Protein AF-0000000080299478 (afdb_homodimer)

Structure (mmCIF, N/CA/C/O backbone):
data_AF-0000000080299478-model_v1
#
loop_
_entity.id
_entity.type
_entity.pdbx_description
1 polymer 'Putative outer membrane efflux protein, BepC-like'
#
loop_
_atom_site.group_PDB
_atom_site.id
_atom_site.type_symbol
_atom_site.label_atom_id
_atom_site.label_alt_id
_atom_site.label_comp_id
_atom_site.label_asym_id
_atom_site.label_entity_id
_atom_site.label_seq_id
_atom_site.pdbx_PDB_ins_code
_atom_site.Cartn_x
_atom_site.Cartn_y
_atom_site.Cartn_z
_atom_site.occupancy
_atom_site.B_iso_or_equiv
_atom_site.auth_seq_id
_atom_site.auth_comp_id
_atom_site.auth_asym_id
_atom_site.auth_atom_id
_atom_site.pdbx_PDB_model_num
ATOM 1 N N . MET A 1 1 ? 66.312 7.453 -21.797 1 37.31 1 MET A N 1
ATOM 2 C CA . MET A 1 1 ? 65.938 6.301 -20.969 1 37.31 1 MET A CA 1
ATOM 3 C C . MET A 1 1 ? 64.5 6.465 -20.422 1 37.31 1 MET A C 1
ATOM 5 O O . MET A 1 1 ? 64.062 5.617 -19.656 1 37.31 1 MET A O 1
ATOM 9 N N . LYS A 1 2 ? 64.062 7.746 -20.562 1 44.59 2 LYS A N 1
ATOM 10 C CA . LYS A 1 2 ? 62.75 8.109 -20 1 44.59 2 LYS A CA 1
ATOM 11 C C . LYS A 1 2 ? 61.625 7.602 -20.891 1 44.59 2 LYS A C 1
ATOM 13 O O . LYS A 1 2 ? 60.469 7.523 -20.469 1 44.59 2 LYS A O 1
ATOM 18 N N . LYS A 1 3 ? 61.906 7.492 -22.297 1 50.28 3 LYS A N 1
ATOM 19 C CA . LYS A 1 3 ? 60.844 7.023 -23.188 1 50.28 3 LYS A CA 1
ATOM 20 C C . LYS A 1 3 ? 60.5 5.562 -22.906 1 50.28 3 LYS A C 1
ATOM 22 O O . LYS A 1 3 ? 59.344 5.133 -23.125 1 50.28 3 LYS A O 1
ATOM 27 N N . THR A 1 4 ? 61.625 4.836 -22.547 1 52.38 4 THR A N 1
ATOM 28 C CA . THR A 1 4 ? 61.375 3.4 -22.438 1 52.38 4 THR A CA 1
ATOM 29 C C . THR A 1 4 ? 60.562 3.084 -21.172 1 52.38 4 THR A C 1
ATOM 31 O O . THR A 1 4 ? 59.906 2.045 -21.109 1 52.38 4 THR A O 1
ATOM 34 N N . THR A 1 5 ? 60.625 4.039 -20.203 1 54.5 5 THR A N 1
ATOM 35 C CA . THR A 1 5 ? 59.938 3.713 -18.953 1 54.5 5 THR A CA 1
ATOM 36 C C . THR A 1 5 ? 58.406 3.873 -19.109 1 54.5 5 THR A C 1
ATOM 38 O O . THR A 1 5 ? 57.625 3.203 -18.438 1 54.5 5 THR A O 1
ATOM 41 N N . PHE A 1 6 ? 58.031 4.703 -20.109 1 54.88 6 PHE A N 1
ATOM 42 C CA . PHE A 1 6 ? 56.594 4.957 -20.188 1 54.88 6 PHE A CA 1
ATOM 43 C C . PHE A 1 6 ? 55.875 3.799 -20.875 1 54.88 6 PHE A C 1
ATOM 45 O O . PHE A 1 6 ? 54.656 3.59 -20.656 1 54.88 6 PHE A O 1
ATOM 52 N N . ILE A 1 7 ? 56.656 3.09 -21.828 1 50.91 7 ILE A N 1
ATOM 53 C CA . ILE A 1 7 ? 55.969 2.029 -22.578 1 50.91 7 ILE A CA 1
ATOM 54 C C . ILE A 1 7 ? 55.719 0.836 -21.656 1 50.91 7 ILE A C 1
ATOM 56 O O . ILE A 1 7 ? 54.719 0.149 -21.781 1 50.91 7 ILE A O 1
ATOM 60 N N . LEU A 1 8 ? 56.656 0.602 -20.688 1 48.38 8 LEU A N 1
ATOM 61 C CA . LEU A 1 8 ? 56.469 -0.589 -19.859 1 48.38 8 LEU A CA 1
ATOM 62 C C . LEU A 1 8 ? 55.281 -0.427 -18.938 1 48.38 8 LEU A C 1
ATOM 64 O O . LEU A 1 8 ? 54.531 -1.387 -18.688 1 48.38 8 LEU A O 1
ATOM 68 N N . ALA A 1 9 ? 55 0.83 -18.406 1 51.72 9 ALA A N 1
ATOM 69 C CA . ALA A 1 9 ? 53.844 1.001 -17.516 1 51.72 9 ALA A CA 1
ATOM 70 C C . ALA A 1 9 ? 52.531 0.804 -18.266 1 51.72 9 ALA A C 1
ATOM 72 O O . ALA A 1 9 ? 51.562 0.305 -17.703 1 51.72 9 ALA A O 1
ATOM 73 N N . ALA A 1 10 ? 52.531 1.104 -19.578 1 49.44 10 ALA A N 1
ATOM 74 C CA . ALA A 1 10 ? 51.281 0.94 -20.328 1 49.44 10 ALA A CA 1
ATOM 75 C C . ALA A 1 10 ? 51 -0.535 -20.594 1 49.44 10 ALA A C 1
ATOM 77 O O . ALA A 1 10 ? 49.844 -0.941 -20.656 1 49.44 10 ALA A O 1
ATOM 78 N N . LEU A 1 11 ? 52.062 -1.314 -20.781 1 45.19 11 LEU A N 1
ATOM 79 C CA . LEU A 1 11 ? 51.812 -2.725 -21.078 1 45.19 11 LEU A CA 1
ATOM 80 C C . LEU A 1 11 ? 51.312 -3.449 -19.844 1 45.19 11 LEU A C 1
ATOM 82 O O . LEU A 1 11 ? 50.594 -4.457 -19.953 1 45.19 11 LEU A O 1
ATOM 86 N N . LEU A 1 12 ? 51.812 -3.068 -18.609 1 45.59 12 LEU A N 1
ATOM 87 C CA . LEU A 1 12 ? 51.344 -3.838 -17.453 1 45.59 12 LEU A CA 1
ATOM 88 C C . LEU A 1 12 ? 49.875 -3.557 -17.156 1 45.59 12 LEU A C 1
ATOM 90 O O . LEU A 1 12 ? 49.281 -4.215 -16.312 1 45.59 12 LEU A O 1
ATOM 94 N N . SER A 1 13 ? 49.375 -2.391 -17.562 1 40.62 13 SER A N 1
ATOM 95 C CA . SER A 1 13 ? 48 -2.156 -17.125 1 40.62 13 SER A CA 1
ATOM 96 C C . SER A 1 13 ? 47 -3.033 -17.906 1 40.62 13 SER A C 1
ATOM 98 O O . SER A 1 13 ? 45.812 -3.02 -17.625 1 40.62 13 SER A O 1
ATOM 100 N N . ALA A 1 14 ? 47.344 -3.471 -19.109 1 38.91 14 ALA A N 1
ATOM 101 C CA . ALA A 1 14 ? 46.281 -4.094 -19.891 1 38.91 14 ALA A CA 1
ATOM 102 C C . ALA A 1 14 ? 45.844 -5.418 -19.266 1 38.91 14 ALA A C 1
ATOM 104 O O . ALA A 1 14 ? 44.719 -5.867 -19.453 1 38.91 14 ALA A O 1
ATOM 105 N N . ALA A 1 15 ? 46.906 -6.207 -18.953 1 37.97 15 ALA A N 1
ATOM 106 C CA . ALA A 1 15 ? 46.406 -7.562 -18.75 1 37.97 15 ALA A CA 1
ATOM 107 C C . ALA A 1 15 ? 45.531 -7.641 -17.484 1 37.97 15 ALA A C 1
ATOM 109 O O . ALA A 1 15 ? 46 -8.055 -16.438 1 37.97 15 ALA A O 1
ATOM 110 N N . CYS A 1 16 ? 45.094 -6.586 -16.906 1 39.25 16 CYS A N 1
ATOM 111 C CA . CYS A 1 16 ? 44.094 -6.945 -15.906 1 39.25 16 CYS A CA 1
ATOM 112 C C . CYS A 1 16 ? 43.094 -7.965 -16.469 1 39.25 16 CYS A C 1
ATOM 114 O O . CYS A 1 16 ? 42.156 -7.602 -17.156 1 39.25 16 CYS A O 1
ATOM 116 N N . ILE A 1 17 ? 43.625 -9.039 -17.016 1 38.62 17 ILE A N 1
ATOM 117 C CA . ILE A 1 17 ? 42.75 -10.195 -17.266 1 38.62 17 ILE A CA 1
ATOM 118 C C . ILE A 1 17 ? 41.688 -10.297 -16.172 1 38.62 17 ILE A C 1
ATOM 120 O O . ILE A 1 17 ? 42.031 -10.508 -15 1 38.62 17 ILE A O 1
ATOM 124 N N . SER A 1 18 ? 40.719 -9.461 -16.109 1 43.16 18 SER A N 1
ATOM 125 C CA . SER A 1 18 ? 39.5 -9.688 -15.305 1 43.16 18 SER A CA 1
ATOM 126 C C . SER A 1 18 ? 39.156 -11.172 -15.211 1 43.16 18 SER A C 1
ATOM 128 O O . SER A 1 18 ? 38.719 -11.766 -16.203 1 43.16 18 SER A O 1
ATOM 130 N N . ALA A 1 19 ? 39.969 -11.992 -14.656 1 47.12 19 ALA A N 1
ATOM 131 C CA . ALA A 1 19 ? 39.625 -13.367 -14.297 1 47.12 19 ALA A CA 1
ATOM 132 C C . ALA A 1 19 ? 38.125 -13.5 -14.023 1 47.12 19 ALA A C 1
ATOM 134 O O . ALA A 1 19 ? 37.562 -12.664 -13.32 1 47.12 19 ALA A O 1
ATOM 135 N N . GLN A 1 20 ? 37.438 -14.016 -14.953 1 60.38 20 GLN A N 1
ATOM 136 C CA . GLN A 1 20 ? 36.062 -14.422 -14.734 1 60.38 20 GLN A CA 1
ATOM 137 C C . GLN A 1 20 ? 35.875 -14.938 -13.312 1 60.38 20 GLN A C 1
ATOM 139 O O . GLN A 1 20 ? 36.469 -15.945 -12.922 1 60.38 20 GLN A O 1
ATOM 144 N N . GLU A 1 21 ? 35.781 -14.086 -12.367 1 69.38 21 GLU A N 1
ATOM 145 C CA . GLU A 1 21 ? 35.625 -14.367 -10.945 1 69.38 21 GLU A CA 1
ATOM 146 C C . GLU A 1 21 ? 34.344 -15.164 -10.672 1 69.38 21 GLU A C 1
ATOM 148 O O . GLU A 1 21 ? 33.25 -14.781 -11.125 1 69.38 21 GLU A O 1
ATOM 153 N N . THR A 1 22 ? 34.5 -16.406 -10.398 1 85.31 22 THR A N 1
ATOM 154 C CA . THR A 1 22 ? 33.375 -17.203 -9.945 1 85.31 22 THR A CA 1
ATOM 155 C C . THR A 1 22 ? 32.875 -16.703 -8.594 1 85.31 22 THR A C 1
ATOM 157 O O . THR A 1 22 ? 33.594 -16.703 -7.605 1 85.31 22 THR A O 1
ATOM 160 N N . LEU A 1 23 ? 31.703 -16.125 -8.688 1 91.12 23 LEU A N 1
ATOM 161 C CA . LEU A 1 23 ? 31.125 -15.539 -7.488 1 91.12 23 LEU A CA 1
ATOM 162 C C . LEU A 1 23 ? 30.234 -16.547 -6.758 1 91.12 23 LEU A C 1
ATOM 164 O O . LEU A 1 23 ? 29.438 -17.25 -7.383 1 91.12 23 LEU A O 1
ATOM 168 N N . THR A 1 24 ? 30.547 -16.672 -5.48 1 92.75 24 THR A N 1
ATOM 169 C CA . THR A 1 24 ? 29.703 -17.516 -4.641 1 92.75 24 THR A CA 1
ATOM 170 C C . THR A 1 24 ? 28.453 -16.75 -4.176 1 92.75 24 THR A C 1
ATOM 172 O O . THR A 1 24 ? 28.391 -15.531 -4.324 1 92.75 24 THR A O 1
ATOM 175 N N . LEU A 1 25 ? 27.516 -17.531 -3.738 1 94.31 25 LEU A N 1
ATOM 176 C CA . LEU A 1 25 ? 26.281 -16.922 -3.242 1 94.31 25 LEU A CA 1
ATOM 177 C C . LEU A 1 25 ? 26.562 -15.945 -2.115 1 94.31 25 LEU A C 1
ATOM 179 O O . LEU A 1 25 ? 26 -14.844 -2.084 1 94.31 25 LEU A O 1
ATOM 183 N N . GLU A 1 26 ? 27.469 -16.266 -1.198 1 92.88 26 GLU A N 1
ATOM 184 C CA . GLU A 1 26 ? 27.812 -15.422 -0.056 1 92.88 26 GLU A CA 1
ATOM 185 C C . GLU A 1 26 ? 28.469 -14.117 -0.507 1 92.88 26 GLU A C 1
ATOM 187 O O . GLU A 1 26 ? 28.188 -13.055 0.048 1 92.88 26 GLU A O 1
ATOM 192 N N . GLN A 1 27 ? 29.219 -14.25 -1.506 1 94.12 27 GLN A N 1
ATOM 193 C CA . GLN A 1 27 ? 29.875 -13.062 -2.043 1 94.12 27 GLN A CA 1
ATOM 194 C C . GLN A 1 27 ? 28.859 -12.125 -2.689 1 94.12 27 GLN A C 1
ATOM 196 O O . GLN A 1 27 ? 28.938 -10.906 -2.516 1 94.12 27 GLN A O 1
ATOM 201 N N . CYS A 1 28 ? 27.953 -12.742 -3.412 1 95.88 28 CYS A N 1
ATOM 202 C CA . CYS A 1 28 ? 26.922 -11.938 -4.055 1 95.88 28 CYS A CA 1
ATOM 203 C C . CYS A 1 28 ? 26.047 -11.234 -3.018 1 95.88 28 CYS A C 1
ATOM 205 O O . CYS A 1 28 ? 25.672 -10.078 -3.203 1 95.88 28 CYS A O 1
ATOM 207 N N . ARG A 1 29 ? 25.766 -11.922 -1.951 1 95.25 29 ARG A N 1
ATOM 208 C CA . ARG A 1 29 ? 25 -11.344 -0.864 1 95.25 29 ARG A CA 1
ATOM 209 C C . ARG A 1 29 ? 25.703 -10.133 -0.268 1 95.25 29 ARG A C 1
ATOM 211 O O . ARG A 1 29 ? 25.094 -9.078 -0.069 1 95.25 29 ARG A O 1
ATOM 218 N N . GLU A 1 30 ? 26.969 -10.273 -0.003 1 95.5 30 GLU A N 1
ATOM 219 C CA . GLU A 1 30 ? 27.766 -9.203 0.593 1 95.5 30 GLU A CA 1
ATOM 220 C C . GLU A 1 30 ? 27.859 -8.008 -0.35 1 95.5 30 GLU A C 1
ATOM 222 O O . GLU A 1 30 ? 27.734 -6.859 0.077 1 95.5 30 GLU A O 1
ATOM 227 N N . MET A 1 31 ? 28.078 -8.367 -1.581 1 95.88 31 MET A N 1
ATOM 228 C CA . MET A 1 31 ? 28.188 -7.301 -2.572 1 95.88 31 MET A CA 1
ATOM 229 C C . MET A 1 31 ? 26.875 -6.543 -2.711 1 95.88 31 MET A C 1
ATOM 231 O O . MET A 1 31 ? 26.875 -5.316 -2.848 1 95.88 31 MET A O 1
ATOM 235 N N . ALA A 1 32 ? 25.766 -7.281 -2.742 1 97.06 32 ALA A N 1
ATOM 236 C CA . ALA A 1 32 ? 24.453 -6.648 -2.865 1 97.06 32 ALA A CA 1
ATOM 237 C C . ALA A 1 32 ? 24.188 -5.699 -1.698 1 97.06 32 ALA A C 1
ATOM 239 O O . ALA A 1 32 ? 23.703 -4.582 -1.895 1 97.06 32 ALA A O 1
ATOM 240 N N . LEU A 1 33 ? 24.578 -6.133 -0.486 1 96.19 33 LEU A N 1
ATOM 241 C CA . LEU A 1 33 ? 24.359 -5.312 0.699 1 96.19 33 LEU A CA 1
ATOM 242 C C . LEU A 1 33 ? 25.234 -4.07 0.673 1 96.19 33 LEU A C 1
ATOM 244 O O . LEU A 1 33 ? 24.844 -3.016 1.18 1 96.19 33 LEU A O 1
ATOM 248 N N . LYS A 1 34 ? 26.328 -4.176 0.038 1 94.69 34 LYS A N 1
ATOM 249 C CA . LYS A 1 34 ? 27.297 -3.084 0.067 1 94.69 34 LYS A CA 1
ATOM 250 C C . LYS A 1 34 ? 27.094 -2.133 -1.107 1 94.69 34 LYS A C 1
ATOM 252 O O . LYS A 1 34 ? 27.203 -0.915 -0.955 1 94.69 34 LYS A O 1
ATOM 257 N N . TYR A 1 35 ? 26.703 -2.715 -2.277 1 95.19 35 TYR A N 1
ATOM 258 C CA . TYR A 1 35 ? 26.812 -1.898 -3.48 1 95.19 35 TYR A CA 1
ATOM 259 C C . TYR A 1 35 ? 25.438 -1.682 -4.113 1 95.19 35 TYR A C 1
ATOM 261 O O . TYR A 1 35 ? 25.297 -0.884 -5.043 1 95.19 35 TYR A O 1
ATOM 269 N N . ASN A 1 36 ? 24.391 -2.346 -3.688 1 96.5 36 ASN A N 1
ATOM 270 C CA . ASN A 1 36 ? 23.062 -2.178 -4.266 1 96.5 36 ASN A CA 1
ATOM 271 C C . ASN A 1 36 ? 22.531 -0.763 -4.051 1 96.5 36 ASN A C 1
ATOM 273 O O . ASN A 1 36 ? 22.641 -0.214 -2.953 1 96.5 36 ASN A O 1
ATOM 277 N N . LYS A 1 37 ? 21.938 -0.202 -5.121 1 96.69 37 LYS A N 1
ATOM 278 C CA . LYS A 1 37 ? 21.5 1.19 -5.078 1 96.69 37 LYS A CA 1
ATOM 279 C C . LYS A 1 37 ? 20.266 1.352 -4.203 1 96.69 37 LYS A C 1
ATOM 281 O O . LYS A 1 37 ? 20.062 2.4 -3.586 1 96.69 37 LYS A O 1
ATOM 286 N N . GLU A 1 38 ? 19.406 0.378 -4.184 1 96.38 38 GLU A N 1
ATOM 287 C CA . GLU A 1 38 ? 18.234 0.431 -3.303 1 96.38 38 GLU A CA 1
ATOM 288 C C . GLU A 1 38 ? 18.656 0.455 -1.836 1 96.38 38 GLU A C 1
ATOM 290 O O . GLU A 1 38 ? 18.062 1.168 -1.025 1 96.38 38 GLU A O 1
ATOM 295 N N . MET A 1 39 ? 19.688 -0.338 -1.507 1 95.94 39 MET A N 1
ATOM 296 C CA . MET A 1 39 ? 20.234 -0.361 -0.153 1 95.94 39 MET A CA 1
ATOM 297 C C . MET A 1 39 ? 20.844 0.988 0.212 1 95.94 39 MET A C 1
ATOM 299 O O . MET A 1 39 ? 20.625 1.492 1.316 1 95.94 39 MET A O 1
ATOM 303 N N . ALA A 1 40 ? 21.516 1.563 -0.72 1 95.94 40 ALA A N 1
ATOM 304 C CA . ALA A 1 40 ? 22.141 2.865 -0.489 1 95.94 40 ALA A CA 1
ATOM 305 C C . ALA A 1 40 ? 21.094 3.945 -0.266 1 95.94 40 ALA A C 1
ATOM 307 O O . ALA A 1 40 ? 21.234 4.801 0.607 1 95.94 40 ALA A O 1
ATOM 308 N N . ALA A 1 41 ? 20.062 3.885 -1.051 1 96.94 41 ALA A N 1
ATOM 309 C CA . ALA A 1 41 ? 18.969 4.844 -0.905 1 96.94 41 ALA A CA 1
ATOM 310 C C . ALA A 1 41 ? 18.297 4.695 0.453 1 96.94 41 ALA A C 1
ATOM 312 O O . ALA A 1 41 ? 17.953 5.691 1.096 1 96.94 41 ALA A O 1
ATOM 313 N N . ALA A 1 42 ? 18.109 3.479 0.903 1 96.88 42 ALA A N 1
ATOM 314 C CA . ALA A 1 42 ? 17.5 3.223 2.203 1 96.88 42 ALA A CA 1
ATOM 315 C C . ALA A 1 42 ? 18.375 3.76 3.336 1 96.88 42 ALA A C 1
ATOM 317 O O . ALA A 1 42 ? 17.859 4.301 4.316 1 96.88 42 ALA A O 1
ATOM 318 N N . ALA A 1 43 ? 19.641 3.66 3.184 1 96.5 43 ALA A N 1
ATOM 319 C CA . ALA A 1 43 ? 20.562 4.176 4.188 1 96.5 43 ALA A CA 1
ATOM 320 C C . ALA A 1 43 ? 20.469 5.695 4.293 1 96.5 43 ALA A C 1
ATOM 322 O O . ALA A 1 43 ? 20.531 6.254 5.391 1 96.5 43 ALA A O 1
ATOM 323 N N . ARG A 1 44 ? 20.281 6.359 3.113 1 97.31 44 ARG A N 1
ATOM 324 C CA . ARG A 1 44 ? 20.141 7.812 3.113 1 97.31 44 ARG A CA 1
ATOM 325 C C . ARG A 1 44 ? 18.828 8.234 3.754 1 97.31 44 ARG A C 1
ATOM 327 O O . ARG A 1 44 ? 18.75 9.273 4.414 1 97.31 44 ARG A O 1
ATOM 334 N N . GLN A 1 45 ? 17.859 7.441 3.576 1 96.94 45 GLN A N 1
ATOM 335 C CA . GLN A 1 45 ? 16.594 7.719 4.223 1 96.94 45 GLN A CA 1
ATOM 336 C C . GLN A 1 45 ? 16.703 7.621 5.738 1 96.94 45 GLN A C 1
ATOM 338 O O . GLN A 1 45 ? 16.141 8.438 6.465 1 96.94 45 GLN A O 1
ATOM 343 N N . THR A 1 46 ? 17.438 6.609 6.211 1 97.44 46 THR A N 1
ATOM 344 C CA . THR A 1 46 ? 17.672 6.465 7.641 1 97.44 46 THR A CA 1
ATOM 345 C C . THR A 1 46 ? 18.469 7.648 8.18 1 97.44 46 THR A C 1
ATOM 347 O O . THR A 1 46 ? 18.172 8.156 9.266 1 97.44 46 THR A O 1
ATOM 350 N N . GLU A 1 47 ? 19.375 8.125 7.402 1 97.25 47 GLU A N 1
ATOM 351 C CA . GLU A 1 47 ? 20.156 9.289 7.785 1 97.25 47 GLU A CA 1
ATOM 352 C C . GLU A 1 47 ? 19.281 10.539 7.887 1 97.25 47 GLU A C 1
ATOM 354 O O . GLU A 1 47 ? 19.422 11.32 8.828 1 97.25 47 GLU A O 1
ATOM 359 N N . SER A 1 48 ? 18.453 10.648 6.938 1 97.38 48 SER A N 1
ATOM 360 C CA . SER A 1 48 ? 17.531 11.773 6.961 1 97.38 48 SER A CA 1
ATOM 361 C C . SER A 1 48 ? 16.656 11.742 8.203 1 97.38 48 SER A C 1
ATOM 363 O O . SER A 1 48 ? 16.453 12.766 8.859 1 97.38 48 SER A O 1
ATOM 365 N N . ALA A 1 49 ? 16.141 10.578 8.547 1 96.62 49 ALA A N 1
ATOM 366 C CA . ALA A 1 49 ? 15.289 10.43 9.727 1 96.62 49 ALA A CA 1
ATOM 367 C C . ALA A 1 49 ? 16.078 10.719 11.008 1 96.62 49 ALA A C 1
ATOM 369 O O . ALA A 1 49 ? 15.531 11.289 11.953 1 96.62 49 ALA A O 1
ATOM 370 N N . ARG A 1 50 ? 17.344 10.352 11.016 1 97 50 ARG A N 1
ATOM 371 C CA . ARG A 1 50 ? 18.219 10.625 12.156 1 97 50 ARG A CA 1
ATOM 372 C C . ARG A 1 50 ? 18.391 12.125 12.375 1 97 50 ARG A C 1
ATOM 374 O O . ARG A 1 50 ? 18.25 12.617 13.5 1 97 50 ARG A O 1
ATOM 381 N N . TYR A 1 51 ? 18.547 12.852 11.258 1 97.06 51 TYR A N 1
ATOM 382 C CA . TYR A 1 51 ? 18.719 14.297 11.367 1 97.06 51 TYR A CA 1
ATOM 383 C C . TYR A 1 51 ? 17.406 14.969 11.727 1 97.06 51 TYR A C 1
ATOM 385 O O . TYR A 1 51 ? 17.391 15.984 12.438 1 97.06 51 TYR A O 1
ATOM 393 N N . THR A 1 52 ? 16.344 14.391 11.281 1 96.56 52 THR A N 1
ATOM 394 C CA . THR A 1 52 ? 15.039 14.922 11.656 1 96.56 52 THR A CA 1
ATOM 395 C C . THR A 1 52 ? 14.812 14.789 13.164 1 96.56 52 THR A C 1
ATOM 397 O O . THR A 1 52 ? 14.336 15.719 13.812 1 96.56 52 THR A O 1
ATOM 400 N N . ALA A 1 53 ? 15.18 13.672 13.727 1 96.5 53 ALA A N 1
ATOM 401 C CA . ALA A 1 53 ? 15.047 13.461 15.172 1 96.5 53 ALA A CA 1
ATOM 402 C C . ALA A 1 53 ? 15.922 14.445 15.945 1 96.5 53 ALA A C 1
ATOM 404 O O . ALA A 1 53 ? 15.492 14.992 16.969 1 96.5 53 ALA A O 1
ATOM 405 N N . LYS A 1 54 ? 17.094 14.719 15.383 1 96.06 54 LYS A N 1
ATOM 406 C CA . LYS A 1 54 ? 18 15.688 16.016 1 96.06 54 LYS A CA 1
ATOM 407 C C . LYS A 1 54 ? 17.406 17.094 15.961 1 96.06 54 LYS A C 1
ATOM 409 O O . LYS A 1 54 ? 17.578 17.875 16.906 1 96.06 54 LYS A O 1
ATOM 414 N N . SER A 1 55 ? 16.75 17.344 14.875 1 95.62 55 SER A N 1
ATOM 415 C CA . SER A 1 55 ? 16.109 18.641 14.727 1 95.62 55 SER A CA 1
ATOM 416 C C . SER A 1 55 ? 15.008 18.844 15.75 1 95.62 55 SER A C 1
ATOM 418 O O . SER A 1 55 ? 14.891 19.922 16.344 1 95.62 55 SER A O 1
ATOM 420 N N . TYR A 1 56 ? 14.266 17.812 16.062 1 94.31 56 TYR A N 1
ATOM 421 C CA . TYR A 1 56 ? 13.172 17.922 17.031 1 94.31 56 TYR A CA 1
ATOM 422 C C . TYR A 1 56 ? 13.703 18.031 18.453 1 94.31 56 TYR A C 1
ATOM 424 O O . TYR A 1 56 ? 13.062 18.641 19.312 1 94.31 56 TYR A O 1
ATOM 432 N N . LYS A 1 57 ? 14.906 17.469 18.703 1 94.12 57 LYS A N 1
ATOM 433 C CA . LYS A 1 57 ? 15.539 17.609 20.016 1 94.12 57 LYS A CA 1
ATOM 434 C C . LYS A 1 57 ? 15.875 19.062 20.312 1 94.12 57 LYS A C 1
ATOM 436 O O . LYS A 1 57 ? 15.82 19.484 21.469 1 94.12 57 LYS A O 1
ATOM 441 N N . GLY A 1 58 ? 16.141 19.766 19.219 1 92.88 58 GLY A N 1
ATOM 442 C CA . GLY A 1 58 ? 16.484 21.172 19.359 1 92.88 58 GLY A CA 1
ATOM 443 C C . GLY A 1 58 ? 15.336 22 19.906 1 92.88 58 GLY A C 1
ATOM 444 O O . GLY A 1 58 ? 15.555 23.062 20.484 1 92.88 58 GLY A O 1
ATOM 445 N N . ASN A 1 59 ? 14.086 21.484 19.844 1 91.62 59 ASN A N 1
ATOM 446 C CA . ASN A 1 59 ? 12.914 22.234 20.281 1 91.62 59 ASN A CA 1
ATOM 447 C C . ASN A 1 59 ? 12.82 22.281 21.812 1 91.62 59 ASN A C 1
ATOM 449 O O . ASN A 1 59 ? 12.055 23.078 22.359 1 91.62 59 ASN A O 1
ATOM 453 N N . PHE A 1 60 ? 13.727 21.453 22.594 1 92.75 60 PHE A N 1
ATOM 454 C CA . PHE A 1 60 ? 13.758 21.469 24.047 1 92.75 60 PHE A CA 1
ATOM 455 C C . PHE A 1 60 ? 14.609 22.625 24.562 1 92.75 60 PHE A C 1
ATOM 457 O O . PHE A 1 60 ? 14.508 23 25.734 1 92.75 60 PHE A O 1
ATOM 464 N N . PHE A 1 61 ? 15.375 23.25 23.641 1 92.94 61 PHE A N 1
ATOM 465 C CA . PHE A 1 61 ? 16.344 24.266 24.047 1 92.94 61 PHE A CA 1
ATOM 466 C C . PHE A 1 61 ? 15.883 25.656 23.594 1 92.94 61 PHE A C 1
ATOM 468 O O . PHE A 1 61 ? 15.023 25.781 22.719 1 92.94 61 PHE A O 1
ATOM 475 N N . PRO A 1 62 ? 16.406 26.734 24.234 1 93.56 62 PRO A N 1
ATOM 476 C CA . PRO A 1 62 ? 16 28.094 23.891 1 93.56 62 PRO A CA 1
ATOM 477 C C . PRO A 1 62 ? 16.406 28.484 22.469 1 93.56 62 PRO A C 1
ATOM 479 O O . PRO A 1 62 ? 17.422 28 21.953 1 93.56 62 PRO A O 1
ATOM 482 N N . ASN A 1 63 ? 15.617 29.25 21.906 1 93.19 63 ASN A N 1
ATOM 483 C CA . ASN A 1 63 ? 15.906 29.859 20.609 1 93.19 63 ASN A CA 1
ATOM 484 C C . ASN A 1 63 ? 16.422 31.281 20.766 1 93.19 63 ASN A C 1
ATOM 486 O O . ASN A 1 63 ? 15.883 32.062 21.547 1 93.19 63 ASN A O 1
ATOM 490 N N . PHE A 1 64 ? 17.578 31.547 20.078 1 93.88 64 PHE A N 1
ATOM 491 C CA . PHE A 1 64 ? 18.172 32.875 20.109 1 93.88 64 PHE A CA 1
ATOM 492 C C . PHE A 1 64 ? 17.922 33.594 18.797 1 93.88 64 PHE A C 1
ATOM 494 O O . PHE A 1 64 ? 18.172 33.062 17.719 1 93.88 64 PHE A O 1
ATOM 501 N N . SER A 1 65 ? 17.406 34.812 18.875 1 93.62 65 SER A N 1
ATOM 502 C CA . SER A 1 65 ? 17.172 35.594 17.672 1 93.62 65 SER A CA 1
ATOM 503 C C . SER A 1 65 ? 17.562 37.062 17.859 1 93.62 65 SER A C 1
ATOM 505 O O . SER A 1 65 ? 17.578 37.562 18.984 1 93.62 65 SER A O 1
ATOM 507 N N . LEU A 1 66 ? 18.016 37.656 16.734 1 92.88 66 LEU A N 1
ATOM 508 C CA . LEU A 1 66 ? 18.281 39.062 16.656 1 92.88 66 LEU A CA 1
ATOM 509 C C . LEU A 1 66 ? 17.219 39.781 15.836 1 92.88 66 LEU A C 1
ATOM 511 O O . LEU A 1 66 ? 16.844 39.312 14.766 1 92.88 66 LEU A O 1
ATOM 515 N N . SER A 1 67 ? 16.703 40.875 16.5 1 90.62 67 SER A N 1
ATOM 516 C CA . SER A 1 67 ? 15.695 41.625 15.781 1 90.62 67 SER A CA 1
ATOM 517 C C . SER A 1 67 ? 16 43.125 15.82 1 90.62 67 SER A C 1
ATOM 519 O O . SER A 1 67 ? 16.609 43.625 16.766 1 90.62 67 SER A O 1
ATOM 521 N N . GLY A 1 68 ? 15.656 43.812 14.688 1 87.88 68 GLY A N 1
ATOM 522 C CA . GLY A 1 68 ? 15.75 45.25 14.562 1 87.88 68 GLY A CA 1
ATOM 523 C C . GLY A 1 68 ? 14.57 45.875 13.836 1 87.88 68 GLY A C 1
ATOM 524 O O . GLY A 1 68 ? 14.07 45.312 12.859 1 87.88 68 GLY A O 1
ATOM 525 N N . THR A 1 69 ? 14.102 46.906 14.578 1 88.19 69 THR A N 1
ATOM 526 C CA . THR A 1 69 ? 12.969 47.594 13.977 1 88.19 69 THR A CA 1
ATOM 527 C C . THR A 1 69 ? 13.211 49.094 13.945 1 88.19 69 THR A C 1
ATOM 529 O O . THR A 1 69 ? 13.688 49.688 14.922 1 88.19 69 THR A O 1
ATOM 532 N N . GLY A 1 70 ? 12.992 49.75 12.805 1 80.94 70 GLY A N 1
ATOM 533 C CA . GLY A 1 70 ? 12.984 51.188 12.641 1 80.94 70 GLY A CA 1
ATOM 534 C C . GLY A 1 70 ? 11.609 51.75 12.305 1 80.94 70 GLY A C 1
ATOM 535 O O . GLY A 1 70 ? 10.922 51.219 11.438 1 80.94 70 GLY A O 1
ATOM 536 N N . ILE A 1 71 ? 11.258 52.688 13.211 1 83.19 71 ILE A N 1
ATOM 537 C CA . ILE A 1 71 ? 9.961 53.281 12.984 1 83.19 71 ILE A CA 1
ATOM 538 C C . ILE A 1 71 ? 10.133 54.781 12.695 1 83.19 71 ILE A C 1
ATOM 540 O O . ILE A 1 71 ? 10.867 55.469 13.406 1 83.19 71 ILE A O 1
ATOM 544 N N . TYR A 1 72 ? 9.531 55.219 11.633 1 82.25 72 TYR A N 1
ATOM 545 C CA . TYR A 1 72 ? 9.414 56.656 11.359 1 82.25 72 TYR A CA 1
ATOM 546 C C . TYR A 1 72 ? 7.961 57.094 11.398 1 82.25 72 TYR A C 1
ATOM 548 O O . TYR A 1 72 ? 7.105 56.5 10.727 1 82.25 72 TYR A O 1
ATOM 556 N N . SER A 1 73 ? 7.785 57.875 12.32 1 79.69 73 SER A N 1
ATOM 557 C CA . SER A 1 73 ? 6.426 58.406 12.438 1 79.69 73 SER A CA 1
ATOM 558 C C . SER A 1 73 ? 6.422 59.906 12.477 1 79.69 73 SER A C 1
ATOM 560 O O . SER A 1 73 ? 7.328 60.531 13.039 1 79.69 73 SER A O 1
ATOM 562 N N . THR A 1 74 ? 5.379 60.531 11.812 1 78.12 74 THR A N 1
ATOM 563 C CA . THR A 1 74 ? 5.211 61.969 11.836 1 78.12 74 THR A CA 1
ATOM 564 C C . THR A 1 74 ? 4.18 62.406 12.883 1 78.12 74 THR A C 1
ATOM 566 O O . THR A 1 74 ? 3.748 63.531 12.914 1 78.12 74 THR A O 1
ATOM 569 N N . SER A 1 75 ? 3.908 61.344 13.648 1 70.75 75 SER A N 1
ATOM 570 C CA . SER A 1 75 ? 2.908 61.688 14.656 1 70.75 75 SER A CA 1
ATOM 571 C C . SER A 1 75 ? 3.459 62.688 15.672 1 70.75 75 SER A C 1
ATOM 573 O O . SER A 1 75 ? 4.582 62.531 16.156 1 70.75 75 SER A O 1
ATOM 575 N N . ASP A 1 76 ? 2.861 63.906 15.852 1 66.69 76 ASP A N 1
ATOM 576 C CA . ASP A 1 76 ? 3.242 64.938 16.828 1 66.69 76 ASP A CA 1
ATOM 577 C C . ASP A 1 76 ? 2.031 65.438 17.609 1 66.69 76 ASP A C 1
ATOM 579 O O . ASP A 1 76 ? 0.888 65.188 17.219 1 66.69 76 ASP A O 1
ATOM 583 N N . GLY A 1 77 ? 2.113 65.312 18.844 1 67.31 77 GLY A N 1
ATOM 584 C CA . GLY A 1 77 ? 1.044 65.875 19.672 1 67.31 77 GLY A CA 1
ATOM 585 C C . GLY A 1 77 ? 1.549 66.688 20.828 1 67.31 77 GLY A C 1
ATOM 586 O O . GLY A 1 77 ? 2.76 66.875 21.016 1 67.31 77 GLY A O 1
ATOM 587 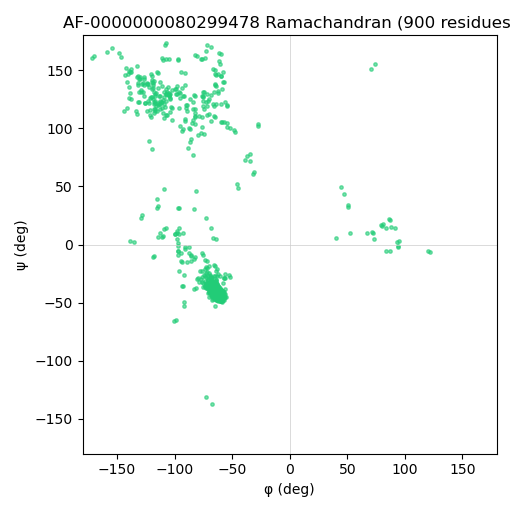N N . SER A 1 78 ? 0.761 67.688 21.359 1 63.12 78 SER A N 1
ATOM 588 C CA . SER A 1 78 ? 1.097 68.562 22.469 1 63.12 78 SER A CA 1
ATOM 589 C C . SER A 1 78 ? 0.085 68.438 23.594 1 63.12 78 SER A C 1
ATOM 591 O O . SER A 1 78 ? -1.102 68.188 23.359 1 63.12 78 SER A O 1
ATOM 593 N N . LEU A 1 79 ? 0.691 67.812 24.734 1 61.5 79 LEU A N 1
ATOM 594 C CA . LEU A 1 79 ? -0.149 67.875 25.922 1 61.5 79 LEU A CA 1
ATOM 595 C C . LEU A 1 79 ? 0.179 69.125 26.719 1 61.5 79 LEU A C 1
ATOM 597 O O . LEU A 1 79 ? 1.339 69.375 27.062 1 61.5 79 LEU A O 1
ATOM 601 N N . GLY A 1 80 ? -0.626 70.125 26.734 1 59.19 80 GLY A N 1
ATOM 602 C CA . GLY A 1 80 ? -0.38 71.375 27.422 1 59.19 80 GLY A CA 1
ATOM 603 C C . GLY A 1 80 ? -1.257 71.625 28.656 1 59.19 80 GLY A C 1
ATOM 604 O O . GLY A 1 80 ? -2.402 71.125 28.672 1 59.19 80 GLY A O 1
ATOM 605 N N . ILE A 1 81 ? -0.533 71.625 29.891 1 61.72 81 ILE A N 1
ATOM 606 C CA . ILE A 1 81 ? -1.235 72.188 31.047 1 61.72 81 ILE A CA 1
ATOM 607 C C . ILE A 1 81 ? -1.255 73.75 30.953 1 61.72 81 ILE A C 1
ATOM 609 O O . ILE A 1 81 ? -0.207 74.375 30.797 1 61.72 81 ILE A O 1
ATOM 613 N N . ALA A 1 82 ? -2.408 74.25 30.891 1 64 82 ALA A N 1
ATOM 614 C CA . ALA A 1 82 ? -2.586 75.688 30.766 1 64 82 ALA A CA 1
ATOM 615 C C . ALA A 1 82 ? -1.971 76.438 31.953 1 64 82 ALA A C 1
ATOM 617 O O . ALA A 1 82 ? -2.031 75.938 33.094 1 64 82 ALA A O 1
ATOM 618 N N . GLY A 1 83 ? -1.036 77.312 31.625 1 61.19 83 GLY A N 1
ATOM 619 C CA . GLY A 1 83 ? -0.568 78.188 32.688 1 61.19 83 GLY A CA 1
ATOM 620 C C . GLY A 1 83 ? -1.684 79 33.312 1 61.19 83 GLY A C 1
ATOM 621 O O . GLY A 1 83 ? -2.783 79.125 32.75 1 61.19 83 GLY A O 1
ATOM 622 N N . GLY A 1 84 ? -1.572 79.312 34.625 1 63.56 84 GLY A N 1
ATOM 623 C CA . GLY A 1 84 ? -2.492 80.125 35.344 1 63.56 84 GLY A CA 1
ATOM 624 C C . GLY A 1 84 ? -1.834 80.938 36.469 1 63.56 84 GLY A C 1
ATOM 625 O O . GLY A 1 84 ? -0.637 80.75 36.719 1 63.56 84 GLY A O 1
ATOM 626 N N . ASN A 1 85 ? -2.559 81.938 36.969 1 62.28 85 ASN A N 1
ATOM 627 C CA . ASN A 1 85 ? -2.129 82.75 38.094 1 62.28 85 ASN A CA 1
ATOM 628 C C . ASN A 1 85 ? -2.326 81.938 39.406 1 62.28 85 ASN A C 1
ATOM 630 O O . ASN A 1 85 ? -3.434 81.5 39.719 1 62.28 85 ASN A O 1
ATOM 634 N N . LEU A 1 86 ? -1.11 81.562 39.969 1 65.62 86 LEU A N 1
ATOM 635 C CA . LEU A 1 86 ? -1.17 80.938 41.281 1 65.62 86 LEU A CA 1
ATOM 636 C C . LEU A 1 86 ? -1.23 82 42.375 1 65.62 86 LEU A C 1
ATOM 638 O O . LEU A 1 86 ? -0.407 82.875 42.406 1 65.62 86 LEU A O 1
ATOM 642 N N . PRO A 1 87 ? -2.207 82 43.188 1 65.62 87 PRO A N 1
ATOM 643 C CA . PRO A 1 87 ? -2.277 83 44.25 1 65.62 87 PRO A CA 1
ATOM 644 C C . PRO A 1 87 ? -1.126 82.938 45.25 1 65.62 87 PRO A C 1
ATOM 646 O O . PRO A 1 87 ? -0.666 81.812 45.562 1 65.62 87 PRO A O 1
ATOM 649 N N . THR A 1 88 ? -0.439 84.125 45.562 1 64.75 88 THR A N 1
ATOM 650 C CA . THR A 1 88 ? 0.611 84.125 46.594 1 64.75 88 THR A CA 1
ATOM 651 C C . THR A 1 88 ? 0.054 84.625 47.938 1 64.75 88 THR A C 1
ATOM 653 O O . THR A 1 88 ? -0.902 85.375 47.969 1 64.75 88 THR A O 1
ATOM 656 N N . PHE A 1 89 ? 0.476 83.875 49 1 64.12 89 PHE A N 1
ATOM 657 C CA . PHE A 1 89 ? 0.115 84.312 50.375 1 64.12 89 PHE A CA 1
ATOM 658 C C . PHE A 1 89 ? 1.325 84.875 51.094 1 64.12 89 PHE A C 1
ATOM 660 O O . PHE A 1 89 ? 2.455 84.438 50.875 1 64.12 89 PHE A O 1
ATOM 667 N N . LEU A 1 90 ? 1.313 86.062 51.719 1 61.75 90 LEU A N 1
ATOM 668 C CA . LEU A 1 90 ? 2.346 86.625 52.594 1 61.75 90 LEU A CA 1
ATOM 669 C C . LEU A 1 90 ? 1.972 86.438 54.062 1 61.75 90 LEU A C 1
ATOM 671 O O . LEU A 1 90 ? 0.796 86.562 54.438 1 61.75 90 LEU A O 1
ATOM 675 N N . PRO A 1 91 ? 2.926 86 54.844 1 61.59 91 PRO A N 1
ATOM 676 C CA . PRO A 1 91 ? 2.652 85.938 56.281 1 61.59 91 PRO A CA 1
ATOM 677 C C . PRO A 1 91 ? 2.434 87.312 56.938 1 61.59 91 PRO A C 1
ATOM 679 O O . PRO A 1 91 ? 3.113 88.25 56.562 1 61.59 91 PRO A O 1
ATOM 682 N N . ASP A 1 92 ? 1.302 87.562 57.5 1 55.59 92 ASP A N 1
ATOM 683 C CA . ASP A 1 92 ? 1.146 88.75 58.344 1 55.59 92 ASP A CA 1
ATOM 684 C C . ASP A 1 92 ? 1.939 88.625 59.625 1 55.59 92 ASP A C 1
ATOM 686 O O . ASP A 1 92 ? 2.566 87.562 59.875 1 55.59 92 ASP A O 1
ATOM 690 N N . ALA A 1 93 ? 2.115 89.75 60.5 1 67.88 93 ALA A N 1
ATOM 691 C CA . ALA A 1 93 ? 2.848 89.812 61.781 1 67.88 93 ALA A CA 1
ATOM 692 C C . ALA A 1 93 ? 2.414 88.75 62.719 1 67.88 93 ALA A C 1
ATOM 694 O O . ALA A 1 93 ? 3.158 88.375 63.625 1 67.88 93 ALA A O 1
ATOM 695 N N . THR A 1 94 ? 1.261 88.375 62.562 1 65.31 94 THR A N 1
ATOM 696 C CA . THR A 1 94 ? 0.78 87.375 63.5 1 65.31 94 THR A CA 1
ATOM 697 C C . THR A 1 94 ? 0.991 85.938 62.969 1 65.31 94 THR A C 1
ATOM 699 O O . THR A 1 94 ? 0.596 84.938 63.594 1 65.31 94 THR A O 1
ATOM 702 N N . GLY A 1 95 ? 1.741 85.688 61.844 1 61.31 95 GLY A N 1
ATOM 703 C CA . GLY A 1 95 ? 2.055 84.375 61.281 1 61.31 95 GLY A CA 1
ATOM 704 C C . GLY A 1 95 ? 0.969 83.812 60.375 1 61.31 95 GLY A C 1
ATOM 705 O O . GLY A 1 95 ? 1.043 82.688 59.938 1 61.31 95 GLY A O 1
ATOM 706 N N . GLN A 1 96 ? -0.223 84.5 60.25 1 61.03 96 GLN A N 1
ATOM 707 C CA . GLN A 1 96 ? -1.32 84 59.406 1 61.03 96 GLN A CA 1
ATOM 708 C C . GLN A 1 96 ? -1.124 84.375 57.969 1 61.03 96 GLN A C 1
ATOM 710 O O . GLN A 1 96 ? -0.648 85.438 57.656 1 61.03 96 GLN A O 1
ATOM 715 N N . PHE A 1 97 ? -1.205 83.375 56.969 1 57.69 97 PHE A N 1
ATOM 716 C CA . PHE A 1 97 ? -1.037 83.562 55.531 1 57.69 97 PHE A CA 1
ATOM 717 C C . PHE A 1 97 ? -2.271 84.25 54.906 1 57.69 97 PHE A C 1
ATOM 719 O O . PHE A 1 97 ? -3.361 83.625 54.938 1 57.69 97 PHE A O 1
ATOM 726 N N . LEU A 1 98 ? -2.305 85.562 54.719 1 60.31 98 LEU A N 1
ATOM 727 C CA . LEU A 1 98 ? -3.395 86.312 54.094 1 60.31 98 LEU A CA 1
ATOM 728 C C . LEU A 1 98 ? -3.158 86.438 52.594 1 60.31 98 LEU A C 1
ATOM 730 O O . LEU A 1 98 ? -2.018 86.625 52.156 1 60.31 98 LEU A O 1
ATOM 734 N N . PRO A 1 99 ? -4.223 86.25 51.75 1 61.72 99 PRO A N 1
ATOM 735 C CA . PRO A 1 99 ? -4.105 86.5 50.312 1 61.72 99 PRO A CA 1
ATOM 736 C C . PRO A 1 99 ? -3.646 87.938 49.969 1 61.72 99 PRO A C 1
ATOM 738 O O . PRO A 1 99 ? -4.129 88.875 50.562 1 61.72 99 PRO A O 1
ATOM 741 N N . ASN A 1 100 ? -2.393 88.125 49.562 1 59.5 100 ASN A N 1
ATOM 742 C CA . ASN A 1 100 ? -1.9 89.5 49.281 1 59.5 100 ASN A CA 1
ATOM 743 C C . ASN A 1 100 ? -2.293 89.938 47.875 1 59.5 100 ASN A C 1
ATOM 745 O O . ASN A 1 100 ? -1.656 90.812 47.281 1 59.5 100 ASN A O 1
ATOM 749 N N . LYS A 1 101 ? -3.412 89.5 47.281 1 65.12 101 LYS A N 1
ATOM 750 C CA . LYS A 1 101 ? -3.936 89.875 45.969 1 65.12 101 LYS A CA 1
ATOM 751 C C . LYS A 1 101 ? -2.861 89.688 44.906 1 65.12 101 LYS A C 1
ATOM 753 O O . LYS A 1 101 ? -3.018 90.188 43.781 1 65.12 101 LYS A O 1
ATOM 758 N N . GLY A 1 102 ? -1.74 89.062 45.219 1 61.19 102 GLY A N 1
ATOM 759 C CA . GLY A 1 102 ? -0.718 88.812 44.219 1 61.19 102 GLY A CA 1
ATOM 760 C C . GLY A 1 102 ? -0.845 87.438 43.594 1 61.19 102 GLY A C 1
ATOM 761 O O . GLY A 1 102 ? -1.651 86.625 44.031 1 61.19 102 GLY A O 1
ATOM 762 N N . PHE A 1 103 ? -0.446 87.375 42.344 1 66.88 103 PHE A N 1
ATOM 763 C CA . PHE A 1 103 ? -0.474 86.062 41.688 1 66.88 103 PHE A CA 1
ATOM 764 C C . PHE A 1 103 ? 0.9 85.688 41.125 1 66.88 103 PHE A C 1
ATOM 766 O O . PHE A 1 103 ? 1.712 86.562 40.844 1 66.88 103 PHE A O 1
ATOM 773 N N . ALA A 1 104 ? 1.309 84.375 41.281 1 67 104 ALA A N 1
ATOM 774 C CA . ALA A 1 104 ? 2.432 83.812 40.531 1 67 104 ALA A CA 1
ATOM 775 C C . ALA A 1 104 ? 1.96 83.188 39.219 1 67 104 ALA A C 1
ATOM 777 O O . ALA A 1 104 ? 1.04 82.375 39.219 1 67 104 ALA A O 1
ATOM 778 N N . TYR A 1 105 ? 2.508 83.75 38.094 1 62.47 105 TYR A N 1
ATOM 779 C CA . TYR A 1 105 ? 2.104 83.25 36.781 1 62.47 105 TYR A CA 1
ATOM 780 C C . TYR A 1 105 ? 2.764 81.875 36.5 1 62.47 105 TYR A C 1
ATOM 782 O O . TYR A 1 105 ? 3.992 81.812 36.469 1 62.47 105 TYR A O 1
ATOM 790 N N . PHE A 1 106 ? 1.998 80.938 36.375 1 65.19 106 PHE A N 1
ATOM 791 C CA . PHE A 1 106 ? 2.404 79.625 35.906 1 65.19 106 PHE A CA 1
ATOM 792 C C . PHE A 1 106 ? 2.262 79.562 34.375 1 65.19 106 PHE A C 1
ATOM 794 O O . PHE A 1 106 ? 1.156 79.688 33.844 1 65.19 106 PHE A O 1
ATOM 801 N N . PRO A 1 107 ? 3.348 79.562 33.594 1 62.31 107 PRO A N 1
ATOM 802 C CA . PRO A 1 107 ? 3.279 79.625 32.125 1 62.31 107 PRO A CA 1
ATOM 803 C C . PRO A 1 107 ? 2.648 78.375 31.516 1 62.31 107 PRO A C 1
ATOM 805 O O . PRO A 1 107 ? 2.279 78.375 30.344 1 62.31 107 PRO A O 1
ATOM 808 N N . GLY A 1 108 ? 2.174 77.5 32.25 1 62.91 108 GLY A N 1
ATOM 809 C CA . GLY A 1 108 ? 1.655 76.25 31.703 1 62.91 108 GLY A CA 1
ATOM 810 C C . GLY A 1 108 ? 2.744 75.312 31.25 1 62.91 108 GLY A C 1
ATOM 811 O O . GLY A 1 108 ? 3.93 75.625 31.297 1 62.91 108 GLY A O 1
ATOM 812 N N . ILE A 1 109 ? 2.512 74 31.203 1 61.94 109 ILE A N 1
ATOM 813 C CA . ILE A 1 109 ? 3.434 73 30.719 1 61.94 109 ILE A CA 1
ATOM 814 C C . ILE A 1 109 ? 2.932 72.438 29.391 1 61.94 109 ILE A C 1
ATOM 816 O O . ILE A 1 109 ? 1.776 72 29.281 1 61.94 109 ILE A O 1
ATOM 820 N N . ASP A 1 110 ? 3.656 72.812 28.281 1 60.31 110 ASP A N 1
ATOM 821 C CA . ASP A 1 110 ? 3.367 72.25 26.984 1 60.31 110 ASP A CA 1
ATOM 822 C C . ASP A 1 110 ? 4.277 71 26.734 1 60.31 110 ASP A C 1
ATOM 824 O O . ASP A 1 110 ? 5.5 71.188 26.641 1 60.31 110 ASP A O 1
ATOM 828 N N . LEU A 1 111 ? 3.75 69.875 26.938 1 64.75 111 LEU A N 1
ATOM 829 C CA . LEU A 1 111 ? 4.484 68.625 26.594 1 64.75 111 LEU A CA 1
ATOM 830 C C . LEU A 1 111 ? 4.242 68.25 25.141 1 64.75 111 LEU A C 1
ATOM 832 O O . LEU A 1 111 ? 3.152 67.812 24.781 1 64.75 111 LEU A O 1
ATOM 836 N N . ASN A 1 112 ? 5.098 68.812 24.266 1 65.94 112 ASN A N 1
ATOM 837 C CA . ASN A 1 112 ? 5.039 68.438 22.859 1 65.94 112 ASN A CA 1
ATOM 838 C C . ASN A 1 112 ? 5.805 67.188 22.594 1 65.94 112 ASN A C 1
ATOM 840 O O . ASN A 1 112 ? 6.941 67 23.047 1 65.94 112 ASN A O 1
ATOM 844 N N . TYR A 1 113 ? 5.078 66.062 22.125 1 69.5 113 TYR A N 1
ATOM 845 C CA . TYR A 1 113 ? 5.781 64.875 21.781 1 69.5 113 TYR A CA 1
ATOM 846 C C . TYR A 1 113 ? 5.898 64.688 20.281 1 69.5 113 TYR A C 1
ATOM 848 O O . TYR A 1 113 ? 5.039 65.125 19.531 1 69.5 113 TYR A O 1
ATOM 856 N N . LYS A 1 114 ? 7.074 64.5 19.672 1 70 114 LYS A N 1
ATOM 857 C CA . LYS A 1 114 ? 7.344 64.125 18.281 1 70 114 LYS A CA 1
ATOM 858 C C . LYS A 1 114 ? 7.961 62.719 18.203 1 70 114 LYS A C 1
ATOM 860 O O . LYS A 1 114 ? 8.938 62.406 18.891 1 70 114 LYS A O 1
ATOM 865 N N . ILE A 1 115 ? 7.184 61.844 17.547 1 71.69 115 ILE A N 1
ATOM 866 C CA . ILE A 1 115 ? 7.742 60.531 17.25 1 71.69 115 ILE A CA 1
ATOM 867 C C . ILE A 1 115 ? 8.57 60.594 15.969 1 71.69 115 ILE A C 1
ATOM 869 O O . ILE A 1 115 ? 8.031 60.781 14.875 1 71.69 115 ILE A O 1
ATOM 873 N N . GLY A 1 116 ? 9.812 61.125 15.977 1 73.75 116 GLY A N 1
ATOM 874 C CA . GLY A 1 116 ? 10.695 61.125 14.82 1 73.75 116 GLY A CA 1
ATOM 875 C C . GLY A 1 116 ? 11.156 59.719 14.438 1 73.75 116 GLY A C 1
ATOM 876 O O . GLY A 1 116 ? 10.336 58.812 14.266 1 73.75 116 GLY A O 1
ATOM 877 N N . MET A 1 117 ? 12.383 59.594 14.133 1 80.38 117 MET A N 1
ATOM 878 C CA . MET A 1 117 ? 12.984 58.312 13.836 1 80.38 117 MET A CA 1
ATOM 879 C C . MET A 1 117 ? 13.289 57.531 15.117 1 80.38 117 MET A C 1
ATOM 881 O O . MET A 1 117 ? 14.047 58 15.969 1 80.38 117 MET A O 1
ATOM 885 N N . VAL A 1 118 ? 12.594 56.531 15.32 1 82.06 118 VAL A N 1
ATOM 886 C CA . VAL A 1 118 ? 12.812 55.656 16.469 1 82.06 118 VAL A CA 1
ATOM 887 C C . VAL A 1 118 ? 13.414 54.344 16.016 1 82.06 118 VAL A C 1
ATOM 889 O O . VAL A 1 118 ? 12.953 53.719 15.039 1 82.06 118 VAL A O 1
ATOM 892 N N . TYR A 1 119 ? 14.633 53.938 16.438 1 85.69 119 TYR A N 1
ATOM 893 C CA . TYR A 1 119 ? 15.242 52.625 16.172 1 85.69 119 TYR A CA 1
ATOM 894 C C . TYR A 1 119 ? 15.25 51.75 17.422 1 85.69 119 TYR A C 1
ATOM 896 O O . TYR A 1 119 ? 15.453 52.25 18.531 1 85.69 119 TYR A O 1
ATOM 904 N N . MET A 1 120 ? 14.82 50.625 17.219 1 85.94 120 MET A N 1
ATOM 905 C CA . MET A 1 120 ? 14.867 49.656 18.312 1 85.94 120 MET A CA 1
ATOM 906 C C . MET A 1 120 ? 15.555 48.375 17.875 1 85.94 120 MET A C 1
ATOM 908 O O . MET A 1 120 ? 15.422 47.969 16.719 1 85.94 120 MET A O 1
ATOM 912 N N . GLY A 1 121 ? 16.5 47.812 18.594 1 86.94 121 GLY A N 1
ATOM 913 C CA . GLY A 1 121 ? 17.172 46.531 18.391 1 86.94 121 GLY A CA 1
ATOM 914 C C . GLY A 1 121 ? 17.406 45.75 19.672 1 86.94 121 GLY A C 1
ATOM 915 O O . GLY A 1 121 ? 17.516 46.344 20.75 1 86.94 121 GLY A O 1
ATOM 916 N N . GLY A 1 122 ? 17.391 44.5 19.469 1 90.12 122 GLY A N 1
ATOM 917 C CA . GLY A 1 122 ? 17.625 43.719 20.672 1 90.12 122 GLY A CA 1
ATOM 918 C C . GLY A 1 122 ? 17.797 42.25 20.406 1 90.12 122 GLY A C 1
ATOM 919 O O . GLY A 1 122 ? 17.656 41.781 19.266 1 90.12 122 GLY A O 1
ATOM 920 N N . ILE A 1 123 ? 18.406 41.5 21.344 1 93.25 123 ILE A N 1
ATOM 921 C CA . ILE A 1 123 ? 18.547 40.062 21.375 1 93.25 123 ILE A CA 1
ATOM 922 C C . ILE A 1 123 ? 17.453 39.438 22.234 1 93.25 123 ILE A C 1
ATOM 924 O O . ILE A 1 123 ? 17.109 40 23.297 1 93.25 123 ILE A O 1
ATOM 928 N N . GLN A 1 124 ? 16.875 38.438 21.594 1 93.94 124 GLN A N 1
ATOM 929 C CA . GLN A 1 124 ? 15.797 37.781 22.328 1 93.94 124 GLN A CA 1
ATOM 930 C C . GLN A 1 124 ? 16.078 36.312 22.484 1 93.94 124 GLN A C 1
ATOM 932 O O . GLN A 1 124 ? 16.625 35.656 21.594 1 93.94 124 GLN A O 1
ATOM 937 N N . VAL A 1 125 ? 15.82 35.719 23.688 1 93.88 125 VAL A N 1
ATOM 938 C CA . VAL A 1 125 ? 15.883 34.281 24 1 93.88 125 VAL A CA 1
ATOM 939 C C . VAL A 1 125 ? 14.508 33.781 24.406 1 93.88 125 VAL A C 1
ATOM 941 O O . VAL A 1 125 ? 13.844 34.375 25.25 1 93.88 125 VAL A O 1
ATOM 944 N N . GLU A 1 126 ? 14.055 32.812 23.656 1 94 126 GLU A N 1
ATOM 945 C CA . GLU A 1 126 ? 12.766 32.219 23.969 1 94 126 GLU A CA 1
ATOM 946 C C . GLU A 1 126 ? 12.922 30.75 24.344 1 94 126 GLU A C 1
ATOM 948 O O . GLU A 1 126 ? 13.586 29.984 23.641 1 94 126 GLU A O 1
ATOM 953 N N . GLN A 1 127 ? 12.32 30.375 25.469 1 93.69 127 GLN A N 1
ATOM 954 C CA . GLN A 1 127 ? 12.391 29 25.969 1 93.69 127 GLN A CA 1
ATOM 955 C C . GLN A 1 127 ? 11.016 28.484 26.375 1 93.69 127 GLN A C 1
ATOM 957 O O . GLN A 1 127 ? 10.398 29.016 27.297 1 93.69 127 GLN A O 1
ATOM 962 N N . PRO A 1 128 ? 10.555 27.5 25.578 1 91.81 128 PRO A N 1
ATOM 963 C CA . PRO A 1 128 ? 9.32 26.875 26.047 1 91.81 128 PRO A CA 1
ATOM 964 C C . PRO A 1 128 ? 9.531 26.031 27.312 1 91.81 128 PRO A C 1
ATOM 966 O O . PRO A 1 128 ? 10.445 25.219 27.359 1 91.81 128 PRO A O 1
ATOM 969 N N . LEU A 1 129 ? 8.789 26.281 28.406 1 91.56 129 LEU A N 1
ATOM 970 C CA . LEU A 1 129 ? 8.914 25.547 29.656 1 91.56 129 LEU A CA 1
ATOM 971 C C . LEU A 1 129 ? 7.945 24.359 29.688 1 91.56 129 LEU A C 1
ATOM 973 O O . LEU A 1 129 ? 8.336 23.25 30.016 1 91.56 129 LEU A O 1
ATOM 977 N N . TYR A 1 130 ? 6.754 24.688 29.375 1 93 130 TYR A N 1
ATOM 978 C CA . TYR A 1 130 ? 5.711 23.656 29.328 1 93 130 TYR A CA 1
ATOM 979 C C . TYR A 1 130 ? 4.723 23.938 28.203 1 93 130 TYR A C 1
ATOM 981 O O . TYR A 1 130 ? 4.02 24.953 28.234 1 93 130 TYR A O 1
ATOM 989 N N . MET A 1 131 ? 4.688 23.078 27.234 1 93.12 131 MET A N 1
ATOM 990 C CA . MET A 1 131 ? 3.807 23.234 26.078 1 93.12 131 MET A CA 1
ATOM 991 C C . MET A 1 131 ? 2.762 22.125 26.031 1 93.12 131 MET A C 1
ATOM 993 O O . MET A 1 131 ? 2.449 21.609 24.953 1 93.12 131 MET A O 1
ATOM 997 N N . GLY A 1 132 ? 2.32 21.656 27.219 1 93.25 132 GLY A N 1
ATOM 998 C CA . GLY A 1 132 ? 1.298 20.625 27.297 1 93.25 132 GLY A CA 1
ATOM 999 C C . GLY A 1 132 ? 1.8 19.266 26.875 1 93.25 132 GLY A C 1
ATOM 1000 O O . GLY A 1 132 ? 1.006 18.375 26.531 1 93.25 132 GLY A O 1
ATOM 1001 N N . GLY A 1 133 ? 3.086 19.078 26.703 1 94.12 133 GLY A N 1
ATOM 1002 C CA . GLY A 1 133 ? 3.664 17.812 26.297 1 94.12 133 GLY A CA 1
ATOM 1003 C C . GLY A 1 133 ? 3.848 17.703 24.797 1 94.12 133 GLY A C 1
ATOM 1004 O O . GLY A 1 133 ? 4.215 16.641 24.281 1 94.12 133 GLY A O 1
ATOM 1005 N N . LYS A 1 134 ? 3.521 18.734 24 1 95 134 LYS A N 1
ATOM 1006 C CA . LYS A 1 134 ? 3.619 18.734 22.547 1 95 134 LYS A CA 1
ATOM 1007 C C . LYS A 1 134 ? 5.051 18.469 22.094 1 95 134 LYS A C 1
ATOM 1009 O O . LYS A 1 134 ? 5.285 17.641 21.203 1 95 134 LYS A O 1
ATOM 1014 N N . ILE A 1 135 ? 6.012 19.141 22.719 1 94.75 135 ILE A N 1
ATOM 1015 C CA . ILE A 1 135 ? 7.41 19.016 22.328 1 94.75 135 ILE A CA 1
ATOM 1016 C C . ILE A 1 135 ? 7.906 17.594 22.609 1 94.75 135 ILE A C 1
ATOM 1018 O O . ILE A 1 135 ? 8.57 16.984 21.781 1 94.75 135 ILE A O 1
ATOM 1022 N N . ARG A 1 136 ? 7.551 17.062 23.812 1 95.62 136 ARG A N 1
ATOM 1023 C CA . ARG A 1 136 ? 7.949 15.711 24.188 1 95.62 136 ARG A CA 1
ATOM 1024 C C . ARG A 1 136 ? 7.32 14.688 23.25 1 95.62 136 ARG A C 1
ATOM 1026 O O . ARG A 1 136 ? 7.996 13.766 22.781 1 95.62 136 ARG A O 1
ATOM 1033 N N . ALA A 1 137 ? 6.016 14.914 22.969 1 96.38 137 ALA A N 1
ATOM 1034 C CA . ALA A 1 137 ? 5.32 13.984 22.062 1 96.38 137 ALA A CA 1
ATOM 1035 C C . ALA A 1 137 ? 5.906 14.047 20.656 1 96.38 137 ALA A C 1
ATOM 1037 O O . ALA A 1 137 ? 6.121 13.008 20.031 1 96.38 137 ALA A O 1
ATOM 1038 N N . ALA A 1 138 ? 6.211 15.203 20.125 1 95.56 138 ALA A N 1
ATOM 1039 C CA . ALA A 1 138 ? 6.793 15.367 18.797 1 95.56 138 ALA A CA 1
ATOM 1040 C C . ALA A 1 138 ? 8.188 14.75 18.734 1 95.56 138 ALA A C 1
ATOM 1042 O O . ALA A 1 138 ? 8.539 14.102 17.734 1 95.56 138 ALA A O 1
ATOM 1043 N N . TYR A 1 139 ? 8.961 14.992 19.828 1 96.62 139 TYR A N 1
ATOM 1044 C CA . TYR A 1 139 ? 10.297 14.414 19.875 1 96.62 139 TYR A CA 1
ATOM 1045 C C . TYR A 1 139 ? 10.227 12.891 19.906 1 96.62 139 TYR A C 1
ATOM 1047 O O . TYR A 1 139 ? 10.938 12.211 19.156 1 96.62 139 TYR A O 1
ATOM 1055 N N . LYS A 1 140 ? 9.359 12.375 20.734 1 97.44 140 LYS A N 1
ATOM 1056 C CA . LYS A 1 140 ? 9.203 10.93 20.812 1 97.44 140 LYS A CA 1
ATOM 1057 C C . LYS A 1 140 ? 8.734 10.352 19.484 1 97.44 140 LYS A C 1
ATOM 1059 O O . LYS A 1 140 ? 9.188 9.289 19.062 1 97.44 140 LYS A O 1
ATOM 1064 N N . MET A 1 141 ? 7.777 11.016 18.766 1 97.06 141 MET A N 1
ATOM 1065 C CA . MET A 1 141 ? 7.324 10.594 17.438 1 97.06 141 MET A CA 1
ATOM 1066 C C . MET A 1 141 ? 8.492 10.547 16.453 1 97.06 141 MET A C 1
ATOM 1068 O O . MET A 1 141 ? 8.586 9.633 15.641 1 97.06 141 MET A O 1
ATOM 1072 N N . SER A 1 142 ? 9.367 11.547 16.547 1 96.88 142 SER A N 1
ATOM 1073 C CA . SER A 1 142 ? 10.516 11.586 15.633 1 96.88 142 SER A CA 1
ATOM 1074 C C . SER A 1 142 ? 11.477 10.438 15.922 1 96.88 142 SER A C 1
ATOM 1076 O O . SER A 1 142 ? 12.078 9.883 15 1 96.88 142 SER A O 1
ATOM 1078 N N . LEU A 1 143 ? 11.703 10.086 17.281 1 97.56 143 LEU A N 1
ATOM 1079 C CA . LEU A 1 143 ? 12.539 8.945 17.641 1 97.56 143 LEU A CA 1
ATOM 1080 C C . LEU A 1 143 ? 11.953 7.648 17.078 1 97.56 143 LEU A C 1
ATOM 1082 O O . LEU A 1 143 ? 12.688 6.812 16.547 1 97.56 143 LEU A O 1
ATOM 1086 N N . LEU A 1 144 ? 10.641 7.523 17.234 1 97.81 144 LEU A N 1
ATOM 1087 C CA . LEU A 1 144 ? 9.969 6.355 16.688 1 97.81 144 LEU A CA 1
ATOM 1088 C C . LEU A 1 144 ? 10.094 6.324 15.164 1 97.81 144 LEU A C 1
ATOM 1090 O O . LEU A 1 144 ? 10.266 5.258 14.57 1 97.81 144 LEU A O 1
ATOM 1094 N N . GLY A 1 145 ? 10.008 7.492 14.523 1 96.81 145 GLY A N 1
ATOM 1095 C CA . GLY A 1 145 ? 10.234 7.59 13.094 1 96.81 145 GLY A CA 1
ATOM 1096 C C . GLY A 1 145 ? 11.625 7.148 12.672 1 96.81 145 GLY A C 1
ATOM 1097 O O . GLY A 1 145 ? 11.781 6.477 11.656 1 96.81 145 GLY A O 1
ATOM 1098 N N . LYS A 1 146 ? 12.594 7.492 13.469 1 97.25 146 LYS A N 1
ATOM 1099 C CA . LYS A 1 146 ? 13.961 7.066 13.219 1 97.25 146 LYS A CA 1
ATOM 1100 C C . LYS A 1 146 ? 14.102 5.551 13.32 1 97.25 146 LYS A C 1
ATOM 1102 O O . LYS A 1 146 ? 14.703 4.918 12.453 1 97.25 146 LYS A O 1
ATOM 1107 N N . GLU A 1 147 ? 13.547 5.023 14.352 1 97.44 147 GLU A N 1
ATOM 1108 C CA . GLU A 1 147 ? 13.57 3.574 14.523 1 97.44 147 GLU A CA 1
ATOM 1109 C C . GLU A 1 147 ? 12.859 2.871 13.367 1 97.44 147 GLU A C 1
ATOM 1111 O O . GLU A 1 147 ? 13.328 1.842 12.875 1 97.44 147 GLU A O 1
ATOM 1116 N N . MET A 1 148 ? 11.734 3.389 12.93 1 96.94 148 MET A N 1
ATOM 1117 C CA . MET A 1 148 ? 10.984 2.836 11.805 1 96.94 148 MET A CA 1
ATOM 1118 C C . MET A 1 148 ? 11.828 2.865 10.531 1 96.94 148 MET A C 1
ATOM 1120 O O . MET A 1 148 ? 11.789 1.926 9.734 1 96.94 148 MET A O 1
ATOM 1124 N N . ALA A 1 149 ? 12.539 3.938 10.352 1 96.81 149 ALA A N 1
ATOM 1125 C CA . ALA A 1 149 ? 13.414 4.043 9.18 1 96.81 149 ALA A CA 1
ATOM 1126 C C . ALA A 1 149 ? 14.5 2.971 9.211 1 96.81 149 ALA A C 1
ATOM 1128 O O . ALA A 1 149 ? 14.844 2.395 8.172 1 96.81 149 ALA A O 1
ATOM 1129 N N . GLN A 1 150 ? 15.039 2.725 10.398 1 97.5 150 GLN A N 1
ATOM 1130 C CA . GLN A 1 150 ? 16.047 1.673 10.555 1 97.5 150 GLN A CA 1
ATOM 1131 C C . GLN A 1 150 ? 15.453 0.303 10.227 1 97.5 150 GLN A C 1
ATOM 1133 O O . GLN A 1 150 ? 16.078 -0.505 9.547 1 97.5 150 GLN A O 1
ATOM 1138 N N . LEU A 1 151 ? 14.25 0.075 10.727 1 97.19 151 LEU A N 1
ATOM 1139 C CA . LEU A 1 151 ? 13.57 -1.183 10.438 1 97.19 151 LEU A CA 1
ATOM 1140 C C . LEU A 1 151 ? 13.258 -1.309 8.953 1 97.19 151 LEU A C 1
ATOM 1142 O O . LEU A 1 151 ? 13.367 -2.396 8.383 1 97.19 151 LEU A O 1
ATOM 1146 N N . SER A 1 152 ? 12.852 -0.228 8.328 1 97.19 152 SER A N 1
ATOM 1147 C CA . SER A 1 152 ? 12.594 -0.215 6.891 1 97.19 152 SER A CA 1
ATOM 1148 C C . SER A 1 152 ? 13.867 -0.51 6.105 1 97.19 152 SER A C 1
ATOM 1150 O O . SER A 1 152 ? 13.82 -1.152 5.055 1 97.19 152 SER A O 1
ATOM 1152 N N . GLU A 1 153 ? 14.938 -0.012 6.621 1 96.81 153 GLU A N 1
ATOM 1153 C CA . GLU A 1 153 ? 16.234 -0.326 6.016 1 96.81 153 GLU A CA 1
ATOM 1154 C C . GLU A 1 153 ? 16.516 -1.822 6.082 1 96.81 153 GLU A C 1
ATOM 1156 O O . GLU A 1 153 ? 16.969 -2.416 5.102 1 96.81 153 GLU A O 1
ATOM 1161 N N . THR A 1 154 ? 16.281 -2.414 7.203 1 96.44 154 THR A N 1
ATOM 1162 C CA . THR A 1 154 ? 16.453 -3.854 7.363 1 96.44 154 THR A CA 1
ATOM 1163 C C . THR A 1 154 ? 15.523 -4.617 6.426 1 96.44 154 THR A C 1
ATOM 1165 O O . THR A 1 154 ? 15.906 -5.637 5.855 1 96.44 154 THR A O 1
ATOM 1168 N N . LEU A 1 155 ? 14.266 -4.164 6.281 1 96.62 155 LEU A N 1
ATOM 1169 C CA . LEU A 1 155 ? 13.328 -4.77 5.348 1 96.62 155 LEU A CA 1
ATOM 1170 C C . LEU A 1 155 ? 13.852 -4.699 3.918 1 96.62 155 LEU A C 1
ATOM 1172 O O . LEU A 1 155 ? 13.789 -5.684 3.182 1 96.62 155 LEU A O 1
ATOM 1176 N N . THR A 1 156 ? 14.406 -3.588 3.57 1 97 156 THR A N 1
ATOM 1177 C CA . THR A 1 156 ? 14.984 -3.422 2.242 1 97 156 THR A CA 1
ATOM 1178 C C . THR A 1 156 ? 16.156 -4.371 2.041 1 97 156 THR A C 1
ATOM 1180 O O . THR A 1 156 ? 16.312 -4.953 0.967 1 97 156 THR A O 1
ATOM 1183 N N . ALA A 1 157 ? 16.969 -4.492 3.078 1 96.5 157 ALA A N 1
ATOM 1184 C CA . ALA A 1 157 ? 18.078 -5.434 3.018 1 96.5 157 ALA A CA 1
ATOM 1185 C C . ALA A 1 157 ? 17.578 -6.848 2.732 1 96.5 157 ALA A C 1
ATOM 1187 O O . ALA A 1 157 ? 18.141 -7.547 1.88 1 96.5 157 ALA A O 1
ATOM 1188 N N . SER A 1 158 ? 16.562 -7.23 3.434 1 95.88 158 SER A N 1
ATOM 1189 C CA . SER A 1 158 ? 15.984 -8.555 3.229 1 95.88 158 SER A CA 1
ATOM 1190 C C . SER A 1 158 ? 15.453 -8.711 1.808 1 95.88 158 SER A C 1
ATOM 1192 O O . SER A 1 158 ? 15.641 -9.758 1.182 1 95.88 158 SER A O 1
ATOM 1194 N N . GLU A 1 159 ? 14.789 -7.703 1.308 1 96.62 159 GLU A N 1
ATOM 1195 C CA . GLU A 1 159 ? 14.234 -7.75 -0.041 1 96.62 159 GLU A CA 1
ATOM 1196 C C . GLU A 1 159 ? 15.336 -7.82 -1.093 1 96.62 159 GLU A C 1
ATOM 1198 O O . GLU A 1 159 ? 15.227 -8.562 -2.068 1 96.62 159 GLU A O 1
ATOM 1203 N N . VAL A 1 160 ? 16.375 -7.059 -0.831 1 97.12 160 VAL A N 1
ATOM 1204 C CA . VAL A 1 160 ? 17.5 -7.043 -1.764 1 97.12 160 VAL A CA 1
ATOM 1205 C C . VAL A 1 160 ? 18.188 -8.406 -1.775 1 97.12 160 VAL A C 1
ATOM 1207 O O . VAL A 1 160 ? 18.562 -8.914 -2.836 1 97.12 160 VAL A O 1
ATOM 1210 N N . ILE A 1 161 ? 18.312 -8.992 -0.649 1 97 161 ILE A N 1
ATOM 1211 C CA . ILE A 1 161 ? 18.953 -10.297 -0.558 1 97 161 ILE A CA 1
ATOM 1212 C C . ILE A 1 161 ? 18.094 -11.336 -1.282 1 97 161 ILE A C 1
ATOM 1214 O O . ILE A 1 161 ? 18.625 -12.172 -2.027 1 97 161 ILE A O 1
ATOM 1218 N N . VAL A 1 162 ? 16.766 -11.281 -1.112 1 97.19 162 VAL A N 1
ATOM 1219 C CA . VAL A 1 162 ? 15.883 -12.211 -1.797 1 97.19 162 VAL A CA 1
ATOM 1220 C C . VAL A 1 162 ? 16.016 -12.039 -3.309 1 97.19 162 VAL A C 1
ATOM 1222 O O . VAL A 1 162 ? 16.172 -13.023 -4.039 1 97.19 162 VAL A O 1
ATOM 1225 N N . LYS A 1 163 ? 15.992 -10.852 -3.76 1 97.31 163 LYS A N 1
ATOM 1226 C CA . LYS A 1 163 ? 16.094 -10.578 -5.191 1 97.31 163 LYS A CA 1
ATOM 1227 C C . LYS A 1 163 ? 17.453 -11.023 -5.738 1 97.31 163 LYS A C 1
ATOM 1229 O O . LYS A 1 163 ? 17.531 -11.57 -6.84 1 97.31 163 LYS A O 1
ATOM 1234 N N . THR A 1 164 ? 18.469 -10.805 -4.945 1 97.44 164 THR A N 1
ATOM 1235 C CA . THR A 1 164 ? 19.812 -11.195 -5.355 1 97.44 164 THR A CA 1
ATOM 1236 C C . THR A 1 164 ? 19.938 -12.711 -5.453 1 97.44 164 THR A C 1
ATOM 1238 O O . THR A 1 164 ? 20.453 -13.234 -6.438 1 97.44 164 THR A O 1
ATOM 1241 N N . GLU A 1 165 ? 19.438 -13.398 -4.465 1 96.75 165 GLU A N 1
ATOM 1242 C CA . GLU A 1 165 ? 19.516 -14.852 -4.48 1 96.75 165 GLU A CA 1
ATOM 1243 C C . GLU A 1 165 ? 18.672 -15.438 -5.613 1 96.75 165 GLU A C 1
ATOM 1245 O O . GLU A 1 165 ? 19.047 -16.438 -6.23 1 96.75 165 GLU A O 1
ATOM 1250 N N . GLN A 1 166 ? 17.516 -14.789 -5.828 1 97.25 166 GLN A N 1
ATOM 1251 C CA . GLN A 1 166 ? 16.688 -15.211 -6.957 1 97.25 166 GLN A CA 1
ATOM 1252 C C . GLN A 1 166 ? 17.422 -15 -8.281 1 97.25 166 GLN A C 1
ATOM 1254 O O . GLN A 1 166 ? 17.391 -15.867 -9.156 1 97.25 166 GLN A O 1
ATOM 1259 N N . ALA A 1 167 ? 18.047 -13.883 -8.375 1 97.69 167 ALA A N 1
ATOM 1260 C CA . ALA A 1 167 ? 18.812 -13.594 -9.594 1 97.69 167 ALA A CA 1
ATOM 1261 C C . ALA A 1 167 ? 19.969 -14.57 -9.758 1 97.69 167 ALA A C 1
ATOM 1263 O O . ALA A 1 167 ? 20.234 -15.039 -10.867 1 97.69 167 ALA A O 1
ATOM 1264 N N . TYR A 1 168 ? 20.719 -14.898 -8.719 1 97.12 168 TYR A N 1
ATOM 1265 C CA . TYR A 1 168 ? 21.812 -15.859 -8.727 1 97.12 168 TYR A CA 1
ATOM 1266 C C . TYR A 1 168 ? 21.312 -17.234 -9.188 1 97.12 168 TYR A C 1
ATOM 1268 O O . TYR A 1 168 ? 21.922 -17.844 -10.07 1 97.12 168 TYR A O 1
ATOM 1276 N N . ALA A 1 169 ? 20.188 -17.625 -8.562 1 97.12 169 ALA A N 1
ATOM 1277 C CA . ALA A 1 169 ? 19.609 -18.906 -8.938 1 97.12 169 ALA A CA 1
ATOM 1278 C C . ALA A 1 169 ? 19.156 -18.906 -10.391 1 97.12 169 ALA A C 1
ATOM 1280 O O . ALA A 1 169 ? 19.219 -19.922 -11.078 1 97.12 169 ALA A O 1
ATOM 1281 N N . GLN A 1 170 ? 18.688 -17.766 -10.852 1 97.56 170 GLN A N 1
ATOM 1282 C CA . GLN A 1 170 ? 18.234 -17.656 -12.234 1 97.56 170 GLN A CA 1
ATOM 1283 C C . GLN A 1 170 ? 19.391 -17.812 -13.219 1 97.56 170 GLN A C 1
ATOM 1285 O O . GLN A 1 170 ? 19.203 -18.359 -14.305 1 97.56 170 GLN A O 1
ATOM 1290 N N . VAL A 1 171 ? 20.562 -17.359 -12.844 1 97.19 171 VAL A N 1
ATOM 1291 C CA . VAL A 1 171 ? 21.734 -17.547 -13.68 1 97.19 171 VAL A CA 1
ATOM 1292 C C . VAL A 1 171 ? 22.078 -19.031 -13.766 1 97.19 171 VAL A C 1
ATOM 1294 O O . VAL A 1 171 ? 22.359 -19.547 -14.844 1 97.19 171 VAL A O 1
ATOM 1297 N N . ILE A 1 172 ? 22.031 -19.672 -12.633 1 96.94 172 ILE A N 1
ATOM 1298 C CA . ILE A 1 172 ? 22.328 -21.094 -12.602 1 96.94 172 ILE A CA 1
ATOM 1299 C C . ILE A 1 172 ? 21.312 -21.859 -13.453 1 96.94 172 ILE A C 1
ATOM 1301 O O . ILE A 1 172 ? 21.688 -22.75 -14.219 1 96.94 172 ILE A O 1
ATOM 1305 N N . LYS A 1 173 ? 20 -21.484 -13.289 1 97.69 173 LYS A N 1
ATOM 1306 C CA . LYS A 1 173 ? 18.953 -22.125 -14.102 1 97.69 173 LYS A CA 1
ATOM 1307 C C . LYS A 1 173 ? 19.219 -21.922 -15.586 1 97.69 173 LYS A C 1
ATOM 1309 O O . LYS A 1 173 ? 19.156 -22.875 -16.375 1 97.69 173 LYS A O 1
ATOM 1314 N N . ALA A 1 174 ? 19.531 -20.703 -15.945 1 97.31 174 ALA A N 1
ATOM 1315 C CA . ALA A 1 174 ? 19.781 -20.391 -17.344 1 97.31 174 ALA A CA 1
ATOM 1316 C C . ALA A 1 174 ? 20.984 -21.141 -17.891 1 97.31 174 ALA A C 1
ATOM 1318 O O . ALA A 1 174 ? 20.969 -21.641 -19.016 1 97.31 174 ALA A O 1
ATOM 1319 N N . LYS A 1 175 ? 22.031 -21.281 -17.141 1 96.31 175 LYS A N 1
ATOM 1320 C CA . LYS A 1 175 ? 23.219 -22.031 -17.516 1 96.31 175 LYS A CA 1
ATOM 1321 C C . LYS A 1 175 ? 22.906 -23.5 -17.734 1 96.31 175 LYS A C 1
ATOM 1323 O O . LYS A 1 175 ? 23.328 -24.094 -18.719 1 96.31 175 LYS A O 1
ATOM 1328 N N . GLU A 1 176 ? 22.156 -24.016 -16.766 1 96.5 176 GLU A N 1
ATOM 1329 C CA . GLU A 1 176 ? 21.766 -25.422 -16.891 1 96.5 176 GLU A CA 1
ATOM 1330 C C . GLU A 1 176 ? 20.859 -25.656 -18.094 1 96.5 176 GLU A C 1
ATOM 1332 O O . GLU A 1 176 ? 20.984 -26.656 -18.781 1 96.5 176 GLU A O 1
ATOM 1337 N N . MET A 1 177 ? 19.953 -24.734 -18.328 1 97.5 177 MET A N 1
ATOM 1338 C CA . MET A 1 177 ? 19.047 -24.844 -19.484 1 97.5 177 MET A CA 1
ATOM 1339 C C . MET A 1 177 ? 19.828 -24.781 -20.797 1 97.5 177 MET A C 1
ATOM 1341 O O . MET A 1 177 ? 19.484 -25.469 -21.75 1 97.5 177 MET A O 1
ATOM 1345 N N . LYS A 1 178 ? 20.828 -23.984 -20.828 1 96.94 178 LYS A N 1
ATOM 1346 C CA . LYS A 1 178 ? 21.688 -23.922 -22 1 96.94 178 LYS A CA 1
ATOM 1347 C C . LYS A 1 178 ? 22.438 -25.234 -22.203 1 96.94 178 LYS A C 1
ATOM 1349 O O . LYS A 1 178 ? 22.531 -25.734 -23.328 1 96.94 178 LYS A O 1
ATOM 1354 N N . LYS A 1 179 ? 22.906 -25.766 -21.109 1 96.25 179 LYS A N 1
ATOM 1355 C CA . LYS A 1 179 ? 23.578 -27.047 -21.172 1 96.25 179 LYS A CA 1
ATOM 1356 C C . LYS A 1 179 ? 22.656 -28.125 -21.75 1 96.25 179 LYS A C 1
ATOM 1358 O O . LYS A 1 179 ? 23.078 -28.922 -22.594 1 96.25 179 LYS A O 1
ATOM 1363 N N . VAL A 1 180 ? 21.422 -28.094 -21.281 1 96.12 180 VAL A N 1
ATOM 1364 C CA . VAL A 1 180 ? 20.438 -29.062 -21.766 1 96.12 180 VAL A CA 1
ATOM 1365 C C . VAL A 1 180 ? 20.203 -28.844 -23.25 1 96.12 180 VAL A C 1
ATOM 1367 O O . VAL A 1 180 ? 20.172 -29.797 -24.031 1 96.12 180 VAL A O 1
ATOM 1370 N N . ALA A 1 181 ? 20.062 -27.625 -23.641 1 96.62 181 ALA A N 1
ATOM 1371 C CA . ALA A 1 181 ? 19.828 -27.297 -25.047 1 96.62 181 ALA A CA 1
ATOM 1372 C C . ALA A 1 181 ? 21.016 -27.719 -25.906 1 96.62 181 ALA A C 1
ATOM 1374 O O . ALA A 1 181 ? 20.828 -28.266 -27 1 96.62 181 ALA A O 1
ATOM 1375 N N . ASP A 1 182 ? 22.219 -27.516 -25.453 1 96.44 182 ASP A N 1
ATOM 1376 C CA . ASP A 1 182 ? 23.422 -27.891 -26.188 1 96.44 182 ASP A CA 1
ATOM 1377 C C . ASP A 1 182 ? 23.531 -29.406 -26.328 1 96.44 182 ASP A C 1
ATOM 1379 O O . ASP A 1 182 ? 23.859 -29.922 -27.406 1 96.44 182 ASP A O 1
ATOM 1383 N N . LYS A 1 183 ? 23.234 -30.062 -25.25 1 95.38 183 LYS A N 1
ATOM 1384 C CA . LYS A 1 183 ? 23.297 -31.516 -25.281 1 95.38 183 LYS A CA 1
ATOM 1385 C C . LYS A 1 183 ? 22.281 -32.094 -26.266 1 95.38 183 LYS A C 1
ATOM 1387 O O . LYS A 1 183 ? 22.594 -33.031 -27.016 1 95.38 183 LYS A O 1
ATOM 1392 N N . TYR A 1 184 ? 21.094 -31.578 -26.234 1 95.56 184 TYR A N 1
ATOM 1393 C CA . TYR A 1 184 ? 20.047 -32.031 -27.141 1 95.56 184 TYR A CA 1
ATOM 1394 C C . TYR A 1 184 ? 20.422 -31.766 -28.594 1 95.56 184 TYR A C 1
ATOM 1396 O O . TYR A 1 184 ? 20.219 -32.625 -29.453 1 95.56 184 TYR A O 1
ATOM 1404 N N . SER A 1 185 ? 21 -30.609 -28.844 1 95.94 185 SER A N 1
ATOM 1405 C CA . SER A 1 185 ? 21.438 -30.25 -30.188 1 95.94 185 SER A CA 1
ATOM 1406 C C . SER A 1 185 ? 22.547 -31.188 -30.688 1 95.94 185 SER A C 1
ATOM 1408 O O . SER A 1 185 ? 22.562 -31.578 -31.844 1 95.94 185 SER A O 1
ATOM 1410 N N . ALA A 1 186 ? 23.422 -31.516 -29.828 1 95.19 186 ALA A N 1
ATOM 1411 C CA . ALA A 1 186 ? 24.516 -32.438 -30.188 1 95.19 186 ALA A CA 1
ATOM 1412 C C . ALA A 1 186 ? 23.969 -33.812 -30.562 1 95.19 186 ALA A C 1
ATOM 1414 O O . ALA A 1 186 ? 24.438 -34.406 -31.531 1 95.19 186 ALA A O 1
ATOM 1415 N N . VAL A 1 187 ? 23.016 -34.219 -29.797 1 93.44 187 VAL A N 1
ATOM 1416 C CA . VAL A 1 187 ? 22.406 -35.531 -30.047 1 93.44 187 VAL A CA 1
ATOM 1417 C C . VAL A 1 187 ? 21.688 -35.5 -31.406 1 93.44 187 VAL A C 1
ATOM 1419 O O . VAL A 1 187 ? 21.812 -36.438 -32.188 1 93.44 187 VAL A O 1
ATOM 1422 N N . LEU A 1 188 ? 21.031 -34.438 -31.719 1 94.75 188 LEU A N 1
ATOM 1423 C CA . LEU A 1 188 ? 20.297 -34.312 -32.969 1 94.75 188 LEU A CA 1
ATOM 1424 C C . LEU A 1 188 ? 21.25 -34.188 -34.156 1 94.75 188 LEU A C 1
ATOM 1426 O O . LEU A 1 188 ? 20.984 -34.719 -35.25 1 94.75 188 LEU A O 1
ATOM 1430 N N . THR A 1 189 ? 22.344 -33.5 -33.969 1 95 189 THR A N 1
ATOM 1431 C CA . THR A 1 189 ? 23.344 -33.344 -35 1 95 189 THR A CA 1
ATOM 1432 C C . THR A 1 189 ? 23.969 -34.688 -35.375 1 95 189 THR A C 1
ATOM 1434 O O . THR A 1 189 ? 24.156 -35 -36.562 1 95 189 THR A O 1
ATOM 1437 N N . GLU A 1 190 ? 24.219 -35.469 -34.375 1 93.62 190 GLU A N 1
ATOM 1438 C CA . GLU A 1 190 ? 24.734 -36.812 -34.625 1 93.62 190 GLU A CA 1
ATOM 1439 C C . GLU A 1 190 ? 23.719 -37.688 -35.344 1 93.62 190 GLU A C 1
ATOM 1441 O O . GLU A 1 190 ? 24.062 -38.406 -36.281 1 93.62 190 GLU A O 1
ATOM 1446 N N . LEU A 1 191 ? 22.5 -37.531 -34.938 1 93 191 LEU A N 1
ATOM 1447 C CA . LEU A 1 191 ? 21.422 -38.281 -35.594 1 93 191 LEU A CA 1
ATOM 1448 C C . LEU A 1 191 ? 21.266 -37.844 -37.062 1 93 191 LEU A C 1
ATOM 1450 O O . LEU A 1 191 ? 21.062 -38.688 -37.938 1 93 191 LEU A O 1
ATOM 1454 N N . MET A 1 192 ? 21.391 -36.594 -37.312 1 94.5 192 MET A N 1
ATOM 1455 C CA . MET A 1 192 ? 21.281 -36.062 -38.656 1 94.5 192 MET A CA 1
ATOM 1456 C C . MET A 1 192 ? 22.359 -36.625 -39.562 1 94.5 192 MET A C 1
ATOM 1458 O O . MET A 1 192 ? 22.078 -37.062 -40.688 1 94.5 192 MET A O 1
ATOM 1462 N N . LYS A 1 193 ? 23.547 -36.719 -39.062 1 94.38 193 LYS A N 1
ATOM 1463 C CA . LYS A 1 193 ? 24.656 -37.281 -39.844 1 94.38 193 LYS A CA 1
ATOM 1464 C C . LYS A 1 193 ? 24.406 -38.75 -40.188 1 94.38 193 LYS A C 1
ATOM 1466 O O . LYS A 1 193 ? 24.625 -39.156 -41.344 1 94.38 193 LYS A O 1
ATOM 1471 N N . ASN A 1 194 ? 23.859 -39.438 -39.25 1 92.69 194 ASN A N 1
ATOM 1472 C CA . ASN A 1 194 ? 23.594 -40.875 -39.438 1 92.69 194 ASN A CA 1
ATOM 1473 C C . ASN A 1 194 ? 22.453 -41.094 -40.438 1 92.69 194 ASN A C 1
ATOM 1475 O O . ASN A 1 194 ? 22.562 -41.938 -41.344 1 92.69 194 ASN A O 1
ATOM 1479 N N . VAL A 1 195 ? 21.422 -40.281 -40.312 1 93.56 195 VAL A N 1
ATOM 1480 C CA . VAL A 1 195 ? 20.25 -40.438 -41.156 1 93.56 195 VAL A CA 1
ATOM 1481 C C . VAL A 1 195 ? 20.562 -39.969 -42.594 1 93.56 195 VAL A C 1
ATOM 1483 O O . VAL A 1 195 ? 20.109 -40.562 -43.562 1 93.56 195 VAL A O 1
ATOM 1486 N N . GLU A 1 196 ? 21.328 -38.938 -42.719 1 93.25 196 GLU A N 1
ATOM 1487 C CA . GLU A 1 196 ? 21.75 -38.438 -44 1 93.25 196 GLU A CA 1
ATOM 1488 C C . GLU A 1 196 ? 22.609 -39.469 -44.75 1 93.25 196 GLU A C 1
ATOM 1490 O O . GLU A 1 196 ? 22.453 -39.656 -45.938 1 93.25 196 GLU A O 1
ATOM 1495 N N . SER A 1 197 ? 23.531 -40.062 -44 1 92.88 197 SER A N 1
ATOM 1496 C CA . SER A 1 197 ? 24.391 -41.094 -44.562 1 92.88 197 SER A CA 1
ATOM 1497 C C . SER A 1 197 ? 23.578 -42.312 -45 1 92.88 197 SER A C 1
ATOM 1499 O O . SER A 1 197 ? 23.812 -42.875 -46.094 1 92.88 197 SER A O 1
ATOM 1501 N N . ALA A 1 198 ? 22.609 -42.688 -44.25 1 91.88 198 ALA A N 1
ATOM 1502 C CA . ALA A 1 198 ? 21.75 -43.844 -44.562 1 91.88 198 ALA A CA 1
ATOM 1503 C C . ALA A 1 198 ? 20.875 -43.531 -45.781 1 91.88 198 ALA A C 1
ATOM 1505 O O . ALA A 1 198 ? 20.594 -44.406 -46.594 1 91.88 198 ALA A O 1
ATOM 1506 N N . HIS A 1 199 ? 20.438 -42.312 -45.938 1 91.44 199 HIS A N 1
ATOM 1507 C CA . HIS A 1 199 ? 19.641 -41.906 -47.094 1 91.44 199 HIS A CA 1
ATOM 1508 C C . HIS A 1 199 ? 20.469 -41.906 -48.375 1 91.44 199 HIS A C 1
ATOM 1510 O O . HIS A 1 199 ? 20 -42.375 -49.406 1 91.44 199 HIS A O 1
ATOM 1516 N N . LYS A 1 200 ? 21.656 -41.438 -48.25 1 92.06 200 LYS A N 1
ATOM 1517 C CA . LYS A 1 200 ? 22.547 -41.438 -49.406 1 92.06 200 LYS A CA 1
ATOM 1518 C C . LYS A 1 200 ? 22.828 -42.844 -49.906 1 92.06 200 LYS A C 1
ATOM 1520 O O . LYS A 1 200 ? 23.016 -43.031 -51.125 1 92.06 200 LYS A O 1
ATOM 1525 N N . HIS A 1 201 ? 22.719 -43.812 -49.031 1 92.81 201 HIS A N 1
ATOM 1526 C CA . HIS A 1 201 ? 22.969 -45.188 -49.406 1 92.81 201 HIS A CA 1
ATOM 1527 C C . HIS A 1 201 ? 21.656 -45.938 -49.656 1 92.81 201 HIS A C 1
ATOM 1529 O O . HIS A 1 201 ? 21.641 -47.156 -49.812 1 92.81 201 HIS A O 1
ATOM 1535 N N . GLY A 1 202 ? 20.453 -45.219 -49.688 1 88.81 202 GLY A N 1
ATOM 1536 C CA . GLY A 1 202 ? 19.156 -45.75 -50.062 1 88.81 202 GLY A CA 1
ATOM 1537 C C . GLY A 1 202 ? 18.469 -46.531 -48.969 1 88.81 202 GLY A C 1
ATOM 1538 O O . GLY A 1 202 ? 17.5 -47.25 -49.219 1 88.81 202 GLY A O 1
ATOM 1539 N N . LEU A 1 203 ? 18.922 -46.375 -47.75 1 87.44 203 LEU A N 1
ATOM 1540 C CA . LEU A 1 203 ? 18.422 -47.219 -46.656 1 87.44 203 LEU A CA 1
ATOM 1541 C C . LEU A 1 203 ? 17.297 -46.5 -45.906 1 87.44 203 LEU A C 1
ATOM 1543 O O . LEU A 1 203 ? 16.5 -47.125 -45.219 1 87.44 203 LEU A O 1
ATOM 1547 N N . LYS A 1 204 ? 17.297 -45.156 -46.031 1 89.06 204 LYS A N 1
ATOM 1548 C CA . LYS A 1 204 ? 16.266 -44.344 -45.344 1 89.06 204 LYS A CA 1
ATOM 1549 C C . LYS A 1 204 ? 15.609 -43.375 -46.312 1 89.06 204 LYS A C 1
ATOM 1551 O O . LYS A 1 204 ? 16.266 -42.844 -47.219 1 89.06 204 LYS A O 1
ATOM 1556 N N . PRO A 1 205 ? 14.328 -43.156 -46.125 1 91.38 205 PRO A N 1
ATOM 1557 C CA . PRO A 1 205 ? 13.641 -42.219 -47 1 91.38 205 PRO A CA 1
ATOM 1558 C C . PRO A 1 205 ? 14.008 -40.75 -46.719 1 91.38 205 PRO A C 1
ATOM 1560 O O . PRO A 1 205 ? 14.539 -40.438 -45.625 1 91.38 205 PRO A O 1
ATOM 1563 N N . GLN A 1 206 ? 13.625 -39.875 -47.688 1 91.5 206 GLN A N 1
ATOM 1564 C CA . GLN A 1 206 ? 13.891 -38.438 -47.562 1 91.5 206 GLN A CA 1
ATOM 1565 C C . GLN A 1 206 ? 13.07 -37.844 -46.406 1 91.5 206 GLN A C 1
ATOM 1567 O O . GLN A 1 206 ? 13.516 -36.875 -45.781 1 91.5 206 GLN A O 1
ATOM 1572 N N . ASN A 1 207 ? 11.945 -38.375 -46.188 1 92.31 207 ASN A N 1
ATOM 1573 C CA . ASN A 1 207 ? 11.062 -37.906 -45.125 1 92.31 207 ASN A CA 1
ATOM 1574 C C . ASN A 1 207 ? 11.742 -37.969 -43.75 1 92.31 207 ASN A C 1
ATOM 1576 O O . ASN A 1 207 ? 11.508 -37.125 -42.875 1 92.31 207 ASN A O 1
ATOM 1580 N N . ASP A 1 208 ? 12.602 -38.938 -43.562 1 93 208 ASP A N 1
ATOM 1581 C CA . ASP A 1 208 ? 13.32 -39.062 -42.312 1 93 208 ASP A CA 1
ATOM 1582 C C . ASP A 1 208 ? 14.344 -37.938 -42.125 1 93 208 ASP A C 1
ATOM 1584 O O . ASP A 1 208 ? 14.492 -37.406 -41.031 1 93 208 ASP A O 1
ATOM 1588 N N . VAL A 1 209 ? 14.953 -37.625 -43.188 1 93.69 209 VAL A N 1
ATOM 1589 C CA . VAL A 1 209 ? 15.93 -36.562 -43.156 1 93.69 209 VAL A CA 1
ATOM 1590 C C . VAL A 1 209 ? 15.227 -35.25 -42.812 1 93.69 209 VAL A C 1
ATOM 1592 O O . VAL A 1 209 ? 15.703 -34.469 -41.969 1 93.69 209 VAL A O 1
ATOM 1595 N N . LEU A 1 210 ? 14.047 -35.062 -43.344 1 94.56 210 LEU A N 1
ATOM 1596 C CA . LEU A 1 210 ? 13.289 -33.844 -43.125 1 94.56 210 LEU A CA 1
ATOM 1597 C C . LEU A 1 210 ? 12.797 -33.75 -41.688 1 94.56 210 LEU A C 1
ATOM 1599 O O . LEU A 1 210 ? 12.773 -32.688 -41.094 1 94.56 210 LEU A O 1
ATOM 1603 N N . LYS A 1 211 ? 12.375 -34.844 -41.062 1 94.06 211 LYS A N 1
ATOM 1604 C CA . LYS A 1 211 ? 11.922 -34.906 -39.688 1 94.06 211 LYS A CA 1
ATOM 1605 C C . LYS A 1 211 ? 13.031 -34.469 -38.719 1 94.06 211 LYS A C 1
ATOM 1607 O O . LYS A 1 211 ? 12.789 -33.656 -37.812 1 94.06 211 LYS A O 1
ATOM 1612 N N . VAL A 1 212 ? 14.211 -34.938 -38.938 1 94.38 212 VAL A N 1
ATOM 1613 C CA . VAL A 1 212 ? 15.336 -34.594 -38.094 1 94.38 212 VAL A CA 1
ATOM 1614 C C . VAL A 1 212 ? 15.719 -33.125 -38.281 1 94.38 212 VAL A C 1
ATOM 1616 O O . VAL A 1 212 ? 16.062 -32.438 -37.344 1 94.38 212 VAL A O 1
ATOM 1619 N N . GLN A 1 213 ? 15.57 -32.688 -39.562 1 94.31 213 GLN A N 1
ATOM 1620 C CA . GLN A 1 213 ? 15.914 -31.312 -39.875 1 94.31 213 GLN A CA 1
ATOM 1621 C C . GLN A 1 213 ? 14.992 -30.344 -39.125 1 94.31 213 GLN A C 1
ATOM 1623 O O . GLN A 1 213 ? 15.438 -29.297 -38.656 1 94.31 213 GLN A O 1
ATOM 1628 N N . VAL A 1 214 ? 13.758 -30.641 -39.062 1 94.75 214 VAL A N 1
ATOM 1629 C CA . VAL A 1 214 ? 12.797 -29.812 -38.344 1 94.75 214 VAL A CA 1
ATOM 1630 C C . VAL A 1 214 ? 13.18 -29.719 -36.875 1 94.75 214 VAL A C 1
ATOM 1632 O O . VAL A 1 214 ? 13.18 -28.641 -36.281 1 94.75 214 VAL A O 1
ATOM 1635 N N . LYS A 1 215 ? 13.5 -30.875 -36.219 1 95.06 215 LYS A N 1
ATOM 1636 C CA . LYS A 1 215 ? 13.891 -30.906 -34.812 1 95.06 215 LYS A CA 1
ATOM 1637 C C . LYS A 1 215 ? 15.188 -30.141 -34.594 1 95.06 215 LYS A C 1
ATOM 1639 O O . LYS A 1 215 ? 15.367 -29.5 -33.562 1 95.06 215 LYS A O 1
ATOM 1644 N N . LEU A 1 216 ? 16.047 -30.188 -35.562 1 94.75 216 LEU A N 1
ATOM 1645 C CA . LEU A 1 216 ? 17.312 -29.453 -35.438 1 94.75 216 LEU A CA 1
ATOM 1646 C C . LEU A 1 216 ? 17.062 -27.953 -35.5 1 94.75 216 LEU A C 1
ATOM 1648 O O . LEU A 1 216 ? 17.688 -27.188 -34.75 1 94.75 216 LEU A O 1
ATOM 1652 N N . ASN A 1 217 ? 16.141 -27.516 -36.344 1 94.94 217 ASN A N 1
ATOM 1653 C CA . ASN A 1 217 ? 15.766 -26.109 -36.406 1 94.94 217 ASN A CA 1
ATOM 1654 C C . ASN A 1 217 ? 15.188 -25.625 -35.062 1 94.94 217 ASN A C 1
ATOM 1656 O O . ASN A 1 217 ? 15.508 -24.531 -34.594 1 94.94 217 ASN A O 1
ATOM 1660 N N . GLU A 1 218 ? 14.305 -26.422 -34.5 1 95 218 GLU A N 1
ATOM 1661 C CA . GLU A 1 218 ? 13.734 -26.109 -33.188 1 95 218 GLU A CA 1
ATOM 1662 C C . GLU A 1 218 ? 14.82 -26.016 -32.125 1 95 218 GLU A C 1
ATOM 1664 O O . GLU A 1 218 ? 14.75 -25.156 -31.25 1 95 218 GLU A O 1
ATOM 1669 N N . SER A 1 219 ? 15.758 -26.891 -32.219 1 95.62 219 SER A N 1
ATOM 1670 C CA . SER A 1 219 ? 16.844 -26.891 -31.234 1 95.62 219 SER A CA 1
ATOM 1671 C C . SER A 1 219 ? 17.703 -25.641 -31.359 1 95.62 219 SER A C 1
ATOM 1673 O O . SER A 1 219 ? 18.188 -25.109 -30.359 1 95.62 219 SER A O 1
ATOM 1675 N N . GLU A 1 220 ? 17.891 -25.172 -32.562 1 94.56 220 GLU A N 1
ATOM 1676 C CA . GLU A 1 220 ? 18.641 -23.938 -32.781 1 94.56 220 GLU A CA 1
ATOM 1677 C C . GLU A 1 220 ? 17.953 -22.75 -32.094 1 94.56 220 GLU A C 1
ATOM 1679 O O . GLU A 1 220 ? 18.609 -21.906 -31.5 1 94.56 220 GLU A O 1
ATOM 1684 N N . LEU A 1 221 ? 16.688 -22.719 -32.312 1 95.25 221 LEU A N 1
ATOM 1685 C CA . LEU A 1 221 ? 15.906 -21.672 -31.641 1 95.25 221 LEU A CA 1
ATOM 1686 C C . LEU A 1 221 ? 16.047 -21.766 -30.125 1 95.25 221 LEU A C 1
ATOM 1688 O O . LEU A 1 221 ? 16.219 -20.75 -29.438 1 95.25 221 LEU A O 1
ATOM 1692 N N . ASN A 1 222 ? 15.922 -22.953 -29.578 1 96 222 ASN A N 1
ATOM 1693 C CA . ASN A 1 222 ? 16.016 -23.172 -28.141 1 96 222 ASN A CA 1
ATOM 1694 C C . ASN A 1 222 ? 17.375 -22.766 -27.594 1 96 222 ASN A C 1
ATOM 1696 O O . ASN A 1 222 ? 17.469 -22.219 -26.484 1 96 222 ASN A O 1
ATOM 1700 N N . ILE A 1 223 ? 18.422 -23.031 -28.312 1 96.56 223 ILE A N 1
ATOM 1701 C CA . ILE A 1 223 ? 19.766 -22.625 -27.906 1 96.56 223 ILE A CA 1
ATOM 1702 C C . ILE A 1 223 ? 19.844 -21.109 -27.859 1 96.56 223 ILE A C 1
ATOM 1704 O O . ILE A 1 223 ? 20.391 -20.531 -26.906 1 96.56 223 ILE A O 1
ATOM 1708 N N . ARG A 1 224 ? 19.266 -20.438 -28.859 1 96.75 224 ARG A N 1
ATOM 1709 C CA . ARG A 1 224 ? 19.266 -18.984 -28.875 1 96.75 224 ARG A CA 1
ATOM 1710 C C . ARG A 1 224 ? 18.5 -18.406 -27.688 1 96.75 224 ARG A C 1
ATOM 1712 O O . ARG A 1 224 ? 18.953 -17.453 -27.062 1 96.75 224 ARG A O 1
ATOM 1719 N N . LYS A 1 225 ? 17.297 -18.953 -27.438 1 97.19 225 LYS A N 1
ATOM 1720 C CA . LYS A 1 225 ? 16.516 -18.531 -26.281 1 97.19 225 LYS A CA 1
ATOM 1721 C C . LYS A 1 225 ? 17.297 -18.703 -24.984 1 97.19 225 LYS A C 1
ATOM 1723 O O . LYS A 1 225 ? 17.266 -17.828 -24.125 1 97.19 225 LYS A O 1
ATOM 1728 N N . ALA A 1 226 ? 17.953 -19.859 -24.828 1 97.25 226 ALA A N 1
ATOM 1729 C CA . ALA A 1 226 ? 18.734 -20.141 -23.625 1 97.25 226 ALA A CA 1
ATOM 1730 C C . ALA A 1 226 ? 19.906 -19.172 -23.484 1 97.25 226 ALA A C 1
ATOM 1732 O O . ALA A 1 226 ? 20.203 -18.703 -22.375 1 97.25 226 ALA A O 1
ATOM 1733 N N . ASP A 1 227 ? 20.516 -18.828 -24.625 1 96.38 227 ASP A N 1
ATOM 1734 C CA . ASP A 1 227 ? 21.609 -17.875 -24.625 1 96.38 227 ASP A CA 1
ATOM 1735 C C . ASP A 1 227 ? 21.156 -16.5 -24.188 1 96.38 227 ASP A C 1
ATOM 1737 O O . ASP A 1 227 ? 21.812 -15.844 -23.359 1 96.38 227 ASP A O 1
ATOM 1741 N N . ASN A 1 228 ? 20.078 -16.078 -24.75 1 97.06 228 ASN A N 1
ATOM 1742 C CA . ASN A 1 228 ? 19.516 -14.789 -24.391 1 97.06 228 ASN A CA 1
ATOM 1743 C C . ASN A 1 228 ? 19.109 -14.758 -22.906 1 97.06 228 ASN A C 1
ATOM 1745 O O . ASN A 1 228 ? 19.328 -13.758 -22.234 1 97.06 228 ASN A O 1
ATOM 1749 N N . ALA A 1 229 ? 18.516 -15.812 -22.484 1 97.38 229 ALA A N 1
ATOM 1750 C CA . ALA A 1 229 ? 18.094 -15.898 -21.094 1 97.38 229 ALA A CA 1
ATOM 1751 C C . ALA A 1 229 ? 19.297 -15.82 -20.156 1 97.38 229 ALA A C 1
ATOM 1753 O O . ALA A 1 229 ? 19.234 -15.172 -19.109 1 97.38 229 ALA A O 1
ATOM 1754 N N . LEU A 1 230 ? 20.344 -16.531 -20.516 1 96.75 230 LEU A N 1
ATOM 1755 C CA . LEU A 1 230 ? 21.562 -16.516 -19.688 1 96.75 230 LEU A CA 1
ATOM 1756 C C . LEU A 1 230 ? 22.156 -15.109 -19.625 1 96.75 230 LEU A C 1
ATOM 1758 O O . LEU A 1 230 ? 22.516 -14.641 -18.547 1 96.75 230 LEU A O 1
ATOM 1762 N N . ARG A 1 231 ? 22.172 -14.438 -20.719 1 96.06 231 ARG A N 1
ATOM 1763 C CA . ARG A 1 231 ? 22.688 -13.07 -20.781 1 96.06 231 ARG A CA 1
ATOM 1764 C C . ARG A 1 231 ? 21.859 -12.141 -19.906 1 96.06 231 ARG A C 1
ATOM 1766 O O . ARG A 1 231 ? 22.406 -11.367 -19.109 1 96.06 231 ARG A O 1
ATOM 1773 N N . LEU A 1 232 ? 20.531 -12.227 -20.047 1 97.25 232 LEU A N 1
ATOM 1774 C CA . LEU A 1 232 ? 19.641 -11.367 -19.266 1 97.25 232 LEU A CA 1
ATOM 1775 C C . LEU A 1 232 ? 19.75 -11.672 -17.781 1 97.25 232 LEU A C 1
ATOM 1777 O O . LEU A 1 232 ? 19.75 -10.758 -16.953 1 97.25 232 LEU A O 1
ATOM 1781 N N . ALA A 1 233 ? 19.766 -12.938 -17.469 1 97.69 233 ALA A N 1
ATOM 1782 C CA . ALA A 1 233 ? 19.891 -13.328 -16.062 1 97.69 233 ALA A CA 1
ATOM 1783 C C . ALA A 1 233 ? 21.188 -12.797 -15.453 1 97.69 233 ALA A C 1
ATOM 1785 O O . ALA A 1 233 ? 21.203 -12.336 -14.312 1 97.69 233 ALA A O 1
ATOM 1786 N N . THR A 1 234 ? 22.266 -12.875 -16.219 1 96.44 234 THR A N 1
ATOM 1787 C CA . THR A 1 234 ? 23.562 -12.383 -15.742 1 96.44 234 THR A CA 1
ATOM 1788 C C . THR A 1 234 ? 23.531 -10.875 -15.547 1 96.44 234 THR A C 1
ATOM 1790 O O . THR A 1 234 ? 24.031 -10.359 -14.539 1 96.44 234 THR A O 1
ATOM 1793 N N . MET A 1 235 ? 22.906 -10.188 -16.484 1 97.06 235 MET A N 1
ATOM 1794 C CA . MET A 1 235 ? 22.75 -8.742 -16.359 1 97.06 235 MET A CA 1
ATOM 1795 C C . MET A 1 235 ? 21.938 -8.383 -15.109 1 97.06 235 MET A C 1
ATOM 1797 O O . MET A 1 235 ? 22.281 -7.434 -14.406 1 97.06 235 MET A O 1
ATOM 1801 N N . ASN A 1 236 ? 20.906 -9.086 -14.93 1 97.5 236 ASN A N 1
ATOM 1802 C CA . ASN A 1 236 ? 20.047 -8.844 -13.766 1 97.5 236 ASN A CA 1
ATOM 1803 C C . ASN A 1 236 ? 20.812 -9.047 -12.461 1 97.5 236 ASN A C 1
ATOM 1805 O O . ASN A 1 236 ? 20.641 -8.266 -11.516 1 97.5 236 ASN A O 1
ATOM 1809 N N . LEU A 1 237 ? 21.609 -10.117 -12.391 1 97.56 237 LEU A N 1
ATOM 1810 C CA . LEU A 1 237 ? 22.438 -10.352 -11.203 1 97.56 237 LEU A CA 1
ATOM 1811 C C . LEU A 1 237 ? 23.422 -9.219 -10.992 1 97.56 237 LEU A C 1
ATOM 1813 O O . LEU A 1 237 ? 23.594 -8.734 -9.867 1 97.56 237 LEU A O 1
ATOM 1817 N N . CYS A 1 238 ? 24.047 -8.773 -12.062 1 96.94 238 CYS A N 1
ATOM 1818 C CA . CYS A 1 238 ? 24.984 -7.664 -11.984 1 96.94 238 CYS A CA 1
ATOM 1819 C C . CYS A 1 238 ? 24.312 -6.418 -11.422 1 96.94 238 CYS A C 1
ATOM 1821 O O . CYS A 1 238 ? 24.906 -5.691 -10.625 1 96.94 238 CYS A O 1
ATOM 1823 N N . HIS A 1 239 ? 23.062 -6.191 -11.844 1 97.31 239 HIS A N 1
ATOM 1824 C CA . HIS A 1 239 ? 22.297 -5.055 -11.344 1 97.31 239 HIS A CA 1
ATOM 1825 C C . HIS A 1 239 ? 22.172 -5.094 -9.828 1 97.31 239 HIS A C 1
ATOM 1827 O O . HIS A 1 239 ? 22.406 -4.086 -9.156 1 97.31 239 HIS A O 1
ATOM 1833 N N . TYR A 1 240 ? 21.922 -6.219 -9.242 1 97.38 240 TYR A N 1
ATOM 1834 C CA . TYR A 1 240 ? 21.656 -6.328 -7.812 1 97.38 240 TYR A CA 1
ATOM 1835 C C . TYR A 1 240 ? 22.969 -6.281 -7.02 1 97.38 240 TYR A C 1
ATOM 1837 O O . TYR A 1 240 ? 23 -5.785 -5.895 1 97.38 240 TYR A O 1
ATOM 1845 N N . ILE A 1 241 ? 24.078 -6.816 -7.613 1 96.44 241 ILE A N 1
ATOM 1846 C CA . ILE A 1 241 ? 25.328 -6.879 -6.855 1 96.44 241 ILE A CA 1
ATOM 1847 C C . ILE A 1 241 ? 26.141 -5.609 -7.09 1 96.44 241 ILE A C 1
ATOM 1849 O O . ILE A 1 241 ? 27.219 -5.449 -6.527 1 96.44 241 ILE A O 1
ATOM 1853 N N . GLY A 1 242 ? 25.734 -4.695 -7.926 1 95.06 242 GLY A N 1
ATOM 1854 C CA . GLY A 1 242 ? 26.344 -3.381 -8.094 1 95.06 242 GLY A CA 1
ATOM 1855 C C . GLY A 1 242 ? 27.484 -3.369 -9.094 1 95.06 242 GLY A C 1
ATOM 1856 O O . GLY A 1 242 ? 28.359 -2.518 -9.016 1 95.06 242 GLY A O 1
ATOM 1857 N N . LYS A 1 243 ? 27.5 -4.367 -9.969 1 94.31 243 LYS A N 1
ATOM 1858 C CA . LYS A 1 243 ? 28.484 -4.41 -11.047 1 94.31 243 LYS A CA 1
ATOM 1859 C C . LYS A 1 243 ? 27.906 -3.857 -12.344 1 94.31 243 LYS A C 1
ATOM 1861 O O . LYS A 1 243 ? 26.672 -3.748 -12.484 1 94.31 243 LYS A O 1
ATOM 1866 N N . PRO A 1 244 ? 28.797 -3.473 -13.219 1 94.5 244 PRO A N 1
ATOM 1867 C CA . PRO A 1 244 ? 28.266 -3.074 -14.531 1 94.5 244 PRO A CA 1
ATOM 1868 C C . PRO A 1 244 ? 27.469 -4.18 -15.203 1 94.5 244 PRO A C 1
ATOM 1870 O O . PRO A 1 244 ? 27.797 -5.359 -15.078 1 94.5 244 PRO A O 1
ATOM 1873 N N . LEU A 1 245 ? 26.375 -3.791 -15.828 1 94 245 LEU A N 1
ATOM 1874 C CA . LEU A 1 245 ? 25.438 -4.738 -16.406 1 94 245 LEU A CA 1
ATOM 1875 C C . LEU A 1 245 ? 26.125 -5.664 -17.391 1 94 245 LEU A C 1
ATOM 1877 O O . LEU A 1 245 ? 25.688 -6.801 -17.594 1 94 245 LEU A O 1
ATOM 1881 N N . THR A 1 246 ? 27.266 -5.23 -18.016 1 91.44 246 THR A N 1
ATOM 1882 C CA . THR A 1 246 ? 27.922 -6.008 -19.062 1 91.44 246 THR A CA 1
ATOM 1883 C C . THR A 1 246 ? 29.125 -6.773 -18.5 1 91.44 246 THR A C 1
ATOM 1885 O O . THR A 1 246 ? 29.906 -7.355 -19.25 1 91.44 246 THR A O 1
ATOM 1888 N N . ALA A 1 247 ? 29.281 -6.785 -17.188 1 90.62 247 ALA A N 1
ATOM 1889 C CA . ALA A 1 247 ? 30.375 -7.52 -16.578 1 90.62 247 ALA A CA 1
ATOM 1890 C C . ALA A 1 247 ? 30.234 -9.023 -16.812 1 90.62 247 ALA A C 1
ATOM 1892 O O . ALA A 1 247 ? 29.125 -9.562 -16.766 1 90.62 247 ALA A O 1
ATOM 1893 N N . ASP A 1 248 ? 31.328 -9.594 -17.125 1 88 248 ASP A N 1
ATOM 1894 C CA . ASP A 1 248 ? 31.328 -11.039 -17.312 1 88 248 ASP A CA 1
ATOM 1895 C C . ASP A 1 248 ? 31.547 -11.773 -15.992 1 88 248 ASP A C 1
ATOM 1897 O O . ASP A 1 248 ? 32.656 -11.828 -15.492 1 88 248 ASP A O 1
ATOM 1901 N N . ILE A 1 249 ? 30.453 -12.219 -15.461 1 90.56 249 ILE A N 1
ATOM 1902 C CA . ILE A 1 249 ? 30.547 -12.93 -14.188 1 90.56 249 ILE A CA 1
ATOM 1903 C C . ILE A 1 249 ? 30.141 -14.391 -14.383 1 90.56 249 ILE A C 1
ATOM 1905 O O . ILE A 1 249 ? 29.344 -14.703 -15.266 1 90.56 249 ILE A O 1
ATOM 1909 N N . ARG A 1 250 ? 30.812 -15.219 -13.562 1 88.94 250 ARG A N 1
ATOM 1910 C CA . ARG A 1 250 ? 30.453 -16.625 -13.539 1 88.94 250 ARG A CA 1
ATOM 1911 C C . ARG A 1 250 ? 29.953 -17.047 -12.156 1 88.94 250 ARG A C 1
ATOM 1913 O O . ARG A 1 250 ? 30.391 -16.516 -11.141 1 88.94 250 ARG A O 1
ATOM 1920 N N . THR A 1 251 ? 28.922 -17.891 -12.117 1 90.69 251 THR A N 1
ATOM 1921 C CA . THR A 1 251 ? 28.375 -18.422 -10.867 1 90.69 251 THR A CA 1
ATOM 1922 C C . THR A 1 251 ? 28.719 -19.891 -10.703 1 90.69 251 THR A C 1
ATOM 1924 O O . THR A 1 251 ? 29.328 -20.5 -11.586 1 90.69 251 THR A O 1
ATOM 1927 N N . ALA A 1 252 ? 28.391 -20.422 -9.445 1 86.31 252 ALA A N 1
ATOM 1928 C CA . ALA A 1 252 ? 28.5 -21.859 -9.25 1 86.31 252 ALA A CA 1
ATOM 1929 C C . ALA A 1 252 ? 27.594 -22.609 -10.227 1 86.31 252 ALA A C 1
ATOM 1931 O O . ALA A 1 252 ? 26.688 -22.031 -10.812 1 86.31 252 ALA A O 1
ATOM 1932 N N . ASP A 1 253 ? 27.859 -23.859 -10.344 1 85.94 253 ASP A N 1
ATOM 1933 C CA . ASP A 1 253 ? 27.141 -24.672 -11.32 1 85.94 253 ASP A CA 1
ATOM 1934 C C . ASP A 1 253 ? 25.922 -25.344 -10.688 1 85.94 253 ASP A C 1
ATOM 1936 O O . ASP A 1 253 ? 25.047 -25.859 -11.398 1 85.94 253 ASP A O 1
ATOM 1940 N N . THR A 1 254 ? 25.953 -25.312 -9.367 1 87.44 254 THR A N 1
ATOM 1941 C CA . THR A 1 254 ? 24.859 -26.031 -8.695 1 87.44 254 THR A CA 1
ATOM 1942 C C . THR A 1 254 ? 24.062 -25.078 -7.816 1 87.44 254 THR A C 1
ATOM 1944 O O . THR A 1 254 ? 24.578 -24.078 -7.32 1 87.44 254 THR A O 1
ATOM 1947 N N . PHE A 1 255 ? 22.734 -25.469 -7.816 1 90.56 255 PHE A N 1
ATOM 1948 C CA . PHE A 1 255 ? 21.875 -24.703 -6.922 1 90.56 255 PHE A CA 1
ATOM 1949 C C . PHE A 1 255 ? 22.359 -24.828 -5.48 1 90.56 255 PHE A C 1
ATOM 1951 O O . PHE A 1 255 ? 22.875 -25.859 -5.07 1 90.56 255 PHE A O 1
ATOM 1958 N N . PRO A 1 256 ? 22.219 -23.734 -4.707 1 87 256 PRO A N 1
ATOM 1959 C CA . PRO A 1 256 ? 22.578 -23.828 -3.291 1 87 256 PRO A CA 1
ATOM 1960 C C . PRO A 1 256 ? 21.75 -24.859 -2.527 1 87 256 PRO A C 1
ATOM 1962 O O . PRO A 1 256 ? 20.625 -25.172 -2.928 1 87 256 PRO A O 1
ATOM 1965 N N . GLU A 1 257 ? 22.344 -25.312 -1.493 1 82.31 257 GLU A N 1
ATOM 1966 C CA . GLU A 1 257 ? 21.703 -26.375 -0.724 1 82.31 257 GLU A CA 1
ATOM 1967 C C . GLU A 1 257 ? 20.5 -25.859 0.048 1 82.31 257 GLU A C 1
ATOM 1969 O O . GLU A 1 257 ? 20.531 -24.75 0.594 1 82.31 257 GLU A O 1
ATOM 1974 N N . VAL A 1 258 ? 19.391 -26.578 -0.126 1 85.44 258 VAL A N 1
ATOM 1975 C CA . VAL A 1 258 ? 18.188 -26.312 0.66 1 85.44 258 VAL A CA 1
ATOM 1976 C C . VAL A 1 258 ? 18.203 -27.141 1.936 1 85.44 258 VAL A C 1
ATOM 1978 O O . VAL A 1 258 ? 18.422 -28.359 1.885 1 85.44 258 VAL A O 1
ATOM 1981 N N . ALA A 1 259 ? 18.219 -26.469 3.074 1 74.62 259 ALA A N 1
ATOM 1982 C CA . ALA A 1 259 ? 18.25 -27.188 4.344 1 74.62 259 ALA A CA 1
ATOM 1983 C C . ALA A 1 259 ? 17.094 -28.188 4.441 1 74.62 259 ALA A C 1
ATOM 1985 O O . ALA A 1 259 ? 15.945 -27.844 4.164 1 74.62 259 ALA A O 1
ATOM 1986 N N . GLN A 1 260 ? 17.281 -29.484 4.59 1 65.56 260 GLN A N 1
ATOM 1987 C CA . GLN A 1 260 ? 16.281 -30.547 4.648 1 65.56 260 GLN A CA 1
ATOM 1988 C C . GLN A 1 260 ? 15.516 -30.516 5.973 1 65.56 260 GLN A C 1
ATOM 1990 O O . GLN A 1 260 ? 14.336 -30.859 6.027 1 65.56 260 GLN A O 1
ATOM 1995 N N . ASP A 1 261 ? 16.219 -30.156 7.141 1 61.5 261 ASP A N 1
ATOM 1996 C CA . ASP A 1 261 ? 15.633 -30.359 8.461 1 61.5 261 ASP A CA 1
ATOM 1997 C C . ASP A 1 261 ? 14.977 -29.078 8.969 1 61.5 261 ASP A C 1
ATOM 1999 O O . ASP A 1 261 ? 14.992 -28.797 10.172 1 61.5 261 ASP A O 1
ATOM 2003 N N . ILE A 1 262 ? 14.477 -28.297 8.102 1 62.22 262 ILE A N 1
ATOM 2004 C CA . ILE A 1 262 ? 13.891 -27.094 8.664 1 62.22 262 ILE A CA 1
ATOM 2005 C C . ILE A 1 262 ? 12.531 -27.422 9.289 1 62.22 262 ILE A C 1
ATOM 2007 O O . ILE A 1 262 ? 11.641 -27.938 8.602 1 62.22 262 ILE A O 1
ATOM 2011 N N . ARG A 1 263 ? 12.594 -27.656 10.648 1 61.81 263 ARG A N 1
ATOM 2012 C CA . ARG A 1 263 ? 11.289 -27.688 11.305 1 61.81 263 ARG A CA 1
ATOM 2013 C C . ARG A 1 263 ? 10.445 -26.484 10.898 1 61.81 263 ARG A C 1
ATOM 2015 O O . ARG A 1 263 ? 10.727 -25.359 11.289 1 61.81 263 ARG A O 1
ATOM 2022 N N . LEU A 1 264 ? 9.562 -26.75 9.945 1 68.25 264 LEU A N 1
ATOM 2023 C CA . LEU A 1 264 ? 8.711 -25.688 9.43 1 68.25 264 LEU A CA 1
ATOM 2024 C C . LEU A 1 264 ? 7.953 -24.984 10.555 1 68.25 264 LEU A C 1
ATOM 2026 O O . LEU A 1 264 ? 7.25 -25.641 11.328 1 68.25 264 LEU A O 1
ATOM 2030 N N . GLN A 1 265 ? 8.508 -23.828 10.875 1 70.25 265 GLN A N 1
ATOM 2031 C CA . GLN A 1 265 ? 7.809 -22.984 11.852 1 70.25 265 GLN A CA 1
ATOM 2032 C C . GLN A 1 265 ? 6.598 -22.312 11.219 1 70.25 265 GLN A C 1
ATOM 2034 O O . GLN A 1 265 ? 6.699 -21.734 10.133 1 70.25 265 GLN A O 1
ATOM 2039 N N . THR A 1 266 ? 5.438 -22.5 11.898 1 69.81 266 THR A N 1
ATOM 2040 C CA . THR A 1 266 ? 4.234 -22.016 11.234 1 69.81 266 THR A CA 1
ATOM 2041 C C . THR A 1 266 ? 3.617 -20.859 12.023 1 69.81 266 THR A C 1
ATOM 2043 O O . THR A 1 266 ? 2.645 -20.25 11.578 1 69.81 266 THR A O 1
ATOM 2046 N N . ALA A 1 267 ? 4.34 -20.438 13.039 1 75.38 267 ALA A N 1
ATOM 2047 C CA . ALA A 1 267 ? 3.436 -19.594 13.805 1 75.38 267 ALA A CA 1
ATOM 2048 C C . ALA A 1 267 ? 4.152 -18.344 14.305 1 75.38 267 ALA A C 1
ATOM 2050 O O . ALA A 1 267 ? 3.523 -17.438 14.859 1 75.38 267 ALA A O 1
ATOM 2051 N N . ASP A 1 268 ? 5.375 -18.234 13.914 1 86.69 268 ASP A N 1
ATOM 2052 C CA . ASP A 1 268 ? 6.043 -17.094 14.523 1 86.69 268 ASP A CA 1
ATOM 2053 C C . ASP A 1 268 ? 6.469 -16.078 13.469 1 86.69 268 ASP A C 1
ATOM 2055 O O . ASP A 1 268 ? 7.305 -16.391 12.609 1 86.69 268 ASP A O 1
ATOM 2059 N N . ILE A 1 269 ? 5.855 -14.859 13.539 1 92.25 269 ILE A N 1
ATOM 2060 C CA . ILE A 1 269 ? 6.156 -13.812 12.57 1 92.25 269 ILE A CA 1
ATOM 2061 C C . ILE A 1 269 ? 6.883 -12.664 13.258 1 92.25 269 ILE A C 1
ATOM 2063 O O . ILE A 1 269 ? 7.121 -11.617 12.648 1 92.25 269 ILE A O 1
ATOM 2067 N N . SER A 1 270 ? 7.332 -12.781 14.516 1 91.69 270 SER A N 1
ATOM 2068 C CA . SER A 1 270 ? 7.859 -11.695 15.328 1 91.69 270 SER A CA 1
ATOM 2069 C C . SER A 1 270 ? 9.242 -11.266 14.844 1 91.69 270 SER A C 1
ATOM 2071 O O . SER A 1 270 ? 9.672 -10.141 15.094 1 91.69 270 SER A O 1
ATOM 2073 N N . ALA A 1 271 ? 9.883 -12.117 14.102 1 91.56 271 ALA A N 1
ATOM 2074 C CA . ALA A 1 271 ? 11.234 -11.812 13.633 1 91.56 271 ALA A CA 1
ATOM 2075 C C . ALA A 1 271 ? 11.203 -11 12.344 1 91.56 271 ALA A C 1
ATOM 2077 O O . ALA A 1 271 ? 12.234 -10.484 11.906 1 91.56 271 ALA A O 1
ATOM 2078 N N . ARG A 1 272 ? 9.984 -10.859 11.719 1 93.56 272 ARG A N 1
ATOM 2079 C CA . ARG A 1 272 ? 9.859 -10.102 10.477 1 93.56 272 ARG A CA 1
ATOM 2080 C C . ARG A 1 272 ? 9.953 -8.602 10.742 1 93.56 272 ARG A C 1
ATOM 2082 O O . ARG A 1 272 ? 9.32 -8.086 11.664 1 93.56 272 ARG A O 1
ATOM 2089 N N . PRO A 1 273 ? 10.789 -7.891 9.961 1 94.88 273 PRO A N 1
ATOM 2090 C CA . PRO A 1 273 ? 10.883 -6.441 10.141 1 94.88 273 PRO A CA 1
ATOM 2091 C C . PRO A 1 273 ? 9.531 -5.738 9.992 1 94.88 273 PRO A C 1
ATOM 2093 O O . PRO A 1 273 ? 9.289 -4.727 10.656 1 94.88 273 PRO A O 1
ATOM 2096 N N . GLU A 1 274 ? 8.602 -6.285 9.195 1 95.94 274 GLU A N 1
ATOM 2097 C CA . GLU A 1 274 ? 7.281 -5.699 9 1 95.94 274 GLU A CA 1
ATOM 2098 C C . GLU A 1 274 ? 6.488 -5.688 10.305 1 95.94 274 GLU A C 1
ATOM 2100 O O . GLU A 1 274 ? 5.734 -4.75 10.57 1 95.94 274 GLU A O 1
ATOM 2105 N N . TYR A 1 275 ? 6.695 -6.77 11.102 1 96.12 275 TYR A N 1
ATOM 2106 C CA . TYR A 1 275 ? 6.023 -6.867 12.391 1 96.12 275 TYR A CA 1
ATOM 2107 C C . TYR A 1 275 ? 6.43 -5.715 13.305 1 96.12 275 TYR A C 1
ATOM 2109 O O . TYR A 1 275 ? 5.574 -5.059 13.898 1 96.12 275 TYR A O 1
ATOM 2117 N N . ALA A 1 276 ? 7.707 -5.445 13.336 1 96.06 276 ALA A N 1
ATOM 2118 C CA . ALA A 1 276 ? 8.234 -4.371 14.172 1 96.06 276 ALA A CA 1
ATOM 2119 C C . ALA A 1 276 ? 7.785 -3.008 13.656 1 96.06 276 ALA A C 1
ATOM 2121 O O . ALA A 1 276 ? 7.488 -2.105 14.445 1 96.06 276 ALA A O 1
ATOM 2122 N N . ILE A 1 277 ? 7.707 -2.852 12.359 1 97 277 ILE A N 1
ATOM 2123 C CA . ILE A 1 277 ? 7.289 -1.595 11.742 1 97 277 ILE A CA 1
ATOM 2124 C C . ILE A 1 277 ? 5.848 -1.287 12.133 1 97 277 ILE A C 1
ATOM 2126 O O . ILE A 1 277 ? 5.516 -0.146 12.461 1 97 277 ILE A O 1
ATOM 2130 N N . LEU A 1 278 ? 4.965 -2.322 12.125 1 96.94 278 LEU A N 1
ATOM 2131 C CA . LEU A 1 278 ? 3.564 -2.145 12.5 1 96.94 278 LEU A CA 1
ATOM 2132 C C . LEU A 1 278 ? 3.443 -1.71 13.953 1 96.94 278 LEU A C 1
ATOM 2134 O O . LEU A 1 278 ? 2.602 -0.872 14.289 1 96.94 278 LEU A O 1
ATOM 2138 N N . ASN A 1 279 ? 4.34 -2.26 14.812 1 96.81 279 ASN A N 1
ATOM 2139 C CA . ASN A 1 279 ? 4.355 -1.853 16.219 1 96.81 279 ASN A CA 1
ATOM 2140 C C . ASN A 1 279 ? 4.723 -0.38 16.375 1 96.81 279 ASN A C 1
ATOM 2142 O O . ASN A 1 279 ? 4.109 0.339 17.156 1 96.81 279 ASN A O 1
ATOM 2146 N N . GLN A 1 280 ? 5.707 0.037 15.578 1 97.19 280 GLN A N 1
ATOM 2147 C CA . GLN A 1 280 ? 6.125 1.435 15.625 1 97.19 280 GLN A CA 1
ATOM 2148 C C . GLN A 1 280 ? 5.023 2.359 15.125 1 97.19 280 GLN A C 1
ATOM 2150 O O . GLN A 1 280 ? 4.848 3.463 15.641 1 97.19 280 GLN A O 1
ATOM 2155 N N . GLN A 1 281 ? 4.23 1.895 14.148 1 96.94 281 GLN A N 1
ATOM 2156 C CA . GLN A 1 281 ? 3.131 2.688 13.609 1 96.94 281 GLN A CA 1
ATOM 2157 C C . GLN A 1 281 ? 2.057 2.924 14.664 1 96.94 281 GLN A C 1
ATOM 2159 O O . GLN A 1 281 ? 1.525 4.031 14.781 1 96.94 281 GLN A O 1
ATOM 2164 N N . VAL A 1 282 ? 1.741 1.897 15.445 1 97.75 282 VAL A N 1
ATOM 2165 C CA . VAL A 1 282 ? 0.771 2.023 16.531 1 97.75 282 VAL A CA 1
ATOM 2166 C C . VAL A 1 282 ? 1.316 2.957 17.609 1 97.75 282 VAL A C 1
ATOM 2168 O O . VAL A 1 282 ? 0.584 3.793 18.141 1 97.75 282 VAL A O 1
ATOM 2171 N N . ALA A 1 283 ? 2.635 2.889 17.891 1 97.88 283 ALA A N 1
ATOM 2172 C CA . ALA A 1 283 ? 3.266 3.762 18.875 1 97.88 283 ALA A CA 1
ATOM 2173 C C . ALA A 1 283 ? 3.215 5.219 18.422 1 97.88 283 ALA A C 1
ATOM 2175 O O . ALA A 1 283 ? 2.979 6.117 19.234 1 97.88 283 ALA A O 1
ATOM 2176 N N . ILE A 1 284 ? 3.418 5.438 17.156 1 97.5 284 ILE A N 1
ATOM 2177 C CA . ILE A 1 284 ? 3.355 6.789 16.609 1 97.5 284 ILE A CA 1
ATOM 2178 C C . ILE A 1 284 ? 1.933 7.332 16.734 1 97.5 284 ILE A C 1
ATOM 2180 O O . ILE A 1 284 ? 1.734 8.492 17.109 1 97.5 284 ILE A O 1
ATOM 2184 N N . ALA A 1 285 ? 0.918 6.457 16.438 1 97.38 285 ALA A N 1
ATOM 2185 C CA . ALA A 1 285 ? -0.478 6.867 16.562 1 97.38 285 ALA A CA 1
ATOM 2186 C C . ALA A 1 285 ? -0.809 7.23 18 1 97.38 285 ALA A C 1
ATOM 2188 O O . ALA A 1 285 ? -1.571 8.164 18.266 1 97.38 285 ALA A O 1
ATOM 2189 N N . LYS A 1 286 ? -0.232 6.523 18.953 1 97.75 286 LYS A N 1
ATOM 2190 C CA . LYS A 1 286 ? -0.425 6.816 20.359 1 97.75 286 LYS A CA 1
ATOM 2191 C C . LYS A 1 286 ? 0.154 8.18 20.719 1 97.75 286 LYS A C 1
ATOM 2193 O O . LYS A 1 286 ? -0.469 8.953 21.469 1 97.75 286 LYS A O 1
ATOM 2198 N N . GLN A 1 287 ? 1.346 8.445 20.156 1 97.38 287 GLN A N 1
ATOM 2199 C CA . GLN A 1 287 ? 1.959 9.75 20.406 1 97.38 287 GLN A CA 1
ATOM 2200 C C . GLN A 1 287 ? 1.168 10.867 19.734 1 97.38 287 GLN A C 1
ATOM 2202 O O . GLN A 1 287 ? 1.102 11.984 20.25 1 97.38 287 GLN A O 1
ATOM 2207 N N . GLN A 1 288 ? 0.504 10.562 18.656 1 97.06 288 GLN A N 1
ATOM 2208 C CA . GLN A 1 288 ? -0.328 11.547 17.969 1 97.06 288 GLN A CA 1
ATOM 2209 C C . GLN A 1 288 ? -1.52 11.961 18.828 1 97.06 288 GLN A C 1
ATOM 2211 O O . GLN A 1 288 ? -1.931 13.117 18.812 1 97.06 288 GLN A O 1
ATOM 2216 N N . VAL A 1 289 ? -2.061 11.016 19.578 1 97.25 289 VAL A N 1
ATOM 2217 C CA . VAL A 1 289 ? -3.139 11.32 20.516 1 97.25 289 VAL A CA 1
ATOM 2218 C C . VAL A 1 289 ? -2.633 12.289 21.578 1 97.25 289 VAL A C 1
ATOM 2220 O O . VAL A 1 289 ? -3.303 13.273 21.906 1 97.25 289 VAL A O 1
ATOM 2223 N N . LYS A 1 290 ? -1.39 12.016 22.062 1 96.56 290 LYS A N 1
ATOM 2224 C CA . LYS A 1 290 ? -0.8 12.883 23.078 1 96.56 290 LYS A CA 1
ATOM 2225 C C . LYS A 1 290 ? -0.524 14.281 22.516 1 96.56 290 LYS A C 1
ATOM 2227 O O . LYS A 1 290 ? -0.698 15.281 23.219 1 96.56 290 LYS A O 1
ATOM 2232 N N . LEU A 1 291 ? -0.119 14.281 21.266 1 95.69 291 LEU A N 1
ATOM 2233 C CA . LEU A 1 291 ? 0.136 15.555 20.609 1 95.69 291 LEU A CA 1
ATOM 2234 C C . LEU A 1 291 ? -1.143 16.375 20.516 1 95.69 291 LEU A C 1
ATOM 2236 O O . LEU A 1 291 ? -1.143 17.578 20.828 1 95.69 291 LEU A O 1
ATOM 2240 N N . ASN A 1 292 ? -2.266 15.758 20.172 1 94 292 ASN A N 1
ATOM 2241 C CA . ASN A 1 292 ? -3.539 16.453 20.078 1 94 292 ASN A CA 1
ATOM 2242 C C . ASN A 1 292 ? -4.082 16.844 21.453 1 94 292 ASN A C 1
ATOM 2244 O O . ASN A 1 292 ? -4.711 17.891 21.609 1 94 292 ASN A O 1
ATOM 2248 N N . ARG A 1 293 ? -3.795 16.078 22.484 1 94.88 293 ARG A N 1
ATOM 2249 C CA . ARG A 1 293 ? -4.223 16.375 23.844 1 94.88 293 ARG A CA 1
ATOM 2250 C C . ARG A 1 293 ? -3.486 17.594 24.406 1 94.88 293 ARG A C 1
ATOM 2252 O O . ARG A 1 293 ? -4.027 18.328 25.234 1 94.88 293 ARG A O 1
ATOM 2259 N N . SER A 1 294 ? -2.287 17.781 23.844 1 94.69 294 SER A N 1
ATOM 2260 C CA . SER A 1 294 ? -1.488 18.906 24.312 1 94.69 294 SER A CA 1
ATOM 2261 C C . SER A 1 294 ? -2.18 20.234 24.016 1 94.69 294 SER A C 1
ATOM 2263 O O . SER A 1 294 ? -1.931 21.234 24.688 1 94.69 294 SER A O 1
ATOM 2265 N N . GLU A 1 295 ? -3.096 20.25 23.062 1 91.25 295 GLU A N 1
ATOM 2266 C CA . GLU A 1 295 ? -3.807 21.469 22.688 1 91.25 295 GLU A CA 1
ATOM 2267 C C . GLU A 1 295 ? -4.828 21.859 23.75 1 91.25 295 GLU A C 1
ATOM 2269 O O . GLU A 1 295 ? -5.277 23 23.797 1 91.25 295 GLU A O 1
ATOM 2274 N N . LEU A 1 296 ? -5.152 20.938 24.734 1 93 296 LEU A N 1
ATOM 2275 C CA . LEU A 1 296 ? -6.109 21.172 25.812 1 93 296 LEU A CA 1
ATOM 2276 C C . LEU A 1 296 ? -5.395 21.609 27.094 1 93 296 LEU A C 1
ATOM 2278 O O . LEU A 1 296 ? -6.043 22.031 28.047 1 93 296 LEU A O 1
ATOM 2282 N N . LEU A 1 297 ? -4.062 21.594 27.062 1 94.25 297 LEU A N 1
ATOM 2283 C CA . LEU A 1 297 ? -3.293 21.844 28.281 1 94.25 297 LEU A CA 1
ATOM 2284 C C . LEU A 1 297 ? -2.635 23.219 28.219 1 94.25 297 LEU A C 1
ATOM 2286 O O . LEU A 1 297 ? -2.504 23.812 27.141 1 94.25 297 LEU A O 1
ATOM 2290 N N . PRO A 1 298 ? -2.273 23.75 29.359 1 93.88 298 PRO A N 1
ATOM 2291 C CA . PRO A 1 298 ? -1.653 25.078 29.391 1 93.88 298 PRO A CA 1
ATOM 2292 C C . PRO A 1 298 ? -0.295 25.109 28.688 1 93.88 298 PRO A C 1
ATOM 2294 O O . PRO A 1 298 ? 0.405 24.094 28.641 1 93.88 298 PRO A O 1
ATOM 2297 N N . LYS A 1 299 ? 0 26.203 28.172 1 94.31 299 LYS A N 1
ATOM 2298 C CA . LYS A 1 299 ? 1.304 26.484 27.562 1 94.31 299 LYS A CA 1
ATOM 2299 C C . LYS A 1 299 ? 2.033 27.594 28.312 1 94.31 299 LYS A C 1
ATOM 2301 O O . LYS A 1 299 ? 1.467 28.656 28.562 1 94.31 299 LYS A O 1
ATOM 2306 N N . ILE A 1 300 ? 3.256 27.281 28.781 1 94.5 300 ILE A N 1
ATOM 2307 C CA . ILE A 1 300 ? 4.07 28.234 29.531 1 94.5 300 ILE A CA 1
ATOM 2308 C C . ILE A 1 300 ? 5.395 28.453 28.812 1 94.5 300 ILE A C 1
ATOM 2310 O O . ILE A 1 300 ? 6.062 27.5 28.406 1 94.5 300 ILE A O 1
ATOM 2314 N N . GLY A 1 301 ? 5.691 29.672 28.562 1 93.5 301 GLY A N 1
ATOM 2315 C CA . GLY A 1 301 ? 6.945 30.031 27.938 1 93.5 301 GLY A CA 1
ATOM 2316 C C . GLY A 1 301 ? 7.594 31.25 28.562 1 93.5 301 GLY A C 1
ATOM 2317 O O . GLY A 1 301 ? 6.91 32.094 29.156 1 93.5 301 GLY A O 1
ATOM 2318 N N . VAL A 1 302 ? 8.898 31.266 28.484 1 93.62 302 VAL A N 1
ATOM 2319 C CA . VAL A 1 302 ? 9.656 32.406 28.984 1 93.62 302 VAL A CA 1
ATOM 2320 C C . VAL A 1 302 ? 10.445 33.031 27.844 1 93.62 302 VAL A C 1
ATOM 2322 O O . VAL A 1 302 ? 10.969 32.344 26.969 1 93.62 302 VAL A O 1
ATOM 2325 N N . LYS A 1 303 ? 10.359 34.25 27.812 1 92.38 303 LYS A N 1
ATOM 2326 C CA . LYS A 1 303 ? 11.109 35.031 26.812 1 92.38 303 LYS A CA 1
ATOM 2327 C C . LYS A 1 303 ? 11.961 36.094 27.484 1 92.38 303 LYS A C 1
ATOM 2329 O O . LYS A 1 303 ? 11.477 36.844 28.328 1 92.38 303 LYS A O 1
ATOM 2334 N N . GLY A 1 304 ? 13.211 36.062 27.281 1 90.25 304 GLY A N 1
ATOM 2335 C CA . GLY A 1 304 ? 14.133 37.125 27.688 1 90.25 304 GLY A CA 1
ATOM 2336 C C . GLY A 1 304 ? 14.633 37.969 26.516 1 90.25 304 GLY A C 1
ATOM 2337 O O . GLY A 1 304 ? 14.891 37.438 25.438 1 90.25 304 GLY A O 1
ATOM 2338 N N . SER A 1 305 ? 14.633 39.281 26.75 1 90.31 305 SER A N 1
ATOM 2339 C CA . SER A 1 305 ? 15.125 40.125 25.672 1 90.31 305 SER A CA 1
ATOM 2340 C C . SER A 1 305 ? 15.938 41.281 26.203 1 90.31 305 SER A C 1
ATOM 2342 O O . SER A 1 305 ? 15.703 41.75 27.328 1 90.31 305 SER A O 1
ATOM 2344 N N . TYR A 1 306 ? 16.953 41.625 25.609 1 89.38 306 TYR A N 1
ATOM 2345 C CA . TYR A 1 306 ? 17.703 42.875 25.781 1 89.38 306 TYR A CA 1
ATOM 2346 C C . TYR A 1 306 ? 17.484 43.781 24.594 1 89.38 306 TYR A C 1
ATOM 2348 O O . TYR A 1 306 ? 17.922 43.5 23.469 1 89.38 306 TYR A O 1
ATOM 2356 N N . ASP A 1 307 ? 16.781 44.875 24.906 1 86.5 307 ASP A N 1
ATOM 2357 C CA . ASP A 1 307 ? 16.391 45.75 23.812 1 86.5 307 ASP A CA 1
ATOM 2358 C C . ASP A 1 307 ? 16.984 47.156 24.016 1 86.5 307 ASP A C 1
ATOM 2360 O O . ASP A 1 307 ? 17.109 47.625 25.141 1 86.5 307 ASP A O 1
ATOM 2364 N N . TYR A 1 308 ? 17.375 47.688 22.953 1 84.56 308 TYR A N 1
ATOM 2365 C CA . TYR A 1 308 ? 17.812 49.094 22.891 1 84.56 308 TYR A CA 1
ATOM 2366 C C . TYR A 1 308 ? 16.844 49.938 22.078 1 84.56 308 TYR A C 1
ATOM 2368 O O . TYR A 1 308 ? 16.422 49.531 20.984 1 84.56 308 TYR A O 1
ATOM 2376 N N . ILE A 1 309 ? 16.297 51 22.703 1 80.38 309 ILE A N 1
ATOM 2377 C CA . ILE A 1 309 ? 15.383 51.906 22 1 80.38 309 ILE A CA 1
ATOM 2378 C C . ILE A 1 309 ? 15.992 53.312 21.969 1 80.38 309 ILE A C 1
ATOM 2380 O O . ILE A 1 309 ? 16.531 53.781 22.969 1 80.38 309 ILE A O 1
ATOM 2384 N N . HIS A 1 310 ? 15.992 53.875 20.797 1 77.75 310 HIS A N 1
ATOM 2385 C CA . HIS A 1 310 ? 16.453 55.25 20.656 1 77.75 310 HIS A CA 1
ATOM 2386 C C . HIS A 1 310 ? 15.477 56.094 19.844 1 77.75 310 HIS A C 1
ATOM 2388 O O . HIS A 1 310 ? 14.891 55.594 18.875 1 77.75 310 HIS A O 1
ATOM 2394 N N . GLY A 1 311 ? 15.211 57.281 20.25 1 72.38 311 GLY A N 1
ATOM 2395 C CA . GLY A 1 311 ? 14.57 58.219 19.328 1 72.38 311 GLY A CA 1
ATOM 2396 C C . GLY A 1 311 ? 13.242 58.75 19.844 1 72.38 311 GLY A C 1
ATOM 2397 O O . GLY A 1 311 ? 12.664 59.656 19.25 1 72.38 311 GLY A O 1
ATOM 2398 N N . LEU A 1 312 ? 12.68 58.312 20.938 1 69.56 312 LEU A N 1
ATOM 2399 C CA . LEU A 1 312 ? 11.43 58.906 21.406 1 69.56 312 LEU A CA 1
ATOM 2400 C C . LEU A 1 312 ? 11.703 60.188 22.188 1 69.56 312 LEU A C 1
ATOM 2402 O O . LEU A 1 312 ? 12.336 60.125 23.25 1 69.56 312 LEU A O 1
ATOM 2406 N N . GLU A 1 313 ? 11.32 61.375 21.594 1 66.38 313 GLU A N 1
ATOM 2407 C CA . GLU A 1 313 ? 11.617 62.656 22.234 1 66.38 313 GLU A CA 1
ATOM 2408 C C . GLU A 1 313 ? 10.344 63.344 22.734 1 66.38 313 GLU A C 1
ATOM 2410 O O . GLU A 1 313 ? 9.328 63.344 22.031 1 66.38 313 GLU A O 1
ATOM 2415 N N . ILE A 1 314 ? 10.383 63.469 23.984 1 64.88 314 ILE A N 1
ATOM 2416 C CA . ILE A 1 314 ? 9.367 64.375 24.562 1 64.88 314 ILE A CA 1
ATOM 2417 C C . ILE A 1 314 ? 10.016 65.625 25.047 1 64.88 314 ILE A C 1
ATOM 2419 O O . ILE A 1 314 ? 10.938 65.625 25.859 1 64.88 314 ILE A O 1
ATOM 2423 N N . SER A 1 315 ? 9.406 66.75 24.641 1 63.84 315 SER A N 1
ATOM 2424 C CA . SER A 1 315 ? 9.883 68.125 25 1 63.84 315 SER A CA 1
ATOM 2425 C C . SER A 1 315 ? 11.391 68.188 24.828 1 63.84 315 SER A C 1
ATOM 2427 O O . SER A 1 315 ? 12.094 68.688 25.719 1 63.84 315 SER A O 1
ATOM 2429 N N . ASP A 1 316 ? 11.914 67.75 23.719 1 59.88 316 ASP A N 1
ATOM 2430 C CA . ASP A 1 316 ? 13.312 67.812 23.297 1 59.88 316 ASP A CA 1
ATOM 2431 C C . ASP A 1 316 ? 14.203 66.938 24.172 1 59.88 316 ASP A C 1
ATOM 2433 O O . ASP A 1 316 ? 15.406 67.188 24.312 1 59.88 316 ASP A O 1
ATOM 2437 N N . GLN A 1 317 ? 13.531 66.125 25.016 1 63.72 317 GLN A N 1
ATOM 2438 C CA . GLN A 1 317 ? 14.312 65.125 25.797 1 63.72 317 GLN A CA 1
ATOM 2439 C C . GLN A 1 317 ? 14.008 63.719 25.375 1 63.72 317 GLN A C 1
ATOM 2441 O O . GLN A 1 317 ? 12.867 63.406 25.031 1 63.72 317 GLN A O 1
ATOM 2446 N N . ASP A 1 318 ? 15.07 62.969 25.328 1 62.09 318 ASP A N 1
ATOM 2447 C CA . ASP A 1 318 ? 14.914 61.562 24.953 1 62.09 318 ASP A CA 1
ATOM 2448 C C . ASP A 1 318 ? 14.25 60.781 26.062 1 62.09 318 ASP A C 1
ATOM 2450 O O . ASP A 1 318 ? 14.719 60.781 27.203 1 62.09 318 ASP A O 1
ATOM 2454 N N . LEU A 1 319 ? 13.094 60.375 25.828 1 62.75 319 LEU A N 1
ATOM 2455 C CA . LEU A 1 319 ? 12.359 59.625 26.828 1 62.75 319 LEU A CA 1
ATOM 2456 C C . LEU A 1 319 ? 12.977 58.25 27.031 1 62.75 319 LEU A C 1
ATOM 2458 O O . LEU A 1 319 ? 13.031 57.719 28.156 1 62.75 319 LEU A O 1
ATOM 2462 N N . PHE A 1 320 ? 13.391 57.625 25.859 1 62 320 PHE A N 1
ATOM 2463 C CA . PHE A 1 320 ? 13.953 56.312 25.969 1 62 320 PHE A CA 1
ATOM 2464 C C . PHE A 1 320 ? 15.367 56.281 25.391 1 62 320 PHE A C 1
ATOM 2466 O O . PHE A 1 320 ? 15.586 56.656 24.25 1 62 320 PHE A O 1
ATOM 2473 N N . ASP A 1 321 ? 16.5 56.531 26.016 1 61.28 321 ASP A N 1
ATOM 2474 C CA . ASP A 1 321 ? 17.844 56.5 25.453 1 61.28 321 ASP A CA 1
ATOM 2475 C C . ASP A 1 321 ? 18.703 55.406 26.094 1 61.28 321 ASP A C 1
ATOM 2477 O O . ASP A 1 321 ? 19.875 55.625 26.391 1 61.28 321 ASP A O 1
ATOM 2481 N N . GLY A 1 322 ? 18.094 54.219 26.359 1 70.31 322 GLY A N 1
ATOM 2482 C CA . GLY A 1 322 ? 19 53.25 26.922 1 70.31 322 GLY A CA 1
ATOM 2483 C C . GLY A 1 322 ? 18.578 51.812 26.656 1 70.31 322 GLY A C 1
ATOM 2484 O O . GLY A 1 322 ? 17.578 51.562 25.969 1 70.31 322 GLY A O 1
ATOM 2485 N N . GLY A 1 323 ? 19.547 50.875 26.969 1 77.75 323 GLY A N 1
ATOM 2486 C CA . GLY A 1 323 ? 19.328 49.438 26.922 1 77.75 323 GLY A CA 1
ATOM 2487 C C . GLY A 1 323 ? 18.531 48.938 28.094 1 77.75 323 GLY A C 1
ATOM 2488 O O . GLY A 1 323 ? 18.625 49.469 29.219 1 77.75 323 GLY A O 1
ATOM 2489 N N . SER A 1 324 ? 17.5 48.219 27.844 1 80.88 324 SER A N 1
ATOM 2490 C CA . SER A 1 324 ? 16.703 47.625 28.922 1 80.88 324 SER A CA 1
ATOM 2491 C C . SER A 1 324 ? 16.594 46.125 28.781 1 80.88 324 SER A C 1
ATOM 2493 O O . SER A 1 324 ? 16.594 45.594 27.656 1 80.88 324 SER A O 1
ATOM 2495 N N . PHE A 1 325 ? 16.719 45.438 29.953 1 87.19 325 PHE A N 1
ATOM 2496 C CA . PHE A 1 325 ? 16.5 44 30.031 1 87.19 325 PHE A CA 1
ATOM 2497 C C . PHE A 1 325 ? 15.078 43.688 30.469 1 87.19 325 PHE A C 1
ATOM 2499 O O . PHE A 1 325 ? 14.523 44.375 31.328 1 87.19 325 PHE A O 1
ATOM 2506 N N . SER A 1 326 ? 14.562 42.844 29.688 1 88.31 326 SER A N 1
ATOM 2507 C CA . SER A 1 326 ? 13.203 42.469 30.062 1 88.31 326 SER A CA 1
ATOM 2508 C C . SER A 1 326 ? 13.031 40.938 30.047 1 88.31 326 SER A C 1
ATOM 2510 O O . SER A 1 326 ? 13.648 40.25 29.219 1 88.31 326 SER A O 1
ATOM 2512 N N . VAL A 1 327 ? 12.297 40.375 31.062 1 89.69 327 VAL A N 1
ATOM 2513 C CA . VAL A 1 327 ? 11.906 38.969 31.141 1 89.69 327 VAL A CA 1
ATOM 2514 C C . VAL A 1 327 ? 10.383 38.844 31.125 1 89.69 327 VAL A C 1
ATOM 2516 O O . VAL A 1 327 ? 9.695 39.562 31.859 1 89.69 327 VAL A O 1
ATOM 2519 N N . LEU A 1 328 ? 9.938 38.094 30.094 1 90.31 328 LEU A N 1
ATOM 2520 C CA . LEU A 1 328 ? 8.5 37.906 29.922 1 90.31 328 LEU A CA 1
ATOM 2521 C C . LEU A 1 328 ? 8.109 36.469 30.172 1 90.31 328 LEU A C 1
ATOM 2523 O O . LEU A 1 328 ? 8.711 35.562 29.594 1 90.31 328 LEU A O 1
ATOM 2527 N N . LEU A 1 329 ? 7.234 36.219 31.141 1 91.69 329 LEU A N 1
ATOM 2528 C CA . LEU A 1 329 ? 6.625 34.906 31.375 1 91.69 329 LEU A CA 1
ATOM 2529 C C . LEU A 1 329 ? 5.195 34.875 30.844 1 91.69 329 LEU A C 1
ATOM 2531 O O . LEU A 1 329 ? 4.359 35.688 31.234 1 91.69 329 LEU A O 1
ATOM 2535 N N . ASN A 1 330 ? 5.051 34 29.891 1 92.88 330 ASN A N 1
ATOM 2536 C CA . ASN A 1 330 ? 3.729 33.906 29.281 1 92.88 330 ASN A CA 1
ATOM 2537 C C . ASN A 1 330 ? 3.059 32.562 29.609 1 92.88 330 ASN A C 1
ATOM 2539 O O . ASN A 1 330 ? 3.666 31.5 29.453 1 92.88 330 ASN A O 1
ATOM 2543 N N . VAL A 1 331 ? 1.837 32.625 30.109 1 92.69 331 VAL A N 1
ATOM 2544 C CA . VAL A 1 331 ? 1.026 31.453 30.406 1 92.69 331 VAL A CA 1
ATOM 2545 C C . VAL A 1 331 ? -0.289 31.531 29.625 1 92.69 331 VAL A C 1
ATOM 2547 O O . VAL A 1 331 ? -0.987 32.562 29.688 1 92.69 331 VAL A O 1
ATOM 2550 N N . SER A 1 332 ? -0.526 30.562 28.844 1 92.31 332 SER A N 1
ATOM 2551 C CA . SER A 1 332 ? -1.782 30.484 28.109 1 92.31 332 SER A CA 1
ATOM 2552 C C . SER A 1 332 ? -2.52 29.188 28.391 1 92.31 332 SER A C 1
ATOM 2554 O O . SER A 1 332 ? -1.963 28.094 28.234 1 92.31 332 SER A O 1
ATOM 2556 N N . VAL A 1 333 ? -3.799 29.266 28.859 1 92.31 333 VAL A N 1
ATOM 2557 C CA . VAL A 1 333 ? -4.605 28.094 29.188 1 92.31 333 VAL A CA 1
ATOM 2558 C C . VAL A 1 333 ? -5.918 28.125 28.406 1 92.31 333 VAL A C 1
ATOM 2560 O O . VAL A 1 333 ? -6.746 29.016 28.609 1 92.31 333 VAL A O 1
ATOM 2563 N N . PRO A 1 334 ? -6.059 27.156 27.531 1 90.44 334 PRO A N 1
ATOM 2564 C CA . PRO A 1 334 ? -7.367 27.078 26.875 1 90.44 334 PRO A CA 1
ATOM 2565 C C . PRO A 1 334 ? -8.477 26.656 27.828 1 90.44 334 PRO A C 1
ATOM 2567 O O . PRO A 1 334 ? -8.312 25.688 28.594 1 90.44 334 PRO A O 1
ATOM 2570 N N . LEU A 1 335 ? -9.539 27.375 27.891 1 90.69 335 LEU A N 1
ATOM 2571 C CA . LEU A 1 335 ? -10.609 27.094 28.828 1 90.69 335 LEU A CA 1
ATOM 2572 C C . LEU A 1 335 ? -11.742 26.328 28.156 1 90.69 335 LEU A C 1
ATOM 2574 O O . LEU A 1 335 ? -12.062 25.203 28.562 1 90.69 335 LEU A O 1
ATOM 2578 N N . PHE A 1 336 ? -12.336 27.031 27.234 1 89.56 336 PHE A N 1
ATOM 2579 C CA . PHE A 1 336 ? -13.508 26.422 26.609 1 89.56 336 PHE A CA 1
ATOM 2580 C C . PHE A 1 336 ? -13.523 26.688 25.109 1 89.56 336 PHE A C 1
ATOM 2582 O O . PHE A 1 336 ? -13.367 27.828 24.672 1 89.56 336 PHE A O 1
ATOM 2589 N N . HIS A 1 337 ? -13.625 25.578 24.328 1 89.06 337 HIS A N 1
ATOM 2590 C CA . HIS A 1 337 ? -13.578 25.688 22.875 1 89.06 337 HIS A CA 1
ATOM 2591 C C . HIS A 1 337 ? -14.758 24.953 22.234 1 89.06 337 HIS A C 1
ATOM 2593 O O . HIS A 1 337 ? -14.656 24.484 21.094 1 89.06 337 HIS A O 1
ATOM 2599 N N . PHE A 1 338 ? -15.844 24.75 22.984 1 91.25 338 PHE A N 1
ATOM 2600 C CA . PHE A 1 338 ? -17.094 24.156 22.516 1 91.25 338 PHE A CA 1
ATOM 2601 C C . PHE A 1 338 ? -16.828 22.844 21.797 1 91.25 338 PHE A C 1
ATOM 2603 O O . PHE A 1 338 ? -17.391 22.609 20.719 1 91.25 338 PHE A O 1
ATOM 2610 N N . GLY A 1 339 ? -15.859 22.094 22.188 1 90.75 339 GLY A N 1
ATOM 2611 C CA . GLY A 1 339 ? -15.633 20.734 21.719 1 90.75 339 GLY A CA 1
ATOM 2612 C C . GLY A 1 339 ? -14.672 20.672 20.547 1 90.75 339 GLY A C 1
ATOM 2613 O O . GLY A 1 339 ? -14.367 19.578 20.047 1 90.75 339 GLY A O 1
ATOM 2614 N N . ALA A 1 340 ? -14.164 21.75 20.016 1 90.5 340 ALA A N 1
ATOM 2615 C CA . ALA A 1 340 ? -13.266 21.75 18.875 1 90.5 340 ALA A CA 1
ATOM 2616 C C . ALA A 1 340 ? -12 20.938 19.156 1 90.5 340 ALA A C 1
ATOM 2618 O O . ALA A 1 340 ? -11.703 19.969 18.453 1 90.5 340 ALA A O 1
ATOM 2619 N N . ASN A 1 341 ? -11.375 21.188 20.25 1 91.38 341 ASN A N 1
ATOM 2620 C CA . ASN A 1 341 ? -10.125 20.516 20.594 1 91.38 341 ASN A CA 1
ATOM 2621 C C . ASN A 1 341 ? -10.375 19.125 21.188 1 91.38 341 ASN A C 1
ATOM 2623 O O . ASN A 1 341 ? -9.633 18.188 20.891 1 91.38 341 ASN A O 1
ATOM 2627 N N . SER A 1 342 ? -11.422 19.047 21.969 1 94.31 342 SER A N 1
ATOM 2628 C CA . SER A 1 342 ? -11.734 17.75 22.562 1 94.31 342 SER A CA 1
ATOM 2629 C C . SER A 1 342 ? -12.086 16.734 21.5 1 94.31 342 SER A C 1
ATOM 2631 O O . SER A 1 342 ? -11.703 15.562 21.594 1 94.31 342 SER A O 1
ATOM 2633 N N . ASN A 1 343 ? -12.812 17.203 20.5 1 95.12 343 ASN A N 1
ATOM 2634 C CA . ASN A 1 343 ? -13.211 16.297 19.438 1 95.12 343 ASN A CA 1
ATOM 2635 C C . ASN A 1 343 ? -12.023 15.93 18.547 1 95.12 343 ASN A C 1
ATOM 2637 O O . ASN A 1 343 ? -11.992 14.836 17.969 1 95.12 343 ASN A O 1
ATOM 2641 N N . LYS A 1 344 ? -11.031 16.75 18.406 1 94.44 344 LYS A N 1
ATOM 2642 C CA . LYS A 1 344 ? -9.797 16.406 17.703 1 94.44 344 LYS A CA 1
ATOM 2643 C C . LYS A 1 344 ? -9.086 15.25 18.391 1 94.44 344 LYS A C 1
ATOM 2645 O O . LYS A 1 344 ? -8.555 14.359 17.734 1 94.44 344 LYS A O 1
ATOM 2650 N N . VAL A 1 345 ? -9.109 15.266 19.766 1 96 345 VAL A N 1
ATOM 2651 C CA . VAL A 1 345 ? -8.484 14.195 20.531 1 96 345 VAL A CA 1
ATOM 2652 C C . VAL A 1 345 ? -9.258 12.891 20.312 1 96 345 VAL A C 1
ATOM 2654 O O . VAL A 1 345 ? -8.656 11.836 20.141 1 96 345 VAL A O 1
ATOM 2657 N N . ARG A 1 346 ? -10.586 13.047 20.328 1 96.56 346 ARG A N 1
ATOM 2658 C CA . ARG A 1 346 ? -11.406 11.859 20.109 1 96.56 346 ARG A CA 1
ATOM 2659 C C . ARG A 1 346 ? -11.18 11.297 18.719 1 96.56 346 ARG A C 1
ATOM 2661 O O . ARG A 1 346 ? -11.141 10.078 18.531 1 96.56 346 ARG A O 1
ATOM 2668 N N . ALA A 1 347 ? -11.031 12.156 17.688 1 96.38 347 ALA A N 1
ATOM 2669 C CA . ALA A 1 347 ? -10.719 11.719 16.344 1 96.38 347 ALA A CA 1
ATOM 2670 C C . ALA A 1 347 ? -9.375 10.992 16.297 1 96.38 347 ALA A C 1
ATOM 2672 O O . ALA A 1 347 ? -9.234 9.969 15.625 1 96.38 347 ALA A O 1
ATOM 2673 N N . ALA A 1 348 ? -8.406 11.492 17.031 1 96.5 348 ALA A N 1
ATOM 2674 C CA . ALA A 1 348 ? -7.082 10.867 17.078 1 96.5 348 ALA A CA 1
ATOM 2675 C C . ALA A 1 348 ? -7.141 9.508 17.766 1 96.5 348 ALA A C 1
ATOM 2677 O O . ALA A 1 348 ? -6.434 8.578 17.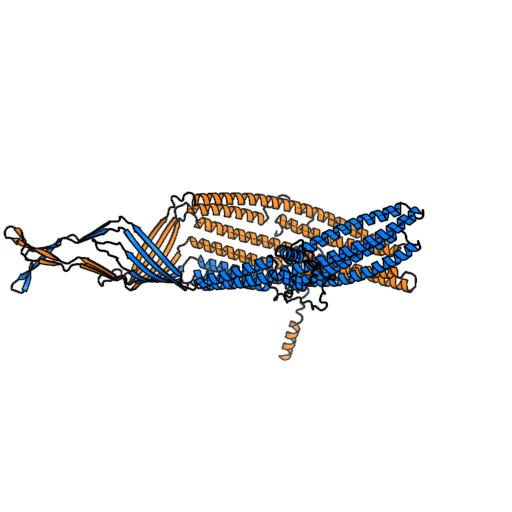375 1 96.5 348 ALA A O 1
ATOM 2678 N N . LYS A 1 349 ? -7.949 9.438 18.812 1 97.81 349 LYS A N 1
ATOM 2679 C CA . LYS A 1 349 ? -8.117 8.156 19.5 1 97.81 349 LYS A CA 1
ATOM 2680 C C . LYS A 1 349 ? -8.734 7.113 18.562 1 97.81 349 LYS A C 1
ATOM 2682 O O . LYS A 1 349 ? -8.336 5.945 18.578 1 97.81 349 LYS A O 1
ATOM 2687 N N . ALA A 1 350 ? -9.695 7.539 17.812 1 97.38 350 ALA A N 1
ATOM 2688 C CA . ALA A 1 350 ? -10.289 6.637 16.828 1 97.38 350 ALA A CA 1
ATOM 2689 C C . ALA A 1 350 ? -9.25 6.176 15.82 1 97.38 350 ALA A C 1
ATOM 2691 O O . ALA A 1 350 ? -9.227 5.004 15.43 1 97.38 350 ALA A O 1
ATOM 2692 N N . LYS A 1 351 ? -8.375 7.051 15.398 1 97.06 351 LYS A N 1
ATOM 2693 C CA . LYS A 1 351 ? -7.316 6.707 14.461 1 97.06 351 LYS A CA 1
ATOM 2694 C C . LYS A 1 351 ? -6.324 5.727 15.086 1 97.06 351 LYS A C 1
ATOM 2696 O O . LYS A 1 351 ? -5.777 4.863 14.391 1 97.06 351 LYS A O 1
ATOM 2701 N N . LEU A 1 352 ? -6.043 5.891 16.406 1 97.62 352 LEU A N 1
ATOM 2702 C CA . LEU A 1 352 ? -5.195 4.941 17.125 1 97.62 352 LEU A CA 1
ATOM 2703 C C . LEU A 1 352 ? -5.809 3.543 17.094 1 97.62 352 LEU A C 1
ATOM 2705 O O . LEU A 1 352 ? -5.117 2.562 16.812 1 97.62 352 LEU A O 1
ATOM 2709 N N . GLU A 1 353 ? -7.125 3.521 17.328 1 97.88 353 GLU A N 1
ATOM 2710 C CA . GLU A 1 353 ? -7.809 2.232 17.297 1 97.88 353 GLU A CA 1
ATOM 2711 C C . GLU A 1 353 ? -7.793 1.645 15.883 1 97.88 353 GLU A C 1
ATOM 2713 O O . GLU A 1 353 ? -7.648 0.433 15.711 1 97.88 353 GLU A O 1
ATOM 2718 N N . GLN A 1 354 ? -7.977 2.441 14.883 1 96.56 354 GLN A N 1
ATOM 2719 C CA . GLN A 1 354 ? -7.867 2.002 13.492 1 96.56 354 GLN A CA 1
ATOM 2720 C C . GLN A 1 354 ? -6.496 1.39 13.211 1 96.56 354 GLN A C 1
ATOM 2722 O O . GLN A 1 354 ? -6.402 0.323 12.602 1 96.56 354 GLN A O 1
ATOM 2727 N N . ALA A 1 355 ? -5.461 2.016 13.695 1 96.75 355 ALA A N 1
ATOM 2728 C CA . ALA A 1 355 ? -4.098 1.535 13.492 1 96.75 355 ALA A CA 1
ATOM 2729 C C . ALA A 1 355 ? -3.887 0.181 14.164 1 96.75 355 ALA A C 1
ATOM 2731 O O . ALA A 1 355 ? -3.207 -0.69 13.617 1 96.75 355 ALA A O 1
ATOM 2732 N N . ARG A 1 356 ? -4.453 0.057 15.281 1 97.62 356 ARG A N 1
ATOM 2733 C CA . ARG A 1 356 ? -4.348 -1.211 16 1 97.62 356 ARG A CA 1
ATOM 2734 C C . ARG A 1 356 ? -5.031 -2.334 15.227 1 97.62 356 ARG A C 1
ATOM 2736 O O . ARG A 1 356 ? -4.484 -3.434 15.102 1 97.62 356 ARG A O 1
ATOM 2743 N N . LEU A 1 357 ? -6.207 -2.043 14.719 1 97.12 357 LEU A N 1
ATOM 2744 C CA . LEU A 1 357 ? -6.949 -3.031 13.945 1 97.12 357 LEU A CA 1
ATOM 2745 C C . LEU A 1 357 ? -6.219 -3.371 12.648 1 97.12 357 LEU A C 1
ATOM 2747 O O . LEU A 1 357 ? -6.18 -4.535 12.242 1 97.12 357 LEU A O 1
ATOM 2751 N N . GLU A 1 358 ? -5.633 -2.41 12.031 1 96.19 358 GLU A N 1
ATOM 2752 C CA . GLU A 1 358 ? -4.832 -2.643 10.836 1 96.19 358 GLU A CA 1
ATOM 2753 C C . GLU A 1 358 ? -3.611 -3.504 11.148 1 96.19 358 GLU A C 1
ATOM 2755 O O . GLU A 1 358 ? -3.227 -4.359 10.344 1 96.19 358 GLU A O 1
ATOM 2760 N N . GLN A 1 359 ? -2.988 -3.254 12.297 1 96.81 359 GLN A N 1
ATOM 2761 C CA . GLN A 1 359 ? -1.872 -4.086 12.734 1 96.81 359 GLN A CA 1
ATOM 2762 C C . GLN A 1 359 ? -2.295 -5.547 12.875 1 96.81 359 GLN A C 1
ATOM 2764 O O . GLN A 1 359 ? -1.604 -6.445 12.391 1 96.81 359 GLN A O 1
ATOM 2769 N N . GLU A 1 360 ? -3.436 -5.758 13.469 1 96.19 360 GLU A N 1
ATOM 2770 C CA . GLU A 1 360 ? -3.938 -7.117 13.641 1 96.19 360 GLU A CA 1
ATOM 2771 C C . GLU A 1 360 ? -4.219 -7.781 12.297 1 96.19 360 GLU A C 1
ATOM 2773 O O . GLU A 1 360 ? -3.875 -8.945 12.094 1 96.19 360 GLU A O 1
ATOM 2778 N N . ASN A 1 361 ? -4.832 -7.062 11.422 1 96.38 361 ASN A N 1
ATOM 2779 C CA . ASN A 1 361 ? -5.125 -7.57 10.086 1 96.38 361 ASN A CA 1
ATOM 2780 C C . ASN A 1 361 ? -3.848 -7.949 9.344 1 96.38 361 ASN A C 1
ATOM 2782 O O . ASN A 1 361 ? -3.768 -9.031 8.75 1 96.38 361 ASN A O 1
ATOM 2786 N N . MET A 1 362 ? -2.891 -7.121 9.43 1 96.56 362 MET A N 1
ATOM 2787 C CA . MET A 1 362 ? -1.635 -7.367 8.727 1 96.56 362 MET A CA 1
ATOM 2788 C C . MET A 1 362 ? -0.882 -8.539 9.352 1 96.56 362 MET A C 1
ATOM 2790 O O . MET A 1 362 ? -0.223 -9.305 8.641 1 96.56 362 MET A O 1
ATOM 2794 N N . ASN A 1 363 ? -0.94 -8.625 10.656 1 95.38 363 ASN A N 1
ATOM 2795 C CA . ASN A 1 363 ? -0.345 -9.773 11.328 1 95.38 363 ASN A CA 1
ATOM 2796 C C . ASN A 1 363 ? -0.94 -11.086 10.828 1 95.38 363 ASN A C 1
ATOM 2798 O O . ASN A 1 363 ? -0.209 -12.031 10.531 1 95.38 363 ASN A O 1
ATOM 2802 N N . GLU A 1 364 ? -2.25 -11.125 10.703 1 94.94 364 GLU A N 1
ATOM 2803 C CA . GLU A 1 364 ? -2.914 -12.328 10.203 1 94.94 364 GLU A CA 1
ATOM 2804 C C . GLU A 1 364 ? -2.533 -12.602 8.75 1 94.94 364 GLU A C 1
ATOM 2806 O O . GLU A 1 364 ? -2.34 -13.758 8.359 1 94.94 364 GLU A O 1
ATOM 2811 N N . GLN A 1 365 ? -2.426 -11.562 7.984 1 95.62 365 GLN A N 1
ATOM 2812 C CA . GLN A 1 365 ? -2.012 -11.734 6.598 1 95.62 365 GLN A CA 1
ATOM 2813 C C . GLN A 1 365 ? -0.595 -12.289 6.512 1 95.62 365 GLN A C 1
ATOM 2815 O O . GLN A 1 365 ? -0.303 -13.125 5.648 1 95.62 365 GLN A O 1
ATOM 2820 N N . MET A 1 366 ? 0.301 -11.844 7.418 1 95.75 366 MET A N 1
ATOM 2821 C CA . MET A 1 366 ? 1.665 -12.367 7.445 1 95.75 366 MET A CA 1
ATOM 2822 C C . MET A 1 366 ? 1.679 -13.836 7.848 1 95.75 366 MET A C 1
ATOM 2824 O O . MET A 1 366 ? 2.469 -14.617 7.32 1 95.75 366 MET A O 1
ATOM 2828 N N . LEU A 1 367 ? 0.787 -14.211 8.695 1 94.88 367 LEU A N 1
ATOM 2829 C CA . LEU A 1 367 ? 0.677 -15.609 9.094 1 94.88 367 LEU A CA 1
ATOM 2830 C C . LEU A 1 367 ? 0.186 -16.469 7.926 1 94.88 367 LEU A C 1
ATOM 2832 O O . LEU A 1 367 ? 0.682 -17.578 7.715 1 94.88 367 LEU A O 1
ATOM 2836 N N . LEU A 1 368 ? -0.758 -15.93 7.184 1 94.56 368 LEU A N 1
ATOM 2837 C CA . LEU A 1 368 ? -1.246 -16.625 5.996 1 94.56 368 LEU A CA 1
ATOM 2838 C C . LEU A 1 368 ? -0.138 -16.781 4.961 1 94.56 368 LEU A C 1
ATOM 2840 O O . LEU A 1 368 ? -0.003 -17.828 4.336 1 94.56 368 LEU A O 1
ATOM 2844 N N . GLU A 1 369 ? 0.604 -15.742 4.832 1 95.38 369 GLU A N 1
ATOM 2845 C CA . GLU A 1 369 ? 1.729 -15.789 3.9 1 95.38 369 GLU A CA 1
ATOM 2846 C C . GLU A 1 369 ? 2.744 -16.844 4.324 1 95.38 369 GLU A C 1
ATOM 2848 O O . GLU A 1 369 ? 3.287 -17.562 3.48 1 95.38 369 GLU A O 1
ATOM 2853 N N . LEU A 1 370 ? 3.031 -16.922 5.617 1 94.5 370 LEU A N 1
ATOM 2854 C CA . LEU A 1 370 ? 3.941 -17.938 6.133 1 94.5 370 LEU A CA 1
ATOM 2855 C C . LEU A 1 370 ? 3.406 -19.328 5.863 1 94.5 370 LEU A C 1
ATOM 2857 O O . LEU A 1 370 ? 4.141 -20.203 5.383 1 94.5 370 LEU A O 1
ATOM 2861 N N . ALA A 1 371 ? 2.107 -19.531 6.094 1 93.25 371 ALA A N 1
ATOM 2862 C CA . ALA A 1 371 ? 1.488 -20.828 5.82 1 93.25 371 ALA A CA 1
ATOM 2863 C C . ALA A 1 371 ? 1.586 -21.172 4.34 1 93.25 371 ALA A C 1
ATOM 2865 O O . ALA A 1 371 ? 1.888 -22.312 3.982 1 93.25 371 ALA A O 1
ATOM 2866 N N . GLN A 1 372 ? 1.351 -20.219 3.51 1 94.69 372 GLN A N 1
ATOM 2867 C CA . GLN A 1 372 ? 1.453 -20.422 2.068 1 94.69 372 GLN A CA 1
ATOM 2868 C C . GLN A 1 372 ? 2.879 -20.797 1.665 1 94.69 372 GLN A C 1
ATOM 2870 O O . GLN A 1 372 ? 3.084 -21.672 0.836 1 94.69 372 GLN A O 1
ATOM 2875 N N . SER A 1 373 ? 3.797 -20.109 2.271 1 95.31 373 SER A N 1
ATOM 2876 C CA . SER A 1 373 ? 5.191 -20.375 1.935 1 95.31 373 SER A CA 1
ATOM 2877 C C . SER A 1 373 ? 5.602 -21.781 2.359 1 95.31 373 SER A C 1
ATOM 2879 O O . SER A 1 373 ? 6.359 -22.453 1.657 1 95.31 373 SER A O 1
ATOM 2881 N N . VAL A 1 374 ? 5.121 -22.25 3.488 1 93.25 374 VAL A N 1
ATOM 2882 C CA . VAL A 1 374 ? 5.402 -23.609 3.975 1 93.25 374 VAL A CA 1
ATOM 2883 C C . VAL A 1 374 ? 4.82 -24.641 3.008 1 93.25 374 VAL A C 1
ATOM 2885 O O . VAL A 1 374 ? 5.5 -25.594 2.625 1 93.25 374 VAL A O 1
ATOM 2888 N N . ASN A 1 375 ? 3.574 -24.359 2.617 1 93.38 375 ASN A N 1
ATOM 2889 C CA . ASN A 1 375 ? 2.926 -25.25 1.668 1 93.38 375 ASN A CA 1
ATOM 2890 C C . ASN A 1 375 ? 3.674 -25.297 0.338 1 93.38 375 ASN A C 1
ATOM 2892 O O . ASN A 1 375 ? 3.922 -26.375 -0.205 1 93.38 375 ASN A O 1
ATOM 2896 N N . ASN A 1 376 ? 4.023 -24.141 -0.116 1 95.31 376 ASN A N 1
ATOM 2897 C CA . ASN A 1 376 ? 4.738 -24.062 -1.385 1 95.31 376 ASN A CA 1
ATOM 2898 C C . ASN A 1 376 ? 6.078 -24.797 -1.315 1 95.31 376 ASN A C 1
ATOM 2900 O O . ASN A 1 376 ? 6.473 -25.469 -2.268 1 95.31 376 ASN A O 1
ATOM 2904 N N . LEU A 1 377 ? 6.793 -24.672 -0.186 1 94.19 377 LEU A N 1
ATOM 2905 C CA . LEU A 1 377 ? 8.078 -25.328 -0.012 1 94.19 377 LEU A CA 1
ATOM 2906 C C . LEU A 1 377 ? 7.906 -26.844 0.046 1 94.19 377 LEU A C 1
ATOM 2908 O O . LEU A 1 377 ? 8.672 -27.594 -0.572 1 94.19 377 LEU A O 1
ATOM 2912 N N . ASP A 1 378 ? 6.863 -27.281 0.702 1 92.5 378 ASP A N 1
ATOM 2913 C CA . ASP A 1 378 ? 6.547 -28.703 0.792 1 92.5 378 ASP A CA 1
ATOM 2914 C C . ASP A 1 378 ? 6.25 -29.297 -0.586 1 92.5 378 ASP A C 1
ATOM 2916 O O . ASP A 1 378 ? 6.805 -30.328 -0.959 1 92.5 378 ASP A O 1
ATOM 2920 N N . GLU A 1 379 ? 5.477 -28.594 -1.326 1 93.81 379 GLU A N 1
ATOM 2921 C CA . GLU A 1 379 ? 5.121 -29.031 -2.672 1 93.81 379 GLU A CA 1
ATOM 2922 C C . GLU A 1 379 ? 6.34 -29.047 -3.592 1 93.81 379 GLU A C 1
ATOM 2924 O O . GLU A 1 379 ? 6.523 -29.984 -4.371 1 93.81 379 GLU A O 1
ATOM 2929 N N . ALA A 1 380 ? 7.125 -28.016 -3.43 1 95.44 380 ALA A N 1
ATOM 2930 C CA . ALA A 1 380 ? 8.305 -27.906 -4.285 1 95.44 380 ALA A CA 1
ATOM 2931 C C . ALA A 1 380 ? 9.297 -29.031 -4 1 95.44 380 ALA A C 1
ATOM 2933 O O . ALA A 1 380 ? 9.953 -29.531 -4.918 1 95.44 380 ALA A O 1
ATOM 2934 N N . ARG A 1 381 ? 9.453 -29.469 -2.754 1 93.88 381 ARG A N 1
ATOM 2935 C CA . ARG A 1 381 ? 10.328 -30.578 -2.389 1 93.88 381 ARG A CA 1
ATOM 2936 C C . ARG A 1 381 ? 9.867 -31.875 -3.051 1 93.88 381 ARG A C 1
ATOM 2938 O O . ARG A 1 381 ? 10.672 -32.594 -3.66 1 93.88 381 ARG A O 1
ATOM 2945 N N . LEU A 1 382 ? 8.602 -32.094 -2.926 1 93.44 382 LEU A N 1
ATOM 2946 C CA . LEU A 1 382 ? 8.055 -33.281 -3.535 1 93.44 382 LEU A CA 1
ATOM 2947 C C . LEU A 1 382 ? 8.18 -33.25 -5.055 1 93.44 382 LEU A C 1
ATOM 2949 O O . LEU A 1 382 ? 8.547 -34.25 -5.684 1 93.44 382 LEU A O 1
ATOM 2953 N N . GLU A 1 383 ? 7.957 -32.062 -5.625 1 94.5 383 GLU A N 1
ATOM 2954 C CA . GLU A 1 383 ? 8.062 -31.891 -7.066 1 94.5 383 GLU A CA 1
ATOM 2955 C C . GLU A 1 383 ? 9.492 -32.125 -7.551 1 94.5 383 GLU A C 1
ATOM 2957 O O . GLU A 1 383 ? 9.695 -32.75 -8.602 1 94.5 383 GLU A O 1
ATOM 2962 N N . SER A 1 384 ? 10.414 -31.688 -6.828 1 94.69 384 SER A N 1
ATOM 2963 C CA . SER A 1 384 ? 11.82 -31.875 -7.188 1 94.69 384 SER A CA 1
ATOM 2964 C C . SER A 1 384 ? 12.188 -33.375 -7.168 1 94.69 384 SER A C 1
ATOM 2966 O O . SER A 1 384 ? 12.852 -33.844 -8.086 1 94.69 384 SER A O 1
ATOM 2968 N N . THR A 1 385 ? 11.703 -34.094 -6.215 1 93.62 385 THR A N 1
ATOM 2969 C CA . THR A 1 385 ? 11.977 -35.531 -6.102 1 93.62 385 THR A CA 1
ATOM 2970 C C . THR A 1 385 ? 11.352 -36.281 -7.258 1 93.62 385 THR A C 1
ATOM 2972 O O . THR A 1 385 ? 11.992 -37.156 -7.867 1 93.62 385 THR A O 1
ATOM 2975 N N . ILE A 1 386 ? 10.164 -35.906 -7.574 1 92.38 386 ILE A N 1
ATOM 2976 C CA . ILE A 1 386 ? 9.445 -36.562 -8.656 1 92.38 386 ILE A CA 1
ATOM 2977 C C . ILE A 1 386 ? 10.133 -36.25 -9.992 1 92.38 386 ILE A C 1
ATOM 2979 O O . ILE A 1 386 ? 10.266 -37.125 -10.836 1 92.38 386 ILE A O 1
ATOM 2983 N N . ALA A 1 387 ? 10.562 -35.031 -10.18 1 94.31 387 ALA A N 1
ATOM 2984 C CA . ALA A 1 387 ? 11.242 -34.625 -11.414 1 94.31 387 ALA A CA 1
ATOM 2985 C C . ALA A 1 387 ? 12.555 -35.375 -11.586 1 94.31 387 ALA A C 1
ATOM 2987 O O . ALA A 1 387 ? 12.922 -35.75 -12.695 1 94.31 387 ALA A O 1
ATOM 2988 N N . GLU A 1 388 ? 13.25 -35.594 -10.508 1 94.12 388 GLU A N 1
ATOM 2989 C CA . GLU A 1 388 ? 14.492 -36.344 -10.555 1 94.12 388 GLU A CA 1
ATOM 2990 C C . GLU A 1 388 ? 14.25 -37.781 -10.992 1 94.12 388 GLU A C 1
ATOM 2992 O O . GLU A 1 388 ? 14.969 -38.312 -11.844 1 94.12 388 GLU A O 1
ATOM 2997 N N . ARG A 1 389 ? 13.234 -38.344 -10.445 1 89.94 389 ARG A N 1
ATOM 2998 C CA . ARG A 1 389 ? 12.875 -39.719 -10.82 1 89.94 389 ARG A CA 1
ATOM 2999 C C . ARG A 1 389 ? 12.438 -39.781 -12.281 1 89.94 389 ARG A C 1
ATOM 3001 O O . ARG A 1 389 ? 12.789 -40.719 -13 1 89.94 389 ARG A O 1
ATOM 3008 N N . SER A 1 390 ? 11.734 -38.781 -12.672 1 90.12 390 SER A N 1
ATOM 3009 C CA . SER A 1 390 ? 11.258 -38.719 -14.055 1 90.12 390 SER A CA 1
ATOM 3010 C C . SER A 1 390 ? 12.422 -38.594 -15.031 1 90.12 390 SER A C 1
ATOM 3012 O O . SER A 1 390 ? 12.406 -39.188 -16.109 1 90.12 390 SER A O 1
ATOM 3014 N N . LEU A 1 391 ? 13.398 -37.875 -14.664 1 93.69 391 LEU A N 1
ATOM 3015 C CA . LEU A 1 391 ? 14.57 -37.719 -15.523 1 93.69 391 LEU A CA 1
ATOM 3016 C C . LEU A 1 391 ? 15.32 -39.062 -15.641 1 93.69 391 LEU A C 1
ATOM 3018 O O . LEU A 1 391 ? 15.727 -39.438 -16.734 1 93.69 391 LEU A O 1
ATOM 3022 N N . GLN A 1 392 ? 15.453 -39.75 -14.562 1 92.19 392 GLN A N 1
ATOM 3023 C CA . GLN A 1 392 ? 16.125 -41.062 -14.578 1 92.19 392 GLN A CA 1
ATOM 3024 C C . GLN A 1 392 ? 15.398 -42.031 -15.484 1 92.19 392 GLN A C 1
ATOM 3026 O O . GLN A 1 392 ? 16.031 -42.75 -16.266 1 92.19 392 GLN A O 1
ATOM 3031 N N . GLN A 1 393 ? 14.133 -41.969 -15.391 1 86.69 393 GLN A N 1
ATOM 3032 C CA . GLN A 1 393 ? 13.328 -42.844 -16.234 1 86.69 393 GLN A CA 1
ATOM 3033 C C . GLN A 1 393 ? 13.445 -42.469 -17.703 1 86.69 393 GLN A C 1
ATOM 3035 O O . GLN A 1 393 ? 13.539 -43.344 -18.562 1 86.69 393 GLN A O 1
ATOM 3040 N N . ALA A 1 394 ? 13.453 -41.156 -18 1 90.12 394 ALA A N 1
ATOM 3041 C CA . ALA A 1 394 ? 13.562 -40.688 -19.375 1 90.12 394 ALA A CA 1
ATOM 3042 C C . ALA A 1 394 ? 14.938 -41 -19.953 1 90.12 394 ALA A C 1
ATOM 3044 O O . ALA A 1 394 ? 15.055 -41.312 -21.141 1 90.12 394 ALA A O 1
ATOM 3045 N N . GLU A 1 395 ? 15.922 -40.969 -19.141 1 92 395 GLU A N 1
ATOM 3046 C CA . GLU A 1 395 ? 17.266 -41.312 -19.562 1 92 395 GLU A CA 1
ATOM 3047 C C . GLU A 1 395 ? 17.359 -42.812 -19.938 1 92 395 GLU A C 1
ATOM 3049 O O . GLU A 1 395 ? 17.938 -43.156 -20.953 1 92 395 GLU A O 1
ATOM 3054 N N . GLU A 1 396 ? 16.781 -43.594 -19.125 1 88.88 396 GLU A N 1
ATOM 3055 C CA . GLU A 1 396 ? 16.766 -45.031 -19.406 1 88.88 396 GLU A CA 1
ATOM 3056 C C . GLU A 1 396 ? 15.953 -45.312 -20.672 1 88.88 396 GLU A C 1
ATOM 3058 O O . GLU A 1 396 ? 16.359 -46.156 -21.484 1 88.88 396 GLU A O 1
ATOM 3063 N N . ASN A 1 397 ? 14.867 -44.625 -20.797 1 85.88 397 ASN A N 1
ATOM 3064 C CA . ASN A 1 397 ? 14.047 -44.781 -21.984 1 85.88 397 ASN A CA 1
ATOM 3065 C C . ASN A 1 397 ? 14.805 -44.406 -23.25 1 85.88 397 ASN A C 1
ATOM 3067 O O . ASN A 1 397 ? 14.695 -45.062 -24.281 1 85.88 397 ASN A O 1
ATOM 3071 N N . MET A 1 398 ? 15.523 -43.375 -23.188 1 90.56 398 MET A N 1
ATOM 3072 C CA . MET A 1 398 ? 16.312 -42.906 -24.328 1 90.56 398 MET A CA 1
ATOM 3073 C C . MET A 1 398 ? 17.422 -43.906 -24.672 1 90.56 398 MET A C 1
ATOM 3075 O O . MET A 1 398 ? 17.672 -44.188 -25.844 1 90.56 398 MET A O 1
ATOM 3079 N N . ARG A 1 399 ? 17.984 -44.5 -23.688 1 90.69 399 ARG A N 1
ATOM 3080 C CA . ARG A 1 399 ? 19.031 -45.469 -23.875 1 90.69 399 ARG A CA 1
ATOM 3081 C C . ARG A 1 399 ? 18.484 -46.719 -24.562 1 90.69 399 ARG A C 1
ATOM 3083 O O . ARG A 1 399 ? 19.078 -47.219 -25.531 1 90.69 399 ARG A O 1
ATOM 3090 N N . VAL A 1 400 ? 17.406 -47.188 -24.109 1 88 400 VAL A N 1
ATOM 3091 C CA . VAL A 1 400 ? 16.781 -48.375 -24.672 1 88 400 VAL A CA 1
ATOM 3092 C C . VAL A 1 400 ? 16.344 -48.094 -26.109 1 88 400 VAL A C 1
ATOM 3094 O O . VAL A 1 400 ? 16.547 -48.906 -27 1 88 400 VAL A O 1
ATOM 3097 N N . SER A 1 401 ? 15.766 -46.875 -26.297 1 88.88 401 SER A N 1
ATOM 3098 C CA . SER A 1 401 ? 15.312 -46.469 -27.625 1 88.88 401 SER A CA 1
ATOM 3099 C C . SER A 1 401 ? 16.484 -46.406 -28.609 1 88.88 401 SER A C 1
ATOM 3101 O O . SER A 1 401 ? 16.359 -46.844 -29.766 1 88.88 401 SER A O 1
ATOM 3103 N N . ARG A 1 402 ? 17.562 -45.969 -28.172 1 89.56 402 ARG A N 1
ATOM 3104 C CA . ARG A 1 402 ? 18.75 -45.875 -29.016 1 89.56 402 ARG A CA 1
ATOM 3105 C C . ARG A 1 402 ? 19.219 -47.25 -29.438 1 89.56 402 ARG A C 1
ATOM 3107 O O . ARG A 1 402 ? 19.5 -47.5 -30.609 1 89.56 402 ARG A O 1
ATOM 3114 N N . SER A 1 403 ? 19.219 -48.188 -28.547 1 90.62 403 SER A N 1
ATOM 3115 C CA . SER A 1 403 ? 19.641 -49.562 -28.828 1 90.62 403 SER A CA 1
ATOM 3116 C C . SER A 1 403 ? 18.703 -50.25 -29.812 1 90.62 403 SER A C 1
ATOM 3118 O O . SER A 1 403 ? 19.141 -50.938 -30.734 1 90.62 403 SER A O 1
ATOM 3120 N N . GLN A 1 404 ? 17.469 -50 -29.656 1 90.31 404 GLN A N 1
ATOM 3121 C CA . GLN A 1 404 ? 16.469 -50.625 -30.516 1 90.31 404 GLN A CA 1
ATOM 3122 C C . GLN A 1 404 ? 16.484 -50 -31.922 1 90.31 404 GLN A C 1
ATOM 3124 O O . GLN A 1 404 ? 16.281 -50.688 -32.906 1 90.31 404 GLN A O 1
ATOM 3129 N N . TYR A 1 405 ? 16.703 -48.719 -31.984 1 89.75 405 TYR A N 1
ATOM 3130 C CA . TYR A 1 405 ? 16.781 -48.062 -33.281 1 89.75 405 TYR A CA 1
ATOM 3131 C C . TYR A 1 405 ? 18.016 -48.5 -34.062 1 89.75 405 TYR A C 1
ATOM 3133 O O . TYR A 1 405 ? 17.922 -48.719 -35.281 1 89.75 405 TYR A O 1
ATOM 3141 N N . ASP A 1 406 ? 19.078 -48.75 -33.344 1 88.31 406 ASP A N 1
ATOM 3142 C CA . ASP A 1 406 ? 20.328 -49.188 -34 1 88.31 406 ASP A CA 1
ATOM 3143 C C . ASP A 1 406 ? 20.188 -50.562 -34.594 1 88.31 406 ASP A C 1
ATOM 3145 O O . ASP A 1 406 ? 20.797 -50.875 -35.625 1 88.31 406 ASP A O 1
ATOM 3149 N N . VAL A 1 407 ? 19.328 -51.406 -33.969 1 89.44 407 VAL A N 1
ATOM 3150 C CA . VAL A 1 407 ? 19.172 -52.781 -34.469 1 89.44 407 VAL A CA 1
ATOM 3151 C C . VAL A 1 407 ? 17.969 -52.875 -35.375 1 89.44 407 VAL A C 1
ATOM 3153 O O . VAL A 1 407 ? 17.625 -53.938 -35.875 1 89.44 407 VAL A O 1
ATOM 3156 N N . GLY A 1 408 ? 17.188 -51.688 -35.656 1 85.94 408 GLY A N 1
ATOM 3157 C CA . GLY A 1 408 ? 16.109 -51.625 -36.625 1 85.94 408 GLY A CA 1
ATOM 3158 C C . GLY A 1 408 ? 14.758 -52 -36.062 1 85.94 408 GLY A C 1
ATOM 3159 O O . GLY A 1 408 ? 13.797 -52.219 -36.812 1 85.94 408 GLY A O 1
ATOM 3160 N N . LEU A 1 409 ? 14.633 -52.031 -34.844 1 87.19 409 LEU A N 1
ATOM 3161 C CA . LEU A 1 409 ? 13.406 -52.5 -34.188 1 87.19 409 LEU A CA 1
ATOM 3162 C C . LEU A 1 409 ? 12.516 -51.312 -33.812 1 87.19 409 LEU A C 1
ATOM 3164 O O . LEU A 1 409 ? 11.383 -51.5 -33.344 1 87.19 409 LEU A O 1
ATOM 3168 N N . GLU A 1 410 ? 13.086 -50.094 -33.969 1 87.69 410 GLU A N 1
ATOM 3169 C CA . GLU A 1 410 ? 12.344 -48.906 -33.625 1 87.69 410 GLU A CA 1
ATOM 3170 C C . GLU A 1 410 ? 12.367 -47.875 -34.75 1 87.69 410 GLU A C 1
ATOM 3172 O O . GLU A 1 410 ? 13.367 -47.75 -35.469 1 87.69 410 GLU A O 1
ATOM 3177 N N . THR A 1 411 ? 11.211 -47.219 -34.906 1 89.25 411 THR A N 1
ATOM 3178 C CA . THR A 1 411 ? 11.125 -46.219 -35.969 1 89.25 411 THR A CA 1
ATOM 3179 C C . THR A 1 411 ? 11.852 -44.938 -35.562 1 89.25 411 THR A C 1
ATOM 3181 O O . THR A 1 411 ? 12.133 -44.719 -34.406 1 89.25 411 THR A O 1
ATOM 3184 N N . LEU A 1 412 ? 12.188 -44.188 -36.531 1 89.31 412 LEU A N 1
ATOM 3185 C CA . LEU A 1 412 ? 12.844 -42.906 -36.312 1 89.31 412 LEU A CA 1
ATOM 3186 C C . LEU A 1 412 ? 11.953 -42 -35.469 1 89.31 412 LEU A C 1
ATOM 3188 O O . LEU A 1 412 ? 12.438 -41.312 -34.562 1 89.31 412 LEU A O 1
ATOM 3192 N N . SER A 1 413 ? 10.672 -42.031 -35.75 1 88.06 413 SER A N 1
ATOM 3193 C CA . SER A 1 413 ? 9.727 -41.219 -35.031 1 88.06 413 SER A CA 1
ATOM 3194 C C . SER A 1 413 ? 9.719 -41.531 -33.562 1 88.06 413 SER A C 1
ATOM 3196 O O . SER A 1 413 ? 9.688 -40.625 -32.719 1 88.06 413 SER A O 1
ATOM 3198 N N . ASP A 1 414 ? 9.828 -42.75 -33.25 1 88.06 414 ASP A N 1
ATOM 3199 C CA . ASP A 1 414 ? 9.852 -43.188 -31.844 1 88.06 414 ASP A CA 1
ATOM 3200 C C . ASP A 1 414 ? 11.141 -42.781 -31.156 1 88.06 414 ASP A C 1
ATOM 3202 O O . ASP A 1 414 ? 11.125 -42.344 -30 1 88.06 414 ASP A O 1
ATOM 3206 N N . HIS A 1 415 ? 12.188 -42.938 -31.922 1 89.81 415 HIS A N 1
ATOM 3207 C CA . HIS A 1 415 ? 13.477 -42.562 -31.359 1 89.81 415 HIS A CA 1
ATOM 3208 C C . HIS A 1 415 ? 13.547 -41.062 -31.125 1 89.81 415 HIS A C 1
ATOM 3210 O O . HIS A 1 415 ? 14.023 -40.594 -30.078 1 89.81 415 HIS A O 1
ATOM 3216 N N . LEU A 1 416 ? 12.992 -40.312 -32.031 1 91.25 416 LEU A N 1
ATOM 3217 C CA . LEU A 1 416 ? 12.938 -38.844 -31.891 1 91.25 416 LEU A CA 1
ATOM 3218 C C . LEU A 1 416 ? 12.07 -38.469 -30.703 1 91.25 416 LEU A C 1
ATOM 3220 O O . LEU A 1 416 ? 12.383 -37.531 -29.969 1 91.25 416 LEU A O 1
ATOM 3224 N N . GLU A 1 417 ? 11.031 -39.094 -30.469 1 89.44 417 GLU A N 1
ATOM 3225 C CA . GLU A 1 417 ? 10.133 -38.844 -29.344 1 89.44 417 GLU A CA 1
ATOM 3226 C C . GLU A 1 417 ? 10.82 -39.125 -28.016 1 89.44 417 GLU A C 1
ATOM 3228 O O . GLU A 1 417 ? 10.664 -38.375 -27.062 1 89.44 417 GLU A O 1
ATOM 3233 N N . ALA A 1 418 ? 11.539 -40.219 -27.922 1 88.5 418 ALA A N 1
ATOM 3234 C CA . ALA A 1 418 ? 12.289 -40.562 -26.719 1 88.5 418 ALA A CA 1
ATOM 3235 C C . ALA A 1 418 ? 13.305 -39.469 -26.375 1 88.5 418 ALA A C 1
ATOM 3237 O O . ALA A 1 418 ? 13.477 -39.125 -25.203 1 88.5 418 ALA A O 1
ATOM 3238 N N . GLN A 1 419 ? 13.891 -39 -27.422 1 91.62 419 GLN A N 1
ATOM 3239 C CA . GLN A 1 419 ? 14.859 -37.938 -27.219 1 91.62 419 GLN A CA 1
ATOM 3240 C C . GLN A 1 419 ? 14.18 -36.656 -26.719 1 91.62 419 GLN A C 1
ATOM 3242 O O . GLN A 1 419 ? 14.688 -35.969 -25.828 1 91.62 419 GLN A O 1
ATOM 3247 N N . ALA A 1 420 ? 13.102 -36.344 -27.312 1 91.12 420 ALA A N 1
ATOM 3248 C CA . ALA A 1 420 ? 12.344 -35.156 -26.922 1 91.12 420 ALA A CA 1
ATOM 3249 C C . ALA A 1 420 ? 11.867 -35.281 -25.469 1 91.12 420 ALA A C 1
ATOM 3251 O O . ALA A 1 420 ? 11.891 -34.281 -24.719 1 91.12 420 ALA A O 1
ATOM 3252 N N . LEU A 1 421 ? 11.43 -36.406 -25.078 1 90.38 421 LEU A N 1
ATOM 3253 C CA . LEU A 1 421 ? 10.969 -36.656 -23.719 1 90.38 421 LEU A CA 1
ATOM 3254 C C . LEU A 1 421 ? 12.109 -36.469 -22.734 1 90.38 421 LEU A C 1
ATOM 3256 O O . LEU A 1 421 ? 11.906 -35.969 -21.625 1 90.38 421 LEU A O 1
ATOM 3260 N N . TRP A 1 422 ? 13.266 -37 -23.078 1 93.19 422 TRP A N 1
ATOM 3261 C CA . TRP A 1 422 ? 14.445 -36.812 -22.234 1 93.19 422 TRP A CA 1
ATOM 3262 C C . TRP A 1 422 ? 14.758 -35.344 -22.047 1 93.19 422 TRP A C 1
ATOM 3264 O O . TRP A 1 422 ? 14.992 -34.875 -20.922 1 93.19 422 TRP A O 1
ATOM 3274 N N . GLN A 1 423 ? 14.711 -34.594 -23.109 1 93.94 423 GLN A N 1
ATOM 3275 C CA . GLN A 1 423 ? 14.969 -33.156 -23.031 1 93.94 423 GLN A CA 1
ATOM 3276 C C . GLN A 1 423 ? 13.953 -32.469 -22.125 1 93.94 423 GLN A C 1
ATOM 3278 O O . GLN A 1 423 ? 14.32 -31.641 -21.281 1 93.94 423 GLN A O 1
ATOM 3283 N N . GLN A 1 424 ? 12.727 -32.75 -22.312 1 94.06 424 GLN A N 1
ATOM 3284 C CA . GLN A 1 424 ? 11.648 -32.156 -21.516 1 94.06 424 GLN A CA 1
ATOM 3285 C C . GLN A 1 424 ? 11.805 -32.5 -20.047 1 94.06 424 GLN A C 1
ATOM 3287 O O . GLN A 1 424 ? 11.617 -31.656 -19.172 1 94.06 424 GLN A O 1
ATOM 3292 N N . ALA A 1 425 ? 12.086 -33.75 -19.766 1 93.75 425 ALA A N 1
ATOM 3293 C CA . ALA A 1 425 ? 12.289 -34.188 -18.391 1 93.75 425 ALA A CA 1
ATOM 3294 C C . ALA A 1 425 ? 13.461 -33.438 -17.75 1 93.75 425 ALA A C 1
ATOM 3296 O O . ALA A 1 425 ? 13.406 -33.062 -16.578 1 93.75 425 ALA A O 1
ATOM 3297 N N . TYR A 1 426 ? 14.492 -33.281 -18.531 1 95.19 426 TYR A N 1
ATOM 3298 C CA . TYR A 1 426 ? 15.672 -32.594 -18.047 1 95.19 426 TYR A CA 1
ATOM 3299 C C . TYR A 1 426 ? 15.336 -31.125 -17.719 1 95.19 426 TYR A C 1
ATOM 3301 O O . TYR A 1 426 ? 15.695 -30.625 -16.656 1 95.19 426 TYR A O 1
ATOM 3309 N N . GLU A 1 427 ? 14.656 -30.484 -18.562 1 96 427 GLU A N 1
ATOM 3310 C CA . GLU A 1 427 ? 14.234 -29.109 -18.344 1 96 427 GLU A CA 1
ATOM 3311 C C . GLU A 1 427 ? 13.336 -29 -17.125 1 96 427 GLU A C 1
ATOM 3313 O O . GLU A 1 427 ? 13.461 -28.047 -16.328 1 96 427 GLU A O 1
ATOM 3318 N N . THR A 1 428 ? 12.43 -29.906 -17.016 1 95.81 428 THR A N 1
ATOM 3319 C CA . THR A 1 428 ? 11.508 -29.922 -15.883 1 95.81 428 THR A CA 1
ATOM 3320 C C . THR A 1 428 ? 12.266 -30.078 -14.57 1 95.81 428 THR A C 1
ATOM 3322 O O . THR A 1 428 ? 11.914 -29.438 -13.57 1 95.81 428 THR A O 1
ATOM 3325 N N . LYS A 1 429 ? 13.258 -30.953 -14.578 1 96.44 429 LYS A N 1
ATOM 3326 C CA . LYS A 1 429 ? 14.07 -31.125 -13.383 1 96.44 429 LYS A CA 1
ATOM 3327 C C . LYS A 1 429 ? 14.789 -29.844 -13 1 96.44 429 LYS A C 1
ATOM 3329 O O . LYS A 1 429 ? 14.789 -29.438 -11.836 1 96.44 429 LYS A O 1
ATOM 3334 N N . VAL A 1 430 ? 15.336 -29.156 -13.961 1 96.69 430 VAL A N 1
ATOM 3335 C CA . VAL A 1 430 ? 16.031 -27.906 -13.711 1 96.69 430 VAL A CA 1
ATOM 3336 C C . VAL A 1 430 ? 15.039 -26.875 -13.148 1 96.69 430 VAL A C 1
ATOM 3338 O O . VAL A 1 430 ? 15.352 -26.188 -12.172 1 96.69 430 VAL A O 1
ATOM 3341 N N . ASP A 1 431 ? 13.859 -26.781 -13.711 1 97.06 431 ASP A N 1
ATOM 3342 C CA . ASP A 1 431 ? 12.82 -25.859 -13.258 1 97.06 431 ASP A CA 1
ATOM 3343 C C . ASP A 1 431 ? 12.383 -26.188 -11.828 1 97.06 431 ASP A C 1
ATOM 3345 O O . ASP A 1 431 ? 12.148 -25.281 -11.023 1 97.06 431 ASP A O 1
ATOM 3349 N N . ALA A 1 432 ? 12.219 -27.453 -11.586 1 96.06 432 ALA A N 1
ATOM 3350 C CA . ALA A 1 432 ? 11.797 -27.891 -10.258 1 96.06 432 ALA A CA 1
ATOM 3351 C C . ALA A 1 432 ? 12.836 -27.516 -9.203 1 96.06 432 ALA A C 1
ATOM 3353 O O . ALA A 1 432 ? 12.484 -27.078 -8.102 1 96.06 432 ALA A O 1
ATOM 3354 N N . CYS A 1 433 ? 14.086 -27.719 -9.555 1 96 433 CYS A N 1
ATOM 3355 C CA . CYS A 1 433 ? 15.148 -27.344 -8.625 1 96 433 CYS A CA 1
ATOM 3356 C C . CYS A 1 433 ? 15.172 -25.844 -8.391 1 96 433 CYS A C 1
ATOM 3358 O O . CYS A 1 433 ? 15.375 -25.391 -7.262 1 96 433 CYS A O 1
ATOM 3360 N N . PHE A 1 434 ? 14.977 -25.109 -9.422 1 96.81 434 PHE A N 1
ATOM 3361 C CA . PHE A 1 434 ? 14.906 -23.656 -9.32 1 96.81 434 PHE A CA 1
ATOM 3362 C C . PHE A 1 434 ? 13.75 -23.234 -8.414 1 96.81 434 PHE A C 1
ATOM 3364 O O . PHE A 1 434 ? 13.938 -22.406 -7.508 1 96.81 434 PHE A O 1
ATOM 3371 N N . ARG A 1 435 ? 12.602 -23.75 -8.609 1 97 435 ARG A N 1
ATOM 3372 C CA . ARG A 1 435 ? 11.422 -23.406 -7.824 1 97 435 ARG A CA 1
ATOM 3373 C C . ARG A 1 435 ? 11.609 -23.797 -6.363 1 97 435 ARG A C 1
ATOM 3375 O O . ARG A 1 435 ? 11.148 -23.094 -5.465 1 97 435 ARG A O 1
ATOM 3382 N N . LEU A 1 436 ? 12.211 -25 -6.184 1 96.19 436 LEU A N 1
ATOM 3383 C CA . LEU A 1 436 ? 12.492 -25.406 -4.816 1 96.19 436 LEU A CA 1
ATOM 3384 C C . LEU A 1 436 ? 13.328 -24.359 -4.086 1 96.19 436 LEU A C 1
ATOM 3386 O O . LEU A 1 436 ? 12.992 -23.969 -2.967 1 96.19 436 LEU A O 1
ATOM 3390 N N . TYR A 1 437 ? 14.297 -23.891 -4.723 1 96.31 437 TYR A N 1
ATOM 3391 C CA . TYR A 1 437 ? 15.172 -22.891 -4.102 1 96.31 437 TYR A CA 1
AT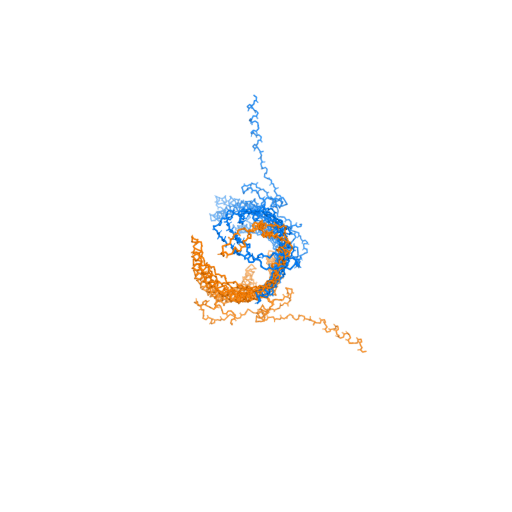OM 3392 C C . TYR A 1 437 ? 14.438 -21.578 -3.887 1 96.31 437 TYR A C 1
ATOM 3394 O O . TYR A 1 437 ? 14.594 -20.938 -2.848 1 96.31 437 TYR A O 1
ATOM 3402 N N . LEU A 1 438 ? 13.672 -21.156 -4.871 1 96.75 438 LEU A N 1
ATOM 3403 C CA . LEU A 1 438 ? 12.906 -19.922 -4.758 1 96.75 438 LEU A CA 1
ATOM 3404 C C . LEU A 1 438 ? 11.953 -19.984 -3.574 1 96.75 438 LEU A C 1
ATOM 3406 O O . LEU A 1 438 ? 11.836 -19.016 -2.814 1 96.75 438 LEU A O 1
ATOM 3410 N N . ASN A 1 439 ? 11.25 -21.094 -3.504 1 96.25 439 ASN A N 1
ATOM 3411 C CA . ASN A 1 439 ? 10.305 -21.25 -2.404 1 96.25 439 ASN A CA 1
ATOM 3412 C C . ASN A 1 439 ? 11.016 -21.312 -1.056 1 96.25 439 ASN A C 1
ATOM 3414 O O . ASN A 1 439 ? 10.484 -20.859 -0.044 1 96.25 439 ASN A O 1
ATOM 3418 N N . TYR A 1 440 ? 12.234 -21.859 -1.063 1 94.69 440 TYR A N 1
ATOM 3419 C CA . TYR A 1 440 ? 13.039 -21.906 0.151 1 94.69 440 TYR A CA 1
ATOM 3420 C C . TYR A 1 440 ? 13.383 -20.5 0.626 1 94.69 440 TYR A C 1
ATOM 3422 O O . TYR A 1 440 ? 13.203 -20.172 1.8 1 94.69 440 TYR A O 1
ATOM 3430 N N . ILE A 1 441 ? 13.82 -19.656 -0.243 1 95.31 441 ILE A N 1
ATOM 3431 C CA . ILE A 1 441 ? 14.203 -18.281 0.104 1 95.31 441 ILE A CA 1
ATOM 3432 C C . ILE A 1 441 ? 12.961 -17.5 0.534 1 95.31 441 ILE A C 1
ATOM 3434 O O . ILE A 1 441 ? 13.031 -16.688 1.452 1 95.31 441 ILE A O 1
ATOM 3438 N N . THR A 1 442 ? 11.867 -17.719 -0.167 1 94.88 442 THR A N 1
ATOM 3439 C CA . THR A 1 442 ? 10.617 -17.062 0.19 1 94.88 442 THR A CA 1
ATOM 3440 C C . THR A 1 442 ? 10.18 -17.453 1.597 1 94.88 442 THR A C 1
ATOM 3442 O O . THR A 1 442 ? 9.656 -16.625 2.348 1 94.88 442 THR A O 1
ATOM 3445 N N . TYR A 1 443 ? 10.383 -18.75 1.924 1 94.62 443 TYR A N 1
ATOM 3446 C CA . TYR A 1 443 ? 10.078 -19.234 3.262 1 94.62 443 TYR A CA 1
ATOM 3447 C C . TYR A 1 443 ? 10.953 -18.562 4.309 1 94.62 443 TYR A C 1
ATOM 3449 O O . TYR A 1 443 ? 10.469 -18.125 5.352 1 94.62 443 TYR A O 1
ATOM 3457 N N . LEU A 1 444 ? 12.219 -18.438 4.035 1 93.31 444 LEU A N 1
ATOM 3458 C CA . LEU A 1 444 ? 13.141 -17.781 4.965 1 93.31 444 LEU A CA 1
ATOM 3459 C C . LEU A 1 444 ? 12.75 -16.328 5.184 1 93.31 444 LEU A C 1
ATOM 3461 O O . LEU A 1 444 ? 12.812 -15.82 6.309 1 93.31 444 LEU A O 1
ATOM 3465 N N . LYS A 1 445 ? 12.32 -15.656 4.105 1 94.31 445 LYS A N 1
ATOM 3466 C CA . LYS A 1 445 ? 11.859 -14.273 4.227 1 94.31 445 LYS A CA 1
ATOM 3467 C C . LYS A 1 445 ? 10.609 -14.188 5.09 1 94.31 445 LYS A C 1
ATOM 3469 O O . LYS A 1 445 ? 10.492 -13.305 5.945 1 94.31 445 LYS A O 1
ATOM 3474 N N . ALA A 1 446 ? 9.688 -15.125 4.863 1 93.69 446 ALA A N 1
ATOM 3475 C CA . ALA A 1 446 ? 8.414 -15.133 5.578 1 93.69 446 ALA A CA 1
ATOM 3476 C C . ALA A 1 446 ? 8.625 -15.406 7.062 1 93.69 446 ALA A C 1
ATOM 3478 O O . ALA A 1 446 ? 7.812 -14.984 7.898 1 93.69 446 ALA A O 1
ATOM 3479 N N . THR A 1 447 ? 9.703 -16.125 7.461 1 91.88 447 THR A N 1
ATOM 3480 C CA . THR A 1 447 ? 10 -16.422 8.859 1 91.88 447 THR A CA 1
ATOM 3481 C C . THR A 1 447 ? 10.852 -15.32 9.477 1 91.88 447 THR A C 1
ATOM 3483 O O . THR A 1 447 ? 10.984 -15.242 10.695 1 91.88 447 THR A O 1
ATOM 3486 N N . GLY A 1 448 ? 11.422 -14.492 8.672 1 89.94 448 GLY A N 1
ATOM 3487 C CA . GLY A 1 448 ? 12.281 -13.43 9.164 1 89.94 448 GLY A CA 1
ATOM 3488 C C . GLY A 1 448 ? 13.695 -13.906 9.477 1 89.94 448 GLY A C 1
ATOM 3489 O O . GLY A 1 448 ? 14.438 -13.234 10.195 1 89.94 448 GLY A O 1
ATOM 3490 N N . THR A 1 449 ? 14.117 -15.031 8.984 1 86.62 449 THR A N 1
ATOM 3491 C CA . THR A 1 449 ? 15.414 -15.609 9.328 1 86.62 449 THR A CA 1
ATOM 3492 C C . THR A 1 449 ? 16.375 -15.516 8.148 1 86.62 449 THR A C 1
ATOM 3494 O O . THR A 1 449 ? 17.453 -16.125 8.164 1 86.62 449 THR A O 1
ATOM 3497 N N . LEU A 1 450 ? 16.016 -14.742 7.184 1 88.12 450 LEU A N 1
ATOM 3498 C CA . LEU A 1 450 ? 16.828 -14.633 5.977 1 88.12 450 LEU A CA 1
ATOM 3499 C C . LEU A 1 450 ? 18.172 -14 6.285 1 88.12 450 LEU A C 1
ATOM 3501 O O . LEU A 1 450 ? 19.203 -14.422 5.758 1 88.12 450 LEU A O 1
ATOM 3505 N N . LEU A 1 451 ? 18.156 -13.008 7.148 1 79.06 451 LEU A N 1
ATOM 3506 C CA . LEU A 1 451 ? 19.375 -12.242 7.402 1 79.06 451 LEU A CA 1
ATOM 3507 C C . LEU A 1 451 ? 20.203 -12.891 8.508 1 79.06 451 LEU A C 1
ATOM 3509 O O . LEU A 1 451 ? 21.312 -12.438 8.805 1 79.06 451 LEU A O 1
ATOM 3513 N N . LYS A 1 452 ? 19.75 -13.938 9.227 1 71.06 452 LYS A N 1
ATOM 3514 C CA . LYS A 1 452 ? 20.531 -14.586 10.273 1 71.06 452 LYS A CA 1
ATOM 3515 C C . LYS A 1 452 ? 21.484 -15.617 9.688 1 71.06 452 LYS A C 1
ATOM 3517 O O . LYS A 1 452 ? 21.219 -16.188 8.625 1 71.06 452 LYS A O 1
ATOM 3522 N N . MET B 1 1 ? -20.594 -35.188 50.438 1 35.81 1 MET B N 1
ATOM 3523 C CA . MET B 1 1 ? -21.359 -34.969 49.219 1 35.81 1 MET B CA 1
ATOM 3524 C C . MET B 1 1 ? -20.688 -33.938 48.312 1 35.81 1 MET B C 1
ATOM 3526 O O . MET B 1 1 ? -21.266 -33.5 47.312 1 35.81 1 MET B O 1
ATOM 3530 N N . LYS B 1 2 ? -19.688 -33.312 48.906 1 44.84 2 LYS B N 1
ATOM 3531 C CA . LYS B 1 2 ? -18.891 -32.25 48.281 1 44.84 2 LYS B CA 1
ATOM 3532 C C . LYS B 1 2 ? -17.922 -32.844 47.219 1 44.84 2 LYS B C 1
ATOM 3534 O O . LYS B 1 2 ? -17.469 -32.094 46.344 1 44.84 2 LYS B O 1
ATOM 3539 N N . LYS B 1 3 ? -17.375 -34.094 47.5 1 50.56 3 LYS B N 1
ATOM 3540 C CA . LYS B 1 3 ? -16.391 -34.656 46.562 1 50.56 3 LYS B CA 1
ATOM 3541 C C . LYS B 1 3 ? -17.031 -34.969 45.219 1 50.56 3 LYS B C 1
ATOM 3543 O O . LYS B 1 3 ? -16.375 -34.938 44.188 1 50.56 3 LYS B O 1
ATOM 3548 N N . THR B 1 4 ? -18.328 -35.438 45.406 1 52.31 4 THR B N 1
ATOM 3549 C CA . THR B 1 4 ? -18.938 -35.906 44.156 1 52.31 4 THR B CA 1
ATOM 3550 C C . THR B 1 4 ? -19.281 -34.719 43.25 1 52.31 4 THR B C 1
ATOM 3552 O O . THR B 1 4 ? -19.422 -34.906 42.031 1 52.31 4 THR B O 1
ATOM 3555 N N . THR B 1 5 ? -19.375 -33.531 43.906 1 54.19 5 THR B N 1
ATOM 3556 C CA . THR B 1 5 ? -19.812 -32.406 43.062 1 54.19 5 THR B CA 1
ATOM 3557 C C . THR B 1 5 ? -18.656 -31.906 42.219 1 54.19 5 THR B C 1
ATOM 3559 O O . THR B 1 5 ? -18.875 -31.344 41.125 1 54.19 5 THR B O 1
ATOM 3562 N N . PHE B 1 6 ? -17.406 -32.188 42.688 1 53.06 6 PHE B N 1
ATOM 3563 C CA . PHE B 1 6 ? -16.297 -31.562 41.969 1 53.06 6 PHE B CA 1
ATOM 3564 C C . PHE B 1 6 ? -15.984 -32.375 40.688 1 53.06 6 PHE B C 1
ATOM 3566 O O . PHE B 1 6 ? -15.383 -31.844 39.75 1 53.06 6 PHE B O 1
ATOM 3573 N N . ILE B 1 7 ? -16.281 -33.781 40.812 1 49.72 7 ILE B N 1
ATOM 3574 C CA . ILE B 1 7 ? -15.914 -34.594 39.656 1 49.72 7 ILE B CA 1
ATOM 3575 C C . ILE B 1 7 ? -16.859 -34.281 38.5 1 49.72 7 ILE B C 1
ATOM 3577 O O . ILE B 1 7 ? -16.453 -34.312 37.344 1 49.72 7 ILE B O 1
ATOM 3581 N N . LEU B 1 8 ? -18.156 -33.906 38.812 1 47.62 8 LEU B N 1
ATOM 3582 C CA . LEU B 1 8 ? -19.078 -33.688 37.719 1 47.62 8 LEU B CA 1
ATOM 3583 C C . LEU B 1 8 ? -18.75 -32.375 37 1 47.62 8 LEU B C 1
ATOM 3585 O O . LEU B 1 8 ? -18.906 -32.312 35.75 1 47.62 8 LEU B O 1
ATOM 3589 N N . ALA B 1 9 ? -18.297 -31.312 37.719 1 51.47 9 ALA B N 1
ATOM 3590 C CA . ALA B 1 9 ? -17.984 -30.062 37.031 1 51.47 9 ALA B CA 1
ATOM 3591 C C . ALA B 1 9 ? -16.766 -30.234 36.125 1 51.47 9 ALA B C 1
ATOM 3593 O O . ALA B 1 9 ? -16.688 -29.594 35.062 1 51.47 9 ALA B O 1
ATOM 3594 N N . ALA B 1 10 ? -15.789 -31.094 36.469 1 47.44 10 ALA B N 1
ATOM 3595 C CA . ALA B 1 10 ? -14.609 -31.281 35.625 1 47.44 10 ALA B CA 1
ATOM 3596 C C . ALA B 1 10 ? -14.961 -32.031 34.344 1 47.44 10 ALA B C 1
ATOM 3598 O O . ALA B 1 10 ? -14.359 -31.828 33.281 1 47.44 10 ALA B O 1
ATOM 3599 N N . LEU B 1 11 ? -15.938 -33 34.5 1 44.53 11 LEU B N 1
ATOM 3600 C CA . LEU B 1 11 ? -16.297 -33.75 33.281 1 44.53 11 LEU B CA 1
ATOM 3601 C C . LEU B 1 11 ? -17.047 -32.875 32.281 1 44.53 11 LEU B C 1
ATOM 3603 O O . LEU B 1 11 ? -17.047 -33.156 31.094 1 44.53 11 LEU B O 1
ATOM 3607 N N . LEU B 1 12 ? -17.875 -31.891 32.781 1 44.88 12 LEU B N 1
ATOM 3608 C CA . LEU B 1 12 ? -18.625 -31.094 31.797 1 44.88 12 LEU B CA 1
ATOM 3609 C C . LEU B 1 12 ? -17.703 -30.156 31.047 1 44.88 12 LEU B C 1
ATOM 3611 O O . LEU B 1 12 ? -18.109 -29.5 30.078 1 44.88 12 LEU B O 1
ATOM 3615 N N . SER B 1 13 ? -16.531 -29.781 31.609 1 40.31 13 SER B N 1
ATOM 3616 C CA . SER B 1 13 ? -15.75 -28.797 30.875 1 40.31 13 SER B CA 1
ATOM 3617 C C . SER B 1 13 ? -15.086 -29.422 29.656 1 40.31 13 SER B C 1
ATOM 3619 O O . SER B 1 13 ? -14.414 -28.75 28.875 1 40.31 13 SER B O 1
ATOM 3621 N N . ALA B 1 14 ? -14.82 -30.75 29.703 1 38.88 14 ALA B N 1
ATOM 3622 C CA . ALA B 1 14 ? -13.953 -31.234 28.625 1 38.88 14 ALA B CA 1
ATOM 3623 C C . ALA B 1 14 ? -14.633 -31.094 27.266 1 38.88 14 ALA B C 1
ATOM 3625 O O . ALA B 1 14 ? -13.961 -30.891 26.25 1 38.88 14 ALA B O 1
ATOM 3626 N N . ALA B 1 15 ? -15.891 -31.672 27.219 1 36.78 15 ALA B N 1
ATOM 3627 C CA . ALA B 1 15 ? -16.266 -31.922 25.828 1 36.78 15 ALA B CA 1
ATOM 3628 C C . ALA B 1 15 ? -16.594 -30.609 25.109 1 36.78 15 ALA B C 1
ATOM 3630 O O . ALA B 1 15 ? -17.75 -30.203 25.016 1 36.78 15 ALA B O 1
ATOM 3631 N N . CYS B 1 16 ? -16.141 -29.5 25.516 1 38.72 16 CYS B N 1
ATOM 3632 C CA . CYS B 1 16 ? -16.281 -28.453 24.5 1 38.72 16 CYS B CA 1
ATOM 3633 C C . CYS B 1 16 ? -15.852 -28.969 23.141 1 38.72 16 CYS B C 1
ATOM 3635 O O . CYS B 1 16 ? -14.672 -28.891 22.781 1 38.72 16 CYS B O 1
ATOM 3637 N N . ILE B 1 17 ? -16.344 -30.125 22.766 1 38.16 17 ILE B N 1
ATOM 3638 C CA . ILE B 1 17 ? -16.266 -30.562 21.375 1 38.16 17 ILE B CA 1
ATOM 3639 C C . ILE B 1 17 ? -16.5 -29.359 20.453 1 38.16 17 ILE B C 1
ATOM 3641 O O . ILE B 1 17 ? -17.594 -28.781 20.469 1 38.16 17 ILE B O 1
ATOM 3645 N N . SER B 1 18 ? -15.648 -28.453 20.297 1 44.34 18 SER B N 1
ATOM 3646 C CA . SER B 1 18 ? -15.719 -27.516 19.188 1 44.34 18 SER B CA 1
ATOM 3647 C C . SER B 1 18 ? -16.328 -28.156 17.953 1 44.34 18 SER B C 1
ATOM 3649 O O . SER B 1 18 ? -15.695 -28.984 17.281 1 44.34 18 SER B O 1
ATOM 3651 N N . ALA B 1 19 ? -17.547 -28.641 17.969 1 47.47 19 ALA B N 1
ATOM 3652 C CA . ALA B 1 19 ? -18.328 -29.094 16.812 1 47.47 19 ALA B CA 1
ATOM 3653 C C . ALA B 1 19 ? -17.906 -28.375 15.539 1 47.47 19 ALA B C 1
ATOM 3655 O O . ALA B 1 19 ? -17.766 -27.156 15.539 1 47.47 19 ALA B O 1
ATOM 3656 N N . GLN B 1 20 ? -17.188 -29.062 14.766 1 62.06 20 GLN B N 1
ATOM 3657 C CA . GLN B 1 20 ? -16.969 -28.594 13.398 1 62.06 20 GLN B CA 1
ATOM 3658 C C . GLN B 1 20 ? -18.203 -27.938 12.82 1 62.06 20 GLN B C 1
ATOM 3660 O O . GLN B 1 20 ? -19.25 -28.578 12.695 1 62.06 20 GLN B O 1
ATOM 3665 N N . GLU B 1 21 ? -18.5 -26.734 13.203 1 71.5 21 GLU B N 1
ATOM 3666 C CA . GLU B 1 21 ? -19.641 -25.938 12.797 1 71.5 21 GLU B CA 1
ATOM 3667 C C . GLU B 1 21 ? -19.672 -25.734 11.281 1 71.5 21 GLU B C 1
ATOM 3669 O O . GLU B 1 21 ? -18.688 -25.297 10.688 1 71.5 21 GLU B O 1
ATOM 3674 N N . THR B 1 22 ? -20.578 -26.453 10.617 1 86.12 22 THR B N 1
ATOM 3675 C CA . THR B 1 22 ? -20.797 -26.188 9.203 1 86.12 22 THR B CA 1
ATOM 3676 C C . THR B 1 22 ? -21.391 -24.797 9.008 1 86.12 22 THR B C 1
ATOM 3678 O O . THR B 1 22 ? -22.469 -24.5 9.5 1 86.12 22 THR B O 1
ATOM 3681 N N . LEU B 1 23 ? -20.547 -23.984 8.445 1 92.06 23 LEU B N 1
ATOM 3682 C CA . LEU B 1 23 ? -20.953 -22.594 8.25 1 92.06 23 LEU B CA 1
ATOM 3683 C C . LEU B 1 23 ? -21.578 -22.391 6.875 1 92.06 23 LEU B C 1
ATOM 3685 O O . LEU B 1 23 ? -21.047 -22.891 5.871 1 92.06 23 LEU B O 1
ATOM 3689 N N . THR B 1 24 ? -22.781 -21.797 6.883 1 93.31 24 THR B N 1
ATOM 3690 C CA . THR B 1 24 ? -23.422 -21.438 5.625 1 93.31 24 THR B CA 1
ATOM 3691 C C . THR B 1 24 ? -22.859 -20.125 5.086 1 93.31 24 THR B C 1
ATOM 3693 O O . THR B 1 24 ? -22.172 -19.406 5.801 1 93.31 24 THR B O 1
ATOM 3696 N N . LEU B 1 25 ? -23.109 -19.938 3.805 1 94.56 25 LEU B N 1
ATOM 3697 C CA . LEU B 1 25 ? -22.641 -18.703 3.166 1 94.56 25 LEU B CA 1
ATOM 3698 C C . LEU B 1 25 ? -23.188 -17.484 3.893 1 94.56 25 LEU B C 1
ATOM 3700 O O . LEU B 1 25 ? -22.453 -16.516 4.129 1 94.56 25 LEU B O 1
ATOM 3704 N N . GLU B 1 26 ? -24.469 -17.469 4.285 1 93.25 26 GLU B N 1
ATOM 3705 C CA . GLU B 1 26 ? -25.109 -16.359 4.965 1 93.25 26 GLU B CA 1
ATOM 3706 C C . GLU B 1 26 ? -24.469 -16.094 6.328 1 93.25 26 GLU B C 1
ATOM 3708 O O . GLU B 1 26 ? -24.281 -14.945 6.723 1 93.25 26 GLU B O 1
ATOM 3713 N N . GLN B 1 27 ? -24.156 -17.141 6.969 1 94.69 27 GLN B N 1
ATOM 3714 C CA . GLN B 1 27 ? -23.5 -17 8.266 1 94.69 27 GLN B CA 1
ATOM 3715 C C . GLN B 1 27 ? -22.109 -16.375 8.125 1 94.69 27 GLN B C 1
ATOM 3717 O O . GLN B 1 27 ? -21.719 -15.523 8.922 1 94.69 27 GLN B O 1
ATOM 3722 N N . CYS B 1 28 ? -21.422 -16.844 7.09 1 96.19 28 CYS B N 1
ATOM 3723 C CA . CYS B 1 28 ? -20.094 -16.297 6.848 1 96.19 28 CYS B CA 1
ATOM 3724 C C . CYS B 1 28 ? -20.156 -14.812 6.508 1 96.19 28 CYS B C 1
ATOM 3726 O O . CYS B 1 28 ? -19.312 -14.031 6.949 1 96.19 28 CYS B O 1
ATOM 3728 N N . ARG B 1 29 ? -21.172 -14.445 5.762 1 95.5 29 ARG B N 1
ATOM 3729 C CA . ARG B 1 29 ? -21.375 -13.047 5.418 1 95.5 29 ARG B CA 1
ATOM 3730 C C . ARG B 1 29 ? -21.609 -12.203 6.664 1 95.5 29 ARG B C 1
ATOM 3732 O O . ARG B 1 29 ? -20.984 -11.141 6.828 1 95.5 29 ARG B O 1
ATOM 3739 N N . GLU B 1 30 ? -22.438 -12.68 7.52 1 95.81 30 GLU B N 1
ATOM 3740 C CA . GLU B 1 30 ? -22.766 -11.953 8.742 1 95.81 30 GLU B CA 1
ATOM 3741 C C . GLU B 1 30 ? -21.562 -11.852 9.664 1 95.81 30 GLU B C 1
ATOM 3743 O O . GLU B 1 30 ? -21.297 -10.789 10.227 1 95.81 30 GLU B O 1
ATOM 3748 N N . MET B 1 31 ? -20.891 -12.945 9.75 1 96.25 31 MET B N 1
ATOM 3749 C CA . MET B 1 31 ? -19.703 -12.953 10.609 1 96.25 31 MET B CA 1
ATOM 3750 C C . MET B 1 31 ? -18.641 -12 10.078 1 96.25 31 MET B C 1
ATOM 3752 O O . MET B 1 31 ? -17.984 -11.305 10.852 1 96.25 31 MET B O 1
ATOM 3756 N N . ALA B 1 32 ? -18.438 -11.992 8.719 1 97.19 32 ALA B N 1
ATOM 3757 C CA . ALA B 1 32 ? -17.438 -11.109 8.102 1 97.19 32 ALA B CA 1
ATOM 3758 C C . ALA B 1 32 ? -17.766 -9.641 8.375 1 97.19 32 ALA B C 1
ATOM 3760 O O . ALA B 1 32 ? -16.891 -8.852 8.719 1 97.19 32 ALA B O 1
ATOM 3761 N N . LEU B 1 33 ? -19.062 -9.305 8.297 1 96.19 33 LEU B N 1
ATOM 3762 C CA . LEU B 1 33 ? -19.469 -7.926 8.531 1 96.19 33 LEU B CA 1
ATOM 3763 C C . LEU B 1 33 ? -19.281 -7.543 9.992 1 96.19 33 LEU B C 1
ATOM 3765 O O . LEU B 1 33 ? -19 -6.383 10.305 1 96.19 33 LEU B O 1
ATOM 3769 N N . LYS B 1 34 ? -19.344 -8.5 10.852 1 95.12 34 LYS B N 1
ATOM 3770 C CA . LYS B 1 34 ? -19.312 -8.211 12.281 1 95.12 34 LYS B CA 1
ATOM 3771 C C . LYS B 1 34 ? -17.891 -8.281 12.836 1 95.12 34 LYS B C 1
ATOM 3773 O O . LYS B 1 34 ? -17.5 -7.477 13.688 1 95.12 34 LYS B O 1
ATOM 3778 N N . TYR B 1 35 ? -17.078 -9.219 12.305 1 95.19 35 TYR B N 1
ATOM 3779 C CA . TYR B 1 35 ? -15.844 -9.531 13.008 1 95.19 35 TYR B CA 1
ATOM 3780 C C . TYR B 1 35 ? -14.625 -9.227 12.133 1 95.19 35 TYR B C 1
ATOM 3782 O O . TYR B 1 35 ? -13.492 -9.281 12.609 1 95.19 35 TYR B O 1
ATOM 3790 N N . ASN B 1 36 ? -14.812 -8.953 10.852 1 96.69 36 ASN 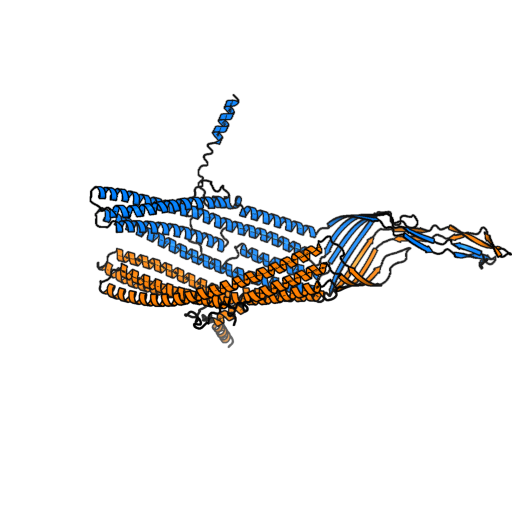B N 1
ATOM 3791 C CA . ASN B 1 36 ? -13.688 -8.656 9.969 1 96.69 36 ASN B CA 1
ATOM 3792 C C . ASN B 1 36 ? -12.938 -7.406 10.414 1 96.69 36 ASN B C 1
ATOM 3794 O O . ASN B 1 36 ? -13.555 -6.391 10.734 1 96.69 36 ASN B O 1
ATOM 3798 N N . LYS B 1 37 ? -11.609 -7.52 10.484 1 97 37 LYS B N 1
ATOM 3799 C CA . LYS B 1 37 ? -10.773 -6.434 11 1 97 37 LYS B CA 1
ATOM 3800 C C . LYS B 1 37 ? -10.789 -5.234 10.055 1 97 37 LYS B C 1
ATOM 3802 O O . LYS B 1 37 ? -10.727 -4.09 10.5 1 97 37 LYS B O 1
ATOM 3807 N N . GLU B 1 38 ? -10.859 -5.449 8.766 1 96.12 38 GLU B N 1
ATOM 3808 C CA . GLU B 1 38 ? -10.938 -4.355 7.797 1 96.12 38 GLU B CA 1
ATOM 3809 C C . GLU B 1 38 ? -12.227 -3.561 7.969 1 96.12 38 GLU B C 1
ATOM 3811 O O . GLU B 1 38 ? -12.219 -2.332 7.859 1 96.12 38 GLU B O 1
ATOM 3816 N N . MET B 1 39 ? -13.305 -4.277 8.234 1 96.19 39 MET B N 1
ATOM 3817 C CA . MET B 1 39 ? -14.594 -3.635 8.5 1 96.19 39 MET B CA 1
ATOM 3818 C C . MET B 1 39 ? -14.531 -2.801 9.773 1 96.19 39 MET B C 1
ATOM 3820 O O . MET B 1 39 ? -15.008 -1.668 9.805 1 96.19 39 MET B O 1
ATOM 3824 N N . ALA B 1 40 ? -13.898 -3.383 10.766 1 96.62 40 ALA B N 1
ATOM 3825 C CA . ALA B 1 40 ? -13.766 -2.67 12.031 1 96.62 40 ALA B CA 1
ATOM 3826 C C . ALA B 1 40 ? -12.922 -1.413 11.867 1 96.62 40 ALA B C 1
ATOM 3828 O O . ALA B 1 40 ? -13.234 -0.365 12.438 1 96.62 40 ALA B O 1
ATOM 3829 N N . ALA B 1 41 ? -11.867 -1.531 11.109 1 96.81 41 ALA B N 1
ATOM 3830 C CA . ALA B 1 41 ? -11.008 -0.383 10.852 1 96.81 41 ALA B CA 1
ATOM 3831 C C . ALA B 1 41 ? -11.758 0.708 10.094 1 96.81 41 ALA B C 1
ATOM 3833 O O . ALA B 1 41 ? -11.602 1.896 10.383 1 96.81 41 ALA B O 1
ATOM 3834 N N . ALA B 1 42 ? -12.57 0.303 9.117 1 96.5 42 ALA B N 1
ATOM 3835 C CA . ALA B 1 42 ? -13.367 1.262 8.352 1 96.5 42 ALA B CA 1
ATOM 3836 C C . ALA B 1 42 ? -14.367 1.987 9.242 1 96.5 42 ALA B C 1
ATOM 3838 O O . ALA B 1 42 ? -14.594 3.189 9.086 1 96.5 42 ALA B O 1
ATOM 3839 N N . ALA B 1 43 ? -14.922 1.296 10.195 1 96.75 43 ALA B N 1
ATOM 3840 C CA . ALA B 1 43 ? -15.859 1.897 11.141 1 96.75 43 ALA B CA 1
ATOM 3841 C C . ALA B 1 43 ? -15.164 2.947 12.008 1 96.75 43 ALA B C 1
ATOM 3843 O O . ALA B 1 43 ? -15.742 4 12.289 1 96.75 43 ALA B O 1
ATOM 3844 N N . ARG B 1 44 ? -13.945 2.605 12.406 1 97.31 44 ARG B N 1
ATOM 3845 C CA . ARG B 1 44 ? -13.188 3.566 13.203 1 97.31 44 ARG B CA 1
ATOM 3846 C C . ARG B 1 44 ? -12.828 4.797 12.375 1 97.31 44 ARG B C 1
ATOM 3848 O O . ARG B 1 44 ? -12.797 5.914 12.898 1 97.31 44 ARG B O 1
ATOM 3855 N N . GLN B 1 45 ? -12.57 4.613 11.117 1 96.25 45 GLN B N 1
ATOM 3856 C CA . GLN B 1 45 ? -12.312 5.742 10.227 1 96.25 45 GLN B CA 1
ATOM 3857 C C . GLN B 1 45 ? -13.531 6.648 10.109 1 96.25 45 GLN B C 1
ATOM 3859 O O . GLN B 1 45 ? -13.406 7.875 10.102 1 96.25 45 GLN B O 1
ATOM 3864 N N . THR B 1 46 ? -14.727 6.055 10 1 97.25 46 THR B N 1
ATOM 3865 C CA . THR B 1 46 ? -15.969 6.82 9.961 1 97.25 46 THR B CA 1
ATOM 3866 C C . THR B 1 46 ? -16.172 7.574 11.273 1 97.25 46 THR B C 1
ATOM 3868 O O . THR B 1 46 ? -16.594 8.734 11.266 1 97.25 46 THR B O 1
ATOM 3871 N N . GLU B 1 47 ? -15.812 6.941 12.352 1 97.06 47 GLU B N 1
ATOM 3872 C CA . GLU B 1 47 ? -15.906 7.586 13.664 1 97.06 47 GLU B CA 1
ATOM 3873 C C . GLU B 1 47 ? -14.969 8.781 13.758 1 97.06 47 GLU B C 1
ATOM 3875 O O . GLU B 1 47 ? -15.359 9.844 14.258 1 97.06 47 GLU B O 1
ATOM 3880 N N . SER B 1 48 ? -13.789 8.602 13.211 1 96.81 48 SER B N 1
ATOM 3881 C CA . SER B 1 48 ? -12.836 9.703 13.203 1 96.81 48 SER B CA 1
ATOM 3882 C C . SER B 1 48 ? -13.352 10.875 12.383 1 96.81 48 SER B C 1
ATOM 3884 O O . SER B 1 48 ? -13.242 12.031 12.797 1 96.81 48 SER B O 1
ATOM 3886 N N . ALA B 1 49 ? -13.922 10.57 11.258 1 96.06 49 ALA B N 1
ATOM 3887 C CA . ALA B 1 49 ? -14.461 11.625 10.398 1 96.06 49 ALA B CA 1
ATOM 3888 C C . ALA B 1 49 ? -15.633 12.336 11.07 1 96.06 49 ALA B C 1
ATOM 3890 O O . ALA B 1 49 ? -15.805 13.547 10.914 1 96.06 49 ALA B O 1
ATOM 3891 N N . ARG B 1 50 ? -16.438 11.609 11.828 1 96.81 50 ARG B N 1
ATOM 3892 C CA . ARG B 1 50 ? -17.562 12.18 12.57 1 96.81 50 ARG B CA 1
ATOM 3893 C C . ARG B 1 50 ? -17.078 13.164 13.625 1 96.81 50 ARG B C 1
ATOM 3895 O O . ARG B 1 50 ? -17.594 14.281 13.727 1 96.81 50 ARG B O 1
ATOM 3902 N N . TYR B 1 51 ? -16.031 12.758 14.336 1 96.69 51 TYR B N 1
ATOM 3903 C CA . TYR B 1 51 ? -15.484 13.641 15.359 1 96.69 51 TYR B CA 1
ATOM 3904 C C . TYR B 1 51 ? -14.805 14.852 14.727 1 96.69 51 TYR B C 1
ATOM 3906 O O . TYR B 1 51 ? -14.836 15.953 15.281 1 96.69 51 TYR B O 1
ATOM 3914 N N . THR B 1 52 ? -14.234 14.688 13.562 1 95.62 52 THR B N 1
ATOM 3915 C CA . THR B 1 52 ? -13.625 15.805 12.852 1 95.62 52 THR B CA 1
ATOM 3916 C C . THR B 1 52 ? -14.688 16.828 12.438 1 95.62 52 THR B C 1
ATOM 3918 O O . THR B 1 52 ? -14.484 18.031 12.578 1 95.62 52 THR B O 1
ATOM 3921 N N . ALA B 1 53 ? -15.836 16.375 11.977 1 96.06 53 ALA B N 1
ATOM 3922 C CA . ALA B 1 53 ? -16.938 17.266 11.617 1 96.06 53 ALA B CA 1
ATOM 3923 C C . ALA B 1 53 ? -17.438 18.016 12.844 1 96.06 53 ALA B C 1
ATOM 3925 O O . ALA B 1 53 ? -17.719 19.219 12.773 1 96.06 53 ALA B O 1
ATOM 3926 N N . LYS B 1 54 ? -17.469 17.312 13.977 1 95.25 54 LYS B N 1
ATOM 3927 C CA . LYS B 1 54 ? -17.891 17.953 15.219 1 95.25 54 LYS B CA 1
ATOM 3928 C C . LYS B 1 54 ? -16.891 19 15.664 1 95.25 54 LYS B C 1
ATOM 3930 O O . LYS B 1 54 ? -17.266 20.047 16.219 1 95.25 54 LYS B O 1
ATOM 3935 N N . SER B 1 55 ? -15.633 18.688 15.383 1 94.25 55 SER B N 1
ATOM 3936 C CA . SER B 1 55 ? -14.578 19.641 15.719 1 94.25 55 SER B CA 1
ATOM 3937 C C . SER B 1 55 ? -14.719 20.938 14.922 1 94.25 55 SER B C 1
ATOM 3939 O O . SER B 1 55 ? -14.602 22.031 15.469 1 94.25 55 SER B O 1
ATOM 3941 N N . TYR B 1 56 ? -15.039 20.828 13.648 1 93.31 56 TYR B N 1
ATOM 3942 C CA . TYR B 1 56 ? -15.164 22 12.797 1 93.31 56 TYR B CA 1
ATOM 3943 C C . TYR B 1 56 ? -16.406 22.812 13.156 1 93.31 56 TYR B C 1
ATOM 3945 O O . TYR B 1 56 ? -16.438 24.031 12.969 1 93.31 56 TYR B O 1
ATOM 3953 N N . LYS B 1 57 ? -17.453 22.172 13.711 1 93.38 57 LYS B N 1
ATOM 3954 C CA . LYS B 1 57 ? -18.641 22.875 14.18 1 93.38 57 LYS B CA 1
ATOM 3955 C C . LYS B 1 57 ? -18.312 23.812 15.344 1 93.38 57 LYS B C 1
ATOM 3957 O O . LYS B 1 57 ? -18.906 24.875 15.484 1 93.38 57 LYS B O 1
ATOM 3962 N N . GLY B 1 58 ? -17.312 23.375 16.078 1 91.06 58 GLY B N 1
ATOM 3963 C CA . GLY B 1 58 ? -16.891 24.172 17.219 1 91.06 58 GLY B CA 1
ATOM 3964 C C . GLY B 1 58 ? -16.297 25.516 16.812 1 91.06 58 GLY B C 1
ATOM 3965 O O . GLY B 1 58 ? -16.266 26.438 17.625 1 91.06 58 GLY B O 1
ATOM 3966 N N . ASN B 1 59 ? -15.883 25.703 15.531 1 89.81 59 ASN B N 1
ATOM 3967 C CA . ASN B 1 59 ? -15.242 26.938 15.07 1 89.81 59 ASN B CA 1
ATOM 3968 C C . ASN B 1 59 ? -16.25 28.062 14.875 1 89.81 59 ASN B C 1
ATOM 3970 O O . ASN B 1 59 ? -15.867 29.219 14.734 1 89.81 59 ASN B O 1
ATOM 3974 N N . PHE B 1 60 ? -17.672 27.734 14.992 1 91.88 60 PHE B N 1
ATOM 3975 C CA . PHE B 1 60 ? -18.719 28.75 14.883 1 91.88 60 PHE B CA 1
ATOM 3976 C C . PHE B 1 60 ? -18.906 29.469 16.219 1 91.88 60 PHE B C 1
ATOM 3978 O O . PHE B 1 60 ? -19.516 30.531 16.266 1 91.88 60 PHE B O 1
ATOM 3985 N N . PHE B 1 61 ? -18.266 28.906 17.281 1 91.75 61 PHE B N 1
ATOM 3986 C CA . PHE B 1 61 ? -18.531 29.422 18.625 1 91.75 61 PHE B CA 1
ATOM 3987 C C . PHE B 1 61 ? -17.297 30.141 19.172 1 91.75 61 PHE B C 1
ATOM 3989 O O . PHE B 1 61 ? -16.203 29.984 18.641 1 91.75 61 PHE B O 1
ATOM 3996 N N . PRO B 1 62 ? -17.5 30.953 20.141 1 91.94 62 PRO B N 1
ATOM 3997 C CA . PRO B 1 62 ? -16.375 31.703 20.703 1 91.94 62 PRO B CA 1
ATOM 3998 C C . PRO B 1 62 ? -15.352 30.812 21.406 1 91.94 62 PRO B C 1
ATOM 4000 O O . PRO B 1 62 ? -15.711 29.75 21.906 1 91.94 62 PRO B O 1
ATOM 4003 N N . ASN B 1 63 ? -14.172 31.234 21.406 1 91.06 63 ASN B N 1
ATOM 4004 C CA . ASN B 1 63 ? -13.094 30.578 22.125 1 91.06 63 ASN B CA 1
ATOM 4005 C C . ASN B 1 63 ? -12.711 31.344 23.391 1 91.06 63 ASN B C 1
ATOM 4007 O O . ASN B 1 63 ? -12.562 32.562 23.359 1 91.06 63 ASN B O 1
ATOM 4011 N N . PHE B 1 64 ? -12.641 30.578 24.484 1 92.19 64 PHE B N 1
ATOM 4012 C CA . PHE B 1 64 ? -12.273 31.172 25.766 1 92.19 64 PHE B CA 1
ATOM 4013 C C . PHE B 1 64 ? -10.867 30.75 26.172 1 92.19 64 PHE B C 1
ATOM 4015 O O . PHE B 1 64 ? -10.523 29.578 26.125 1 92.19 64 PHE B O 1
ATOM 4022 N N . SER B 1 65 ? -10.094 31.719 26.516 1 91.81 65 SER B N 1
ATOM 4023 C CA . SER B 1 65 ? -8.734 31.422 26.953 1 91.81 65 SER B CA 1
ATOM 4024 C C . SER B 1 65 ? -8.312 32.312 28.125 1 91.81 65 SER B C 1
ATOM 4026 O O . SER B 1 65 ? -8.844 33.406 28.281 1 91.81 65 SER B O 1
ATOM 4028 N N . LEU B 1 66 ? -7.516 31.75 28.984 1 91.88 66 LEU B N 1
ATOM 4029 C CA . LEU B 1 66 ? -6.871 32.5 30.062 1 91.88 66 LEU B CA 1
ATOM 4030 C C . LEU B 1 66 ? -5.402 32.75 29.734 1 91.88 66 LEU B C 1
ATOM 4032 O O . LEU B 1 66 ? -4.699 31.875 29.25 1 91.88 66 LEU B O 1
ATOM 4036 N N . SER B 1 67 ? -5.055 33.969 29.859 1 91.25 67 SER B N 1
ATOM 4037 C CA . SER B 1 67 ? -3.658 34.312 29.609 1 91.25 67 SER B CA 1
ATOM 4038 C C . SER B 1 67 ? -3.055 35.094 30.766 1 91.25 67 SER B C 1
ATOM 4040 O O . SER B 1 67 ? -3.756 35.844 31.453 1 91.25 67 SER B O 1
ATOM 4042 N N . GLY B 1 68 ? -1.802 34.75 31.094 1 88.56 68 GLY B N 1
ATOM 4043 C CA . GLY B 1 68 ? -1.005 35.469 32.062 1 88.56 68 GLY B CA 1
ATOM 4044 C C . GLY B 1 68 ? 0.39 35.812 31.578 1 88.56 68 GLY B C 1
ATOM 4045 O O . GLY B 1 68 ? 1.021 35 30.891 1 88.56 68 GLY B O 1
ATOM 4046 N N . THR B 1 69 ? 0.678 37.062 31.797 1 88.94 69 THR B N 1
ATOM 4047 C CA . THR B 1 69 ? 2.004 37.5 31.391 1 88.94 69 THR B CA 1
ATOM 4048 C C . THR B 1 69 ? 2.697 38.281 32.5 1 88.94 69 THR B C 1
ATOM 4050 O O . THR B 1 69 ? 2.092 39.125 33.125 1 88.94 69 THR B O 1
ATOM 4053 N N . GLY B 1 70 ? 3.838 37.844 32.906 1 86.19 70 GLY B N 1
ATOM 4054 C CA . GLY B 1 70 ? 4.711 38.562 33.812 1 86.19 70 GLY B CA 1
ATOM 4055 C C . GLY B 1 70 ? 5.902 39.188 33.094 1 86.19 70 GLY B C 1
ATOM 4056 O O . GLY B 1 70 ? 6.566 38.531 32.281 1 86.19 70 GLY B O 1
ATOM 4057 N N . ILE B 1 71 ? 5.988 40.562 33.344 1 85.12 71 ILE B N 1
ATOM 4058 C CA . ILE B 1 71 ? 7.09 41.25 32.688 1 85.12 71 ILE B CA 1
ATOM 4059 C C . ILE B 1 71 ? 7.98 41.906 33.781 1 85.12 71 ILE B C 1
ATOM 4061 O O . ILE B 1 71 ? 7.484 42.5 34.719 1 85.12 71 ILE B O 1
ATOM 4065 N N . TYR B 1 72 ? 9.18 41.625 33.719 1 84.12 72 TYR B N 1
ATOM 4066 C CA . TYR B 1 72 ? 10.164 42.375 34.5 1 84.12 72 TYR B CA 1
ATOM 4067 C C . TYR B 1 72 ? 11.086 43.156 33.594 1 84.12 72 TYR B C 1
ATOM 4069 O O . TYR B 1 72 ? 11.609 42.656 32.594 1 84.12 72 TYR B O 1
ATOM 4077 N N . SER B 1 73 ? 11.039 44.438 33.844 1 81.31 73 SER B N 1
ATOM 4078 C CA . SER B 1 73 ? 11.891 45.281 33.031 1 81.31 73 SER B CA 1
ATOM 4079 C C . SER B 1 73 ? 12.68 46.281 33.875 1 81.31 73 SER B C 1
ATOM 4081 O O . SER B 1 73 ? 12.195 46.719 34.938 1 81.31 73 SER B O 1
ATOM 4083 N N . THR B 1 74 ? 13.898 46.594 33.531 1 76.88 74 THR B N 1
ATOM 4084 C CA . THR B 1 74 ? 14.727 47.562 34.219 1 76.88 74 THR B CA 1
ATOM 4085 C C . THR B 1 74 ? 14.664 48.938 33.531 1 76.88 74 THR B C 1
ATOM 4087 O O . THR B 1 74 ? 15.43 49.844 33.875 1 76.88 74 THR B O 1
ATOM 4090 N N . SER B 1 75 ? 13.703 49.062 32.688 1 71.38 75 SER B N 1
ATOM 4091 C CA . SER B 1 75 ? 13.617 50.344 32 1 71.38 75 SER B CA 1
ATOM 4092 C C . SER B 1 75 ? 13.148 51.438 32.938 1 71.38 75 SER B C 1
ATOM 4094 O O . SER B 1 75 ? 12.211 51.25 33.719 1 71.38 75 SER B O 1
ATOM 4096 N N . ASP B 1 76 ? 14 52.531 33.156 1 66.19 76 ASP B N 1
ATOM 4097 C CA . ASP B 1 76 ? 13.641 53.656 34 1 66.19 76 ASP B CA 1
ATOM 4098 C C . ASP B 1 76 ? 13.875 54.969 33.25 1 66.19 76 ASP B C 1
ATOM 4100 O O . ASP B 1 76 ? 14.555 55 32.219 1 66.19 76 ASP B O 1
ATOM 4104 N N . GLY B 1 77 ? 12.984 55.75 33.312 1 66.81 77 GLY B N 1
ATOM 4105 C CA . GLY B 1 77 ? 13.172 57.094 32.719 1 66.81 77 GLY B CA 1
ATOM 4106 C C . GLY B 1 77 ? 12.523 58.188 33.531 1 66.81 77 GLY B C 1
ATOM 4107 O O . GLY B 1 77 ? 11.875 57.938 34.562 1 66.81 77 GLY B O 1
ATOM 4108 N N . SER B 1 78 ? 13.102 59.406 33.438 1 63.22 78 SER B N 1
ATOM 4109 C CA . SER B 1 78 ? 12.586 60.562 34.156 1 63.22 78 SER B CA 1
ATOM 4110 C C . SER B 1 78 ? 12.219 61.688 33.219 1 63.22 78 SER B C 1
ATOM 4112 O O . SER B 1 78 ? 12.859 61.875 32.188 1 63.22 78 SER B O 1
ATOM 4114 N N . LEU B 1 79 ? 10.977 61.969 33.219 1 61.09 79 LEU B N 1
ATOM 4115 C CA . LEU B 1 79 ? 10.594 63.188 32.562 1 61.09 79 LEU B CA 1
ATOM 4116 C C . LEU B 1 79 ? 10.492 64.312 33.562 1 61.09 79 LEU B C 1
ATOM 4118 O O . LEU B 1 79 ? 9.75 64.25 34.531 1 61.09 79 LEU B O 1
ATOM 4122 N N . GLY B 1 80 ? 11.523 65.25 33.656 1 59.31 80 GLY B N 1
ATOM 4123 C CA . GLY B 1 80 ? 11.516 66.312 34.594 1 59.31 80 GLY B CA 1
ATOM 4124 C C . GLY B 1 80 ? 11.164 67.625 33.969 1 59.31 80 GLY B C 1
ATOM 4125 O O . GLY B 1 80 ? 11.508 67.938 32.812 1 59.31 80 GLY B O 1
ATOM 4126 N N . ILE B 1 81 ? 10.047 68.25 34.406 1 59.09 81 ILE B N 1
ATOM 4127 C CA . ILE B 1 81 ? 9.82 69.688 34.156 1 59.09 81 ILE B CA 1
ATOM 4128 C C . ILE B 1 81 ? 10.547 70.5 35.188 1 59.09 81 ILE B C 1
ATOM 4130 O O . ILE B 1 81 ? 10.359 70.375 36.375 1 59.09 81 ILE B O 1
ATOM 4134 N N . ALA B 1 82 ? 11.562 71.25 34.812 1 59.78 82 ALA B N 1
ATOM 4135 C CA . ALA B 1 82 ? 12.375 72.125 35.688 1 59.78 82 ALA B CA 1
ATOM 4136 C C . ALA B 1 82 ? 11.516 73.125 36.469 1 59.78 82 ALA B C 1
ATOM 4138 O O . ALA B 1 82 ? 10.555 73.625 35.906 1 59.78 82 ALA B O 1
ATOM 4139 N N . GLY B 1 83 ? 11.664 72.938 37.719 1 58.84 83 GLY B N 1
ATOM 4140 C CA . GLY B 1 83 ? 11.062 74 38.531 1 58.84 83 GLY B CA 1
ATOM 4141 C C . GLY B 1 83 ? 11.672 75.375 38.312 1 58.84 83 GLY B C 1
ATOM 4142 O O . GLY B 1 83 ? 12.734 75.5 37.688 1 58.84 83 GLY B O 1
ATOM 4143 N N . GLY B 1 84 ? 10.891 76.438 38.406 1 60.59 84 GLY B N 1
ATOM 4144 C CA . GLY B 1 84 ? 11.383 77.812 38.312 1 60.59 84 GLY B CA 1
ATOM 4145 C C . GLY B 1 84 ? 10.594 78.812 39.188 1 60.59 84 GLY B C 1
ATOM 4146 O O . GLY B 1 84 ? 9.633 78.375 39.844 1 60.59 84 GLY B O 1
ATOM 4147 N N . ASN B 1 85 ? 11.266 79.938 39.406 1 60.72 85 ASN B N 1
ATOM 4148 C CA . ASN B 1 85 ? 10.617 81.062 40.156 1 60.72 85 ASN B CA 1
ATOM 4149 C C . ASN B 1 85 ? 9.539 81.688 39.312 1 60.72 85 ASN B C 1
ATOM 4151 O O . ASN B 1 85 ? 9.797 82.125 38.188 1 60.72 85 ASN B O 1
ATOM 4155 N N . LEU B 1 86 ? 8.367 81.5 39.75 1 65 86 LEU B N 1
ATOM 4156 C CA . LEU B 1 86 ? 7.266 82.188 39.125 1 65 86 LEU B CA 1
ATOM 4157 C C . LEU B 1 86 ? 7.137 83.625 39.688 1 65 86 LEU B C 1
ATOM 4159 O O . LEU B 1 86 ? 7.043 83.812 40.875 1 65 86 LEU B O 1
ATOM 4163 N N . PRO B 1 87 ? 7.301 84.562 38.938 1 64.81 87 PRO B N 1
ATOM 4164 C CA . PRO B 1 87 ? 7.137 85.938 39.438 1 64.81 87 PRO B CA 1
ATOM 4165 C C . PRO B 1 87 ? 5.738 86.188 40 1 64.81 87 PRO B C 1
ATOM 4167 O O . PRO B 1 87 ? 4.754 85.688 39.469 1 64.81 87 PRO B O 1
ATOM 4170 N N . THR B 1 88 ? 5.723 86.812 41.188 1 66.62 88 THR B N 1
ATOM 4171 C CA . THR B 1 88 ? 4.465 87.188 41.812 1 66.62 88 THR B CA 1
ATOM 4172 C C . THR B 1 88 ? 4.172 88.688 41.531 1 66.62 88 THR B C 1
ATOM 4174 O O . THR B 1 88 ? 5.094 89.5 41.438 1 66.62 88 THR B O 1
ATOM 4177 N N . PHE B 1 89 ? 2.971 88.875 41.156 1 67.12 89 PHE B N 1
ATOM 4178 C CA . PHE B 1 89 ? 2.514 90.25 40.938 1 67.12 89 PHE B CA 1
ATOM 4179 C C . PHE B 1 89 ? 1.534 90.688 42 1 67.12 89 PHE B C 1
ATOM 4181 O O . PHE B 1 89 ? 0.724 89.875 42.469 1 67.12 89 PHE B O 1
ATOM 4188 N N . LEU B 1 90 ? 1.747 91.875 42.719 1 64.38 90 LEU B N 1
ATOM 4189 C CA . LEU B 1 90 ? 0.833 92.5 43.656 1 64.38 90 LEU B CA 1
ATOM 4190 C C . LEU B 1 90 ? 0.135 93.688 43 1 64.38 90 LEU B C 1
ATOM 4192 O O . LEU B 1 90 ? 0.731 94.438 42.188 1 64.38 90 LEU B O 1
ATOM 4196 N N . PRO B 1 91 ? -1.18 93.812 43.125 1 60.28 91 PRO B N 1
ATOM 4197 C CA . PRO B 1 91 ? -1.872 95 42.594 1 60.28 91 PRO B CA 1
ATOM 4198 C C . PRO B 1 91 ? -1.469 96.312 43.281 1 60.28 91 PRO B C 1
ATOM 4200 O O . PRO B 1 91 ? -1.259 96.312 44.5 1 60.28 91 PRO B O 1
ATOM 4203 N N . ASP B 1 92 ? -0.978 97.188 42.531 1 55.88 92 ASP B N 1
ATOM 4204 C CA . ASP B 1 92 ? -0.808 98.5 43.094 1 55.88 92 ASP B CA 1
ATOM 4205 C C . ASP B 1 92 ? -2.154 99.188 43.281 1 55.88 92 ASP B C 1
ATOM 4207 O O . ASP B 1 92 ? -3.197 98.688 42.906 1 55.88 92 ASP B O 1
ATOM 4211 N N . ALA B 1 93 ? -2.271 100.438 44 1 65.06 93 ALA B N 1
ATOM 4212 C CA . ALA B 1 93 ? -3.459 101.25 44.281 1 65.06 93 ALA B CA 1
ATOM 4213 C C . ALA B 1 93 ? -4.25 101.562 43 1 65.06 93 ALA B C 1
ATOM 4215 O O . ALA B 1 93 ? -5.449 101.812 43.062 1 65.06 93 ALA B O 1
ATOM 4216 N N . THR B 1 94 ? -3.604 101.562 41.938 1 62.06 94 THR B N 1
ATOM 4217 C CA . THR B 1 94 ? -4.297 101.938 40.719 1 62.06 94 THR B CA 1
ATOM 4218 C C . THR B 1 94 ? -4.746 100.75 39.938 1 62.06 94 THR B C 1
ATOM 4220 O O . THR B 1 94 ? -5.289 100.812 38.844 1 62.06 94 THR B O 1
ATOM 4223 N N . GLY B 1 95 ? -4.668 99.5 40.5 1 57.97 95 GLY B N 1
ATOM 4224 C CA . GLY B 1 95 ? -5.156 98.312 39.844 1 57.97 95 GLY B CA 1
ATOM 4225 C C . GLY B 1 95 ? -4.133 97.688 38.938 1 57.97 95 GLY B C 1
ATOM 4226 O O . GLY B 1 95 ? -4.441 96.688 38.219 1 57.97 95 GLY B O 1
ATOM 4227 N N . GLN B 1 96 ? -2.965 98.25 38.688 1 58.78 96 GLN B N 1
ATOM 4228 C CA . GLN B 1 96 ? -1.961 97.75 37.781 1 58.78 96 GLN B CA 1
ATOM 4229 C C . GLN B 1 96 ? -1.052 96.75 38.5 1 58.78 96 GLN B C 1
ATOM 4231 O O . GLN B 1 96 ? -0.696 96.938 39.656 1 58.78 96 GLN B O 1
ATOM 4236 N N . PHE B 1 97 ? -0.873 95.5 38 1 58.41 97 PHE B N 1
ATOM 4237 C CA . PHE B 1 97 ? -0.079 94.438 38.594 1 58.41 97 PHE B CA 1
ATOM 4238 C C . PHE B 1 97 ? 1.41 94.688 38.375 1 58.41 97 PHE B C 1
ATOM 4240 O O . PHE B 1 97 ? 1.885 94.812 37.25 1 58.41 97 PHE B O 1
ATOM 4247 N N . LEU B 1 98 ? 2.092 95.188 39.375 1 60.22 98 LEU B N 1
ATOM 4248 C CA . LEU B 1 98 ? 3.531 95.438 39.344 1 60.22 98 LEU B CA 1
ATOM 4249 C C . LEU B 1 98 ? 4.297 94.25 39.906 1 60.22 98 LEU B C 1
ATOM 4251 O O . LEU B 1 98 ? 3.85 93.625 40.875 1 60.22 98 LEU B O 1
ATOM 4255 N N . PRO B 1 99 ? 5.363 93.75 39.312 1 60.44 99 PRO B N 1
ATOM 4256 C CA . PRO B 1 99 ? 6.207 92.688 39.844 1 60.44 99 PRO B CA 1
ATOM 4257 C C . PRO B 1 99 ? 6.738 93 41.25 1 60.44 99 PRO B C 1
ATOM 4259 O O . PRO B 1 99 ? 7.129 94.125 41.5 1 60.44 99 PRO B O 1
ATOM 4262 N N . ASN B 1 100 ? 6.188 92.375 42.344 1 58.41 100 ASN B N 1
ATOM 4263 C CA . ASN B 1 100 ? 6.641 92.688 43.688 1 58.41 100 ASN B CA 1
ATOM 4264 C C . ASN B 1 100 ? 7.906 91.938 44.031 1 58.41 100 ASN B C 1
ATOM 4266 O O . ASN B 1 100 ? 8.188 91.688 45.219 1 58.41 100 ASN B O 1
ATOM 4270 N N . LYS B 1 101 ? 8.938 91.875 43.156 1 60.5 101 LYS B N 1
ATOM 4271 C CA . LYS B 1 101 ? 10.219 91.188 43.406 1 60.5 101 LYS B CA 1
ATOM 4272 C C . LYS B 1 101 ? 10.039 89.875 44.125 1 60.5 101 LYS B C 1
ATOM 4274 O O . LYS B 1 101 ? 11 89.25 44.625 1 60.5 101 LYS B O 1
ATOM 4279 N N . GLY B 1 102 ? 8.773 89.375 44.375 1 58.94 102 GLY B N 1
ATOM 4280 C CA . GLY B 1 102 ? 8.578 88.062 44.969 1 58.94 102 GLY B CA 1
ATOM 4281 C C . GLY B 1 102 ? 8.453 87 43.938 1 58.94 102 GLY B C 1
ATOM 4282 O O . GLY B 1 102 ? 8.273 87.25 42.75 1 58.94 102 GLY B O 1
ATOM 4283 N N . PHE B 1 103 ? 8.953 85.688 44.281 1 62.06 103 PHE B N 1
ATOM 4284 C CA . PHE B 1 103 ? 8.828 84.562 43.375 1 62.06 103 PHE B CA 1
ATOM 4285 C C . PHE B 1 103 ? 8.148 83.375 44.094 1 62.06 103 PHE B C 1
ATOM 4287 O O . PHE B 1 103 ? 8.195 83.312 45.344 1 62.06 103 PHE B O 1
ATOM 4294 N N . ALA B 1 104 ? 7.086 82.875 43.438 1 64.12 104 ALA B N 1
ATOM 4295 C CA . ALA B 1 104 ? 6.621 81.562 43.906 1 64.12 104 ALA B CA 1
ATOM 4296 C C . ALA B 1 104 ? 7.453 80.438 43.281 1 64.12 104 ALA B C 1
ATOM 4298 O O . ALA B 1 104 ? 7.66 80.375 42.062 1 64.12 104 ALA B O 1
ATOM 4299 N N . TYR B 1 105 ? 7.969 79.562 44.094 1 60.56 105 TYR B N 1
ATOM 4300 C CA . TYR B 1 105 ? 8.836 78.5 43.656 1 60.56 105 TYR B CA 1
ATOM 4301 C C . TYR B 1 105 ? 8.008 77.312 43.125 1 60.56 105 TYR B C 1
ATOM 4303 O O . TYR B 1 105 ? 7.156 76.812 43.812 1 60.56 105 TYR B O 1
ATOM 4311 N N . PHE B 1 106 ? 8.055 77.125 41.906 1 63.72 106 PHE B N 1
ATOM 4312 C CA . PHE B 1 106 ? 7.551 75.938 41.281 1 63.72 106 PHE B CA 1
ATOM 4313 C C . PHE B 1 106 ? 8.609 74.812 41.312 1 63.72 106 PHE B C 1
ATOM 4315 O O . PHE B 1 106 ? 9.656 74.938 40.656 1 63.72 106 PHE B O 1
ATOM 4322 N N . PRO B 1 107 ? 8.438 73.812 42.188 1 61.16 107 PRO B N 1
ATOM 4323 C CA . PRO B 1 107 ? 9.492 72.75 42.344 1 61.16 107 PRO B CA 1
ATOM 4324 C C . PRO B 1 107 ? 9.68 71.938 41.094 1 61.16 107 PRO B C 1
ATOM 4326 O O . PRO B 1 107 ? 10.664 71.188 41 1 61.16 107 PRO B O 1
ATOM 4329 N N . GLY B 1 108 ? 9.094 72.188 40.031 1 61.38 108 GLY B N 1
ATOM 4330 C CA . GLY B 1 108 ? 9.234 71.375 38.844 1 61.38 108 GLY B CA 1
ATOM 4331 C C . GLY B 1 108 ? 8.547 70 39 1 61.38 108 GLY B C 1
ATOM 4332 O O . GLY B 1 108 ? 8.047 69.688 40.062 1 61.38 108 GLY B O 1
ATOM 4333 N N . ILE B 1 109 ? 8.07 69.375 38 1 61.5 109 ILE B N 1
ATOM 4334 C CA . ILE B 1 109 ? 7.473 68.062 37.969 1 61.5 109 ILE B CA 1
ATOM 4335 C C . ILE B 1 109 ? 8.469 67.062 37.406 1 61.5 109 ILE B C 1
ATOM 4337 O O . ILE B 1 109 ? 9 67.25 36.312 1 61.5 109 ILE B O 1
ATOM 4341 N N . ASP B 1 110 ? 9.016 66.188 38.375 1 59.81 110 ASP B N 1
ATOM 4342 C CA . ASP B 1 110 ? 9.844 65.062 37.938 1 59.81 110 ASP B CA 1
ATOM 4343 C C . ASP B 1 110 ? 9.023 63.812 37.781 1 59.81 110 ASP B C 1
ATOM 4345 O O . ASP B 1 110 ? 8.523 63.281 38.781 1 59.81 110 ASP B O 1
ATOM 4349 N N . LEU B 1 111 ? 8.633 63.531 36.562 1 64.56 111 LEU B N 1
ATOM 4350 C CA . LEU B 1 111 ? 7.941 62.281 36.312 1 64.56 111 LEU B CA 1
ATOM 4351 C C . LEU B 1 111 ? 8.938 61.156 36.062 1 64.56 111 LEU B C 1
ATOM 4353 O O . LEU B 1 111 ? 9.578 61.125 35 1 64.56 111 LEU B O 1
ATOM 4357 N N . ASN B 1 112 ? 9.328 60.469 37.188 1 65.44 112 ASN B N 1
ATOM 4358 C CA . ASN B 1 112 ? 10.195 59.312 37.062 1 65.44 112 ASN B CA 1
ATOM 4359 C C . ASN B 1 112 ? 9.383 58.031 36.875 1 65.44 112 ASN B C 1
ATOM 4361 O O . ASN B 1 112 ? 8.43 57.781 37.594 1 65.44 112 ASN B O 1
ATOM 4365 N N . TYR B 1 113 ? 9.523 57.375 35.656 1 68.38 113 TYR B N 1
ATOM 4366 C CA . TYR B 1 113 ? 8.82 56.094 35.5 1 68.38 113 TYR B CA 1
ATOM 4367 C C . TYR B 1 113 ? 9.789 54.938 35.594 1 68.38 113 TYR B C 1
ATOM 4369 O O . TYR B 1 113 ? 10.969 55.062 35.25 1 68.38 113 TYR B O 1
ATOM 4377 N N . LYS B 1 114 ? 9.492 53.938 36.469 1 69.38 114 LYS B N 1
ATOM 4378 C CA . LYS B 1 114 ? 10.203 52.656 36.594 1 69.38 114 LYS B CA 1
ATOM 4379 C C . LYS B 1 114 ? 9.289 51.5 36.25 1 69.38 114 LYS B C 1
ATOM 4381 O O . LYS B 1 114 ? 8.18 51.375 36.781 1 69.38 114 LYS B O 1
ATOM 4386 N N . ILE B 1 115 ? 9.773 50.812 35.188 1 70.56 115 ILE B N 1
ATOM 4387 C CA . ILE B 1 115 ? 9.039 49.594 34.875 1 70.56 115 ILE B CA 1
ATOM 4388 C C . ILE B 1 115 ? 9.602 48.438 35.656 1 70.56 115 ILE B C 1
ATOM 4390 O O . ILE B 1 115 ? 10.75 48 35.469 1 70.56 115 ILE B O 1
ATOM 4394 N N . GLY B 1 116 ? 9.227 48.188 36.938 1 74.38 116 GLY B N 1
ATOM 4395 C CA . GLY B 1 116 ? 9.625 47.062 37.75 1 74.38 116 GLY B CA 1
ATOM 4396 C C . GLY B 1 116 ? 8.945 45.75 37.312 1 74.38 116 GLY B C 1
ATOM 4397 O O . GLY B 1 116 ? 8.977 45.406 36.125 1 74.38 116 GLY B O 1
ATOM 4398 N N . MET B 1 117 ? 8.383 45 38.219 1 81.12 117 MET B N 1
ATOM 4399 C CA . MET B 1 117 ? 7.633 43.781 38 1 81.12 117 MET B CA 1
ATOM 4400 C C . MET B 1 117 ? 6.172 44.094 37.656 1 81.12 117 MET B C 1
ATOM 4402 O O . MET B 1 117 ? 5.477 44.719 38.469 1 81.12 117 MET B O 1
ATOM 4406 N N . VAL B 1 118 ? 5.844 43.906 36.469 1 82.69 118 VAL B N 1
ATOM 4407 C CA . VAL B 1 118 ? 4.465 44.094 36.031 1 82.69 118 VAL B CA 1
ATOM 4408 C C . VAL B 1 118 ? 3.812 42.75 35.75 1 82.69 118 VAL B C 1
ATOM 4410 O O . VAL B 1 118 ? 4.422 41.875 35.125 1 82.69 118 VAL B O 1
ATOM 4413 N N . TYR B 1 119 ? 2.719 42.375 36.344 1 87.25 119 TYR B N 1
ATOM 4414 C CA . TYR B 1 119 ? 1.961 41.156 36.031 1 87.25 119 TYR B CA 1
ATOM 4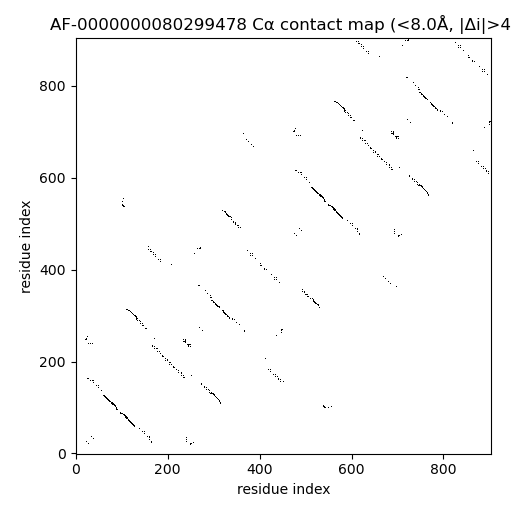415 C C . TYR B 1 119 ? 0.609 41.5 35.438 1 87.25 119 TYR B C 1
ATOM 4417 O O . TYR B 1 119 ? -0.025 42.5 35.812 1 87.25 119 TYR B O 1
ATOM 4425 N N . MET B 1 120 ? 0.385 40.906 34.344 1 87.19 120 MET B N 1
ATOM 4426 C CA . MET B 1 120 ? -0.905 41.094 33.688 1 87.19 120 MET B CA 1
ATOM 4427 C C . MET B 1 120 ? -1.59 39.719 33.5 1 87.19 120 MET B C 1
ATOM 4429 O O . MET B 1 120 ? -0.925 38.719 33.25 1 87.19 120 MET B O 1
ATOM 4433 N N . GLY B 1 121 ? -2.873 39.562 33.781 1 88 121 GLY B N 1
ATOM 4434 C CA . GLY B 1 121 ? -3.701 38.406 33.562 1 88 121 GLY B CA 1
ATOM 4435 C C . GLY B 1 121 ? -5.121 38.75 33.156 1 88 121 GLY B C 1
ATOM 4436 O O . GLY B 1 121 ? -5.641 39.781 33.5 1 88 121 GLY B O 1
ATOM 4437 N N . GLY B 1 122 ? -5.555 37.906 32.375 1 90.81 122 GLY B N 1
ATOM 4438 C CA . GLY B 1 122 ? -6.93 38.188 31.969 1 90.81 122 GLY B CA 1
ATOM 4439 C C . GLY B 1 122 ? -7.57 37.031 31.203 1 90.81 122 GLY B C 1
ATOM 4440 O O . GLY B 1 122 ? -6.906 36.031 30.891 1 90.81 122 GLY B O 1
ATOM 4441 N N . ILE B 1 123 ? -8.898 37.031 31.109 1 92.06 123 ILE B N 1
ATOM 4442 C CA . ILE B 1 123 ? -9.719 36.125 30.312 1 92.06 123 ILE B CA 1
ATOM 4443 C C . ILE B 1 123 ? -10.109 36.781 29 1 92.06 123 ILE B C 1
ATOM 4445 O O . ILE B 1 123 ? -10.414 38 28.953 1 92.06 123 ILE B O 1
ATOM 4449 N N . GLN B 1 124 ? -9.836 36 28 1 92.56 124 GLN B N 1
ATOM 4450 C CA . GLN B 1 124 ? -10.148 36.531 26.672 1 92.56 124 GLN B CA 1
ATOM 4451 C C . GLN B 1 124 ? -11.172 35.656 25.953 1 92.56 124 GLN B C 1
ATOM 4453 O O . GLN B 1 124 ? -11.133 34.438 26.078 1 92.56 124 GLN B O 1
ATOM 4458 N N . VAL B 1 125 ? -12.148 36.281 25.297 1 92.62 125 VAL B N 1
ATOM 4459 C CA . VAL B 1 125 ? -13.141 35.625 24.469 1 92.62 125 VAL B CA 1
ATOM 4460 C C . VAL B 1 125 ? -13.016 36.125 23.031 1 92.62 125 VAL B C 1
ATOM 4462 O O . VAL B 1 125 ? -12.961 37.312 22.781 1 92.62 125 VAL B O 1
ATOM 4465 N N . GLU B 1 126 ? -12.797 35.188 22.109 1 92.38 126 GLU B N 1
ATOM 4466 C CA . GLU B 1 126 ? -12.688 35.531 20.688 1 92.38 126 GLU B CA 1
ATOM 4467 C C . GLU B 1 126 ? -13.797 34.875 19.875 1 92.38 126 GLU B C 1
ATOM 4469 O O . GLU B 1 126 ? -14.008 33.656 19.984 1 92.38 126 GLU B O 1
ATOM 4474 N N . GLN B 1 127 ? -14.5 35.656 19.094 1 92.25 127 GLN B N 1
ATOM 4475 C CA . GLN B 1 127 ? -15.594 35.125 18.266 1 92.25 127 GLN B CA 1
ATOM 4476 C C . GLN B 1 127 ? -15.492 35.656 16.844 1 92.25 127 GLN B C 1
ATOM 4478 O O . GLN B 1 127 ? -15.586 36.844 16.609 1 92.25 127 GLN B O 1
ATOM 4483 N N . PRO B 1 128 ? -15.25 34.719 15.945 1 90.88 128 PRO B N 1
ATOM 4484 C CA . PRO B 1 128 ? -15.312 35.125 14.547 1 90.88 128 PRO B CA 1
ATOM 4485 C C . PRO B 1 128 ? -16.734 35.406 14.086 1 90.88 128 PRO B C 1
ATOM 4487 O O . PRO B 1 128 ? -17.641 34.594 14.297 1 90.88 128 PRO B O 1
ATOM 4490 N N . LEU B 1 129 ? -17.031 36.594 13.57 1 91.06 129 LEU B N 1
ATOM 4491 C CA . LEU B 1 129 ? -18.359 36.969 13.102 1 91.06 129 LEU B CA 1
ATOM 4492 C C . LEU B 1 129 ? -18.516 36.656 11.617 1 91.06 129 LEU B C 1
ATOM 4494 O O . LEU B 1 129 ? -19.516 36.062 11.195 1 91.06 129 LEU B O 1
ATOM 4498 N N . TYR B 1 130 ? -17.531 37.188 10.922 1 92.75 130 TYR B N 1
ATOM 4499 C CA . TYR B 1 130 ? -17.516 36.938 9.477 1 92.75 130 TYR B CA 1
ATOM 4500 C C . TYR B 1 130 ? -16.094 36.719 8.977 1 92.75 130 TYR B C 1
ATOM 4502 O O . TYR B 1 130 ? -15.258 37.625 9.055 1 92.75 130 TYR B O 1
ATOM 4510 N N . MET B 1 131 ? -15.859 35.531 8.469 1 93 131 MET B N 1
ATOM 4511 C CA . MET B 1 131 ? -14.523 35.188 7.98 1 93 131 MET B CA 1
ATOM 4512 C C . MET B 1 131 ? -14.547 34.938 6.48 1 93 131 MET B C 1
ATOM 4514 O O . MET B 1 131 ? -13.883 34 5.996 1 93 131 MET B O 1
ATOM 4518 N N . GLY B 1 132 ? -15.422 35.625 5.742 1 92.5 132 GLY B N 1
ATOM 4519 C CA . GLY B 1 132 ? -15.5 35.469 4.297 1 92.5 132 GLY B CA 1
ATOM 4520 C C . GLY B 1 132 ? -16.109 34.156 3.871 1 92.5 132 GLY B C 1
ATOM 4521 O O . GLY B 1 132 ? -15.906 33.688 2.742 1 92.5 132 GLY B O 1
ATOM 4522 N N . GLY B 1 133 ? -16.672 33.406 4.816 1 93.44 133 GLY B N 1
ATOM 4523 C CA . GLY B 1 133 ? -17.297 32.125 4.512 1 93.44 133 GLY B CA 1
ATOM 4524 C C . GLY B 1 133 ? -16.344 30.953 4.719 1 93.44 133 GLY B C 1
ATOM 4525 O O . GLY B 1 133 ? -16.703 29.812 4.406 1 93.44 133 GLY B O 1
ATOM 4526 N N . LYS B 1 134 ? -15.156 31.172 5.176 1 94.25 134 LYS B N 1
ATOM 4527 C CA . LYS B 1 134 ? -14.148 30.141 5.379 1 94.25 134 LYS B CA 1
ATOM 4528 C C . LYS B 1 134 ? -14.633 29.078 6.359 1 94.25 134 LYS B C 1
ATOM 4530 O O . LYS B 1 134 ? -14.523 27.875 6.09 1 94.25 134 LYS B O 1
ATOM 4535 N N . ILE B 1 135 ? -15.266 29.531 7.488 1 94 135 ILE B N 1
ATOM 4536 C CA . ILE B 1 135 ? -15.711 28.609 8.531 1 94 135 ILE B CA 1
ATOM 4537 C C . ILE B 1 135 ? -16.859 27.75 8.008 1 94 135 ILE B C 1
ATOM 4539 O O . ILE B 1 135 ? -16.875 26.531 8.211 1 94 135 ILE B O 1
ATOM 4543 N N . ARG B 1 136 ? -17.781 28.391 7.266 1 94.81 136 ARG B N 1
ATOM 4544 C CA . ARG B 1 136 ? -18.906 27.656 6.695 1 94.81 136 ARG B CA 1
ATOM 4545 C C . ARG B 1 136 ? -18.422 26.656 5.645 1 94.81 136 ARG B C 1
ATOM 4547 O O . ARG B 1 136 ? -18.859 25.5 5.633 1 94.81 136 ARG B O 1
ATOM 4554 N N . ALA B 1 137 ? -17.5 27.109 4.82 1 95.5 137 ALA B N 1
ATOM 4555 C CA . ALA B 1 137 ? -16.969 26.234 3.783 1 95.5 137 ALA B CA 1
ATOM 4556 C C . ALA B 1 137 ? -16.203 25.062 4.391 1 95.5 137 ALA B C 1
ATOM 4558 O O . ALA B 1 137 ? -16.359 23.922 3.965 1 95.5 137 ALA B O 1
ATOM 4559 N N . ALA B 1 138 ? -15.414 25.312 5.387 1 94.69 138 ALA B N 1
ATOM 4560 C CA . ALA B 1 138 ? -14.641 24.266 6.055 1 94.69 138 ALA B CA 1
ATOM 4561 C C . ALA B 1 138 ? -15.562 23.266 6.75 1 94.69 138 ALA B C 1
ATOM 4563 O O . ALA B 1 138 ? -15.32 22.047 6.707 1 94.69 138 ALA B O 1
ATOM 4564 N N . TYR B 1 139 ? -16.656 23.781 7.414 1 95.19 139 TYR B N 1
ATOM 4565 C CA . TYR B 1 139 ? -17.609 22.922 8.086 1 95.19 139 TYR B CA 1
ATOM 4566 C C . TYR B 1 139 ? -18.344 22.047 7.074 1 95.19 139 TYR B C 1
ATOM 4568 O O . TYR B 1 139 ? -18.484 20.828 7.266 1 95.19 139 TYR B O 1
ATOM 4576 N N . LYS B 1 140 ? -18.766 22.672 6.035 1 96.94 140 LYS B N 1
ATOM 4577 C CA . LYS B 1 140 ? -19.453 21.922 4.996 1 96.94 140 LYS B CA 1
ATOM 4578 C C . LYS B 1 140 ? -18.531 20.859 4.395 1 96.94 140 LYS B C 1
ATOM 4580 O O . LYS B 1 140 ? -18.969 19.734 4.117 1 96.94 140 LYS B O 1
ATOM 4585 N N . MET B 1 141 ? -17.25 21.156 4.133 1 96.44 141 MET B N 1
ATOM 4586 C CA . MET B 1 141 ? -16.281 20.203 3.641 1 96.44 141 MET B CA 1
ATOM 4587 C C . MET B 1 141 ? -16.125 19.031 4.605 1 96.44 141 MET B C 1
ATOM 4589 O O . MET B 1 141 ? -16.016 17.875 4.176 1 96.44 141 MET B O 1
ATOM 4593 N N . SER B 1 142 ? -16.109 19.328 5.91 1 96.12 142 SER B N 1
ATOM 4594 C CA . SER B 1 142 ? -15.984 18.266 6.906 1 96.12 142 SER B CA 1
ATOM 4595 C C . SER B 1 142 ? -17.203 17.359 6.91 1 96.12 142 SER B C 1
ATOM 4597 O O . SER B 1 142 ? -17.094 16.156 7.121 1 96.12 142 SER B O 1
ATOM 4599 N N . LEU B 1 143 ? -18.453 17.969 6.734 1 97.06 143 LEU B N 1
ATOM 4600 C CA . LEU B 1 143 ? -19.672 17.172 6.641 1 97.06 143 LEU B CA 1
ATOM 4601 C C . LEU B 1 143 ? -19.625 16.25 5.426 1 97.06 143 LEU B C 1
ATOM 4603 O O . LEU B 1 143 ? -19.984 15.078 5.516 1 97.06 143 LEU B O 1
ATOM 4607 N N . LEU B 1 144 ? -19.188 16.812 4.312 1 97.31 144 LEU B N 1
ATOM 4608 C CA . LEU B 1 144 ? -19.016 16 3.111 1 97.31 144 LEU B CA 1
ATOM 4609 C C . LEU B 1 144 ? -17.969 14.914 3.334 1 97.31 144 LEU B C 1
ATOM 4611 O O . LEU B 1 144 ? -18.125 13.789 2.846 1 97.31 144 LEU B O 1
ATOM 4615 N N . GLY B 1 145 ? -16.906 15.242 4.043 1 96.12 145 GLY B N 1
ATOM 4616 C CA . GLY B 1 145 ? -15.906 14.25 4.418 1 96.12 145 GLY B CA 1
ATOM 4617 C C . GLY B 1 145 ? -16.469 13.125 5.258 1 96.12 145 GLY B C 1
ATOM 4618 O O . GLY B 1 145 ? -16.125 11.961 5.059 1 96.12 145 GLY B O 1
ATOM 4619 N N . LYS B 1 146 ? -17.359 13.461 6.168 1 96.62 146 LYS B N 1
ATOM 4620 C CA . LYS B 1 146 ? -18.031 12.469 6.992 1 96.62 146 LYS B CA 1
ATOM 4621 C C . LYS B 1 146 ? -18.891 11.539 6.145 1 96.62 146 LYS B C 1
ATOM 4623 O O . LYS B 1 146 ? -18.844 10.32 6.297 1 96.62 146 LYS B O 1
ATOM 4628 N N . GLU B 1 147 ? -19.641 12.148 5.27 1 97.06 147 GLU B N 1
ATOM 4629 C CA . GLU B 1 147 ? -20.469 11.359 4.375 1 97.06 147 GLU B CA 1
ATOM 4630 C C . GLU B 1 147 ? -19.625 10.445 3.488 1 97.06 147 GLU B C 1
ATOM 4632 O O . GLU B 1 147 ? -19.969 9.289 3.264 1 97.06 147 GLU B O 1
ATOM 4637 N N . MET B 1 148 ? -18.547 10.938 2.998 1 96.44 148 MET B N 1
ATOM 4638 C CA . MET B 1 148 ? -17.625 10.156 2.182 1 96.44 148 MET B CA 1
ATOM 4639 C C . MET B 1 148 ? -17.062 8.977 2.973 1 96.44 148 MET B C 1
ATOM 4641 O O . MET B 1 148 ? -16.906 7.883 2.432 1 96.44 148 MET B O 1
ATOM 4645 N N . ALA B 1 149 ? -16.719 9.219 4.23 1 96.31 149 ALA B N 1
ATOM 4646 C CA . ALA B 1 149 ? -16.219 8.148 5.082 1 96.31 149 ALA B CA 1
ATOM 4647 C C . ALA B 1 149 ? -17.266 7.051 5.258 1 96.31 149 ALA B C 1
ATOM 4649 O O . ALA B 1 149 ? -16.938 5.863 5.262 1 96.31 149 ALA B O 1
ATOM 4650 N N . GLN B 1 150 ? -18.531 7.465 5.371 1 97.19 150 GLN B N 1
ATOM 4651 C CA . GLN B 1 150 ? -19.609 6.5 5.484 1 97.19 150 GLN B CA 1
ATOM 4652 C C . GLN B 1 150 ? -19.766 5.68 4.203 1 97.19 150 GLN B C 1
ATOM 4654 O O . GLN B 1 150 ? -19.922 4.461 4.254 1 97.19 150 GLN B O 1
ATOM 4659 N N . LEU B 1 151 ? -19.672 6.352 3.07 1 96.88 151 LEU B N 1
ATOM 4660 C CA . LEU B 1 151 ? -19.734 5.664 1.784 1 96.88 151 LEU B CA 1
ATOM 4661 C C . LEU B 1 151 ? -18.547 4.734 1.607 1 96.88 151 LEU B C 1
ATOM 4663 O O . LEU B 1 151 ? -18.688 3.635 1.062 1 96.88 151 LEU B O 1
ATOM 4667 N N . SER B 1 152 ? -17.391 5.164 2.037 1 96.69 152 SER B N 1
ATOM 4668 C CA . SER B 1 152 ? -16.188 4.324 1.985 1 96.69 152 SER B CA 1
ATOM 4669 C C . SER B 1 152 ? -16.344 3.088 2.865 1 96.69 152 SER B C 1
ATOM 4671 O O . SER B 1 152 ? -15.859 2.01 2.521 1 96.69 152 SER B O 1
ATOM 4673 N N . GLU B 1 153 ? -16.984 3.287 4.008 1 96.38 153 GLU B N 1
ATOM 4674 C CA . GLU B 1 153 ? -17.281 2.152 4.875 1 96.38 153 GLU B CA 1
ATOM 4675 C C . GLU B 1 153 ? -18.188 1.146 4.172 1 96.38 153 GLU B C 1
ATOM 4677 O O . GLU B 1 153 ? -17.953 -0.063 4.246 1 96.38 153 GLU B O 1
ATOM 4682 N N . THR B 1 154 ? -19.203 1.619 3.453 1 95.94 154 THR B N 1
ATOM 4683 C CA . THR B 1 154 ? -20.094 0.756 2.678 1 95.94 154 THR B CA 1
ATOM 4684 C C . THR B 1 154 ? -19.312 0.05 1.565 1 95.94 154 THR B C 1
ATOM 4686 O O . THR B 1 154 ? -19.547 -1.129 1.292 1 95.94 154 THR B O 1
ATOM 4689 N N . LEU B 1 155 ? -18.422 0.759 0.919 1 96.19 155 LEU B N 1
ATOM 4690 C CA . LEU B 1 155 ? -17.562 0.162 -0.1 1 96.19 155 LEU B CA 1
ATOM 4691 C C . LEU B 1 155 ? -16.703 -0.956 0.493 1 96.19 155 LEU B C 1
ATOM 4693 O O . LEU B 1 155 ? -16.594 -2.033 -0.096 1 96.19 155 LEU B O 1
ATOM 4697 N N . THR B 1 156 ? -16.141 -0.696 1.66 1 96.56 156 THR B N 1
ATOM 4698 C CA . THR B 1 156 ? -15.344 -1.711 2.34 1 96.56 156 THR B CA 1
ATOM 4699 C C . THR B 1 156 ? -16.188 -2.928 2.686 1 96.56 156 THR B C 1
ATOM 4701 O O . THR B 1 156 ? -15.742 -4.066 2.553 1 96.56 156 THR B O 1
ATOM 4704 N N . ALA B 1 157 ? -17.406 -2.662 3.096 1 96.12 157 ALA B N 1
ATOM 4705 C CA . ALA B 1 157 ? -18.328 -3.762 3.385 1 96.12 157 ALA B CA 1
ATOM 4706 C C . ALA B 1 157 ? -18.547 -4.629 2.15 1 96.12 157 ALA B C 1
ATOM 4708 O O . ALA B 1 157 ? -18.5 -5.859 2.23 1 96.12 157 ALA B O 1
ATOM 4709 N N . SER B 1 158 ? -18.797 -4.004 1.027 1 95.56 158 SER B N 1
ATOM 4710 C CA . SER B 1 158 ? -18.969 -4.73 -0.227 1 95.56 158 SER B CA 1
ATOM 4711 C C . SER B 1 158 ? -17.719 -5.527 -0.591 1 95.56 158 SER B C 1
ATOM 4713 O O . SER B 1 158 ? -17.828 -6.672 -1.035 1 95.56 158 SER B O 1
ATOM 4715 N N . GLU B 1 159 ? -16.594 -4.934 -0.413 1 96.19 159 GLU B N 1
ATOM 4716 C CA . GLU B 1 159 ? -15.336 -5.605 -0.738 1 96.19 159 GLU B CA 1
ATOM 4717 C C . GLU B 1 159 ? -15.094 -6.801 0.18 1 96.19 159 GLU B C 1
ATOM 4719 O O . GLU B 1 159 ? -14.656 -7.863 -0.272 1 96.19 159 GLU B O 1
ATOM 4724 N N . VAL B 1 160 ? -15.375 -6.594 1.471 1 96.94 160 VAL B N 1
ATOM 4725 C CA . VAL B 1 160 ? -15.188 -7.664 2.443 1 96.94 160 VAL B CA 1
ATOM 4726 C C . VAL B 1 160 ? -16.125 -8.82 2.117 1 96.94 160 VAL B C 1
ATOM 4728 O O . VAL B 1 160 ? -15.734 -9.992 2.199 1 96.94 160 VAL B O 1
ATOM 4731 N N . ILE B 1 161 ? -17.328 -8.523 1.706 1 96.75 161 ILE B N 1
ATOM 4732 C CA . ILE B 1 161 ? -18.297 -9.562 1.368 1 96.75 161 ILE B CA 1
ATOM 4733 C C . ILE B 1 161 ? -17.828 -10.32 0.127 1 96.75 161 ILE B C 1
ATOM 4735 O O . ILE B 1 161 ? -17.875 -11.555 0.089 1 96.75 161 ILE B O 1
ATOM 4739 N N . VAL B 1 162 ? -17.344 -9.625 -0.89 1 96.81 162 VAL B N 1
ATOM 4740 C CA . VAL B 1 162 ? -16.828 -10.273 -2.098 1 96.81 162 VAL B CA 1
ATOM 4741 C C . VAL B 1 162 ? -15.664 -11.195 -1.74 1 96.81 162 VAL B C 1
ATOM 4743 O O . VAL B 1 162 ? -15.633 -12.352 -2.16 1 96.81 162 VAL B O 1
ATOM 4746 N N . LYS B 1 163 ? -14.742 -10.703 -0.969 1 97 163 LYS B N 1
ATOM 4747 C CA . LYS B 1 163 ? -13.578 -11.492 -0.579 1 97 163 LYS B CA 1
ATOM 4748 C C . LYS B 1 163 ? -13.992 -12.711 0.249 1 97 163 LYS B C 1
ATOM 4750 O O . LYS B 1 163 ? -13.445 -13.797 0.078 1 97 163 LYS B O 1
ATOM 4755 N N . THR B 1 164 ? -14.953 -12.484 1.115 1 97.31 164 THR B N 1
ATOM 4756 C CA . THR B 1 164 ? -15.438 -13.578 1.954 1 97.31 164 THR B CA 1
ATOM 4757 C C . THR B 1 164 ? -16.109 -14.648 1.106 1 97.31 164 THR B C 1
ATOM 4759 O O . THR B 1 164 ? -15.836 -15.844 1.271 1 97.31 164 THR B O 1
ATOM 4762 N N . GLU B 1 165 ? -16.969 -14.25 0.177 1 96.56 165 GLU B N 1
ATOM 4763 C CA . GLU B 1 165 ? -17.656 -15.219 -0.682 1 96.56 165 GLU B CA 1
ATOM 4764 C C . GLU B 1 165 ? -16.656 -15.945 -1.587 1 96.56 165 GLU B C 1
ATOM 4766 O O . GLU B 1 165 ? -16.812 -17.141 -1.846 1 96.56 165 GLU B O 1
ATOM 4771 N N . GLN B 1 166 ? -15.688 -15.18 -2.043 1 97 166 GLN B N 1
ATOM 4772 C CA . GLN B 1 166 ? -14.633 -15.805 -2.826 1 97 166 GLN B CA 1
ATOM 4773 C C . GLN B 1 166 ? -13.875 -16.844 -1.997 1 97 166 GLN B C 1
ATOM 4775 O O . GLN B 1 166 ? -13.594 -17.938 -2.475 1 97 166 GLN B O 1
ATOM 4780 N N . ALA B 1 167 ? -13.531 -16.438 -0.788 1 97.5 167 ALA B N 1
ATOM 4781 C CA . ALA B 1 167 ? -12.828 -17.359 0.098 1 97.5 167 ALA B CA 1
ATOM 4782 C C . ALA B 1 167 ? -13.688 -18.578 0.401 1 97.5 167 ALA B C 1
ATOM 4784 O O . ALA B 1 167 ? -13.18 -19.703 0.44 1 97.5 167 ALA B O 1
ATOM 4785 N N . TYR B 1 168 ? -15.008 -18.438 0.645 1 96.94 168 TYR B N 1
ATOM 4786 C CA . TYR B 1 168 ? -15.938 -19.531 0.888 1 96.94 168 TYR B CA 1
ATOM 4787 C C . TYR B 1 168 ? -15.969 -20.484 -0.297 1 96.94 168 TYR B C 1
ATOM 4789 O O . TYR B 1 168 ? -15.844 -21.703 -0.126 1 96.94 168 TYR B O 1
ATOM 4797 N N . ALA B 1 169 ? -16.109 -19.891 -1.489 1 96.88 169 ALA B N 1
ATOM 4798 C CA . ALA B 1 169 ? -16.141 -20.703 -2.707 1 96.88 169 ALA B CA 1
ATOM 4799 C C . ALA B 1 169 ? -14.812 -21.422 -2.91 1 96.88 169 ALA B C 1
ATOM 4801 O O . ALA B 1 169 ? -14.773 -22.547 -3.434 1 96.88 169 ALA B O 1
ATOM 4802 N N . GLN B 1 170 ? -13.727 -20.766 -2.527 1 97.38 170 GLN B N 1
ATOM 4803 C CA . GLN B 1 170 ? -12.406 -21.375 -2.672 1 97.38 170 GLN B CA 1
ATOM 4804 C C . GLN B 1 170 ? -12.266 -22.609 -1.783 1 97.38 170 GLN B C 1
ATOM 4806 O O . GLN B 1 170 ? -11.602 -23.578 -2.156 1 97.38 170 GLN B O 1
ATOM 4811 N N . VAL B 1 171 ? -12.859 -22.578 -0.616 1 97.25 171 VAL B N 1
ATOM 4812 C CA . VAL B 1 171 ? -12.836 -23.734 0.264 1 97.25 171 VAL B CA 1
ATOM 4813 C C . VAL B 1 171 ? -13.602 -24.891 -0.385 1 97.25 171 VAL B C 1
ATOM 4815 O O . VAL B 1 171 ? -13.133 -26.031 -0.389 1 97.25 171 VAL B O 1
ATOM 4818 N N . ILE B 1 172 ? -14.734 -24.594 -0.969 1 97 172 ILE B N 1
ATOM 4819 C CA . ILE B 1 172 ? -15.539 -25.625 -1.636 1 97 172 ILE B CA 1
ATOM 4820 C C . ILE B 1 172 ? -14.766 -26.203 -2.816 1 97 172 ILE B C 1
ATOM 4822 O O . ILE B 1 172 ? -14.727 -27.422 -3.006 1 97 172 ILE B O 1
ATOM 4826 N N . LYS B 1 173 ? -14.125 -25.281 -3.576 1 97.56 173 LYS B N 1
ATOM 4827 C CA . LYS B 1 173 ? -13.312 -25.734 -4.703 1 97.56 173 LYS B CA 1
ATOM 4828 C C . LYS B 1 173 ? -12.203 -26.672 -4.234 1 97.56 173 LYS B C 1
ATOM 4830 O O . LYS B 1 173 ? -11.992 -27.75 -4.816 1 97.56 173 LYS B O 1
ATOM 4835 N N . ALA B 1 174 ? -11.508 -26.25 -3.207 1 97.19 174 ALA B N 1
ATOM 4836 C CA . ALA B 1 174 ? -10.391 -27.047 -2.697 1 97.19 174 ALA B CA 1
ATOM 4837 C C . ALA B 1 174 ? -10.875 -28.406 -2.197 1 97.19 174 ALA B C 1
ATOM 4839 O O . ALA B 1 174 ? -10.211 -29.422 -2.412 1 97.19 174 ALA B O 1
ATOM 4840 N N . LYS B 1 175 ? -11.992 -28.469 -1.588 1 96.31 175 LYS B N 1
ATOM 4841 C CA . LYS B 1 175 ? -12.578 -29.719 -1.104 1 96.31 175 LYS B CA 1
ATOM 4842 C C . LYS B 1 175 ? -12.914 -30.641 -2.262 1 96.31 175 LYS B C 1
ATOM 4844 O O . LYS B 1 175 ? -12.609 -31.844 -2.213 1 96.31 175 LYS B O 1
ATOM 4849 N N . GLU B 1 176 ? -13.555 -30.078 -3.271 1 96.62 176 GLU B N 1
ATOM 4850 C CA . GLU B 1 176 ? -13.922 -30.875 -4.441 1 96.62 176 GLU B CA 1
ATOM 4851 C C . GLU B 1 176 ? -12.672 -31.359 -5.18 1 96.62 176 GLU B C 1
ATOM 4853 O O . GLU B 1 176 ? -12.633 -32.5 -5.648 1 96.62 176 GLU B O 1
ATOM 4858 N N . MET B 1 177 ? -11.688 -30.516 -5.27 1 97.5 177 MET B N 1
ATOM 4859 C CA . MET B 1 177 ? -10.438 -30.906 -5.93 1 97.5 177 MET B CA 1
ATOM 4860 C C . MET B 1 177 ? -9.758 -32.031 -5.172 1 97.5 177 MET B C 1
ATOM 4862 O O . MET B 1 177 ? -9.164 -32.938 -5.781 1 97.5 177 MET B O 1
ATOM 4866 N N . LYS B 1 178 ? -9.766 -31.984 -3.875 1 96.94 178 LYS B N 1
ATOM 4867 C CA . LYS B 1 178 ? -9.203 -33.062 -3.072 1 96.94 178 LYS B CA 1
ATOM 4868 C C . LYS B 1 178 ? -9.961 -34.375 -3.311 1 96.94 178 LYS B C 1
ATOM 4870 O O . LYS B 1 178 ? -9.352 -35.438 -3.445 1 96.94 178 LYS B O 1
ATOM 4875 N N . LYS B 1 179 ? -11.297 -34.25 -3.416 1 96.38 179 LYS B N 1
ATOM 4876 C CA . LYS B 1 179 ? -12.117 -35.438 -3.707 1 96.38 179 LYS B CA 1
ATOM 4877 C C . LYS B 1 179 ? -11.734 -36.062 -5.043 1 96.38 179 LYS B C 1
ATOM 4879 O O . LYS B 1 179 ? -11.609 -37.281 -5.148 1 96.38 179 LYS B O 1
ATOM 4884 N N . VAL B 1 180 ? -11.539 -35.188 -6.035 1 96.19 180 VAL B N 1
ATOM 4885 C CA . VAL B 1 180 ? -11.141 -35.656 -7.359 1 96.19 180 VAL B CA 1
ATOM 4886 C C . VAL B 1 180 ? -9.781 -36.344 -7.277 1 96.19 180 VAL B C 1
ATOM 4888 O O . VAL B 1 180 ? -9.594 -37.406 -7.836 1 96.19 180 VAL B O 1
ATOM 4891 N N . ALA B 1 181 ? -8.859 -35.719 -6.586 1 96.62 181 ALA B N 1
ATOM 4892 C CA . ALA B 1 181 ? -7.512 -36.281 -6.445 1 96.62 181 ALA B CA 1
ATOM 4893 C C . ALA B 1 181 ? -7.551 -37.625 -5.723 1 96.62 181 ALA B C 1
ATOM 4895 O O . ALA B 1 181 ? -6.875 -38.562 -6.129 1 96.62 181 ALA B O 1
ATOM 4896 N N . ASP B 1 182 ? -8.352 -37.719 -4.73 1 96.44 182 ASP B N 1
ATOM 4897 C CA . ASP B 1 182 ? -8.484 -38.969 -3.967 1 96.44 182 ASP B CA 1
ATOM 4898 C C . ASP B 1 182 ? -9.094 -40.094 -4.816 1 96.44 182 ASP B C 1
ATOM 4900 O O . ASP B 1 182 ? -8.625 -41.219 -4.797 1 96.44 182 ASP B O 1
ATOM 4904 N N . LYS B 1 183 ? -10.102 -39.75 -5.566 1 95.5 183 LYS B N 1
ATOM 4905 C CA . LYS B 1 183 ? -10.75 -40.719 -6.434 1 95.5 183 LYS B CA 1
ATOM 4906 C C . LYS B 1 183 ? -9.789 -41.25 -7.5 1 95.5 183 LYS B C 1
ATOM 4908 O O . LYS B 1 183 ? -9.734 -42.438 -7.77 1 95.5 183 LYS B O 1
ATOM 4913 N N . TYR B 1 184 ? -9.039 -40.344 -8.078 1 95.75 184 TYR B N 1
ATOM 4914 C CA . TYR B 1 184 ? -8.078 -40.75 -9.109 1 95.75 184 TYR B CA 1
ATOM 4915 C C . TYR B 1 184 ? -6.984 -41.625 -8.539 1 95.75 184 TYR B C 1
ATOM 4917 O O . TYR B 1 184 ? -6.602 -42.625 -9.148 1 95.75 184 TYR B O 1
ATOM 4925 N N . SER B 1 185 ? -6.512 -41.25 -7.371 1 95.69 185 SER B N 1
ATOM 4926 C CA . SER B 1 185 ? -5.488 -42.062 -6.711 1 95.69 185 SER B CA 1
ATOM 4927 C C . SER B 1 185 ? -6 -43.469 -6.398 1 95.69 185 SER B C 1
ATOM 4929 O O . SER B 1 185 ? -5.27 -44.438 -6.547 1 95.69 185 SER B O 1
ATOM 4931 N N . ALA B 1 186 ? -7.219 -43.562 -6.004 1 95.06 186 ALA B N 1
ATOM 4932 C CA . ALA B 1 186 ? -7.824 -44.875 -5.699 1 95.06 186 ALA B CA 1
ATOM 4933 C C . ALA B 1 186 ? -7.898 -45.75 -6.949 1 95.06 186 ALA B C 1
ATOM 4935 O O . ALA B 1 186 ? -7.586 -46.938 -6.895 1 95.06 186 ALA B O 1
ATOM 4936 N N . VAL B 1 187 ? -8.266 -45.125 -8.039 1 93.56 187 VAL B N 1
ATOM 4937 C CA . VAL B 1 187 ? -8.367 -45.844 -9.305 1 93.56 187 VAL B CA 1
ATOM 4938 C C . VAL B 1 187 ? -6.984 -46.312 -9.734 1 93.56 187 VAL B C 1
ATOM 4940 O O . VAL B 1 187 ? -6.828 -47.469 -10.156 1 93.56 187 VAL B O 1
ATOM 4943 N N . LEU B 1 188 ? -6.004 -45.5 -9.578 1 94.5 188 LEU B N 1
ATOM 4944 C CA . LEU B 1 188 ? -4.641 -45.844 -9.961 1 94.5 188 LEU B CA 1
ATOM 4945 C C . LEU B 1 188 ? -4.078 -46.938 -9.055 1 94.5 188 LEU B C 1
ATOM 4947 O O . LEU B 1 188 ? -3.342 -47.812 -9.508 1 94.5 188 LEU B O 1
ATOM 4951 N N . THR B 1 189 ? -4.383 -46.875 -7.785 1 94.56 189 THR B N 1
ATOM 4952 C CA . THR B 1 189 ? -3.92 -47.875 -6.828 1 94.56 189 THR B CA 1
ATOM 4953 C C . THR B 1 189 ? -4.488 -49.25 -7.168 1 94.56 189 THR B C 1
ATOM 4955 O O . THR B 1 189 ? -3.771 -50.25 -7.125 1 94.56 189 THR B O 1
ATOM 4958 N N . GLU B 1 190 ? -5.723 -49.312 -7.547 1 93.56 190 GLU B N 1
ATOM 4959 C CA . GLU B 1 190 ? -6.348 -50.562 -7.973 1 93.56 190 GLU B CA 1
ATOM 4960 C C . GLU B 1 190 ? -5.707 -51.094 -9.25 1 93.56 190 GLU B C 1
ATOM 4962 O O . GLU B 1 190 ? -5.449 -52.281 -9.375 1 93.56 190 GLU B O 1
ATOM 4967 N N . LEU B 1 191 ? -5.445 -50.188 -10.133 1 92.88 191 LEU B N 1
ATOM 4968 C CA . LEU B 1 191 ? -4.801 -50.562 -11.383 1 92.88 191 LEU B CA 1
ATOM 4969 C C . LEU B 1 191 ? -3.398 -51.094 -11.125 1 92.88 191 LEU B C 1
ATOM 4971 O O . LEU B 1 191 ? -2.988 -52.094 -11.75 1 92.88 191 LEU B O 1
ATOM 4975 N N . MET B 1 192 ? -2.674 -50.469 -10.234 1 93.44 192 MET B N 1
ATOM 4976 C CA . MET B 1 192 ? -1.327 -50.906 -9.883 1 93.44 192 MET B CA 1
ATOM 4977 C C . MET B 1 192 ? -1.344 -52.344 -9.344 1 93.44 192 MET B C 1
ATOM 4979 O O . MET B 1 192 ? -0.531 -53.156 -9.75 1 93.44 192 MET B O 1
ATOM 4983 N N . LYS B 1 193 ? -2.301 -52.656 -8.516 1 94 193 LYS B N 1
ATOM 4984 C CA . LYS B 1 193 ? -2.43 -53.969 -7.949 1 94 193 LYS B CA 1
ATOM 4985 C C . LYS B 1 193 ? -2.678 -55.031 -9.039 1 94 193 LYS B C 1
ATOM 4987 O O . LYS B 1 193 ? -2.061 -56.094 -9.047 1 94 193 LYS B O 1
ATOM 4992 N N . ASN B 1 194 ? -3.514 -54.656 -10 1 92.44 194 ASN B N 1
ATOM 4993 C CA . ASN B 1 194 ? -3.859 -55.562 -11.094 1 92.44 194 ASN B CA 1
ATOM 4994 C C . ASN B 1 194 ? -2.674 -55.781 -12.031 1 92.44 194 ASN B C 1
ATOM 4996 O O . ASN B 1 1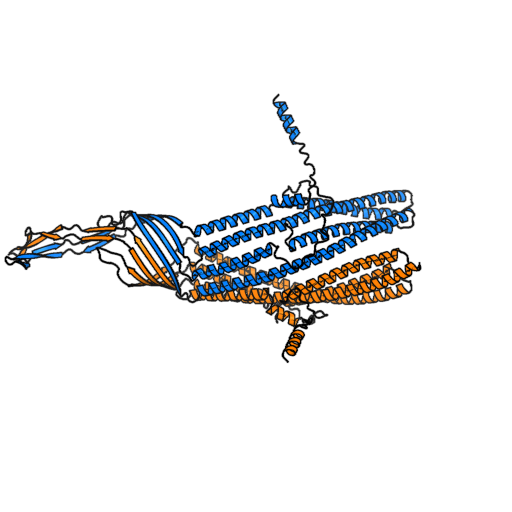94 ? -2.375 -56.938 -12.391 1 92.44 194 ASN B O 1
ATOM 5000 N N . VAL B 1 195 ? -2.025 -54.688 -12.352 1 91.94 195 VAL B N 1
ATOM 5001 C CA . VAL B 1 195 ? -0.918 -54.781 -13.297 1 91.94 195 VAL B CA 1
ATOM 5002 C C . VAL B 1 195 ? 0.266 -55.469 -12.641 1 91.94 195 VAL B C 1
ATOM 5004 O O . VAL B 1 195 ? 0.966 -56.25 -13.289 1 91.94 195 VAL B O 1
ATOM 5007 N N . GLU B 1 196 ? 0.531 -55.25 -11.406 1 92.12 196 GLU B N 1
ATOM 5008 C CA . GLU B 1 196 ? 1.596 -55.906 -10.68 1 92.12 196 GLU B CA 1
ATOM 5009 C C . GLU B 1 196 ? 1.342 -57.406 -10.602 1 92.12 196 GLU B C 1
ATOM 5011 O O . GLU B 1 196 ? 2.266 -58.219 -10.773 1 92.12 196 GLU B O 1
ATOM 5016 N N . SER B 1 197 ? 0.079 -57.812 -10.336 1 92.62 197 SER B N 1
ATOM 5017 C CA . SER B 1 197 ? -0.296 -59.219 -10.289 1 92.62 197 SER B CA 1
ATOM 5018 C C . SER B 1 197 ? -0.134 -59.875 -11.656 1 92.62 197 SER B C 1
ATOM 5020 O O . SER B 1 197 ? 0.372 -61 -11.75 1 92.62 197 SER B O 1
ATOM 5022 N N . ALA B 1 198 ? -0.498 -59.188 -12.719 1 91.38 198 ALA B N 1
ATOM 5023 C CA . ALA B 1 198 ? -0.371 -59.719 -14.078 1 91.38 198 ALA B CA 1
ATOM 5024 C C . ALA B 1 198 ? 1.095 -59.844 -14.477 1 91.38 198 ALA B C 1
ATOM 5026 O O . ALA B 1 198 ? 1.46 -60.781 -15.195 1 91.38 198 ALA B O 1
ATOM 5027 N N . HIS B 1 199 ? 1.903 -58.938 -14.031 1 89.81 199 HIS B N 1
ATOM 5028 C CA . HIS B 1 199 ? 3.334 -59.031 -14.305 1 89.81 199 HIS B CA 1
ATOM 5029 C C . HIS B 1 199 ? 3.971 -60.219 -13.578 1 89.81 199 HIS B C 1
ATOM 5031 O O . HIS B 1 199 ? 4.797 -60.906 -14.148 1 89.81 199 HIS B O 1
ATOM 5037 N N . LYS B 1 200 ? 3.621 -60.438 -12.383 1 91.44 200 LYS B N 1
ATOM 5038 C CA . LYS B 1 200 ? 4.141 -61.562 -11.602 1 91.44 200 LYS B CA 1
ATOM 5039 C C . LYS B 1 200 ? 3.803 -62.906 -12.258 1 91.44 200 LYS B C 1
ATOM 5041 O O . LYS B 1 200 ? 4.582 -63.844 -12.172 1 91.44 200 LYS B O 1
ATOM 5046 N N . HIS B 1 201 ? 2.725 -62.938 -13.008 1 92.19 201 HIS B N 1
ATOM 5047 C CA . HIS B 1 201 ? 2.291 -64.188 -13.688 1 92.19 201 HIS B CA 1
ATOM 5048 C C . HIS B 1 201 ? 2.754 -64.188 -15.141 1 92.19 201 HIS B C 1
ATOM 5050 O O . HIS B 1 201 ? 2.326 -65.062 -15.922 1 92.19 201 HIS B O 1
ATOM 5056 N N . GLY B 1 202 ? 3.559 -63.156 -15.594 1 87.75 202 GLY B N 1
ATOM 5057 C CA . GLY B 1 202 ? 4.199 -63.125 -16.891 1 87.75 202 GLY B CA 1
ATOM 5058 C C . GLY B 1 202 ? 3.283 -62.625 -18 1 87.75 202 GLY B C 1
ATOM 5059 O O . GLY B 1 202 ? 3.586 -62.781 -19.188 1 87.75 202 GLY B O 1
ATOM 5060 N N . LEU B 1 203 ? 2.193 -62.031 -17.641 1 86.31 203 LEU B N 1
ATOM 5061 C CA . LEU B 1 203 ? 1.191 -61.625 -18.625 1 86.31 203 LEU B CA 1
ATOM 5062 C C . LEU B 1 203 ? 1.433 -60.188 -19.094 1 86.31 203 LEU B C 1
ATOM 5064 O O . LEU B 1 203 ? 0.944 -59.781 -20.141 1 86.31 203 LEU B O 1
ATOM 5068 N N . LYS B 1 204 ? 2.076 -59.375 -18.25 1 86.31 204 LYS B N 1
ATOM 5069 C CA . LYS B 1 204 ? 2.348 -58 -18.578 1 86.31 204 LYS B CA 1
ATOM 5070 C C . LYS B 1 204 ? 3.828 -57.656 -18.422 1 86.31 204 LYS B C 1
ATOM 5072 O O . LYS B 1 204 ? 4.496 -58.219 -17.531 1 86.31 204 LYS B O 1
ATOM 5077 N N . PRO B 1 205 ? 4.312 -56.844 -19.25 1 84.94 205 PRO B N 1
ATOM 5078 C CA . PRO B 1 205 ? 5.723 -56.469 -19.141 1 84.94 205 PRO B CA 1
ATOM 5079 C C . PRO B 1 205 ? 5.996 -55.531 -17.969 1 84.94 205 PRO B C 1
ATOM 5081 O O . PRO B 1 205 ? 5.066 -54.906 -17.438 1 84.94 205 PRO B O 1
ATOM 5084 N N . GLN B 1 206 ? 7.301 -55.469 -17.562 1 82.88 206 GLN B N 1
ATOM 5085 C CA . GLN B 1 206 ? 7.738 -54.625 -16.469 1 82.88 206 GLN B CA 1
ATOM 5086 C C . GLN B 1 206 ? 7.496 -53.156 -16.797 1 82.88 206 GLN B C 1
ATOM 5088 O O . GLN B 1 206 ? 7.227 -52.344 -15.898 1 82.88 206 GLN B O 1
ATOM 5093 N N . ASN B 1 207 ? 7.473 -52.75 -18 1 79.25 207 ASN B N 1
ATOM 5094 C CA . ASN B 1 207 ? 7.246 -51.375 -18.438 1 79.25 207 ASN B CA 1
ATOM 5095 C C . ASN B 1 207 ? 5.848 -50.906 -18.062 1 79.25 207 ASN B C 1
ATOM 5097 O O . ASN B 1 207 ? 5.656 -49.719 -17.766 1 79.25 207 ASN B O 1
ATOM 5101 N N . ASP B 1 208 ? 4.938 -51.812 -18.062 1 85.19 208 ASP B N 1
ATOM 5102 C CA . ASP B 1 208 ? 3.572 -51.438 -17.688 1 85.19 208 ASP B CA 1
ATOM 5103 C C . ASP B 1 208 ? 3.482 -51.094 -16.203 1 85.19 208 ASP B C 1
ATOM 5105 O O . ASP B 1 208 ? 2.809 -50.125 -15.844 1 85.19 208 ASP B O 1
ATOM 5109 N N . VAL B 1 209 ? 4.23 -51.812 -15.422 1 86.94 209 VAL B N 1
ATOM 5110 C CA . VAL B 1 209 ? 4.262 -51.531 -13.992 1 86.94 209 VAL B CA 1
ATOM 5111 C C . VAL B 1 209 ? 4.879 -50.156 -13.75 1 86.94 209 VAL B C 1
ATOM 5113 O O . VAL B 1 209 ? 4.359 -49.375 -12.969 1 86.94 209 VAL B O 1
ATOM 5116 N N . LEU B 1 210 ? 5.887 -49.812 -14.484 1 81.81 210 LEU B N 1
ATOM 5117 C CA . LEU B 1 210 ? 6.582 -48.562 -14.328 1 81.81 210 LEU B CA 1
ATOM 5118 C C . LEU B 1 210 ? 5.691 -47.406 -14.766 1 81.81 210 LEU B C 1
ATOM 5120 O O . LEU B 1 210 ? 5.711 -46.312 -14.148 1 81.81 210 LEU B O 1
ATOM 5124 N N . LYS B 1 211 ? 4.91 -47.531 -15.828 1 84.25 211 LYS B N 1
ATOM 5125 C CA . LYS B 1 211 ? 4.004 -46.5 -16.312 1 84.25 211 LYS B CA 1
ATOM 5126 C C . LYS B 1 211 ? 2.959 -46.156 -15.25 1 84.25 211 LYS B C 1
ATOM 5128 O O . LYS B 1 211 ? 2.689 -44.969 -15.008 1 84.25 211 LYS B O 1
ATOM 5133 N N . VAL B 1 212 ? 2.449 -47.156 -14.633 1 89.19 212 VAL B N 1
ATOM 5134 C CA . VAL B 1 212 ? 1.436 -46.906 -13.609 1 89.19 212 VAL B CA 1
ATOM 5135 C C . VAL B 1 212 ? 2.076 -46.25 -12.391 1 89.19 212 VAL B C 1
ATOM 5137 O O . VAL B 1 212 ? 1.479 -45.375 -11.758 1 89.19 212 VAL B O 1
ATOM 5140 N N . GLN B 1 213 ? 3.32 -46.719 -12.102 1 86.62 213 GLN B N 1
ATOM 5141 C CA . GLN B 1 213 ? 4.035 -46.156 -10.953 1 86.62 213 GLN B CA 1
ATOM 5142 C C . GLN B 1 213 ? 4.277 -44.656 -11.133 1 86.62 213 GLN B C 1
ATOM 5144 O O . GLN B 1 213 ? 4.168 -43.875 -10.172 1 86.62 213 GLN B O 1
ATOM 5149 N N . VAL B 1 214 ? 4.543 -44.188 -12.266 1 84.19 214 VAL B N 1
ATOM 5150 C CA . VAL B 1 214 ? 4.75 -42.781 -12.562 1 84.19 214 VAL B CA 1
ATOM 5151 C C . VAL B 1 214 ? 3.461 -42 -12.312 1 84.19 214 VAL B C 1
ATOM 5153 O O . VAL B 1 214 ? 3.48 -40.938 -11.688 1 84.19 214 VAL B O 1
ATOM 5156 N N . LYS B 1 215 ? 2.395 -42.531 -12.828 1 90.06 215 LYS B N 1
ATOM 5157 C CA . LYS B 1 215 ? 1.104 -41.875 -12.641 1 90.06 215 LYS B CA 1
ATOM 5158 C C . LYS B 1 215 ? 0.718 -41.844 -11.172 1 90.06 215 LYS B C 1
ATOM 5160 O O . LYS B 1 215 ? 0.113 -40.844 -10.711 1 90.06 215 LYS B O 1
ATOM 5165 N N . LEU B 1 216 ? 1.102 -42.844 -10.469 1 90.38 216 LEU B N 1
ATOM 5166 C CA . LEU B 1 216 ? 0.823 -42.875 -9.031 1 90.38 216 LEU B CA 1
ATOM 5167 C C . LEU B 1 216 ? 1.631 -41.812 -8.305 1 90.38 216 LEU B C 1
ATOM 5169 O O . LEU B 1 216 ? 1.118 -41.156 -7.395 1 90.38 216 LEU B O 1
ATOM 5173 N N . ASN B 1 217 ? 2.852 -41.625 -8.68 1 87.06 217 ASN B N 1
ATOM 5174 C CA . ASN B 1 217 ? 3.674 -40.562 -8.102 1 87.06 217 ASN B CA 1
ATOM 5175 C C . ASN B 1 217 ? 3.074 -39.188 -8.359 1 87.06 217 ASN B C 1
ATOM 5177 O O . ASN B 1 217 ? 3.049 -38.344 -7.465 1 87.06 217 ASN B O 1
ATOM 5181 N N . GLU B 1 218 ? 2.637 -38.969 -9.547 1 90.12 218 GLU B N 1
ATOM 5182 C CA . GLU B 1 218 ? 1.987 -37.719 -9.898 1 90.12 218 GLU B CA 1
ATOM 5183 C C . GLU B 1 218 ? 0.726 -37.469 -9.07 1 90.12 218 GLU B C 1
ATOM 5185 O O . GLU B 1 218 ? 0.433 -36.344 -8.672 1 90.12 218 GLU B O 1
ATOM 5190 N N . SER B 1 219 ? 0.023 -38.562 -8.914 1 94.06 219 SER B N 1
ATOM 5191 C CA . SER B 1 219 ? -1.201 -38.469 -8.125 1 94.06 219 SER B CA 1
ATOM 5192 C C . SER B 1 219 ? -0.899 -38.125 -6.68 1 94.06 219 SER B C 1
ATOM 5194 O O . SER B 1 219 ? -1.66 -37.375 -6.043 1 94.06 219 SER B O 1
ATOM 5196 N N . GLU B 1 220 ? 0.174 -38.625 -6.145 1 91.69 220 GLU B N 1
ATOM 5197 C CA . GLU B 1 220 ? 0.583 -38.281 -4.785 1 91.69 220 GLU B CA 1
ATOM 5198 C C . GLU B 1 220 ? 0.866 -36.812 -4.648 1 91.69 220 GLU B C 1
ATOM 5200 O O . GLU B 1 220 ? 0.485 -36.188 -3.652 1 91.69 220 GLU B O 1
ATOM 5205 N N . LEU B 1 221 ? 1.539 -36.281 -5.578 1 91.56 221 LEU B N 1
ATOM 5206 C CA . LEU B 1 221 ? 1.801 -34.844 -5.598 1 91.56 221 LEU B CA 1
ATOM 5207 C C . LEU B 1 221 ? 0.497 -34.062 -5.641 1 91.56 221 LEU B C 1
ATOM 5209 O O . LEU B 1 221 ? 0.344 -33.062 -4.922 1 91.56 221 LEU B O 1
ATOM 5213 N N . ASN B 1 222 ? -0.402 -34.469 -6.48 1 94.81 222 ASN B N 1
ATOM 5214 C CA . ASN B 1 222 ? -1.677 -33.781 -6.625 1 94.81 222 ASN B CA 1
ATOM 5215 C C . ASN B 1 222 ? -2.486 -33.812 -5.332 1 94.81 222 ASN B C 1
ATOM 5217 O O . ASN B 1 222 ? -3.154 -32.844 -4.988 1 94.81 222 ASN B O 1
ATOM 5221 N N . ILE B 1 223 ? -2.434 -34.906 -4.652 1 95.5 223 ILE B N 1
ATOM 5222 C CA . ILE B 1 223 ? -3.125 -35.031 -3.371 1 95.5 223 ILE B CA 1
ATOM 5223 C C . ILE B 1 223 ? -2.506 -34.062 -2.365 1 95.5 223 ILE B C 1
ATOM 5225 O O . ILE B 1 223 ? -3.225 -33.375 -1.643 1 95.5 223 ILE B O 1
ATOM 5229 N N . ARG B 1 224 ? -1.182 -34 -2.316 1 93.94 224 ARG B N 1
ATOM 5230 C CA . ARG B 1 224 ? -0.484 -33.094 -1.422 1 93.94 224 ARG B CA 1
ATOM 5231 C C . ARG B 1 224 ? -0.861 -31.641 -1.72 1 93.94 224 ARG B C 1
ATOM 5233 O O . ARG B 1 224 ? -1.131 -30.859 -0.802 1 93.94 224 ARG B O 1
ATOM 5240 N N . LYS B 1 225 ? -0.882 -31.266 -2.996 1 96.06 225 LYS B N 1
ATOM 5241 C CA . LYS B 1 225 ? -1.268 -29.922 -3.42 1 96.06 225 LYS B CA 1
ATOM 5242 C C . LYS B 1 225 ? -2.701 -29.609 -3.006 1 96.06 225 LYS B C 1
ATOM 5244 O O . LYS B 1 225 ? -2.986 -28.516 -2.533 1 96.06 225 LYS B O 1
ATOM 5249 N N . ALA B 1 226 ? -3.566 -30.562 -3.213 1 96.69 226 ALA B N 1
ATOM 5250 C CA . ALA B 1 226 ? -4.973 -30.375 -2.863 1 96.69 226 ALA B CA 1
ATOM 5251 C C . ALA B 1 226 ? -5.145 -30.203 -1.356 1 96.69 226 ALA B C 1
ATOM 5253 O O . ALA B 1 226 ? -5.926 -29.359 -0.907 1 96.69 226 ALA B O 1
ATOM 5254 N N . ASP B 1 227 ? -4.391 -31 -0.594 1 95.5 227 ASP B N 1
ATOM 5255 C CA . ASP B 1 227 ? -4.445 -30.891 0.862 1 95.5 227 ASP B CA 1
ATOM 5256 C C . ASP B 1 227 ? -3.961 -29.531 1.338 1 95.5 227 ASP B C 1
ATOM 5258 O O . ASP B 1 227 ? -4.605 -28.891 2.176 1 95.5 227 ASP B O 1
ATOM 5262 N N . ASN B 1 228 ? -2.871 -29.125 0.843 1 95.12 228 ASN B N 1
ATOM 5263 C CA . ASN B 1 228 ? -2.316 -27.828 1.188 1 95.12 228 ASN B CA 1
ATOM 5264 C C . ASN B 1 228 ? -3.252 -26.688 0.779 1 95.12 228 ASN B C 1
ATOM 5266 O O . ASN B 1 228 ? -3.418 -25.719 1.521 1 95.12 228 ASN B O 1
ATOM 5270 N N . ALA B 1 229 ? -3.826 -26.828 -0.385 1 96 229 ALA B N 1
ATOM 5271 C CA . ALA B 1 229 ? -4.75 -25.812 -0.88 1 96 229 ALA B CA 1
ATOM 5272 C C . ALA B 1 229 ? -5.98 -25.703 0.019 1 96 229 ALA B C 1
ATOM 5274 O O . ALA B 1 229 ? -6.461 -24.594 0.291 1 96 229 ALA B O 1
ATOM 5275 N N . LEU B 1 230 ? -6.473 -26.844 0.438 1 96.19 230 LEU B N 1
ATOM 5276 C CA . LEU B 1 230 ? -7.633 -26.859 1.319 1 96.19 230 LEU B CA 1
ATOM 5277 C C . LEU B 1 230 ? -7.312 -26.188 2.652 1 96.19 230 LEU B C 1
ATOM 5279 O O . LEU B 1 230 ? -8.094 -25.359 3.143 1 96.19 230 LEU B O 1
ATOM 5283 N N . ARG B 1 231 ? -6.219 -26.5 3.219 1 94.75 231 ARG B N 1
ATOM 5284 C CA . ARG B 1 231 ? -5.793 -25.906 4.48 1 94.75 231 ARG B CA 1
ATOM 5285 C C . ARG B 1 231 ? -5.668 -24.391 4.352 1 94.75 231 ARG B C 1
ATOM 5287 O O . ARG B 1 231 ? -6.172 -23.641 5.195 1 94.75 231 ARG B O 1
ATOM 5294 N N . LEU B 1 232 ? -5.02 -23.938 3.303 1 95.81 232 LEU B N 1
ATOM 5295 C CA . LEU B 1 232 ? -4.812 -22.516 3.09 1 95.81 232 LEU B CA 1
ATOM 5296 C C . LEU B 1 232 ? -6.137 -21.797 2.846 1 95.81 232 LEU B C 1
ATOM 5298 O O . LEU B 1 232 ? -6.363 -20.703 3.361 1 95.81 232 LEU B O 1
ATOM 5302 N N . ALA B 1 233 ? -6.949 -22.391 2.016 1 97.19 233 ALA B N 1
ATOM 5303 C CA . ALA B 1 233 ? -8.258 -21.797 1.731 1 97.19 233 ALA B CA 1
ATOM 5304 C C . ALA B 1 233 ? -9.078 -21.656 3.008 1 97.19 233 ALA B C 1
ATOM 5306 O O . ALA B 1 233 ? -9.75 -20.641 3.207 1 97.19 233 ALA B O 1
ATOM 5307 N N . THR B 1 234 ? -9.047 -22.656 3.852 1 96.31 234 THR B N 1
ATOM 5308 C CA . THR B 1 234 ? -9.781 -22.625 5.113 1 96.31 234 THR B CA 1
ATOM 5309 C C . THR B 1 234 ? -9.234 -21.516 6.02 1 96.31 234 THR B C 1
ATOM 5311 O O . THR B 1 234 ? -10.008 -20.781 6.633 1 96.31 234 THR B O 1
ATOM 5314 N N . MET B 1 235 ? -7.934 -21.391 6.098 1 95.94 235 MET B N 1
ATOM 5315 C CA . MET B 1 235 ? -7.312 -20.328 6.887 1 95.94 235 MET B CA 1
ATOM 5316 C C . MET B 1 235 ? -7.734 -18.953 6.379 1 95.94 235 MET B C 1
ATOM 5318 O O . MET B 1 235 ? -8.008 -18.062 7.172 1 95.94 235 MET B O 1
ATOM 5322 N N . ASN B 1 236 ? -7.738 -18.828 5.074 1 97 236 ASN B N 1
ATOM 5323 C CA . ASN B 1 236 ? -8.117 -17.562 4.453 1 97 236 ASN B CA 1
ATOM 5324 C C . ASN B 1 236 ? -9.562 -17.188 4.785 1 97 236 ASN B C 1
ATOM 5326 O O . ASN B 1 236 ? -9.859 -16.031 5.07 1 97 236 ASN B O 1
ATOM 5330 N N . LEU B 1 237 ? -10.43 -18.172 4.711 1 97.5 237 LEU B N 1
ATOM 5331 C CA . LEU B 1 237 ? -11.82 -17.922 5.086 1 97.5 237 LEU B CA 1
ATOM 5332 C C . LEU B 1 237 ? -11.922 -17.5 6.547 1 97.5 237 LEU B C 1
ATOM 5334 O O . LEU B 1 237 ? -12.641 -16.562 6.875 1 97.5 237 LEU B O 1
ATOM 5338 N N . CYS B 1 238 ? -11.203 -18.203 7.434 1 96.88 238 CYS B N 1
ATOM 5339 C CA . CYS B 1 238 ? -11.195 -17.859 8.852 1 96.88 238 CYS B CA 1
ATOM 5340 C C . CYS B 1 238 ? -10.758 -16.422 9.062 1 96.88 238 CYS B C 1
ATOM 5342 O O . CYS B 1 238 ? -11.32 -15.711 9.906 1 96.88 238 CYS B O 1
ATOM 5344 N N . HIS B 1 239 ? -9.797 -15.984 8.266 1 96.69 239 HIS B N 1
ATOM 5345 C CA . HIS B 1 239 ? -9.305 -14.609 8.344 1 96.69 239 HIS B CA 1
ATOM 5346 C C . HIS B 1 239 ? -10.422 -13.609 8.055 1 96.69 239 HIS B C 1
ATOM 5348 O O . HIS B 1 239 ? -10.594 -12.641 8.805 1 96.69 239 HIS B O 1
ATOM 5354 N N . TYR B 1 240 ? -11.211 -13.852 7.055 1 97.19 240 TYR B N 1
ATOM 5355 C CA . TYR B 1 240 ? -12.234 -12.898 6.648 1 97.19 240 TYR B CA 1
ATOM 5356 C C . TYR B 1 240 ? -13.422 -12.93 7.605 1 97.19 240 TYR B C 1
ATOM 5358 O O . TYR B 1 240 ? -14.07 -11.906 7.836 1 97.19 240 TYR B O 1
ATOM 5366 N N . ILE B 1 241 ? -13.75 -14.117 8.203 1 96.5 241 ILE B N 1
ATOM 5367 C CA . ILE B 1 241 ? -14.93 -14.211 9.055 1 96.5 241 ILE B CA 1
ATOM 5368 C C . ILE B 1 241 ? -14.547 -13.906 10.508 1 96.5 241 ILE B C 1
ATOM 5370 O O . ILE B 1 241 ? -15.406 -13.922 11.391 1 96.5 241 ILE B O 1
ATOM 5374 N N . GLY B 1 242 ? -13.336 -13.672 10.812 1 94.75 242 GLY B N 1
ATOM 5375 C CA . GLY B 1 242 ? -12.883 -13.203 12.109 1 94.75 242 GLY B CA 1
ATOM 5376 C C . GLY B 1 242 ? -12.641 -14.32 13.102 1 94.75 242 GLY B C 1
ATOM 5377 O O . GLY B 1 242 ? -12.727 -14.117 14.312 1 94.75 242 GLY B O 1
ATOM 5378 N N . LYS B 1 243 ? -12.414 -15.547 12.609 1 94.56 243 LYS B N 1
ATOM 5379 C CA . LYS B 1 243 ? -12.062 -16.688 13.445 1 94.56 243 LYS B CA 1
ATOM 5380 C C . LYS B 1 243 ? -10.555 -16.906 13.461 1 94.56 243 LYS B C 1
ATOM 5382 O O . LYS B 1 243 ? -9.836 -16.391 12.594 1 94.56 243 LYS B O 1
ATOM 5387 N N . PRO B 1 244 ? -10.133 -17.641 14.562 1 93.44 244 PRO B N 1
ATOM 5388 C CA . PRO B 1 244 ? -8.711 -17.984 14.539 1 93.44 244 PRO B CA 1
ATOM 5389 C C . PRO B 1 244 ? -8.305 -18.766 13.297 1 93.44 244 PRO B C 1
ATOM 5391 O O . PRO B 1 244 ? -9.078 -19.594 12.805 1 93.44 244 PRO B O 1
ATOM 5394 N N . LEU B 1 245 ? -7.176 -18.453 12.781 1 92.38 245 LEU B N 1
ATOM 5395 C CA . LEU B 1 245 ? -6.719 -19.016 11.516 1 92.38 245 LEU B CA 1
ATOM 5396 C C . LEU B 1 245 ? -6.688 -20.531 11.562 1 92.38 245 LEU B C 1
ATOM 5398 O O . LEU B 1 245 ? -6.855 -21.188 10.531 1 92.38 245 LEU B O 1
ATOM 5402 N N . THR B 1 246 ? -6.477 -21.109 12.742 1 89.44 246 THR B N 1
ATOM 5403 C CA . THR B 1 246 ? -6.336 -22.562 12.859 1 89.44 246 THR B CA 1
ATOM 5404 C C . THR B 1 246 ? -7.66 -23.203 13.25 1 89.44 246 THR B C 1
ATOM 5406 O O . THR B 1 246 ? -7.699 -24.391 13.602 1 89.44 246 THR B O 1
ATOM 5409 N N . ALA B 1 247 ? -8.695 -22.391 13.219 1 90.94 247 ALA B N 1
ATOM 5410 C CA . ALA B 1 247 ? -10.008 -22.938 13.562 1 90.94 247 ALA B CA 1
ATOM 5411 C C . ALA B 1 247 ? -10.445 -23.984 12.539 1 90.94 247 ALA B C 1
ATOM 5413 O O . ALA B 1 247 ? -10.227 -23.812 11.336 1 90.94 247 ALA B O 1
ATOM 5414 N N . ASP B 1 248 ? -10.992 -25.031 13.023 1 89.12 248 ASP B N 1
ATOM 5415 C CA . ASP B 1 248 ? -11.508 -26.078 12.148 1 89.12 248 ASP B CA 1
ATOM 5416 C C . ASP B 1 248 ? -12.953 -25.797 11.742 1 89.12 248 ASP B C 1
ATOM 5418 O O . ASP B 1 248 ? -13.875 -25.953 12.539 1 89.12 248 ASP B O 1
ATOM 5422 N N . ILE B 1 249 ? -13.055 -25.281 10.555 1 91.5 249 ILE B N 1
ATOM 5423 C CA . ILE B 1 249 ? -14.391 -24.953 10.07 1 91.5 249 ILE B CA 1
ATOM 5424 C C . ILE B 1 249 ? -14.719 -25.828 8.859 1 91.5 249 ILE B C 1
ATOM 5426 O O . ILE B 1 249 ? -13.82 -26.25 8.125 1 91.5 249 ILE B O 1
ATOM 5430 N N . ARG B 1 250 ? -16.047 -26.125 8.734 1 90.19 250 ARG B N 1
ATOM 5431 C CA . ARG B 1 250 ? -16.531 -26.859 7.574 1 90.19 250 ARG B CA 1
ATOM 5432 C C . ARG B 1 250 ? -17.547 -26.031 6.797 1 90.19 250 ARG B C 1
ATOM 5434 O O . ARG B 1 250 ? -18.297 -25.234 7.383 1 90.19 250 ARG B O 1
ATOM 5441 N N . THR B 1 251 ? -17.484 -26.078 5.508 1 91.81 251 THR B N 1
ATOM 5442 C CA . THR B 1 251 ? -18.422 -25.375 4.637 1 91.81 251 THR B CA 1
ATOM 5443 C C . THR B 1 251 ? -19.375 -26.359 3.967 1 91.81 251 THR B C 1
ATOM 5445 O O . THR B 1 251 ? -19.25 -27.578 4.145 1 91.81 251 THR B O 1
ATOM 5448 N N . ALA B 1 252 ? -20.391 -25.766 3.234 1 87.38 252 ALA B N 1
ATOM 5449 C CA . ALA B 1 252 ? -21.25 -26.609 2.406 1 87.38 252 ALA B CA 1
ATOM 5450 C C . ALA B 1 252 ? -20.438 -27.328 1.332 1 87.38 252 ALA B C 1
ATOM 5452 O O . ALA B 1 252 ? -19.312 -26.938 1.026 1 87.38 252 ALA B O 1
ATOM 5453 N N . ASP B 1 253 ? -21.031 -28.328 0.752 1 86.69 253 ASP B N 1
ATOM 5454 C CA . ASP B 1 253 ? -20.312 -29.156 -0.224 1 86.69 253 ASP B CA 1
ATOM 5455 C C . ASP B 1 253 ? -20.562 -28.656 -1.646 1 86.69 253 ASP B C 1
ATOM 5457 O O . ASP B 1 253 ? -19.859 -29.047 -2.578 1 86.69 253 ASP B O 1
ATOM 5461 N N . THR B 1 254 ? -21.594 -27.797 -1.726 1 87.94 254 THR B N 1
ATOM 5462 C CA . THR B 1 254 ? -21.953 -27.344 -3.068 1 87.94 254 THR B CA 1
ATOM 5463 C C . THR B 1 254 ? -21.812 -25.828 -3.186 1 87.94 254 THR B C 1
ATOM 5465 O O . THR B 1 254 ? -21.969 -25.109 -2.197 1 87.94 254 THR B O 1
ATOM 5468 N N . PHE B 1 255 ? -21.375 -25.531 -4.453 1 90.56 255 PHE B N 1
ATOM 5469 C CA . PHE B 1 255 ? -21.297 -24.094 -4.734 1 90.56 255 PHE B CA 1
ATOM 5470 C C . PHE B 1 255 ? -22.672 -23.438 -4.566 1 90.56 255 PHE B C 1
ATOM 5472 O O . PHE B 1 255 ? -23.703 -24.062 -4.844 1 90.56 255 PHE B O 1
ATOM 5479 N N . PRO B 1 256 ? -22.719 -22.203 -4.082 1 87.38 256 PRO B N 1
ATOM 5480 C CA . PRO B 1 256 ? -24 -21.5 -3.979 1 87.38 256 PRO B CA 1
ATOM 5481 C C . PRO B 1 256 ? -24.672 -21.312 -5.332 1 87.38 256 PRO B 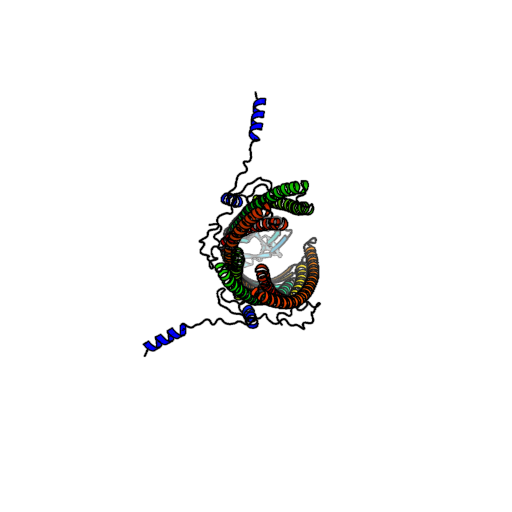C 1
ATOM 5483 O O . PRO B 1 256 ? -24 -21.281 -6.367 1 87.38 256 PRO B O 1
ATOM 5486 N N . GLU B 1 257 ? -25.938 -21.125 -5.242 1 82.88 257 GLU B N 1
ATOM 5487 C CA . GLU B 1 257 ? -26.719 -21.031 -6.465 1 82.88 257 GLU B CA 1
ATOM 5488 C C . GLU B 1 257 ? -26.531 -19.688 -7.145 1 82.88 257 GLU B C 1
ATOM 5490 O O . GLU B 1 257 ? -26.438 -18.656 -6.477 1 82.88 257 GLU B O 1
ATOM 5495 N N . VAL B 1 258 ? -26.188 -19.781 -8.445 1 86 258 VAL B N 1
ATOM 5496 C CA . VAL B 1 258 ? -26.109 -18.578 -9.273 1 86 258 VAL B CA 1
ATOM 5497 C C . VAL B 1 258 ? -27.469 -18.297 -9.906 1 86 258 VAL B C 1
ATOM 5499 O O . VAL B 1 258 ? -28.078 -19.188 -10.5 1 86 258 VAL B O 1
ATOM 5502 N N . ALA B 1 259 ? -28 -17.125 -9.586 1 75 259 ALA B N 1
ATOM 5503 C CA . ALA B 1 259 ? -29.328 -16.781 -10.117 1 75 259 ALA B CA 1
ATOM 5504 C C . ALA B 1 259 ? -29.328 -16.859 -11.641 1 75 259 ALA B C 1
ATOM 5506 O O . ALA B 1 259 ? -28.438 -16.344 -12.305 1 75 259 ALA B O 1
ATOM 5507 N N . GLN B 1 260 ? -30.141 -17.625 -12.312 1 66 260 GLN B N 1
ATOM 5508 C CA . GLN B 1 260 ? -30.234 -17.844 -13.75 1 66 260 GLN B CA 1
ATOM 5509 C C . GLN B 1 260 ? -30.891 -16.656 -14.445 1 66 260 GLN B C 1
ATOM 5511 O O . GLN B 1 260 ? -30.562 -16.328 -15.586 1 66 260 GLN B O 1
ATOM 5516 N N . ASP B 1 261 ? -31.938 -15.969 -13.789 1 63.06 261 ASP B N 1
ATOM 5517 C CA . ASP B 1 261 ? -32.781 -15 -14.469 1 63.06 261 ASP B CA 1
ATOM 5518 C C . ASP B 1 261 ? -32.281 -13.57 -14.227 1 63.06 261 ASP B C 1
ATOM 5520 O O . ASP B 1 261 ? -33.094 -12.633 -14.164 1 63.06 261 ASP B O 1
ATOM 5524 N N . ILE B 1 262 ? -31.047 -13.383 -14.078 1 63.34 262 ILE B N 1
ATOM 5525 C CA . ILE B 1 262 ? -30.641 -12.008 -13.828 1 63.34 262 ILE B CA 1
ATOM 5526 C C . ILE B 1 262 ? -30.609 -11.227 -15.141 1 63.34 262 ILE B C 1
ATOM 5528 O O . ILE B 1 262 ? -29.891 -11.586 -16.078 1 63.34 262 ILE B O 1
ATOM 5532 N N . ARG B 1 263 ? -31.844 -10.508 -15.414 1 62.31 263 ARG B N 1
ATOM 5533 C CA . ARG B 1 263 ? -31.734 -9.539 -16.5 1 62.31 263 ARG B CA 1
ATOM 5534 C C . ARG B 1 263 ? -30.5 -8.672 -16.344 1 62.31 263 ARG B C 1
ATOM 5536 O O . ARG B 1 263 ? -30.438 -7.82 -15.445 1 62.31 263 ARG B O 1
ATOM 5543 N N . LEU B 1 264 ? -29.391 -9.094 -17.078 1 68.12 264 LEU B N 1
ATOM 5544 C CA . LEU B 1 264 ? -28.109 -8.391 -17 1 68.12 264 LEU B CA 1
ATOM 5545 C C . LEU B 1 264 ? -28.297 -6.898 -17.25 1 68.12 264 LEU B C 1
ATOM 5547 O O . LEU B 1 264 ? -28.828 -6.5 -18.281 1 68.12 264 LEU B O 1
ATOM 5551 N N . GLN B 1 265 ? -28.312 -6.16 -16.156 1 70.62 265 GLN B N 1
ATOM 5552 C CA . GLN B 1 265 ? -28.359 -4.707 -16.266 1 70.62 265 GLN B CA 1
ATOM 5553 C C . GLN B 1 265 ? -27 -4.141 -16.688 1 70.62 265 GLN B C 1
ATOM 5555 O O . GLN B 1 265 ? -25.969 -4.535 -16.156 1 70.62 265 GLN B O 1
ATOM 5560 N N . THR B 1 266 ? -27.047 -3.385 -17.828 1 69.88 266 THR B N 1
ATOM 5561 C CA . THR B 1 266 ? -25.766 -2.961 -18.359 1 69.88 266 THR B CA 1
ATOM 5562 C C . THR B 1 266 ? -25.562 -1.456 -18.203 1 69.88 266 THR B C 1
ATOM 5564 O O . THR B 1 266 ? -24.5 -0.921 -18.5 1 69.88 266 THR B O 1
ATOM 5567 N N . ALA B 1 267 ? -26.516 -0.903 -17.516 1 75.5 267 ALA B N 1
ATOM 5568 C CA . ALA B 1 267 ? -26.297 0.516 -17.781 1 75.5 267 ALA B CA 1
ATOM 5569 C C . ALA B 1 267 ? -26.406 1.338 -16.5 1 75.5 267 ALA B C 1
ATOM 5571 O O . ALA B 1 267 ? -26.094 2.531 -16.484 1 75.5 267 ALA B O 1
ATOM 5572 N N . ASP B 1 268 ? -26.625 0.672 -15.422 1 86.81 268 ASP B N 1
ATOM 5573 C CA . ASP B 1 268 ? -26.844 1.52 -14.258 1 86.81 268 ASP B CA 1
ATOM 5574 C C . ASP B 1 268 ? -25.781 1.282 -13.188 1 86.81 268 ASP B C 1
ATOM 5576 O O . ASP B 1 268 ? -25.672 0.186 -12.633 1 86.81 268 ASP B O 1
ATOM 5580 N N . ILE B 1 269 ? -24.906 2.324 -12.93 1 91.25 269 ILE B N 1
ATOM 5581 C CA . ILE B 1 269 ? -23.828 2.215 -11.953 1 91.25 269 ILE B CA 1
ATOM 5582 C C . ILE B 1 269 ? -24.141 3.096 -10.742 1 91.25 269 ILE B C 1
ATOM 5584 O O . ILE B 1 269 ? -23.312 3.244 -9.844 1 91.25 269 ILE B O 1
ATOM 5588 N N . SER B 1 270 ? -25.359 3.707 -10.633 1 91.06 270 SER B N 1
ATOM 5589 C CA . SER B 1 270 ? -25.688 4.707 -9.625 1 91.06 270 SER B CA 1
ATOM 5590 C C . SER B 1 270 ? -25.781 4.082 -8.234 1 91.06 270 SER B C 1
ATOM 5592 O O . SER B 1 270 ? -25.656 4.777 -7.227 1 91.06 270 SER B O 1
ATOM 5594 N N . ALA B 1 271 ? -25.938 2.795 -8.211 1 90.69 271 ALA B N 1
ATOM 5595 C CA . ALA B 1 271 ? -26.094 2.113 -6.926 1 90.69 271 ALA B CA 1
ATOM 5596 C C . ALA B 1 271 ? -24.734 1.784 -6.312 1 90.69 271 ALA B C 1
ATOM 5598 O O . ALA B 1 271 ? -24.656 1.387 -5.145 1 90.69 271 ALA B O 1
ATOM 5599 N N . ARG B 1 272 ? -23.625 1.981 -7.102 1 92.88 272 ARG B N 1
ATOM 5600 C CA . ARG B 1 272 ? -22.281 1.69 -6.605 1 92.88 272 ARG B CA 1
ATOM 5601 C C . ARG B 1 272 ? -21.812 2.762 -5.625 1 92.88 272 ARG B C 1
ATOM 5603 O O . ARG B 1 272 ? -21.953 3.957 -5.891 1 92.88 272 ARG B O 1
ATOM 5610 N N . PRO B 1 273 ? -21.297 2.338 -4.484 1 94.56 273 PRO B N 1
ATOM 5611 C CA . PRO B 1 273 ? -20.781 3.326 -3.529 1 94.56 273 PRO B CA 1
ATOM 5612 C C . PRO B 1 273 ? -19.703 4.227 -4.133 1 94.56 273 PRO B C 1
ATOM 5614 O O . PRO B 1 273 ? -19.609 5.402 -3.762 1 94.56 273 PRO B O 1
ATOM 5617 N N . GLU B 1 274 ? -18.938 3.758 -5.109 1 95.81 274 GLU B N 1
ATOM 5618 C CA . GLU B 1 274 ? -17.891 4.547 -5.75 1 95.81 274 GLU B CA 1
ATOM 5619 C C . GLU B 1 274 ? -18.484 5.746 -6.492 1 95.81 274 GLU B C 1
ATOM 5621 O O . GLU B 1 274 ? -17.875 6.82 -6.52 1 95.81 274 GLU B O 1
ATOM 5626 N N . TYR B 1 275 ? -19.688 5.543 -7.055 1 95.56 275 TYR B N 1
ATOM 5627 C CA . TYR B 1 275 ? -20.375 6.617 -7.762 1 95.56 275 TYR B CA 1
ATOM 5628 C C . TYR B 1 275 ? -20.703 7.77 -6.82 1 95.56 275 TYR B C 1
ATOM 5630 O O . TYR B 1 275 ? -20.422 8.93 -7.129 1 95.56 275 TYR B O 1
ATOM 5638 N N . ALA B 1 276 ? -21.203 7.418 -5.684 1 95.75 276 ALA B N 1
ATOM 5639 C CA . ALA B 1 276 ? -21.562 8.422 -4.684 1 95.75 276 ALA B CA 1
ATOM 5640 C C . ALA B 1 276 ? -20.328 9.117 -4.129 1 95.75 276 ALA B C 1
ATOM 5642 O O . ALA B 1 276 ? -20.344 10.32 -3.867 1 95.75 276 ALA B O 1
ATOM 5643 N N . ILE B 1 277 ? -19.203 8.383 -3.953 1 96.81 277 ILE B N 1
ATOM 5644 C CA . ILE B 1 277 ? -17.953 8.93 -3.434 1 96.81 277 ILE B CA 1
ATOM 5645 C C . ILE B 1 277 ? -17.422 9.977 -4.402 1 96.81 277 ILE B C 1
ATOM 5647 O O . ILE B 1 277 ? -16.953 11.047 -3.984 1 96.81 277 ILE B O 1
ATOM 5651 N N . LEU B 1 278 ? -17.484 9.719 -5.703 1 96.88 278 LEU B N 1
ATOM 5652 C CA . LEU B 1 278 ? -17 10.656 -6.711 1 96.88 278 LEU B CA 1
ATOM 5653 C C . LEU B 1 278 ? -17.812 11.945 -6.684 1 96.88 278 LEU B C 1
ATOM 5655 O O . LEU B 1 278 ? -17.25 13.039 -6.84 1 96.88 278 LEU B O 1
ATOM 5659 N N . ASN B 1 279 ? -19.156 11.828 -6.449 1 96.62 279 ASN B N 1
ATOM 5660 C CA . ASN B 1 279 ? -20 13.016 -6.316 1 96.62 279 ASN B CA 1
ATOM 5661 C C . ASN B 1 279 ? -19.578 13.867 -5.121 1 96.62 279 ASN B C 1
ATOM 5663 O O . ASN B 1 279 ? -19.531 15.094 -5.219 1 96.62 279 ASN B O 1
ATOM 5667 N N . GLN B 1 280 ? -19.25 13.156 -4.043 1 97.06 280 GLN B N 1
ATOM 5668 C CA . GLN B 1 280 ? -18.828 13.875 -2.848 1 97.06 280 GLN B CA 1
ATOM 5669 C C . GLN B 1 280 ? -17.484 14.562 -3.076 1 97.06 280 GLN B C 1
ATOM 5671 O O . GLN B 1 280 ? -17.25 15.664 -2.564 1 97.06 280 GLN B O 1
ATOM 5676 N N . GLN B 1 281 ? -16.594 13.984 -3.895 1 97.06 281 GLN B N 1
ATOM 5677 C CA . GLN B 1 281 ? -15.289 14.57 -4.195 1 97.06 281 GLN B CA 1
ATOM 5678 C C . GLN B 1 281 ? -15.438 15.867 -4.984 1 97.06 281 GLN B C 1
ATOM 5680 O O . GLN B 1 281 ? -14.742 16.844 -4.715 1 97.06 281 GLN B O 1
ATOM 5685 N N . VAL B 1 282 ? -16.359 15.883 -5.914 1 97.75 282 VAL B N 1
ATOM 5686 C CA . VAL B 1 282 ? -16.625 17.094 -6.688 1 97.75 282 VAL B CA 1
ATOM 5687 C C . VAL B 1 282 ? -17.234 18.156 -5.781 1 97.75 282 VAL B C 1
ATOM 5689 O O . VAL B 1 282 ? -16.875 19.344 -5.875 1 97.75 282 VAL B O 1
ATOM 5692 N N . ALA B 1 283 ? -18.094 17.75 -4.863 1 97.81 283 ALA B N 1
ATOM 5693 C CA . ALA B 1 283 ? -18.703 18.688 -3.922 1 97.81 283 ALA B CA 1
ATOM 5694 C C . ALA B 1 283 ? -17.656 19.297 -2.998 1 97.81 283 ALA B C 1
ATOM 5696 O O . ALA B 1 283 ? -17.719 20.484 -2.686 1 97.81 283 ALA B O 1
ATOM 5697 N N . ILE B 1 284 ? -16.703 18.469 -2.596 1 97.44 284 ILE B N 1
ATOM 5698 C CA . ILE B 1 284 ? -15.625 18.953 -1.746 1 97.44 284 ILE B CA 1
ATOM 5699 C C . ILE B 1 284 ? -14.773 19.969 -2.52 1 97.44 284 ILE B C 1
ATOM 5701 O O . ILE B 1 284 ? -14.398 21.016 -1.986 1 97.44 284 ILE B O 1
ATOM 5705 N N . ALA B 1 285 ? -14.477 19.641 -3.771 1 97.69 285 ALA B N 1
ATOM 5706 C CA . ALA B 1 285 ? -13.695 20.562 -4.605 1 97.69 285 ALA B CA 1
ATOM 5707 C C . ALA B 1 285 ? -14.422 21.891 -4.777 1 97.69 285 ALA B C 1
ATOM 5709 O O . ALA B 1 285 ? -13.789 22.953 -4.801 1 97.69 285 ALA B O 1
ATOM 5710 N N . LYS B 1 286 ? -15.766 21.891 -4.918 1 97.81 286 LYS B N 1
ATOM 5711 C CA . LYS B 1 286 ? -16.562 23.109 -5.016 1 97.81 286 LYS B CA 1
ATOM 5712 C C . LYS B 1 286 ? -16.453 23.938 -3.748 1 97.81 286 LYS B C 1
ATOM 5714 O O . LYS B 1 286 ? -16.312 25.172 -3.816 1 97.81 286 LYS B O 1
ATOM 5719 N N . GLN B 1 287 ? -16.438 23.219 -2.619 1 97.25 287 GLN B N 1
ATOM 5720 C CA . GLN B 1 287 ? -16.297 23.922 -1.353 1 97.25 287 GLN B CA 1
ATOM 5721 C C . GLN B 1 287 ? -14.875 24.484 -1.194 1 97.25 287 GLN B C 1
ATOM 5723 O O . GLN B 1 287 ? -14.688 25.531 -0.587 1 97.25 287 GLN B O 1
ATOM 5728 N N . GLN B 1 288 ? -13.883 23.828 -1.792 1 97.38 288 GLN B N 1
ATOM 5729 C CA . GLN B 1 288 ? -12.508 24.312 -1.746 1 97.38 288 GLN B CA 1
ATOM 5730 C C . GLN B 1 288 ? -12.359 25.641 -2.488 1 97.38 288 GLN B C 1
ATOM 5732 O O . GLN B 1 288 ? -11.594 26.5 -2.072 1 97.38 288 GLN B O 1
ATOM 5737 N N . VAL B 1 289 ? -13.078 25.812 -3.547 1 97.31 289 VAL B N 1
ATOM 5738 C CA . VAL B 1 289 ? -13.086 27.078 -4.27 1 97.31 289 VAL B CA 1
ATOM 5739 C C . VAL B 1 289 ? -13.641 28.172 -3.371 1 97.31 289 VAL B C 1
ATOM 5741 O O . VAL B 1 289 ? -13.07 29.266 -3.299 1 97.31 289 VAL B O 1
ATOM 5744 N N . LYS B 1 290 ? -14.719 27.844 -2.664 1 96.56 290 LYS B N 1
ATOM 5745 C CA . LYS B 1 290 ? -15.32 28.828 -1.76 1 96.56 290 LYS B CA 1
ATOM 5746 C C . LYS B 1 290 ? -14.375 29.172 -0.615 1 96.56 290 LYS B C 1
ATOM 5748 O O . LYS B 1 290 ? -14.312 30.312 -0.179 1 96.56 290 LYS B O 1
ATOM 5753 N N . LEU B 1 291 ? -13.648 28.141 -0.197 1 95.69 291 LEU B N 1
ATOM 5754 C CA . LEU B 1 291 ? -12.672 28.344 0.869 1 95.69 291 LEU B CA 1
ATOM 5755 C C . LEU B 1 291 ? -11.57 29.297 0.415 1 95.69 291 LEU B C 1
ATOM 5757 O O . LEU B 1 291 ? -11.227 30.25 1.131 1 95.69 291 LEU B O 1
ATOM 5761 N N . ASN B 1 292 ? -11.086 29.156 -0.755 1 94.88 292 ASN B N 1
ATOM 5762 C CA . ASN B 1 292 ? -10.039 30.031 -1.277 1 94.88 292 ASN B CA 1
ATOM 5763 C C . ASN B 1 292 ? -10.57 31.422 -1.593 1 94.88 292 ASN B C 1
ATOM 5765 O O . ASN B 1 292 ? -9.852 32.406 -1.438 1 94.88 292 ASN B O 1
ATOM 5769 N N . ARG B 1 293 ? -11.82 31.547 -2.051 1 94.94 293 ARG B N 1
ATOM 5770 C CA . ARG B 1 293 ? -12.453 32.844 -2.334 1 94.94 293 ARG B CA 1
ATOM 5771 C C . ARG B 1 293 ? -12.617 33.656 -1.06 1 94.94 293 ARG B C 1
ATOM 5773 O O . ARG B 1 293 ? -12.57 34.875 -1.098 1 94.94 293 ARG B O 1
ATOM 5780 N N . SER B 1 294 ? -12.719 32.875 0.037 1 94.56 294 SER B N 1
ATOM 5781 C CA . SER B 1 294 ? -12.891 33.562 1.316 1 94.56 294 SER B CA 1
ATOM 5782 C C . SER B 1 294 ? -11.68 34.406 1.657 1 94.56 294 SER B C 1
ATOM 5784 O O . SER B 1 294 ? -11.789 35.375 2.418 1 94.56 294 SER B O 1
ATOM 5786 N N . GLU B 1 295 ? -10.523 34.125 1.113 1 92.19 295 GLU B N 1
ATOM 5787 C CA . GLU B 1 295 ? -9.297 34.875 1.381 1 92.19 295 GLU B CA 1
ATOM 5788 C C . GLU B 1 295 ? -9.344 36.25 0.732 1 92.19 295 GLU B C 1
ATOM 5790 O O . GLU B 1 295 ? -8.586 37.156 1.11 1 92.19 295 GLU B O 1
ATOM 5795 N N . LEU B 1 296 ? -10.312 36.5 -0.219 1 93.25 296 LEU B N 1
ATOM 5796 C CA . LEU B 1 296 ? -10.469 37.781 -0.905 1 93.25 296 LEU B CA 1
ATOM 5797 C C . LEU B 1 296 ? -11.5 38.656 -0.204 1 93.25 296 LEU B C 1
ATOM 5799 O O . LEU B 1 296 ? -11.641 39.844 -0.518 1 93.25 296 LEU B O 1
ATOM 5803 N N . LEU B 1 297 ? -12.164 38.094 0.759 1 94.06 297 LEU B N 1
ATOM 5804 C CA . LEU B 1 297 ? -13.281 38.781 1.392 1 94.06 297 LEU B CA 1
ATOM 5805 C C . LEU B 1 297 ? -12.891 39.312 2.768 1 94.06 297 LEU B C 1
ATOM 5807 O O . LEU B 1 297 ? -11.906 38.844 3.352 1 94.06 297 LEU B O 1
ATOM 5811 N N . PRO B 1 298 ? -13.594 40.25 3.277 1 93.31 298 PRO B N 1
ATOM 5812 C CA . PRO B 1 298 ? -13.266 40.812 4.59 1 93.31 298 PRO B CA 1
ATOM 5813 C C . PRO B 1 298 ? -13.414 39.781 5.723 1 93.31 298 PRO B C 1
ATOM 5815 O O . PRO B 1 298 ? -14.258 38.906 5.645 1 93.31 298 PRO B O 1
ATOM 5818 N N . LYS B 1 299 ? -12.617 39.844 6.688 1 93.81 299 LYS B N 1
ATOM 5819 C CA . LYS B 1 299 ? -12.695 39.094 7.926 1 93.81 299 LYS B CA 1
ATOM 5820 C C . LYS B 1 299 ? -13.031 40 9.109 1 93.81 299 LYS B C 1
ATOM 5822 O O . LYS B 1 299 ? -12.398 41.031 9.305 1 93.81 299 LYS B O 1
ATOM 5827 N N . ILE B 1 300 ? -14.102 39.688 9.781 1 93.81 300 ILE B N 1
ATOM 5828 C CA . ILE B 1 300 ? -14.555 40.438 10.938 1 93.81 300 ILE B CA 1
ATOM 5829 C C . ILE B 1 300 ? -14.57 39.562 12.172 1 93.81 300 ILE B C 1
ATOM 5831 O O . ILE B 1 300 ? -15.094 38.438 12.141 1 93.81 300 ILE B O 1
ATOM 5835 N N . GLY B 1 301 ? -13.922 39.938 13.227 1 93.38 301 GLY B N 1
ATOM 5836 C CA . GLY B 1 301 ? -13.906 39.219 14.492 1 93.38 301 GLY B CA 1
ATOM 5837 C C . GLY B 1 301 ? -14.016 40.156 15.695 1 93.38 301 GLY B C 1
ATOM 5838 O O . GLY B 1 301 ? -13.688 41.344 15.602 1 93.38 301 GLY B O 1
ATOM 5839 N N . VAL B 1 302 ? -14.641 39.594 16.672 1 92.69 302 VAL B N 1
ATOM 5840 C CA . VAL B 1 302 ? -14.758 40.344 17.922 1 92.69 302 VAL B CA 1
ATOM 5841 C C . VAL B 1 302 ? -13.977 39.625 19.031 1 92.69 302 VAL B C 1
ATOM 5843 O O . VAL B 1 302 ? -13.969 38.406 19.094 1 92.69 302 VAL B O 1
ATOM 5846 N N . LYS B 1 303 ? -13.242 40.406 19.75 1 91.81 303 LYS B N 1
ATOM 5847 C CA . LYS B 1 303 ? -12.484 39.875 20.891 1 91.81 303 LYS B CA 1
ATOM 5848 C C . LYS B 1 303 ? -12.812 40.656 22.156 1 91.81 303 LYS B C 1
ATOM 5850 O O . LYS B 1 303 ? -12.828 41.906 22.156 1 91.81 303 LYS B O 1
ATOM 5855 N N . GLY B 1 304 ? -13.297 40 23.172 1 89.44 304 GLY B N 1
ATOM 5856 C CA . GLY B 1 304 ? -13.5 40.562 24.484 1 89.44 304 GLY B CA 1
ATOM 5857 C C . GLY B 1 304 ? -12.492 40.062 25.516 1 89.44 304 GLY B C 1
ATOM 5858 O O . GLY B 1 304 ? -12.117 38.906 25.5 1 89.44 304 GLY B O 1
ATOM 5859 N N . SER B 1 305 ? -11.945 41.031 26.281 1 90.75 305 SER B N 1
ATOM 5860 C CA . SER B 1 305 ? -10.977 40.594 27.281 1 90.75 305 SER B CA 1
ATOM 5861 C C . SER B 1 305 ? -11.172 41.375 28.594 1 90.75 305 SER B C 1
ATOM 5863 O O . SER B 1 305 ? -11.602 42.5 28.594 1 90.75 305 SER B O 1
ATOM 5865 N N . TYR B 1 306 ? -11.133 40.688 29.641 1 89.69 306 TYR B N 1
ATOM 5866 C CA . TYR B 1 306 ? -11.008 41.281 30.969 1 89.69 306 TYR B CA 1
ATOM 5867 C C . TYR B 1 306 ? -9.609 41.062 31.531 1 89.69 306 TYR B C 1
ATOM 5869 O O . TYR B 1 306 ? -9.203 39.938 31.812 1 89.69 306 TYR B O 1
ATOM 5877 N N . ASP B 1 307 ? -8.898 42.25 31.609 1 87.81 307 ASP B N 1
ATOM 5878 C CA . ASP B 1 307 ? -7.492 42.156 31.969 1 87.81 307 ASP B CA 1
ATOM 5879 C C . ASP B 1 307 ? -7.203 42.906 33.281 1 87.81 307 ASP B C 1
ATOM 5881 O O . ASP B 1 307 ? -7.824 43.938 33.531 1 87.81 307 ASP B O 1
ATOM 5885 N N . TYR B 1 308 ? -6.398 42.281 34.062 1 86 308 TYR B N 1
ATOM 5886 C CA . TYR B 1 308 ? -5.875 42.906 35.25 1 86 308 TYR B CA 1
ATOM 5887 C C . TYR B 1 308 ? -4.387 43.219 35.125 1 86 308 TYR B C 1
ATOM 5889 O O . TYR B 1 308 ? -3.619 42.344 34.656 1 86 308 TYR B O 1
ATOM 5897 N N . ILE B 1 309 ? -3.967 44.469 35.312 1 81.5 309 ILE B N 1
ATOM 5898 C CA . ILE B 1 309 ? -2.566 44.875 35.25 1 81.5 309 ILE B CA 1
ATOM 5899 C C . ILE B 1 309 ? -2.119 45.469 36.594 1 81.5 309 ILE B C 1
ATOM 5901 O O . ILE B 1 309 ? -2.842 46.25 37.188 1 81.5 309 ILE B O 1
ATOM 5905 N N . HIS B 1 310 ? -1.06 44.969 37.125 1 79.62 310 HIS B N 1
ATOM 5906 C CA . HIS B 1 310 ? -0.473 45.5 38.344 1 79.62 310 HIS B CA 1
ATOM 5907 C C . HIS B 1 310 ? 1.013 45.781 38.156 1 79.62 310 HIS B C 1
ATOM 5909 O O . HIS B 1 310 ? 1.723 45.031 37.5 1 79.62 310 HIS B O 1
ATOM 5915 N N . GLY B 1 311 ? 1.528 46.938 38.688 1 71.44 311 GLY B N 1
ATOM 5916 C CA . GLY B 1 311 ? 2.967 47.094 38.844 1 71.44 311 GLY B CA 1
ATOM 5917 C C . GLY B 1 311 ? 3.514 48.281 38.062 1 71.44 311 GLY B C 1
ATOM 5918 O O . GLY B 1 311 ? 4.688 48.625 38.188 1 71.44 311 GLY B O 1
ATOM 5919 N N . LEU B 1 312 ? 2.795 49 37.25 1 68.62 312 LEU B N 1
ATOM 5920 C CA . LEU B 1 312 ? 3.357 50.156 36.562 1 68.62 312 LEU B CA 1
ATOM 5921 C C . LEU B 1 312 ? 3.352 51.375 37.469 1 68.62 312 LEU B C 1
ATOM 5923 O O . LEU B 1 312 ? 2.285 51.844 37.875 1 68.62 312 LEU B O 1
ATOM 5927 N N . GLU B 1 313 ? 4.57 51.75 38.031 1 65.94 313 GLU B N 1
ATOM 5928 C CA . GLU B 1 313 ? 4.648 52.844 39 1 65.94 313 GLU B CA 1
ATOM 5929 C C . GLU B 1 313 ? 5.207 54.094 38.344 1 65.94 313 GLU B C 1
ATOM 5931 O O . GLU B 1 313 ? 6.195 54.031 37.594 1 65.94 313 GLU B O 1
ATOM 5936 N N . ILE B 1 314 ? 4.383 55 38.281 1 62.34 314 ILE B N 1
ATOM 5937 C CA . ILE B 1 314 ? 4.859 56.344 37.969 1 62.34 314 ILE B CA 1
ATOM 5938 C C . ILE B 1 314 ? 4.875 57.219 39.219 1 62.34 314 ILE B C 1
ATOM 5940 O O . ILE B 1 314 ? 3.852 57.375 39.875 1 62.34 314 ILE B O 1
ATOM 5944 N N . SER B 1 315 ? 5.984 57.844 39.469 1 61.78 315 SER B N 1
ATOM 5945 C CA . SER B 1 315 ? 6.148 58.719 40.594 1 61.78 315 SER B CA 1
ATOM 5946 C C . SER B 1 315 ? 5.633 58.094 41.875 1 61.78 315 SER B C 1
ATOM 5948 O O . SER B 1 315 ? 4.871 58.719 42.625 1 61.78 315 SER B O 1
ATOM 5950 N N . ASP B 1 316 ? 5.941 56.812 42.094 1 59.59 316 ASP B N 1
ATOM 5951 C CA . ASP B 1 316 ? 5.645 56.062 43.312 1 59.59 316 ASP B CA 1
ATOM 5952 C C . ASP B 1 316 ? 4.152 55.75 43.406 1 59.59 316 ASP B C 1
ATOM 5954 O O . ASP B 1 316 ? 3.633 55.5 44.5 1 59.59 316 ASP B O 1
ATOM 5958 N N . GLN B 1 317 ? 3.377 56.125 42.312 1 62 317 GLN B N 1
ATOM 5959 C CA . GLN B 1 317 ? 1.969 55.75 42.281 1 62 317 GLN B CA 1
ATOM 5960 C C . GLN B 1 317 ? 1.692 54.719 41.219 1 62 317 GLN B C 1
ATOM 5962 O O . GLN B 1 317 ? 2.279 54.781 40.125 1 62 317 GLN B O 1
ATOM 5967 N N . ASP B 1 318 ? 0.916 53.75 41.594 1 61.78 318 ASP B N 1
ATOM 5968 C CA . ASP B 1 318 ? 0.527 52.719 40.625 1 61.78 318 ASP B CA 1
ATOM 5969 C C . ASP B 1 318 ? -0.398 53.281 39.562 1 61.78 318 ASP B C 1
ATOM 5971 O O . ASP B 1 318 ? -1.437 53.875 39.875 1 61.78 318 ASP B O 1
ATOM 5975 N N . LEU B 1 319 ? 0.092 53.469 38.406 1 61.16 319 LEU B N 1
ATOM 5976 C CA . LEU B 1 319 ? -0.713 54.062 37.312 1 61.16 319 LEU B CA 1
ATOM 5977 C C . LEU B 1 319 ? -1.849 53.094 36.938 1 61.16 319 LEU B C 1
ATOM 5979 O O . LEU B 1 319 ? -2.951 53.562 36.594 1 61.16 319 LEU B O 1
ATOM 5983 N N . PHE B 1 320 ? -1.535 51.844 36.938 1 62.81 320 PHE B N 1
ATOM 5984 C CA . PHE B 1 320 ? -2.578 50.906 36.531 1 62.81 320 PHE B CA 1
ATOM 5985 C C . PHE B 1 320 ? -2.896 49.938 37.656 1 62.81 320 PHE B C 1
ATOM 5987 O O . PHE B 1 320 ? -2.035 49.156 38.062 1 62.81 320 PHE B O 1
ATOM 5994 N N . ASP B 1 321 ? -3.688 50.156 38.688 1 63.84 321 ASP B N 1
ATOM 5995 C CA . ASP B 1 321 ? -4.016 49.219 39.75 1 63.84 321 ASP B CA 1
ATOM 5996 C C . ASP B 1 321 ? -5.457 48.75 39.656 1 63.84 321 ASP B C 1
ATOM 5998 O O . ASP B 1 321 ? -6.312 49.125 40.438 1 63.84 321 ASP B O 1
ATOM 6002 N N . GLY B 1 322 ? -5.949 48.312 38.406 1 71.69 322 GLY B N 1
ATOM 6003 C CA . GLY B 1 322 ? -7.312 47.812 38.406 1 71.69 322 GLY B CA 1
ATOM 6004 C C . GLY B 1 322 ? -7.621 46.906 37.219 1 71.69 322 GLY B C 1
ATOM 6005 O O . GLY B 1 322 ? -6.746 46.656 36.375 1 71.69 322 GLY B O 1
ATOM 6006 N N . GLY B 1 323 ? -8.797 46.156 37.312 1 78.19 323 GLY B N 1
ATOM 6007 C CA . GLY B 1 323 ? -9.391 45.344 36.281 1 78.19 323 GLY B CA 1
ATOM 6008 C C . GLY B 1 323 ? -10.031 46.156 35.188 1 78.19 323 GLY B C 1
ATOM 6009 O O . GLY B 1 323 ? -10.57 47.25 35.438 1 78.19 323 GLY B O 1
ATOM 6010 N N . SER B 1 324 ? -9.602 45.969 33.906 1 82.5 324 SER B N 1
ATOM 6011 C CA . SER B 1 324 ? -10.219 46.688 32.781 1 82.5 324 SER B CA 1
ATOM 6012 C C . SER B 1 324 ? -10.844 45.75 31.781 1 82.5 324 SER B C 1
ATOM 6014 O O . SER B 1 324 ? -10.344 44.625 31.594 1 82.5 324 SER B O 1
ATOM 6016 N N . PHE B 1 325 ? -12.07 46.062 31.344 1 87.25 325 PHE B N 1
ATOM 6017 C CA . PHE B 1 325 ? -12.766 45.344 30.297 1 87.25 325 PHE B CA 1
ATOM 6018 C C . PHE B 1 325 ? -12.555 46.031 28.938 1 87.25 325 PHE B C 1
ATOM 6020 O O . PHE B 1 325 ? -12.539 47.25 28.859 1 87.25 325 PHE B O 1
ATOM 6027 N N . SER B 1 326 ? -12.109 45.281 28.047 1 88.19 326 SER B N 1
ATOM 6028 C CA . SER B 1 326 ? -11.93 45.844 26.703 1 88.19 326 SER B CA 1
ATOM 6029 C C . SER B 1 326 ? -12.625 45 25.656 1 88.19 326 SER B C 1
ATOM 6031 O O . SER B 1 326 ? -12.695 43.781 25.797 1 88.19 326 SER B O 1
ATOM 6033 N N . VAL B 1 327 ? -13.312 45.562 24.688 1 88.75 327 VAL B N 1
ATOM 6034 C CA . VAL B 1 327 ? -13.898 44.938 23.516 1 88.75 327 VAL B CA 1
ATOM 6035 C C . VAL B 1 327 ? -13.219 45.438 22.25 1 88.75 327 VAL B C 1
ATOM 6037 O O . VAL B 1 327 ? -13.086 46.656 22.062 1 88.75 327 VAL B O 1
ATOM 6040 N N . LEU B 1 328 ? -12.641 44.531 21.531 1 89.25 328 LEU B N 1
ATOM 6041 C CA . LEU B 1 328 ? -11.953 44.906 20.297 1 89.25 328 LEU B CA 1
ATOM 6042 C C . LEU B 1 328 ? -12.664 44.312 19.094 1 89.25 328 LEU B C 1
ATOM 6044 O O . LEU B 1 328 ? -12.938 43.125 19.047 1 89.25 328 LEU B O 1
ATOM 6048 N N . LEU B 1 329 ? -13.094 45.156 18.172 1 90.75 329 LEU B N 1
ATOM 6049 C CA . LEU B 1 329 ? -13.609 44.75 16.875 1 90.75 329 LEU B CA 1
ATOM 6050 C C . LEU B 1 329 ? -12.531 44.812 15.797 1 90.75 329 LEU B C 1
ATOM 6052 O O . LEU B 1 329 ? -11.953 45.906 15.586 1 90.75 329 LEU B O 1
ATOM 6056 N N . ASN B 1 330 ? -12.211 43.719 15.234 1 91.94 330 ASN B N 1
ATOM 6057 C CA . ASN B 1 330 ? -11.172 43.688 14.219 1 91.94 330 ASN B CA 1
ATOM 6058 C C . ASN B 1 330 ? -11.75 43.438 12.828 1 91.94 330 ASN B C 1
ATOM 6060 O O . ASN B 1 330 ? -12.469 42.438 12.625 1 91.94 330 ASN B O 1
ATOM 6064 N N . VAL B 1 331 ? -11.531 44.344 11.906 1 91.62 331 VAL B N 1
ATOM 6065 C CA . VAL B 1 331 ? -11.945 44.188 10.516 1 91.62 331 VAL B CA 1
ATOM 6066 C C . VAL B 1 331 ? -10.719 44.188 9.609 1 91.62 331 VAL B C 1
ATOM 6068 O O . VAL B 1 331 ? -9.898 45.125 9.656 1 91.62 331 VAL B O 1
ATOM 6071 N N . SER B 1 332 ? -10.469 43.156 8.945 1 91.94 332 SER B N 1
ATOM 6072 C CA . SER B 1 332 ? -9.352 43.031 8.016 1 91.94 332 SER B CA 1
ATOM 6073 C C . SER B 1 332 ? -9.836 42.812 6.586 1 91.94 332 SER B C 1
ATOM 6075 O O . SER B 1 332 ? -10.5 41.812 6.312 1 91.94 332 SER B O 1
ATOM 6077 N N . VAL B 1 333 ? -9.578 43.719 5.617 1 91.06 333 VAL B N 1
ATOM 6078 C CA . VAL B 1 333 ? -10 43.594 4.227 1 91.06 333 VAL B CA 1
ATOM 6079 C C . VAL B 1 333 ? -8.781 43.594 3.311 1 91.06 333 VAL B C 1
ATOM 6081 O O . VAL B 1 333 ? -8.062 44.594 3.219 1 91.06 333 VAL B O 1
ATOM 6084 N N . PRO B 1 334 ? -8.523 42.438 2.734 1 90.38 334 PRO B N 1
ATOM 6085 C CA . PRO B 1 334 ? -7.445 42.469 1.747 1 90.38 334 PRO B CA 1
ATOM 6086 C C . PRO B 1 334 ? -7.777 43.312 0.531 1 90.38 334 PRO B C 1
ATOM 6088 O O . PRO B 1 334 ? -8.875 43.219 -0.023 1 90.38 334 PRO B O 1
ATOM 6091 N N . LEU B 1 335 ? -6.902 44.156 0.176 1 89 335 LEU B N 1
ATOM 6092 C CA . LEU B 1 335 ? -7.172 45.094 -0.912 1 89 335 LEU B CA 1
ATOM 6093 C C . LEU B 1 335 ? -6.516 44.625 -2.207 1 89 335 LEU B C 1
ATOM 6095 O O . LEU B 1 335 ? -7.195 44.406 -3.213 1 89 335 LEU B O 1
ATOM 6099 N N . PHE B 1 336 ? -5.168 44.625 -2.166 1 87.25 336 PHE B N 1
ATOM 6100 C CA . PHE B 1 336 ? -4.449 44.281 -3.387 1 87.25 336 PHE B CA 1
ATOM 6101 C C . PHE B 1 336 ? -3.27 43.375 -3.08 1 87.25 336 PHE B C 1
ATOM 6103 O O . PHE B 1 336 ? -2.473 43.656 -2.184 1 87.25 336 PHE B O 1
ATOM 6110 N N . HIS B 1 337 ? -3.197 42.219 -3.734 1 90.31 337 HIS B N 1
ATOM 6111 C CA . HIS B 1 337 ? -2.143 41.25 -3.506 1 90.31 337 HIS B CA 1
ATOM 6112 C C . HIS B 1 337 ? -1.476 40.844 -4.816 1 90.31 337 HIS B C 1
ATOM 6114 O O . HIS B 1 337 ? -1.015 39.688 -4.957 1 90.31 337 HIS B O 1
ATOM 6120 N N . PHE B 1 338 ? -1.497 41.656 -5.812 1 92.25 338 PHE B N 1
ATOM 6121 C CA . PHE B 1 338 ? -0.838 41.469 -7.102 1 92.25 338 PHE B CA 1
ATOM 6122 C C . PHE B 1 338 ? -1.176 40.094 -7.676 1 92.25 338 PHE B C 1
ATOM 6124 O O . PHE B 1 338 ? -0.295 39.406 -8.172 1 92.25 338 PHE B O 1
ATOM 6131 N N . GLY B 1 339 ? -2.359 39.562 -7.43 1 91.5 339 GLY B N 1
ATOM 6132 C CA . GLY B 1 339 ? -2.836 38.344 -8.062 1 91.5 339 GLY B CA 1
ATOM 6133 C C . GLY B 1 339 ? -2.566 37.094 -7.234 1 91.5 339 GLY B C 1
ATOM 6134 O O . GLY B 1 339 ? -2.947 36 -7.621 1 91.5 339 GLY B O 1
ATOM 6135 N N . ALA B 1 340 ? -1.934 37.188 -6.078 1 90.62 340 ALA B N 1
ATOM 6136 C CA . ALA B 1 340 ? -1.596 36.031 -5.262 1 90.62 340 ALA B CA 1
ATOM 6137 C C . ALA B 1 340 ? -2.85 35.281 -4.844 1 90.62 340 ALA B C 1
ATOM 6139 O O . ALA B 1 340 ? -2.975 34.062 -5.109 1 90.62 340 ALA B O 1
ATOM 6140 N N . ASN B 1 341 ? -3.914 35.969 -4.316 1 91 341 ASN B N 1
ATOM 6141 C CA . ASN B 1 341 ? -5.121 35.312 -3.828 1 91 341 ASN B CA 1
ATOM 6142 C C . ASN B 1 341 ? -6.09 35 -4.969 1 91 341 ASN B C 1
ATOM 6144 O O . ASN B 1 341 ? -6.738 33.969 -4.977 1 91 341 ASN B O 1
ATOM 6148 N N . SER B 1 342 ? -6.164 35.938 -5.902 1 93.44 342 SER B N 1
ATOM 6149 C CA . SER B 1 342 ? -7.055 35.719 -7.035 1 93.44 342 SER B CA 1
ATOM 6150 C C . SER B 1 342 ? -6.621 34.5 -7.844 1 93.44 342 SER B C 1
ATOM 6152 O O . SER B 1 342 ? -7.457 33.719 -8.32 1 93.44 342 SER B O 1
ATOM 6154 N N . ASN B 1 343 ? -5.277 34.312 -7.93 1 95.19 343 ASN B N 1
ATOM 6155 C CA . ASN B 1 343 ? -4.777 33.188 -8.688 1 95.19 343 ASN B CA 1
ATOM 6156 C C . ASN B 1 343 ? -4.945 31.875 -7.906 1 95.19 343 ASN B C 1
ATOM 6158 O O . ASN B 1 343 ? -5.074 30.797 -8.5 1 95.19 343 ASN B O 1
ATOM 6162 N N . LYS B 1 344 ? -4.957 31.875 -6.641 1 95.25 344 LYS B N 1
ATOM 6163 C CA . LYS B 1 344 ? -5.285 30.688 -5.844 1 95.25 344 LYS B CA 1
ATOM 6164 C C . LYS B 1 344 ? -6.711 30.219 -6.125 1 95.25 344 LYS B C 1
ATOM 6166 O O . LYS B 1 344 ? -6.965 29.016 -6.207 1 95.25 344 LYS B O 1
ATOM 6171 N N . VAL B 1 345 ? -7.668 31.203 -6.281 1 95.81 345 VAL B N 1
ATOM 6172 C CA . VAL B 1 345 ? -9.055 30.875 -6.57 1 95.81 345 VAL B CA 1
ATOM 6173 C C . VAL B 1 345 ? -9.156 30.25 -7.965 1 95.81 345 VAL B C 1
ATOM 6175 O O . VAL B 1 345 ? -9.852 29.25 -8.156 1 95.81 345 VAL B O 1
ATOM 6178 N N . ARG B 1 346 ? -8.438 30.859 -8.875 1 96.62 346 ARG B N 1
ATOM 6179 C CA . ARG B 1 346 ? -8.453 30.312 -10.227 1 96.62 346 ARG B CA 1
ATOM 6180 C C . ARG B 1 346 ? -7.852 28.906 -10.258 1 96.62 346 ARG B C 1
ATOM 6182 O O . ARG B 1 346 ? -8.336 28.031 -10.984 1 96.62 346 ARG B O 1
ATOM 6189 N N . ALA B 1 347 ? -6.762 28.703 -9.492 1 97.12 347 ALA B N 1
ATOM 6190 C CA . ALA B 1 347 ? -6.172 27.375 -9.375 1 97.12 347 ALA B CA 1
ATOM 6191 C C . ALA B 1 347 ? -7.168 26.375 -8.797 1 97.12 347 ALA B C 1
ATOM 6193 O O . ALA B 1 347 ? -7.266 25.234 -9.258 1 97.12 347 ALA B O 1
ATOM 6194 N N . ALA B 1 348 ? -7.938 26.75 -7.824 1 97.19 348 ALA B N 1
ATOM 6195 C CA . ALA B 1 348 ? -8.938 25.891 -7.207 1 97.19 348 ALA B CA 1
ATOM 6196 C C . ALA B 1 348 ? -10.062 25.562 -8.195 1 97.19 348 ALA B C 1
ATOM 6198 O O . ALA B 1 348 ? -10.578 24.453 -8.203 1 97.19 348 ALA B O 1
ATOM 6199 N N . LYS B 1 349 ? -10.469 26.578 -8.992 1 97.81 349 LYS B N 1
ATOM 6200 C CA . LYS B 1 349 ? -11.484 26.344 -10.008 1 97.81 349 LYS B CA 1
ATOM 6201 C C . LYS B 1 349 ? -11 25.328 -11.039 1 97.81 349 LYS B C 1
ATOM 6203 O O . LYS B 1 349 ? -11.773 24.469 -11.477 1 97.81 349 LYS B O 1
ATOM 6208 N N . ALA B 1 350 ? -9.75 25.469 -11.422 1 97.81 350 ALA B N 1
ATOM 6209 C CA . ALA B 1 350 ? -9.18 24.469 -12.336 1 97.81 350 ALA B CA 1
ATOM 6210 C C . ALA B 1 350 ? -9.188 23.078 -11.711 1 97.81 350 ALA B C 1
ATOM 6212 O O . ALA B 1 350 ? -9.469 22.094 -12.398 1 97.81 350 ALA B O 1
ATOM 6213 N N . LYS B 1 351 ? -8.859 23.016 -10.43 1 97.5 351 LYS B N 1
ATOM 6214 C CA . LYS B 1 351 ? -8.883 21.719 -9.734 1 97.5 351 LYS B CA 1
ATOM 6215 C C . LYS B 1 351 ? -10.297 21.172 -9.664 1 97.5 351 LYS B C 1
ATOM 6217 O O . LYS B 1 351 ? -10.492 19.953 -9.719 1 97.5 351 LYS B O 1
ATOM 6222 N N . LEU B 1 352 ? -11.344 22.062 -9.516 1 97.81 352 LEU B N 1
ATOM 6223 C CA . LEU B 1 352 ? -12.742 21.625 -9.539 1 97.81 352 LEU B CA 1
ATOM 6224 C C . LEU B 1 352 ? -13.094 21.016 -10.891 1 97.81 352 LEU B C 1
ATOM 6226 O O . LEU B 1 352 ? -13.711 19.953 -10.953 1 97.81 352 LEU B O 1
ATOM 6230 N N . GLU B 1 353 ? -12.641 21.656 -11.922 1 98.12 353 GLU B N 1
ATOM 6231 C CA . GLU B 1 353 ? -12.883 21.109 -13.258 1 98.12 353 GLU B CA 1
ATOM 6232 C C . GLU B 1 353 ? -12.156 19.781 -13.453 1 98.12 353 GLU B C 1
ATOM 6234 O O . GLU B 1 353 ? -12.688 18.875 -14.094 1 98.12 353 GLU B O 1
ATOM 6239 N N . GLN B 1 354 ? -10.953 19.672 -12.961 1 97.38 354 GLN B N 1
ATOM 6240 C CA . GLN B 1 354 ? -10.219 18.406 -13 1 97.38 354 GLN B CA 1
ATOM 6241 C C . GLN B 1 354 ? -11 17.297 -12.297 1 97.38 354 GLN B C 1
ATOM 6243 O O . GLN B 1 354 ? -11.109 16.188 -12.812 1 97.38 354 GLN B O 1
ATOM 6248 N N . ALA B 1 355 ? -11.531 17.594 -11.156 1 97.5 355 ALA B N 1
ATOM 6249 C CA . ALA B 1 355 ? -12.289 16.609 -10.391 1 97.5 355 ALA B CA 1
ATOM 6250 C C . ALA B 1 355 ? -13.531 16.156 -11.156 1 97.5 355 ALA B C 1
ATOM 6252 O O . ALA B 1 355 ? -13.883 14.977 -11.125 1 97.5 355 ALA B O 1
ATOM 6253 N N . ARG B 1 356 ? -14.164 17.094 -11.828 1 97.81 356 ARG B N 1
ATOM 6254 C CA . ARG B 1 356 ? -15.336 16.766 -12.625 1 97.81 356 ARG B CA 1
ATOM 6255 C C . ARG B 1 356 ? -14.961 15.836 -13.781 1 97.81 356 ARG B C 1
ATOM 6257 O O . ARG B 1 356 ? -15.664 14.859 -14.047 1 97.81 356 ARG B O 1
ATOM 6264 N N . LEU B 1 357 ? -13.875 16.125 -14.453 1 97.81 357 LEU B N 1
ATOM 6265 C CA . LEU B 1 357 ? -13.406 15.281 -15.555 1 97.81 357 LEU B CA 1
ATOM 6266 C C . LEU B 1 357 ? -13 13.906 -15.047 1 97.81 357 LEU B C 1
ATOM 6268 O O . LEU B 1 357 ? -13.258 12.898 -15.711 1 97.81 357 LEU B O 1
ATOM 6272 N N . GLU B 1 358 ? -12.352 13.914 -13.914 1 97 358 GLU B N 1
ATOM 6273 C CA . GLU B 1 358 ? -11.992 12.633 -13.305 1 97 358 GLU B CA 1
ATOM 6274 C C . GLU B 1 358 ? -13.227 11.812 -12.953 1 97 358 GLU B C 1
ATOM 6276 O O . GLU B 1 358 ? -13.242 10.594 -13.117 1 97 358 GLU B O 1
ATOM 6281 N N . GLN B 1 359 ? -14.273 12.469 -12.445 1 97.06 359 GLN B N 1
ATOM 6282 C CA . GLN B 1 359 ? -15.539 11.805 -12.156 1 97.06 359 GLN B CA 1
ATOM 6283 C C . GLN B 1 359 ? -16.125 11.18 -13.422 1 97.06 359 GLN B C 1
ATOM 6285 O O . GLN B 1 359 ? -16.547 10.023 -13.406 1 97.06 359 GLN B O 1
ATOM 6290 N N . GLU B 1 360 ? -16.125 11.883 -14.523 1 97.06 360 GLU B N 1
ATOM 6291 C CA . GLU B 1 360 ? -16.641 11.375 -15.789 1 97.06 360 GLU B CA 1
ATOM 6292 C C . GLU B 1 360 ? -15.828 10.18 -16.281 1 97.06 360 GLU B C 1
ATOM 6294 O O . GLU B 1 360 ? -16.391 9.172 -16.703 1 97.06 360 GLU B O 1
ATOM 6299 N N . ASN B 1 361 ? -14.5 10.305 -16.188 1 97.06 361 ASN B N 1
ATOM 6300 C CA . ASN B 1 361 ? -13.625 9.211 -16.578 1 97.06 361 ASN B CA 1
ATOM 6301 C C . ASN B 1 361 ? -13.883 7.957 -15.758 1 97.06 361 ASN B C 1
ATOM 6303 O O . ASN B 1 361 ? -14 6.859 -16.297 1 97.06 361 ASN B O 1
ATOM 6307 N N . MET B 1 362 ? -14.047 8.125 -14.477 1 97.19 362 MET B N 1
ATOM 6308 C CA . MET B 1 362 ? -14.25 6.988 -13.586 1 97.19 362 MET B CA 1
ATOM 6309 C C . MET B 1 362 ? -15.633 6.371 -13.812 1 97.19 362 MET B C 1
ATOM 6311 O O . MET B 1 362 ? -15.797 5.156 -13.695 1 97.19 362 MET B O 1
ATOM 6315 N N . ASN B 1 363 ? -16.594 7.234 -14.133 1 95.75 363 ASN B N 1
ATOM 6316 C CA . ASN B 1 363 ? -17.922 6.723 -14.469 1 95.75 363 ASN B CA 1
ATOM 6317 C C . ASN B 1 363 ? -17.875 5.82 -15.695 1 95.75 363 ASN B C 1
ATOM 6319 O O . ASN B 1 363 ? -18.469 4.73 -15.695 1 95.75 363 ASN B O 1
ATOM 6323 N N . GLU B 1 364 ? -17.156 6.23 -16.703 1 96 364 GLU B N 1
ATOM 6324 C CA . GLU B 1 364 ? -17.016 5.418 -17.906 1 96 364 GLU B CA 1
ATOM 6325 C C . GLU B 1 364 ? -16.266 4.121 -17.609 1 96 364 GLU B C 1
ATOM 6327 O O . GLU B 1 364 ? -16.609 3.062 -18.141 1 96 364 GLU B O 1
ATOM 6332 N N . GLN B 1 365 ? -15.281 4.25 -16.75 1 96.44 365 GLN B N 1
ATOM 6333 C CA . GLN B 1 365 ? -14.531 3.057 -16.375 1 96.44 365 GLN B CA 1
ATOM 6334 C C . GLN B 1 365 ? -15.422 2.066 -15.625 1 96.44 365 GLN B C 1
ATOM 6336 O O . GLN B 1 365 ? -15.312 0.854 -15.828 1 96.44 365 GLN B O 1
ATOM 6341 N N . MET B 1 366 ? -16.297 2.553 -14.789 1 95.75 366 MET B N 1
ATOM 6342 C CA . MET B 1 366 ? -17.219 1.68 -14.055 1 95.75 366 MET B CA 1
ATOM 6343 C C . MET B 1 366 ? -18.219 1.021 -15 1 95.75 366 MET B C 1
ATOM 6345 O O . MET B 1 366 ? -18.562 -0.147 -14.828 1 95.75 366 MET B O 1
ATOM 6349 N N . LEU B 1 367 ? -18.625 1.731 -16.062 1 95.5 367 LEU B N 1
ATOM 6350 C CA . LEU B 1 367 ? -19.531 1.164 -17.062 1 95.5 367 LEU B CA 1
ATOM 6351 C C . LEU B 1 367 ? -18.828 0.064 -17.859 1 95.5 367 LEU B C 1
ATOM 6353 O O . LEU B 1 367 ? -19.422 -0.981 -18.141 1 95.5 367 LEU B O 1
ATOM 6357 N N . LEU B 1 368 ? -17.562 0.293 -18.172 1 95.06 368 LEU B N 1
ATOM 6358 C CA . LEU B 1 368 ? -16.766 -0.726 -18.859 1 95.06 368 LEU B CA 1
ATOM 6359 C C . LEU B 1 368 ? -16.594 -1.959 -17.984 1 95.06 368 LEU B C 1
ATOM 6361 O O . LEU B 1 368 ? -16.688 -3.09 -18.469 1 95.06 368 LEU B O 1
ATOM 6365 N N . GLU B 1 369 ? -16.297 -1.672 -16.75 1 95.5 369 GLU B N 1
ATOM 6366 C CA . GLU B 1 369 ? -16.156 -2.779 -15.812 1 95.5 369 GLU B CA 1
ATOM 6367 C C . GLU B 1 369 ? -17.438 -3.59 -15.719 1 95.5 369 GLU B C 1
ATOM 6369 O O . GLU B 1 369 ? -17.406 -4.82 -15.648 1 95.5 369 GLU B O 1
ATOM 6374 N N . LEU B 1 370 ? -18.609 -2.922 -15.68 1 94.56 370 LEU B N 1
ATOM 6375 C CA . LEU B 1 370 ? -19.891 -3.604 -15.648 1 94.56 370 LEU B CA 1
ATOM 6376 C C . LEU B 1 370 ? -20.094 -4.441 -16.906 1 94.56 370 LEU B C 1
ATOM 6378 O O . LEU B 1 370 ? -20.484 -5.609 -16.812 1 94.56 370 LEU B O 1
ATOM 6382 N N . ALA B 1 371 ? -19.781 -3.885 -18.094 1 94 371 ALA B N 1
ATOM 6383 C CA . ALA B 1 371 ? -19.906 -4.621 -19.344 1 94 371 ALA B CA 1
ATOM 6384 C C . ALA B 1 371 ? -18.984 -5.848 -19.344 1 94 371 ALA B C 1
ATOM 6386 O O . ALA B 1 371 ? -19.391 -6.926 -19.781 1 94 371 ALA B O 1
ATOM 6387 N N . GLN B 1 372 ? -17.797 -5.637 -18.828 1 95.5 372 GLN B N 1
ATOM 6388 C CA . GLN B 1 372 ? -16.844 -6.742 -18.75 1 95.5 372 GLN B CA 1
ATOM 6389 C C . GLN B 1 372 ? -17.359 -7.84 -17.828 1 95.5 372 GLN B C 1
ATOM 6391 O O . GLN B 1 372 ? -17.234 -9.031 -18.125 1 95.5 372 GLN B O 1
ATOM 6396 N N . SER B 1 373 ? -17.938 -7.445 -16.766 1 95.31 373 SER B N 1
ATOM 6397 C CA . SER B 1 373 ? -18.438 -8.43 -15.812 1 95.31 373 SER B CA 1
ATOM 6398 C C . SER B 1 373 ? -19.609 -9.219 -16.406 1 95.31 373 SER B C 1
ATOM 6400 O O . SER B 1 373 ? -19.734 -10.422 -16.156 1 95.31 373 SER B O 1
ATOM 6402 N N . VAL B 1 374 ? -20.438 -8.57 -17.219 1 93.31 374 VAL B N 1
ATOM 6403 C CA . VAL B 1 374 ? -21.547 -9.234 -17.891 1 93.31 374 VAL B CA 1
ATOM 6404 C C . VAL B 1 374 ? -21.016 -10.258 -18.891 1 93.31 374 VAL B C 1
ATOM 6406 O O . VAL B 1 374 ? -21.469 -11.406 -18.922 1 93.31 374 VAL B O 1
ATOM 6409 N N . ASN B 1 375 ? -19.984 -9.836 -19.656 1 95.31 375 ASN B N 1
ATOM 6410 C CA . ASN B 1 375 ? -19.375 -10.742 -20.625 1 95.31 375 ASN B CA 1
ATOM 6411 C C . ASN B 1 375 ? -18.734 -11.938 -19.938 1 95.31 375 ASN B C 1
ATOM 6413 O O . ASN B 1 375 ? -18.906 -13.086 -20.359 1 95.31 375 ASN B O 1
ATOM 6417 N N . ASN B 1 376 ? -18.016 -11.625 -18.906 1 96.12 376 ASN B N 1
ATOM 6418 C CA . ASN B 1 376 ? -17.344 -12.703 -18.188 1 96.12 376 ASN B CA 1
ATOM 6419 C C . ASN B 1 376 ? -18.359 -13.688 -17.594 1 96.12 376 ASN B C 1
ATOM 6421 O O . ASN B 1 376 ? -18.109 -14.898 -17.609 1 96.12 376 ASN B O 1
ATOM 6425 N N . LEU B 1 377 ? -19.5 -13.188 -17.047 1 94.81 377 LEU B N 1
ATOM 6426 C CA . LEU B 1 377 ? -20.516 -14.047 -16.469 1 94.81 377 LEU B CA 1
ATOM 6427 C C . LEU B 1 377 ? -21.172 -14.914 -17.547 1 94.81 377 LEU B C 1
ATOM 6429 O O . LEU B 1 377 ? -21.375 -16.109 -17.344 1 94.81 377 LEU B O 1
ATOM 6433 N N . ASP B 1 378 ? -21.375 -14.367 -18.719 1 93.69 378 ASP B N 1
ATOM 6434 C CA . ASP B 1 378 ? -21.953 -15.102 -19.844 1 93.69 378 ASP B CA 1
ATOM 6435 C C . ASP B 1 378 ? -21 -16.203 -20.312 1 93.69 378 ASP B C 1
ATOM 6437 O O . ASP B 1 378 ? -21.438 -17.344 -20.5 1 93.69 378 ASP B O 1
ATOM 6441 N N . GLU B 1 379 ? -19.75 -15.859 -20.406 1 96.25 379 GLU B N 1
ATOM 6442 C CA . GLU B 1 379 ? -18.75 -16.844 -20.812 1 96.25 379 GLU B CA 1
ATOM 6443 C C . GLU B 1 379 ? -18.609 -17.953 -19.766 1 96.25 379 GLU B C 1
ATOM 6445 O O . GLU B 1 379 ? -18.516 -19.125 -20.125 1 96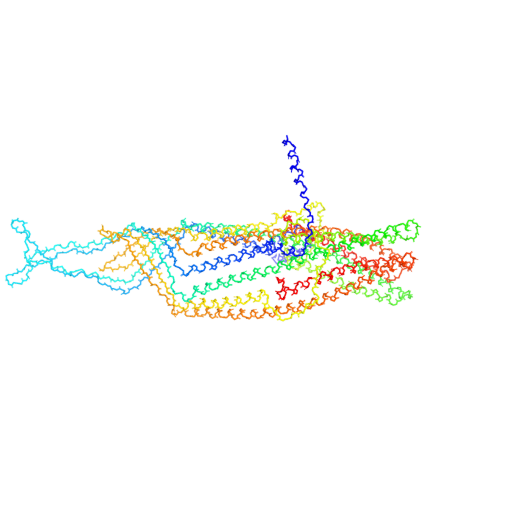.25 379 GLU B O 1
ATOM 6450 N N . ALA B 1 380 ? -18.641 -17.547 -18.562 1 96.75 380 ALA B N 1
ATOM 6451 C CA . ALA B 1 380 ? -18.484 -18.531 -17.484 1 96.75 380 ALA B CA 1
ATOM 6452 C C . ALA B 1 380 ? -19.656 -19.484 -17.453 1 96.75 380 ALA B C 1
ATOM 6454 O O . ALA B 1 380 ? -19.5 -20.672 -17.141 1 96.75 380 ALA B O 1
ATOM 6455 N N . ARG B 1 381 ? -20.891 -19.031 -17.719 1 94.69 381 ARG B N 1
ATOM 6456 C CA . ARG B 1 381 ? -22.078 -19.891 -17.781 1 94.69 381 ARG B CA 1
ATOM 6457 C C . ARG B 1 381 ? -21.938 -20.938 -18.875 1 94.69 381 ARG B C 1
ATOM 6459 O O . ARG B 1 381 ? -22.156 -22.125 -18.641 1 94.69 381 ARG B O 1
ATOM 6466 N N . LEU B 1 382 ? -21.484 -20.484 -20.031 1 95.94 382 LEU B N 1
ATOM 6467 C CA . LEU B 1 382 ? -21.281 -21.406 -21.141 1 95.94 382 LEU B CA 1
ATOM 6468 C C . LEU B 1 382 ? -20.172 -22.406 -20.828 1 95.94 382 LEU B C 1
ATOM 6470 O O . LEU B 1 382 ? -20.297 -23.594 -21.094 1 95.94 382 LEU B O 1
ATOM 6474 N N . GLU B 1 383 ? -19.094 -21.875 -20.25 1 97.12 383 GLU B N 1
ATOM 6475 C CA . GLU B 1 383 ? -17.969 -22.734 -19.891 1 97.12 383 GLU B CA 1
ATOM 6476 C C . GLU B 1 383 ? -18.406 -23.812 -18.891 1 97.12 383 GLU B C 1
ATOM 6478 O O . GLU B 1 383 ? -17.984 -24.969 -19 1 97.12 383 GLU B O 1
ATOM 6483 N N . SER B 1 384 ? -19.203 -23.438 -17.953 1 96.19 384 SER B N 1
ATOM 6484 C CA . SER B 1 384 ? -19.688 -24.391 -16.969 1 96.19 384 SER B CA 1
ATOM 6485 C C . SER B 1 384 ? -20.531 -25.484 -17.609 1 96.19 384 SER B C 1
ATOM 6487 O O . SER B 1 384 ? -20.375 -26.656 -17.297 1 96.19 384 SER B O 1
ATOM 6489 N N . THR B 1 385 ? -21.344 -25.172 -18.578 1 95.69 385 THR B N 1
ATOM 6490 C CA . THR B 1 385 ? -22.203 -26.125 -19.266 1 95.69 385 THR B CA 1
ATOM 6491 C C . THR B 1 385 ? -21.375 -27.078 -20.125 1 95.69 385 THR B C 1
ATOM 6493 O O . THR B 1 385 ? -21.594 -28.281 -20.109 1 95.69 385 THR B O 1
ATOM 6496 N N . ILE B 1 386 ? -20.375 -26.484 -20.781 1 97.5 386 ILE B N 1
ATOM 6497 C CA . ILE B 1 386 ? -19.516 -27.281 -21.625 1 97.5 386 ILE B CA 1
ATOM 6498 C C . ILE B 1 386 ? -18.688 -28.25 -20.766 1 97.5 386 ILE B C 1
ATOM 6500 O O . ILE B 1 386 ? -18.516 -29.406 -21.125 1 97.5 386 ILE B O 1
ATOM 6504 N N . ALA B 1 387 ? -18.188 -27.75 -19.656 1 97.62 387 ALA B N 1
ATOM 6505 C CA . ALA B 1 387 ? -17.391 -28.594 -18.766 1 97.62 387 ALA B CA 1
ATOM 6506 C C . ALA B 1 387 ? -18.219 -29.75 -18.203 1 97.62 387 ALA B C 1
ATOM 6508 O O . ALA B 1 387 ? -17.719 -30.859 -18.047 1 97.62 387 ALA B O 1
ATOM 6509 N N . GLU B 1 388 ? -19.469 -29.469 -17.906 1 96.06 388 GLU B N 1
ATOM 6510 C CA . GLU B 1 388 ? -20.359 -30.516 -17.422 1 96.06 388 GLU B CA 1
ATOM 6511 C C . GLU B 1 388 ? -20.562 -31.609 -18.469 1 96.06 388 GLU B C 1
ATOM 6513 O O . GLU B 1 388 ? -20.484 -32.812 -18.172 1 96.06 388 GLU B O 1
ATOM 6518 N N . ARG B 1 389 ? -20.766 -31.219 -19.688 1 96.94 389 ARG B N 1
ATOM 6519 C CA . ARG B 1 389 ? -20.906 -32.156 -20.797 1 96.94 389 ARG B CA 1
ATOM 6520 C C . ARG B 1 389 ? -19.625 -32.938 -21.031 1 96.94 389 ARG B C 1
ATOM 6522 O O . ARG B 1 389 ? -19.656 -34.156 -21.266 1 96.94 389 ARG B O 1
ATOM 6529 N N . SER B 1 390 ? -18.547 -32.219 -20.938 1 97.44 390 SER B N 1
ATOM 6530 C CA . SER B 1 390 ? -17.234 -32.844 -21.141 1 97.44 390 SER B CA 1
ATOM 6531 C C . SER B 1 390 ? -16.984 -33.906 -20.062 1 97.44 390 SER B C 1
ATOM 6533 O O . SER B 1 390 ? -16.422 -34.969 -20.359 1 97.44 390 SER B O 1
ATOM 6535 N N . LEU B 1 391 ? -17.344 -33.594 -18.844 1 97.56 391 LEU B N 1
ATOM 6536 C CA . LEU B 1 391 ? -17.156 -34.594 -17.781 1 97.56 391 LEU B CA 1
ATOM 6537 C C . LEU B 1 391 ? -18 -35.812 -18.031 1 97.56 391 LEU B C 1
ATOM 6539 O O . LEU B 1 391 ? -17.531 -36.938 -17.844 1 97.56 391 LEU B O 1
ATOM 6543 N N . GLN B 1 392 ? -19.234 -35.688 -18.547 1 97.06 392 GLN B N 1
ATOM 6544 C CA . GLN B 1 392 ? -20.109 -36.812 -18.859 1 97.06 392 GLN B CA 1
ATOM 6545 C C . GLN B 1 392 ? -19.5 -37.688 -19.953 1 97.06 392 GLN B C 1
ATOM 6547 O O . GLN B 1 392 ? -19.516 -38.906 -19.859 1 97.06 392 GLN B O 1
ATOM 6552 N N . GLN B 1 393 ? -18.953 -37.031 -20.906 1 97.12 393 GLN B N 1
ATOM 6553 C CA . GLN B 1 393 ? -18.328 -37.75 -22.016 1 97.12 393 GLN B CA 1
ATOM 6554 C C . GLN B 1 393 ? -17.078 -38.5 -21.531 1 97.12 393 GLN B C 1
ATOM 6556 O O . GLN B 1 393 ? -16.844 -39.625 -21.922 1 97.12 393 GLN B O 1
ATOM 6561 N N . ALA B 1 394 ? -16.312 -37.781 -20.688 1 96.94 394 ALA B N 1
ATOM 6562 C CA . ALA B 1 394 ? -15.086 -38.406 -20.172 1 96.94 394 ALA B CA 1
ATOM 6563 C C . ALA B 1 394 ? -15.414 -39.594 -19.266 1 96.94 394 ALA B C 1
ATOM 6565 O O . ALA B 1 394 ? -14.688 -40.594 -19.25 1 96.94 394 ALA B O 1
ATOM 6566 N N . GLU B 1 395 ? -16.469 -39.5 -18.516 1 95.94 395 GLU B N 1
ATOM 6567 C CA . GLU B 1 395 ? -16.906 -40.594 -17.672 1 95.94 395 GLU B CA 1
ATOM 6568 C C . GLU B 1 395 ? -17.312 -41.781 -18.5 1 95.94 395 GLU B C 1
ATOM 6570 O O . GLU B 1 395 ? -16.953 -42.938 -18.172 1 95.94 395 GLU B O 1
ATOM 6575 N N . GLU B 1 396 ? -18.062 -41.562 -19.578 1 96.19 396 GLU B N 1
ATOM 6576 C CA . GLU B 1 396 ? -18.469 -42.656 -20.469 1 96.19 396 GLU B CA 1
ATOM 6577 C C . GLU B 1 396 ? -17.25 -43.25 -21.172 1 96.19 396 GLU B C 1
ATOM 6579 O O . GLU B 1 396 ? -17.172 -44.469 -21.312 1 96.19 396 GLU B O 1
ATOM 6584 N N . ASN B 1 397 ? -16.391 -42.406 -21.547 1 96.25 397 ASN B N 1
ATOM 6585 C CA . ASN B 1 397 ? -15.164 -42.875 -22.172 1 96.25 397 ASN B CA 1
ATOM 6586 C C . ASN B 1 397 ? -14.359 -43.75 -21.234 1 96.25 397 ASN B C 1
ATOM 6588 O O . ASN B 1 397 ? -13.82 -44.781 -21.641 1 96.25 397 ASN B O 1
ATOM 6592 N N . MET B 1 398 ? -14.234 -43.344 -20.016 1 94.88 398 MET B N 1
ATOM 6593 C CA . MET B 1 398 ? -13.5 -44.125 -19.016 1 94.88 398 MET B CA 1
ATOM 6594 C C . MET B 1 398 ? -14.18 -45.469 -18.766 1 94.88 398 MET B C 1
ATOM 6596 O O . MET B 1 398 ? -13.516 -46.5 -18.641 1 94.88 398 MET B O 1
ATOM 6600 N N . ARG B 1 399 ? -15.492 -45.5 -18.797 1 94.31 399 ARG B N 1
ATOM 6601 C CA . ARG B 1 399 ? -16.25 -46.75 -18.594 1 94.31 399 ARG B CA 1
ATOM 6602 C C . ARG B 1 399 ? -16.031 -47.719 -19.75 1 94.31 399 ARG B C 1
ATOM 6604 O O . ARG B 1 399 ? -15.758 -48.906 -19.516 1 94.31 399 ARG B O 1
ATOM 6611 N N . VAL B 1 400 ? -16.078 -47.219 -20.953 1 95.38 400 VAL B N 1
ATOM 6612 C CA . VAL B 1 400 ? -15.867 -48.031 -22.141 1 95.38 400 VAL B CA 1
ATOM 6613 C C . VAL B 1 400 ? -14.43 -48.562 -22.188 1 95.38 400 VAL B C 1
ATOM 6615 O O . VAL B 1 400 ? -14.188 -49.719 -22.453 1 95.38 400 VAL B O 1
ATOM 6618 N N . SER B 1 401 ? -13.523 -47.594 -21.844 1 94.44 401 SER B N 1
ATOM 6619 C CA . SER B 1 401 ? -12.109 -47.969 -21.828 1 94.44 401 SER B CA 1
ATOM 6620 C C . SER B 1 401 ? -11.836 -49.094 -20.812 1 94.44 401 SER B C 1
ATOM 6622 O O . SER B 1 401 ? -11.07 -50 -21.078 1 94.44 401 SER B O 1
ATOM 6624 N N . ARG B 1 402 ? -12.438 -49 -19.672 1 92.56 402 ARG B N 1
ATOM 6625 C CA . ARG B 1 402 ? -12.273 -50.031 -18.641 1 92.56 402 ARG B CA 1
ATOM 6626 C C . ARG B 1 402 ? -12.766 -51.375 -19.125 1 92.56 402 ARG B C 1
ATOM 6628 O O . ARG B 1 402 ? -12.078 -52.406 -18.953 1 92.56 402 ARG B O 1
ATOM 6635 N N . SER B 1 403 ? -13.898 -51.469 -19.812 1 93.19 403 SER B N 1
ATOM 6636 C CA . SER B 1 403 ? -14.469 -52.688 -20.312 1 93.19 403 SER B CA 1
ATOM 6637 C C . SER B 1 403 ? -13.594 -53.312 -21.406 1 93.19 403 SER B C 1
ATOM 6639 O O . SER B 1 403 ? -13.367 -54.531 -21.422 1 93.19 403 SER B O 1
ATOM 6641 N N . GLN B 1 404 ? -13.086 -52.469 -22.25 1 93.94 404 GLN B N 1
ATOM 6642 C CA . GLN B 1 404 ? -12.234 -52.938 -23.344 1 93.94 404 GLN B CA 1
ATOM 6643 C C . GLN B 1 404 ? -10.891 -53.406 -22.812 1 93.94 404 GLN B C 1
ATOM 6645 O O . GLN B 1 404 ? -10.32 -54.375 -23.344 1 93.94 404 GLN B O 1
ATOM 6650 N N . TYR B 1 405 ? -10.344 -52.75 -21.859 1 92.12 405 TYR B N 1
ATOM 6651 C CA . TYR B 1 405 ? -9.07 -53.156 -21.266 1 92.12 405 TYR B CA 1
ATOM 6652 C C . TYR B 1 405 ? -9.195 -54.469 -20.547 1 92.12 405 TYR B C 1
ATOM 6654 O O . TYR B 1 405 ? -8.312 -55.344 -20.656 1 92.12 405 TYR B O 1
ATOM 6662 N N . ASP B 1 406 ? -10.352 -54.719 -19.906 1 89.5 406 ASP B N 1
ATOM 6663 C CA . ASP B 1 406 ? -10.594 -55.969 -19.156 1 89.5 406 ASP B CA 1
ATOM 6664 C C . ASP B 1 406 ? -10.68 -57.156 -20.094 1 89.5 406 ASP B C 1
ATOM 6666 O O . ASP B 1 406 ? -10.258 -58.281 -19.734 1 89.5 406 ASP B O 1
ATOM 6670 N N . VAL B 1 407 ? -11.156 -56.938 -21.359 1 90.5 407 VAL B N 1
ATOM 6671 C CA . VAL B 1 407 ? -11.312 -58.031 -22.297 1 90.5 407 VAL B CA 1
ATOM 6672 C C . VAL B 1 407 ? -10.094 -58.094 -23.219 1 90.5 407 VAL B C 1
ATOM 6674 O O . VAL B 1 407 ? -10.047 -58.906 -24.141 1 90.5 407 VAL B O 1
ATOM 6677 N N . GLY B 1 408 ? -9.062 -57.156 -23.078 1 87.19 408 GLY B N 1
ATOM 6678 C CA . GLY B 1 408 ? -7.793 -57.25 -23.781 1 87.19 408 GLY B CA 1
ATOM 6679 C C . GLY B 1 408 ? -7.812 -56.5 -25.109 1 87.19 408 GLY B C 1
ATOM 6680 O O . GLY B 1 408 ? -6.902 -56.656 -25.922 1 87.19 408 GLY B O 1
ATOM 6681 N N . LEU B 1 409 ? -8.773 -55.656 -25.344 1 90.44 409 LEU B N 1
ATOM 6682 C CA . LEU B 1 409 ? -8.93 -55 -26.625 1 90.44 409 LEU B CA 1
ATOM 6683 C C . LEU B 1 409 ? -8.297 -53.594 -26.594 1 90.44 409 LEU B C 1
ATOM 6685 O O . LEU B 1 409 ? -8.219 -52.906 -27.609 1 90.44 409 LEU B O 1
ATOM 6689 N N . GLU B 1 410 ? -7.84 -53.188 -25.406 1 90.5 410 GLU B N 1
ATOM 6690 C CA . GLU B 1 410 ? -7.242 -51.875 -25.234 1 90.5 410 GLU B CA 1
ATOM 6691 C C . GLU B 1 410 ? -5.914 -51.938 -24.5 1 90.5 410 GLU B C 1
ATOM 6693 O O . GLU B 1 410 ? -5.746 -52.781 -23.609 1 90.5 410 GLU B O 1
ATOM 6698 N N . THR B 1 411 ? -5.039 -51.125 -24.922 1 89.88 411 THR B N 1
ATOM 6699 C CA . THR B 1 411 ? -3.723 -51.125 -24.297 1 89.88 411 THR B CA 1
ATOM 6700 C C . THR B 1 411 ? -3.764 -50.406 -22.953 1 89.88 411 THR B C 1
ATOM 6702 O O . THR B 1 411 ? -4.688 -49.625 -22.688 1 89.88 411 THR B O 1
ATOM 6705 N N . LEU B 1 412 ? -2.805 -50.688 -22.125 1 88.62 412 LEU B N 1
ATOM 6706 C CA . LEU B 1 412 ? -2.691 -50.031 -20.828 1 88.62 412 LEU B CA 1
ATOM 6707 C C . LEU B 1 412 ? -2.539 -48.531 -21 1 88.62 412 LEU B C 1
ATOM 6709 O O . LEU B 1 412 ? -3.123 -47.75 -20.25 1 88.62 412 LEU B O 1
ATOM 6713 N N . SER B 1 413 ? -1.791 -48.125 -22 1 86.75 413 SER B N 1
ATOM 6714 C CA . SER B 1 413 ? -1.565 -46.688 -22.25 1 86.75 413 SER B CA 1
ATOM 6715 C C . SER B 1 413 ? -2.873 -45.969 -22.578 1 86.75 413 SER B C 1
ATOM 6717 O O . SER B 1 413 ? -3.113 -44.875 -22.094 1 86.75 413 SER B O 1
ATOM 6719 N N . ASP B 1 414 ? -3.699 -46.656 -23.328 1 91.25 414 ASP B N 1
ATOM 6720 C CA . ASP B 1 414 ? -4.988 -46.062 -23.688 1 91.25 414 ASP B CA 1
ATOM 6721 C C . ASP B 1 414 ? -5.902 -45.969 -22.469 1 91.25 414 ASP B C 1
ATOM 6723 O O . ASP B 1 414 ? -6.613 -44.969 -22.297 1 91.25 414 ASP B O 1
ATOM 6727 N N . HIS B 1 415 ? -5.848 -47.031 -21.703 1 92.12 415 HIS B N 1
ATOM 6728 C CA . HIS B 1 415 ? -6.668 -47.031 -20.5 1 92.12 415 HIS B CA 1
ATOM 6729 C C . HIS B 1 415 ? -6.215 -45.969 -19.516 1 92.12 415 HIS B C 1
ATOM 6731 O O . HIS B 1 415 ? -7.047 -45.25 -18.938 1 92.12 415 HIS B O 1
ATOM 6737 N N . LEU B 1 416 ? -4.918 -45.812 -19.359 1 91.75 416 LEU B N 1
ATOM 6738 C CA . LEU B 1 416 ? -4.375 -44.75 -18.5 1 91.75 416 LEU B CA 1
ATOM 6739 C C . LEU B 1 416 ? -4.742 -43.375 -19.031 1 91.75 416 LEU B C 1
ATOM 6741 O O . LEU B 1 416 ? -5.035 -42.469 -18.234 1 91.75 416 LEU B O 1
ATOM 6745 N N . GLU B 1 417 ? -4.738 -43.156 -20.25 1 92.06 417 GLU B N 1
ATOM 6746 C CA . GLU B 1 417 ? -5.102 -41.906 -20.875 1 92.06 417 GLU B CA 1
ATOM 6747 C C . GLU B 1 417 ? -6.57 -41.562 -20.609 1 92.06 417 GLU B C 1
ATOM 6749 O O . GLU B 1 417 ? -6.906 -40.406 -20.328 1 92.06 417 GLU B O 1
ATOM 6754 N N . ALA B 1 418 ? -7.398 -42.562 -20.766 1 93.81 418 ALA B N 1
ATOM 6755 C CA . ALA B 1 418 ? -8.82 -42.375 -20.5 1 93.81 418 ALA B CA 1
ATOM 6756 C C . ALA B 1 418 ? -9.062 -41.938 -19.062 1 93.81 418 ALA B C 1
ATOM 6758 O O . ALA B 1 418 ? -9.891 -41.062 -18.797 1 93.81 418 ALA B O 1
ATOM 6759 N N . GLN B 1 419 ? -8.305 -42.531 -18.172 1 93.56 419 GLN B N 1
ATOM 6760 C CA . GLN B 1 419 ? -8.43 -42.188 -16.766 1 93.56 419 GLN B CA 1
ATOM 6761 C C . GLN B 1 419 ? -7.938 -40.75 -16.516 1 93.56 419 GLN B C 1
ATOM 6763 O O . GLN B 1 419 ? -8.562 -40 -15.758 1 93.56 419 GLN B O 1
ATOM 6768 N N . ALA B 1 420 ? -6.867 -40.406 -17.078 1 92.81 420 ALA B N 1
ATOM 6769 C CA . ALA B 1 420 ? -6.316 -39.062 -16.953 1 92.81 420 ALA B CA 1
ATOM 6770 C C . ALA B 1 420 ? -7.277 -38.031 -17.516 1 92.81 420 ALA B C 1
ATOM 6772 O O . ALA B 1 420 ? -7.426 -36.938 -16.938 1 92.81 420 ALA B O 1
ATOM 6773 N N . LEU B 1 421 ? -7.848 -38.375 -18.594 1 94.81 421 LEU B N 1
ATOM 6774 C CA . LEU B 1 421 ? -8.812 -37.469 -19.219 1 94.81 421 LEU B CA 1
ATOM 6775 C C . LEU B 1 421 ? -10.016 -37.25 -18.312 1 94.81 421 LEU B C 1
ATOM 6777 O O . LEU B 1 421 ? -10.547 -36.125 -18.234 1 94.81 421 LEU B O 1
ATOM 6781 N N . TRP B 1 422 ? -10.516 -38.281 -17.734 1 95.88 422 TRP B N 1
ATOM 6782 C CA . TRP B 1 422 ? -11.617 -38.188 -16.781 1 95.88 422 TRP B CA 1
ATOM 6783 C C . TRP B 1 422 ? -11.242 -37.25 -15.617 1 95.88 422 TRP B C 1
ATOM 6785 O O . TRP B 1 422 ? -12.023 -36.375 -15.242 1 95.88 422 TRP B O 1
ATOM 6795 N N . GLN B 1 423 ? -10.062 -37.438 -15.047 1 95.25 423 GLN B N 1
ATOM 6796 C CA . GLN B 1 423 ? -9.594 -36.594 -13.953 1 95.25 423 GLN B CA 1
ATOM 6797 C C . GLN B 1 423 ? -9.523 -35.156 -14.375 1 95.25 423 GLN B C 1
ATOM 6799 O O . GLN B 1 423 ? -9.969 -34.25 -13.641 1 95.25 423 GLN B O 1
ATOM 6804 N N . GLN B 1 424 ? -8.961 -34.906 -15.5 1 95.94 424 GLN B N 1
ATOM 6805 C CA . GLN B 1 424 ? -8.82 -33.531 -16.031 1 95.94 424 GLN B CA 1
ATOM 6806 C C . GLN B 1 424 ? -10.188 -32.906 -16.25 1 95.94 424 GLN B C 1
ATOM 6808 O O . GLN B 1 424 ? -10.391 -31.719 -15.938 1 95.94 424 GLN B O 1
ATOM 6813 N N . ALA B 1 425 ? -11.039 -33.688 -16.828 1 97.06 425 ALA B N 1
ATOM 6814 C CA . ALA B 1 425 ? -12.391 -33.188 -17.078 1 97.06 425 ALA B CA 1
ATOM 6815 C C . ALA B 1 425 ? -13.094 -32.844 -15.773 1 97.06 425 ALA B C 1
ATOM 6817 O O . ALA B 1 425 ? -13.797 -31.828 -15.695 1 97.06 425 ALA B O 1
ATOM 6818 N N . TYR B 1 426 ? -12.93 -33.656 -14.805 1 96.19 426 TYR B N 1
ATOM 6819 C CA . TYR B 1 426 ? -13.523 -33.438 -13.492 1 96.19 426 TYR B CA 1
ATOM 6820 C C . TYR B 1 426 ? -12.969 -32.156 -12.859 1 96.19 426 TYR B C 1
ATOM 6822 O O . TYR B 1 426 ? -13.719 -31.312 -12.359 1 96.19 426 TYR B O 1
ATOM 6830 N N . GLU B 1 427 ? -11.695 -31.953 -12.859 1 96.88 427 GLU B N 1
ATOM 6831 C CA . GLU B 1 427 ? -11.055 -30.75 -12.336 1 96.88 427 GLU B CA 1
ATOM 6832 C C . GLU B 1 427 ? -11.531 -29.5 -13.078 1 96.88 427 GLU B C 1
ATOM 6834 O O . GLU B 1 427 ? -11.766 -28.469 -12.461 1 96.88 427 GLU B O 1
ATOM 6839 N N . THR B 1 428 ? -11.609 -29.672 -14.352 1 97.56 428 THR B N 1
ATOM 6840 C CA . THR B 1 428 ? -12.047 -28.562 -15.172 1 97.56 428 THR B CA 1
ATOM 6841 C C . THR B 1 428 ? -13.477 -28.141 -14.812 1 97.56 428 THR B C 1
ATOM 6843 O O . THR B 1 428 ? -13.797 -26.953 -14.773 1 97.56 428 THR B O 1
ATOM 6846 N N . LYS B 1 429 ? -14.344 -29.141 -14.617 1 97.5 429 LYS B N 1
ATOM 6847 C CA . LYS B 1 429 ? -15.719 -28.859 -14.219 1 97.5 429 LYS B CA 1
ATOM 6848 C C . LYS B 1 429 ? -15.758 -28.109 -12.883 1 97.5 429 LYS B C 1
ATOM 6850 O O . LYS B 1 429 ? -16.484 -27.125 -12.742 1 97.5 429 LYS B O 1
ATOM 6855 N N . VAL B 1 430 ? -14.992 -28.562 -11.922 1 96.88 430 VAL B N 1
ATOM 6856 C CA . VAL B 1 430 ? -14.93 -27.906 -10.617 1 96.88 430 VAL B CA 1
ATOM 6857 C C . VAL B 1 430 ? -14.453 -26.469 -10.781 1 96.88 430 VAL B C 1
ATOM 6859 O O . VAL B 1 430 ? -15.031 -25.547 -10.203 1 96.88 430 VAL B O 1
ATOM 6862 N N . ASP B 1 431 ? -13.414 -26.219 -11.602 1 97.44 431 ASP B N 1
ATOM 6863 C CA . ASP B 1 431 ? -12.859 -24.875 -11.852 1 97.44 431 ASP B CA 1
ATOM 6864 C C . ASP B 1 431 ? -13.891 -23.984 -12.539 1 97.44 431 ASP B C 1
ATOM 6866 O O . ASP B 1 431 ? -13.992 -22.797 -12.227 1 97.44 431 ASP B O 1
ATOM 6870 N N . ALA B 1 432 ? -14.555 -24.578 -13.445 1 97.25 432 ALA B N 1
ATOM 6871 C CA . ALA B 1 432 ? -15.555 -23.828 -14.18 1 97.25 432 ALA B CA 1
ATOM 6872 C C . ALA B 1 432 ? -16.688 -23.359 -13.25 1 97.25 432 ALA B C 1
ATOM 6874 O O . ALA B 1 432 ? -17.156 -22.234 -13.352 1 97.25 432 ALA B O 1
ATOM 6875 N N . CYS B 1 433 ? -17.141 -24.266 -12.398 1 96.56 433 CYS B N 1
ATOM 6876 C CA . CYS B 1 433 ? -18.172 -23.906 -11.43 1 96.56 433 CYS B CA 1
ATOM 6877 C C . CYS B 1 433 ? -17.688 -22.797 -10.492 1 96.56 433 CYS B C 1
ATOM 6879 O O . CYS B 1 433 ? -18.422 -21.875 -10.164 1 96.56 433 CYS B O 1
ATOM 6881 N N . PHE B 1 434 ? -16.5 -22.891 -10.047 1 96.94 434 PHE B N 1
ATOM 6882 C CA . PHE B 1 434 ? -15.891 -21.875 -9.195 1 96.94 434 PHE B CA 1
ATOM 6883 C C . PHE B 1 434 ? -15.844 -20.531 -9.906 1 96.94 434 PHE B C 1
ATOM 6885 O O . PHE B 1 434 ? -16.25 -19.516 -9.344 1 96.94 434 PHE B O 1
ATOM 6892 N N . ARG B 1 435 ? -15.367 -20.516 -11.133 1 97.31 435 ARG B N 1
ATOM 6893 C CA . ARG B 1 435 ? -15.258 -19.281 -11.914 1 97.31 435 ARG B CA 1
ATOM 6894 C C . ARG B 1 435 ? -16.625 -18.672 -12.164 1 97.31 435 ARG B C 1
ATOM 6896 O O . ARG B 1 435 ? -16.781 -17.438 -12.164 1 97.31 435 ARG B O 1
ATOM 6903 N N . LEU B 1 436 ? -17.594 -19.562 -12.445 1 96.5 436 LEU B N 1
ATOM 6904 C CA . LEU B 1 436 ? -18.953 -19.078 -12.633 1 96.5 436 LEU B CA 1
ATOM 6905 C C . LEU B 1 436 ? -19.438 -18.312 -11.398 1 96.5 436 LEU B C 1
ATOM 6907 O O . LEU B 1 436 ? -19.953 -17.203 -11.516 1 96.5 436 LEU B O 1
ATOM 6911 N N . TYR B 1 437 ? -19.203 -18.844 -10.305 1 96.44 437 TYR B N 1
ATOM 6912 C CA . TYR B 1 437 ? -19.641 -18.203 -9.07 1 96.44 437 TYR B CA 1
ATOM 6913 C C . TYR B 1 437 ? -18.875 -16.906 -8.828 1 96.44 437 TYR B C 1
ATOM 6915 O O . TYR B 1 437 ? -19.453 -15.906 -8.406 1 96.44 437 TYR B O 1
ATOM 6923 N N . LEU B 1 438 ? -17.547 -16.922 -9.062 1 96.94 438 LEU B N 1
ATOM 6924 C CA . LEU B 1 438 ? -16.719 -15.742 -8.883 1 96.94 438 LEU B CA 1
ATOM 6925 C C . LEU B 1 438 ? -17.203 -14.602 -9.781 1 96.94 438 LEU B C 1
ATOM 6927 O O . LEU B 1 438 ? -17.281 -13.453 -9.344 1 96.94 438 LEU B O 1
ATOM 6931 N N . ASN B 1 439 ? -17.438 -14.984 -10.984 1 96.25 439 ASN B N 1
ATOM 6932 C CA . ASN B 1 439 ? -17.906 -13.969 -11.922 1 96.25 439 ASN B CA 1
ATOM 6933 C C . ASN B 1 439 ? -19.281 -13.445 -11.555 1 96.25 439 ASN B C 1
ATOM 6935 O O . ASN B 1 439 ? -19.594 -12.273 -11.773 1 96.25 439 ASN B O 1
ATOM 6939 N N . TYR B 1 440 ? -20.109 -14.297 -10.992 1 94.69 440 TYR B N 1
ATOM 6940 C CA . TYR B 1 440 ? -21.438 -13.891 -10.516 1 94.69 440 TYR B CA 1
ATOM 6941 C C . TYR B 1 440 ? -21.312 -12.844 -9.414 1 94.69 440 TYR B C 1
ATOM 6943 O O . TYR B 1 440 ? -21.969 -11.797 -9.477 1 94.69 440 TYR B O 1
ATOM 6951 N N . ILE B 1 441 ? -20.5 -13.07 -8.461 1 95.12 441 ILE B N 1
ATOM 6952 C CA . ILE B 1 441 ? -20.328 -12.148 -7.344 1 95.12 441 ILE B CA 1
ATOM 6953 C C . ILE B 1 441 ? -19.719 -10.836 -7.844 1 95.12 441 ILE B C 1
ATOM 6955 O O . ILE B 1 441 ? -20.078 -9.758 -7.371 1 95.12 441 ILE B O 1
ATOM 6959 N N . THR B 1 442 ? -18.75 -10.969 -8.75 1 94.69 442 THR B N 1
ATOM 6960 C CA . THR B 1 442 ? -18.141 -9.781 -9.336 1 94.69 442 THR B CA 1
ATOM 6961 C C . THR B 1 442 ? -19.172 -8.938 -10.07 1 94.69 442 THR B C 1
ATOM 6963 O O . THR B 1 442 ? -19.125 -7.707 -10.023 1 94.69 442 THR B O 1
ATOM 6966 N N . TYR B 1 443 ? -20.125 -9.609 -10.734 1 93.5 443 TYR B N 1
ATOM 6967 C CA . TYR B 1 443 ? -21.203 -8.922 -11.414 1 93.5 443 TYR B CA 1
ATOM 6968 C C . TYR B 1 443 ? -22.109 -8.195 -10.414 1 93.5 443 TYR B C 1
ATOM 6970 O O . TYR B 1 443 ? -22.453 -7.031 -10.625 1 93.5 443 TYR B O 1
ATOM 6978 N N . LEU B 1 444 ? -22.406 -8.844 -9.344 1 92.94 444 LEU B N 1
ATOM 6979 C CA . LEU B 1 444 ? -23.25 -8.227 -8.32 1 92.94 444 LEU B CA 1
ATOM 6980 C C . LEU B 1 444 ? -22.562 -6.996 -7.73 1 92.94 444 LEU B C 1
ATOM 6982 O O . LEU B 1 444 ? -23.219 -5.984 -7.477 1 92.94 444 LEU B O 1
ATOM 6986 N N . LYS B 1 445 ? -21.234 -7.078 -7.535 1 94.06 445 LYS B N 1
ATOM 6987 C CA . LYS B 1 445 ? -20.484 -5.93 -7.035 1 94.06 445 LYS B CA 1
ATOM 6988 C C . LYS B 1 445 ? -20.5 -4.777 -8.039 1 94.06 445 LYS B C 1
ATOM 6990 O O . LYS B 1 445 ? -20.688 -3.621 -7.656 1 94.06 445 LYS B O 1
ATOM 6995 N N . ALA B 1 446 ? -20.359 -5.141 -9.305 1 93.06 446 ALA B N 1
ATOM 6996 C CA . ALA B 1 446 ? -20.297 -4.133 -10.359 1 93.06 446 ALA B CA 1
ATOM 6997 C C . ALA B 1 446 ? -21.641 -3.424 -10.523 1 93.06 446 ALA B C 1
ATOM 6999 O O . ALA B 1 446 ? -21.688 -2.271 -10.961 1 93.06 446 ALA B O 1
ATOM 7000 N N . THR B 1 447 ? -22.781 -4.078 -10.227 1 91.31 447 THR B N 1
ATOM 7001 C CA . THR B 1 447 ? -24.109 -3.475 -10.312 1 91.31 447 THR B CA 1
ATOM 7002 C C . THR B 1 447 ? -24.453 -2.729 -9.031 1 91.31 447 THR B C 1
ATOM 7004 O O . THR B 1 447 ? -25.391 -1.937 -9 1 91.31 447 THR B O 1
ATOM 7007 N N . GLY B 1 448 ? -23.688 -2.963 -7.984 1 89.25 448 GLY B N 1
ATOM 7008 C CA . GLY B 1 448 ? -23.969 -2.338 -6.703 1 89.25 448 GLY B CA 1
ATOM 7009 C C . GLY B 1 448 ? -25.094 -3.033 -5.938 1 89.25 448 GLY B C 1
ATOM 7010 O O . GLY B 1 448 ? -25.641 -2.471 -4.992 1 89.25 448 GLY B O 1
ATOM 7011 N N . THR B 1 449 ? -25.469 -4.246 -6.262 1 85.69 449 THR B N 1
ATOM 7012 C CA . THR B 1 449 ? -26.609 -4.941 -5.656 1 85.69 449 THR B CA 1
ATOM 7013 C C . THR B 1 449 ? -26.125 -6.055 -4.73 1 85.69 449 THR B C 1
ATOM 7015 O O . THR B 1 449 ? -26.922 -6.891 -4.289 1 85.69 449 THR B O 1
ATOM 7018 N N . LEU B 1 450 ? -24.875 -6.062 -4.387 1 87.25 450 LEU B N 1
ATOM 7019 C CA . LEU B 1 450 ? -24.297 -7.121 -3.564 1 87.25 450 LEU B CA 1
ATOM 7020 C C . LEU B 1 450 ? -24.859 -7.074 -2.148 1 87.25 450 LEU B C 1
ATOM 7022 O O . LEU B 1 450 ? -25.172 -8.117 -1.562 1 87.25 450 LEU B O 1
ATOM 7026 N N . LEU B 1 451 ? -25.031 -5.93 -1.598 1 78.69 451 LEU B N 1
ATOM 7027 C CA . LEU B 1 451 ? -25.438 -5.773 -0.205 1 78.69 451 LEU B CA 1
ATOM 7028 C C . LEU B 1 451 ? -26.953 -5.793 -0.074 1 78.69 451 LEU B C 1
ATOM 7030 O O . LEU B 1 451 ? -27.484 -5.754 1.037 1 78.69 451 LEU B O 1
ATOM 7034 N N . LYS B 1 452 ? -27.766 -5.902 -1.198 1 70.69 452 LYS B N 1
ATOM 7035 C CA . LYS B 1 452 ? -29.219 -5.93 -1.131 1 70.69 452 LYS B CA 1
ATOM 7036 C C . LYS B 1 452 ? -29.734 -7.352 -0.952 1 70.69 452 LYS B C 1
ATOM 7038 O O . LYS B 1 452 ? -29.125 -8.305 -1.449 1 70.69 452 LYS B O 1
#

Foldseek 3Di:
DVVVVVVVVVVVVPPPVVPQDADELVRLLVLLCVAAPLLVVLVVVLVVLVVVLVVLVCLQAKDKDKDKDKDADADKDKDKFAWDWAFAFDQDPVRDTDGPVHTDTGRIDIWIWGQGIKMKIKMKIKHWDALLCLSVLVSVLSVLVSVLSVLVSVLSSLVLSLQLLLLLLQLLLLVLQLVLLVVLLVVLVVVLVVQVVCVVVVNHDPVLNVVSVVVNVVSVVSNVVSVVSNLQSQLSNCNSSNHHSNDNHHYDNDRDDQDPPPPQDQADQCLASVLVSLVSVLVSLVSVLSNLSSVQAKIKMKMKMWMAMFRTDIPNDTPGGGIDIDMDIDIDHDDDDPCPSVVVSVVSVVVSVVSVVVSVVVSVVLSVLLVVLVVQLVVLVVQLVVLVVQLVVLVVQLVVLVVCVVVPNDDSVSNVVSSVSNSVSSSSNSVSSSSNVSSSSSNCNSNNNNVD/DVVVVVVVVVVVPPPPVVPQDADELVNLLVLLCVAAPLLVVLVVLLVVLVVVLVVLVCLQAKDKDKDKDKDADADKDKDKFAKDWAFDFDQDPVRDTDRPVHTDIGRIDIWIWGQGIKMKIKMKIKHWDDLLCLSVLVSVLSVLVSVLSVLVSVLSSLVLSLQLLLLLLQLLLLVLQLVLLVVLLVVLVVVLVVQVVCVVVVNHDPVLNVVSVVVNVVSVVSNVVSVVSNLQSQLSNCNSSNHHSNDNHHYDNDRDDQDPPPPQDQPDQCLASVLVSLVSVLVSLVSVLSNLSSVQAKIKMKMKMWMAMFRTDIPNDTPGHDIDIDIDIDIDHDDDDPCPSVVVSVVSVVVSVVSVVVSVVVSVVLSVLLVVLVVQLVVLVVQLVVLVVQLVVLVVQLVVLVVCVVVPNDDSVSNVVSSVSNSVSSSSNSVSSSSNSSSSSSNCNSNNNNVD

Solvent-accessible surface area (backbone atoms only — not comparable to full-atom values): 45036 Å² total; per-residue (Å²): 121,70,71,63,54,56,55,55,58,56,60,67,62,61,69,63,69,75,64,66,51,68,45,49,72,67,53,45,47,54,32,23,67,72,46,14,65,70,48,52,51,34,51,52,49,29,49,50,30,47,51,51,29,53,55,43,53,52,68,74,47,64,46,79,47,79,50,76,48,76,45,77,42,86,56,62,49,69,52,62,47,78,41,46,71,40,76,41,64,47,68,45,98,84,68,51,70,42,79,56,75,19,29,16,54,39,87,39,47,69,42,38,35,42,40,43,61,28,43,36,38,31,45,36,40,38,33,71,75,36,53,36,49,31,62,60,27,52,31,50,37,30,50,46,46,26,52,37,33,49,36,49,33,51,43,48,47,53,52,50,45,51,52,38,52,51,27,51,49,42,30,35,46,22,49,51,50,32,50,51,33,51,53,53,42,52,53,46,52,53,49,44,55,53,46,48,54,35,31,76,70,70,76,39,60,71,67,57,46,48,55,49,50,53,54,46,53,53,35,52,51,49,39,50,52,25,50,52,45,28,53,52,26,46,25,52,30,20,54,39,34,48,44,60,55,82,59,74,74,37,64,59,87,62,81,76,87,73,80,85,79,64,76,80,76,69,77,62,51,78,60,21,45,65,50,54,41,44,53,42,52,37,51,39,33,51,29,47,28,46,36,42,46,12,71,64,35,47,32,32,35,39,35,38,34,42,37,35,40,38,42,43,28,44,67,91,33,65,56,40,77,48,75,26,49,35,41,36,38,39,35,38,31,56,71,43,42,73,45,23,59,61,22,45,26,52,17,31,47,27,49,31,53,23,41,46,32,49,40,52,47,50,51,52,51,49,44,50,50,32,46,49,28,51,44,48,33,54,50,24,51,54,45,33,54,50,26,50,51,46,29,54,51,27,49,52,47,30,51,53,37,51,57,34,38,75,75,65,78,41,55,69,70,56,41,52,49,34,49,50,48,30,51,52,29,47,52,47,30,51,52,27,49,49,47,30,51,51,30,46,53,50,32,30,52,47,44,32,52,59,88,107,121,69,72,65,53,56,57,54,58,57,60,65,62,61,71,66,65,75,64,66,49,68,44,49,74,69,54,44,47,52,33,23,69,70,46,13,42,67,45,51,25,33,50,26,50,28,49,19,31,46,27,44,29,49,16,44,55,16,68,73,46,53,36,33,32,38,39,35,38,37,37,37,31,68,43,62,34,63,50,67,45,79,44,47,71,18,53,22,25,31,58,44,100,83,69,51,70,42,75,58,89,42,62,42,75,40,84,39,49,67,45,38,39,42,39,43,62,29,43,36,38,31,44,36,38,40,32,69,74,37,52,37,48,30,65,59,25,51,30,51,37,30,47,46,47,25,52,37,32,48,36,50,33,53,41,46,47,53,50,51,45,53,52,39,52,48,27,51,48,43,31,35,45,23,50,52,48,32,50,51,33,51,51,52,41,52,52,46,52,53,47,45,56,52,46,48,53,34,30,76,73,70,74,38,59,73,65,58,46,51,54,47,51,52,53,47,54,53,36,51,52,48,37,50,50,24,53,45,44,29,53,51,28,46,25,52,31,23,51,40,35,50,44,60,54,82,57,72,72,37,64,58,88,62,81,77,86,73,81,82,80,64,78,80,76,67,76,61,50,78,60,21,47,67,51,54,40,43,54,41,51,37,52,38,32,53,32,47,26,46,34,41,47,12,70,64,34,50,32,34,34,39,36,38,33,43,37,35,41,41,44,45,29,44,67,90,34,65,74,42,76,51,77,43,78,48,78,45,78,45,77,49,66,64,82,81,62,92,53,59,58,63,47,50,27,52,52,32,48,51,51,31,52,49,42,48,52,50,40,53,52,51,51,51,50,50,44,49,51,32,46,49,28,52,51,49,33,53,50,26,51,51,47,30,53,50,26,51,53,46,30,54,51,25,49,51,46,32,52,52,36,51,56,34,39,76,74,67,78,40,55,69,70,57,40,52,48,32,48,51,46,29,53,51,28,46,52,47,29,50,50,27,49,48,48,29,49,50,29,46,53,49,34,31,52,47,44,33,51,59,90,106

Nearest PDB structures (foldseek):
  4mt4-assembly1_C  TM=8.640E-01  e=6.699E-20  Campylobacter jejuni
  1yc9-assembly1_A-3  TM=8.673E-01  e=1.641E-19  Vibrio cholerae
  5azs-assembly1_C  TM=8.699E-01  e=7.195E-19  Pseudomonas aeruginosa PAO1
  5azs-assembly1_A  TM=8.716E-01  e=1.030E-18  Pseudomonas aeruginosa PAO1
  5bun-assembly1_B  TM=8.385E-01  e=6.460E-18  Salmonella enterica subsp. enterica serovar Typhi

Organism: Bacteroides stercoris (NCBI:txid46506)

Radius of gyration: 46.36 Å; Cα contacts (8 Å, |Δi|>4): 1402; chains: 2; bounding box: 99×166×114 Å

pLDDT: mean 87.23, std 14.07, range [35.81, 98.12]

Sequence (904 aa):
MKKTTFILAALLSAACISAQETLTLEQCREMALKYNKEMAAAARQTESARYTAKSYKGNFFPNFSLSGTGIYSTSDGSLGIAGGNLPTFLPDATGQFLPNKGFAYFPGIDLNYKIGMVYMGGIQVEQPLYMGGKIRAAYKMSLLGKEMAQLSETLTASEVIVKTEQAYAQVIKAKEMKKVADKYSAVLTELMKNVESAHKHGLKPQNDVLKVQVKLNESELNIRKADNALRLATMNLCHYIGKPLTADIRTADTFPEVAQDIRLQTADISARPEYAILNQQVAIAKQQVKLNRSELLPKIGVKGSYDYIHGLEISDQDLFDGGSFSVLLNVSVPLFHFGANSNKVRAAKAKLEQARLEQENMNEQMLLELAQSVNNLDEARLESTIAERSLQQAEENMRVSRSQYDVGLETLSDHLEAQALWQQAYETKVDACFRLYLNYITYLKATGTLLKMKKTTFILAALLSAACISAQETLTLEQCREMALKYNKEMAAAARQTESARYTAKSYKGNFFPNFSLSGTGIYSTSDGSLGIAGGNLPTFLPDATGQFLPNKGFAYFPGIDLNYKIGMVYMGGIQVEQPLYMGGKIRAAYKMSLLGKEMAQLSETLTASEVIVKTEQAYAQVIKAKEMKKVADKYSAVLTELMKNVESAHKHGLKPQNDVLKVQVKLNESELNIRKADNALRLATMNLCHYIGKPLTADIRTADTFPEVAQDIRLQTADISARPEYAILNQQVAIAKQQVKLNRSELLPKIGVKGSYDYIHGLEISDQDLFDGGSFSVLLNVSVPLFHFGANSNKVRAAKAKLEQARLEQENMNEQMLLELAQSVNNLDEARLESTIAERSLQQAEENMRVSRSQYDVGLETLSDHLEAQALWQQAYETKVDACFRLYLNYITYLKATGTLLK

Secondary structure (DSSP, 8-state):
--HHHHHHHHHHTT-------EE-HHHHHHHHHHH-HHHHHHHHHHHHHHHHHHHHHGGGS-EEEEEEEEEE---EEEEEEEEEEEEEEEEPTTS-EEEEEEEEEEEEEEEEEEEEEEEEEEEEEEEEEEETTHHHHHHHHHHHHHHHHHHHHHHHHHHHHHHHHHHHHHHHHHHHHHHHHHHHHHHHHHHHHHHHHHHHTTSS-HHHHHHHHHHHHHHHHHHHHHHHHHHHHHHHHHHHHTS-TT---EE-SSPPPPPS------S--TTSHHHHHHHHHHHHHHHHHHHHHGGGS-EEEEEEEEEEEEEEEETTEES--SEEEEEEEEEEEEEE-TTHHHHHHHHHHHHHHHHHHHHHHHHHHHHHHHHHHHHHHHHHHHHHHHHHHHHHHHHHHHHHHHHHHHTT-S-HHHHHHHHHHHHHHHHHHHHHHHHHHHHHHHHHHHHT-TT-/--HHHHHHHHHHTT------EEE-HHHHHHHHHHH-HHHHHHHHHHHHHHHHHHHHHGGGS-EEEEEEEEEEE--EEEEEEEEEEEEEEEEPTTS-EEEEEEEEEEEEEEEEEEEEEEEEEEEEEEEEEEETTHHHHHHHHHHHHHHHHHHHHHHHHHHHHHHHHHHHHHHHHHHHHHHHHHHHHHHHHHHHHHHHHHHHTTSS-HHHHHHHHHHHHHHHHHHHHHHHHHHHHHHHHHHHHT--TT--EEE-SSPPPPPS------S--TTSHHHHHHHHHHHHHHHHHHHHHGGGS-EEEEEEEEEEEEEEEETTEES-EEEEEEEEEEEE-----TTHHHHHHHHHHHHHHHHHHHHHHHHHHHHHHHHHHHHHHHHHHHHHHHHHHHHHHHHHHHHHHHHHHHTT-S-HHHHHHHHHHHHHHHHHHHHHHHHHHHHHHHHHHHHT-TT-

InterPro domains:
  IPR003423 Outer membrane efflux protein [PF02321] (30-242)
  IPR003423 Outer membrane efflux protein [PF02321] (279-432)
  IPR051906 Outer membrane protein TolC-like [PTHR30026] (1-452)